Protein 6JX5 (pdb70)

Radius of gyration: 40.21 Å; Cα contacts (8 Å, |Δi|>4): 1882; chains: 3; bounding box: 87×129×94 Å

Foldseek 3Di:
DDLVVLLLVLLVVLCVVCVVLDQAEDEQEAEPVHGLVSNCVRCVPPDLSNLSYNYQYDYPPDDDPDRVVVVQVSLAVNLCVCAVCPQPCWHAQDPAQQAFIAGHLPGPPVCDLLSLLVVLLSLLSQLNQVSVDPVRHHARDGRHQLLLLCVLLPHAFALVSCCRRPVVCCVPPVVDLVPDFQPPVFDWQWDWDADPVRHTDDIGGLDVCRRVGTQGNVCVRVSSSSVRCVPHDVSCPSSSVSNSVNNCSSRNSVSCNVDHSQSVNCSRHNLEDADLVLVVVFEAEADDDPCCVPPVVVLLSVLLVVDDSNLQLLLQCQQAVGSYGGPVGQVRHPARHYEYEAPDELDAWHYRNSNSYIHDYGYDDSVSSNVRSSVSSD/DDLVVLLLVLLVVLCVVCVVQDQAEDEQEAEPVPHLVSNCVSCVPPDLSNLSYNYQYDYPPDDDPDRLVVVQVSLAVNLCVCAVCPQPCWHAQDPAQQAFIAGHLPGPPVPDLLSLLVVLLSLLSQLNQVSVDPSRHHARDGRHQLLLLCVLLPHAFFLVSCCRRPVVCCVPPVVDLVPDFQPPVFDWQWDWDADVVRDTDDIGGLDVCRRVHTDGNVCVRVSSSSVRCVPRDVSCPSSSVSNSVNNCSSRPSVSCNVDHSQSVNCSRHNLDDADLVLVVVFEAEDDDDPCCVPPVVVLLSVLLVVDDSNLCQLLQCQAAVGSDGGPVHQVRRPARAYEYEADDELDAWHYRNSNSYIHDYGYDDSVSSNVRSSVSSD/DDLVVLLLVLLVVLCVVCVVQDQAEDEQEAEPVPGLVSNCVSCVPPDLSNLSYNYQYDYPPDDDPDRLVVVQVSLAVNLCVCAVCPQPCWHAQDPAQQAFIAGHLPGPPVCDLLSLLVVLLSLLSQLNQVSVDPSRHHARDGRHQLLLLCVLLPHAFFLVSCCRRPVVCCVPPVVDLVPDFQPPVFDWQWDWDADPVGHTDDIGGLDVCRRVHGDGNVCVRVSSSSVRCVPRDVSCPSSSVSNSVNNCSSRPSVSCNVDHSQSVNCSRHNLDDADLVLVVVFEAEADDDPCCVPPVVVLLSVLLVVDDSNLCLLLQCQAAVGSDGGPVHQVRHPARAYEYEAPDELDAWHYRNSNSYIHDYGYDDSVSSNVRSSVSSD

Solvent-accessible surface area: 52353 Å² total; per-residue (Å²): 124,68,15,91,80,44,15,79,138,2,37,153,23,0,97,103,50,6,127,187,56,88,58,49,130,28,70,0,159,4,24,96,182,41,17,23,126,18,0,46,131,26,12,163,124,41,54,82,49,28,6,0,55,26,1,28,1,52,6,118,144,75,185,63,188,87,106,15,30,18,32,131,62,0,2,67,51,0,0,97,28,0,2,64,25,111,43,84,0,0,38,61,65,30,147,59,80,20,10,6,10,2,1,11,46,123,43,44,65,79,7,95,45,141,20,1,23,7,0,0,47,0,0,0,1,1,6,7,4,21,2,55,29,66,92,112,116,14,44,0,102,10,27,3,0,12,0,0,0,0,21,2,18,62,79,177,9,60,42,114,10,1,36,27,1,10,31,99,25,34,67,71,60,0,35,82,0,51,114,60,86,2,88,151,85,160,44,54,5,12,21,102,91,126,62,214,93,59,114,91,96,127,68,32,76,21,76,139,30,0,28,150,40,82,7,60,80,94,32,33,69,125,2,0,39,53,0,0,38,28,68,0,10,54,55,3,132,103,14,9,86,49,1,33,112,0,1,51,29,0,0,37,50,108,34,1,63,60,5,65,25,53,12,0,2,6,19,4,3,11,42,34,76,11,48,48,80,41,2,122,78,70,15,79,36,58,44,40,66,199,72,4,103,57,94,0,7,144,49,0,32,76,0,1,77,64,15,81,93,46,41,5,0,52,1,4,8,56,0,11,3,0,0,29,32,4,116,53,18,2,72,32,10,47,58,65,0,56,0,40,22,23,139,63,100,45,58,88,3,73,24,86,26,12,87,3,33,0,13,2,1,37,1,93,46,56,97,30,2,52,136,36,1,53,98,14,16,112,87,68,20,93,29,34,15,81,11,0,36,85,6,0,94,21,23,6,103,174,51,90,53,47,129,28,72,0,160,4,13,111,165,27,19,23,127,19,0,47,137,25,12,158,118,42,59,81,52,28,8,0,58,25,1,26,2,51,8,113,142,80,86,67,191,73,106,14,28,18,31,126,63,0,2,67,48,0,0,96,26,0,3,64,31,112,41,84,0,0,39,48,69,30,161,64,79,21,8,6,4,4,1,12,45,128,38,41,67,67,7,118,16,146,19,0,23,6,0,0,46,0,1,0,0,1,7,8,4,18,2,54,29,65,93,111,113,13,44,0,107,10,24,2,0,13,0,0,0,0,20,2,21,62,79,123,12,61,44,114,10,0,32,26,1,10,29,95,25,32,69,70,60,0,34,82,1,51,114,59,83,2,88,148,85,161,44,55,0,13,20,101,88,128,64,92,88,59,112,92,93,124,68,31,76,18,19,81,9,0,30,118,2,64,6,60,80,52,18,32,50,11,2,0,39,20,0,0,37,27,68,0,10,56,58,3,132,100,14,9,86,48,1,32,109,0,1,52,30,1,0,46,50,58,11,0,34,43,4,65,26,56,27,1,3,6,17,4,3,13,44,34,140,9,53,51,80,43,0,124,79,71,17,76,38,60,44,39,67,196,69,4,99,51,99,0,7,148,45,0,32,76,0,1,78,63,16,80,78,39,31,5,0,56,0,0,9,56,0,9,2,0,1,30,33,4,112,51,20,4,73,33,9,48,50,65,0,55,0,40,23,23,139,61,102,44,57,87,3,74,25,81,23,12,79,2,32,0,13,1,2,34,1,90,49,60,94,30,1,48,134,36,1,47,101,14,10,111,79,82,23,96,29,37,15,80,11,0,36,90,6,0,97,22,24,5,127,196,54,89,52,48,128,28,72,0,160,4,29,104,187,39,20,20,123,18,0,47,143,26,12,164,118,41,53,82,51,28,7,0,57,25,1,27,1,53,6,116,144,76,184,66,190,88,104,17,29,16,30,131,63,0,2,67,50,0,0,99,27,0,3,67,13,116,46,60,0,0,27,62,73,30,145,62,83,21,12,6,11,2,1,6,48,132,34,56,92,139,8,133,21,156,23,0,15,6,0,0,45,0,1,0,0,1,7,8,4,19,1,52,28,67,93,108,115,14,44,0,104,10,27,2,0,13,0,0,0,0,19,1,19,60,78,118,12,58,42,111,10,1,32,27,1,11,30,94,23,35,70,71,62,0,33,85,0,49,114,59,86,2,91,149,86,160,46,55,0,12,23,101,87,127,65,89,87,59,112,93,93,115,66,32,74,17,18,81,11,0,32,119,2,62,6,60,75,51,16,33,48,11,1,0,39,18,0,0,35,28,67,0,9,58,61,2,130,102,14,9,84,49,1,31,114,0,1,50,31,0,0,44,57,53,7,0,32,44,5,66,28,56,31,1,1,8,17,4,4,12,45,36,138,12,54,37,88,43,0,122,78,74,16,79,35,59,42,40,69,195,68,4,100,52,96,0,8,143,44,0,28,75,0,0,78,65,18,82,65,39,28,7,0,62,0,0,11,56,0,10,3,0,1,33,32,5,119,53,19,3,72,37,12,44,56,66,0,57,0,38,22,22,139,62,101,44,60,80,5,74,25,84,22,11,81,1,33,0,13,1,2,34,1,92,49,57,116,46,1,53,34,40,1,50,110,18,9,108

Nearest PDB structures (foldseek):
  6jx5-assembly3_B  TM=1.001E+00  e=1.336E-70  Homo sapiens
  6loh-assembly2_B  TM=9.867E-01  e=1.049E-62  Homo sapiens
  6loh-assembly1_A-2  TM=9.838E-01  e=1.295E-62  Homo sapiens
  6loh-assembly2_C  TM=9.790E-01  e=1.116E-61  Homo sapiens
  5c7j-assembly2_B  TM=6.502E-01  e=9.915E-29  Homo sapiens

Sequence (1134 aa):
ETFQDKVNFFQRELRQVHMKRPHSKVTLKVSRHALLESSLKATRNFSISDWSKNFEVVFQDEEALDWGGPRREWFELICKALFDTTNQLFTRFSDNNQALVHPNPNRPAHLRLKMYEFAGRLVGKCLYESSLGGAYKQLVRARFTRSFLAQIIGLRMHYKYFETDDPEFYKSKVCFILNNDMSEMELVFAEEKYNKSGQLDKVVELMTGGAQTPVTNANKIFYLNLLAQYRLASQVKEEVEHFLKGLNELVPENLLAIFDENELELLMCGTGDISVSDFKAHAVVVGGSWHFREKVMRWFWTVVSSLTQEELARLLQFTTGSSQLPPGGFAALCPSFQIIAAPTHSTLPTAHTCFNQLCLPTYDSYEEVHRMLQLAISETFQDKVNFFQRELRQVHMKRPHSKVTLKVSRHALLESSLKATRNFSISDWSKNFEVVFQDEEALDWGGPRREWFELICKALFDTTNQLFTRFSDNNQALVHPNPNRPAHLRLKMYEFAGRLVGKCLYESSLGGAYKQLVRARFTRSFLAQIIGLRMHYKYFETDDPEFYKSKVCFILNNDMSEMELVFAEEKYNKSGQLDKVVELMTGGAQTPVTNANKIFYLNLLAQYRLASQVKEEVEHFLKGLNELVPENLLAIFDENELELLMCGTGDISVSDFKAHAVVVGGSWHFREKVMRWFWTVVSSLTQEELARLLQFTTGSSQLPPGGFAALCPSFQIIAAPTHSTLPTAHTCFNQLCLPTYDSYEEVHRMLQLAISETFQDKVNFFQRELRQVHMKRPHSKVTLKVSRHALLESSLKATRNFSISDWSKNFEVVFQDEEALDWGGPRREWFELICKALFDTTNQLFTRFSDNNQALVHPNPNRPAHLRLKMYEFAGRLVGKCLYESSLGGAYKQLVRARFTRSFLAQIIGLRMHYKYFETDDPEFYKSKVCFILNNDMSEMELVFAEEKYNKSGQLDKVVELMTGGAQTPVTNANKIFYLNLLAQYRLASQVKEEVEHFLKGLNELVPENLLAIFDENELELLMCGTGDISVSDFKAHAVVVGGSWHFREKVMRWFWTVVSSLTQEELARLLQFTTGSSQLPPGGFAALCPSFQIIAAPTHSTLPTAHTCFNQLCLPTYDSYEEVHRMLQLAIS

InterPro domains:
  IPR000569 HECT domain [PF00632] (513-822)
  IPR000569 HECT domain [PS50237] (483-823)
  IPR000569 HECT domain [SM00119] (481-823)
  IPR000569 HECT domain [cd00078] (464-821)
  IPR013783 Immunoglobulin-like fold [G3DSA:2.60.40.10] (54-162)
  IPR014756 Immunoglobulin E-set [SSF81296] (67-172)
  IPR017868 Filamin/ABP280 repeat-like [PF00630] (55-154)
  IPR017868 Filamin/ABP280 repeat-like [PS50194] (52-158)
  IPR035983 HECT, E3 ligase catalytic domain [SSF56204] (449-816)
  IPR050409 E3 ubiquitin-protein ligase [PTHR11254] (425-821)
  IPR058738 Apoptosis-resistant E3 ubiquitin protein ligase 1, PH-like domain [PF25916] (344-436)
  IPR058906 Apoptosis-resistant E3 ubiquitin protein ligase 1, N-terminal domain [PF25915] (2-52)

Organism: Homo sapiens (NCBI:txid9606)

Structure (mmCIF, N/CA/C/O backbone):
data_6JX5
#
_entry.id   6JX5
#
_cell.length_a   209.156
_cell.length_b   121.057
_cell.length_c   80.798
_cell.angle_alpha   90.00
_cell.angle_beta   91.49
_cell.angle_gamma   90.00
#
_symmetry.space_group_name_H-M   'C 1 2 1'
#
loop_
_entity.id
_entity.type
_entity.pdbx_description
1 polymer 'Apoptosis-resistant E3 ubiquitin protein ligase 1'
2 water water
#
loop_
_atom_site.group_PDB
_atom_site.id
_atom_site.type_symbol
_atom_site.label_atom_id
_atom_site.label_alt_id
_atom_site.label_comp_id
_atom_site.label_asym_id
_atom_site.label_entity_id
_atom_site.label_seq_id
_atom_site.pdbx_PDB_ins_code
_atom_site.Cartn_x
_atom_site.Cartn_y
_atom_site.Cartn_z
_atom_site.occupancy
_atom_site.B_iso_or_equiv
_atom_site.auth_seq_id
_atom_site.auth_comp_id
_atom_site.auth_asym_id
_atom_site.auth_atom_id
_atom_site.pdbx_PDB_model_num
ATOM 1 N N . GLU A 1 2 ? -8.352 4.664 -12.354 1.00 49.95 437 GLU C N 1
ATOM 2 C CA . GLU A 1 2 ? -7.980 3.270 -12.563 1.00 69.90 437 GLU C CA 1
ATOM 3 C C . GLU A 1 2 ? -6.764 3.130 -13.486 1.00 60.81 437 GLU C C 1
ATOM 4 O O . GLU A 1 2 ? -5.630 3.330 -13.052 1.00 63.62 437 GLU C O 1
ATOM 6 N N . THR A 1 3 ? -6.993 2.827 -14.762 1.00 53.86 438 THR C N 1
ATOM 7 C CA . THR A 1 3 ? -5.876 2.623 -15.676 1.00 43.81 438 THR C CA 1
ATOM 8 C C . THR A 1 3 ? -5.232 3.955 -16.055 1.00 46.73 438 THR C C 1
ATOM 9 O O . THR A 1 3 ? -5.838 5.023 -15.936 1.00 39.20 438 THR C O 1
ATOM 13 N N . PHE A 1 4 ? -3.974 3.876 -16.498 1.00 42.32 439 PHE C N 1
ATOM 14 C CA . PHE A 1 4 ? -3.228 5.071 -16.883 1.00 34.59 439 PHE C CA 1
ATOM 15 C C . PHE A 1 4 ? -3.855 5.780 -18.080 1.00 31.59 439 PHE C C 1
ATOM 16 O O . PHE A 1 4 ? -3.919 7.015 -18.112 1.00 29.73 439 PHE C O 1
ATOM 24 N N . GLN A 1 5 ? -4.294 5.020 -19.088 1.00 36.95 440 GLN C N 1
ATOM 25 C CA . GLN A 1 5 ? -4.907 5.638 -20.261 1.00 34.08 440 GLN C CA 1
ATOM 26 C C . GLN A 1 5 ? -6.201 6.360 -19.906 1.00 32.55 440 GLN C C 1
ATOM 27 O O . GLN A 1 5 ? -6.520 7.390 -20.512 1.00 33.93 440 GLN C O 1
ATOM 33 N N . ASP A 1 6 ? -6.956 5.840 -18.934 1.00 29.87 441 ASP C N 1
ATOM 34 C CA . ASP A 1 6 ? -8.141 6.546 -18.456 1.00 30.23 441 ASP C CA 1
ATOM 35 C C . ASP A 1 6 ? -7.761 7.878 -17.825 1.00 33.68 441 ASP C C 1
ATOM 36 O O . ASP A 1 6 ? -8.431 8.893 -18.048 1.00 34.47 441 ASP C O 1
ATOM 41 N N . LYS A 1 7 ? -6.688 7.891 -17.029 1.00 32.94 442 LYS C N 1
ATOM 42 C CA . LYS A 1 7 ? -6.222 9.142 -16.439 1.00 30.33 442 LYS C CA 1
ATOM 43 C C . LYS A 1 7 ? -5.818 10.139 -17.516 1.00 26.84 442 LYS C C 1
ATOM 44 O O . LYS A 1 7 ? -6.153 11.325 -17.430 1.00 26.29 442 LYS C O 1
ATOM 50 N N . VAL A 1 8 ? -5.103 9.672 -18.544 1.00 31.45 443 VAL C N 1
ATOM 51 C CA . VAL A 1 8 ? -4.666 10.560 -19.619 1.00 26.52 443 VAL C CA 1
ATOM 52 C C . VAL A 1 8 ? -5.868 11.118 -20.371 1.00 30.72 443 VAL C C 1
ATOM 53 O O . VAL A 1 8 ? -5.957 12.325 -20.626 1.00 32.66 443 VAL C O 1
ATOM 57 N N . ASN A 1 9 ? -6.814 10.244 -20.735 1.00 32.45 444 ASN C N 1
ATOM 58 C CA . ASN A 1 9 ? -8.001 10.693 -21.459 1.00 32.93 444 ASN C CA 1
ATOM 59 C C . ASN A 1 9 ? -8.795 11.701 -20.640 1.00 31.31 444 ASN C C 1
ATOM 60 O O . ASN A 1 9 ? -9.255 12.720 -21.167 1.00 28.27 444 ASN C O 1
ATOM 65 N N . PHE A 1 10 ? -8.967 11.428 -19.347 1.00 31.37 445 PHE C N 1
ATOM 66 C CA . PHE A 1 10 ? -9.666 12.363 -18.474 1.00 26.76 445 PHE C CA 1
ATOM 67 C C . PHE A 1 10 ? -8.891 13.667 -18.344 1.00 25.49 445 PHE C C 1
ATOM 68 O O . PHE A 1 10 ? -9.465 14.756 -18.456 1.00 27.86 445 PHE C O 1
ATOM 76 N N . PHE A 1 11 ? -7.577 13.574 -18.116 1.00 27.53 446 PHE C N 1
ATOM 77 C CA . PHE A 1 11 ? -6.762 14.773 -17.933 1.00 28.45 446 PHE C CA 1
ATOM 78 C C . PHE A 1 11 ? -6.776 15.649 -19.180 1.00 30.41 446 PHE C C 1
ATOM 79 O O . PHE A 1 11 ? -6.953 16.870 -19.096 1.00 23.35 446 PHE C O 1
ATOM 87 N N . GLN A 1 12 ? -6.600 15.035 -20.351 1.00 27.77 447 GLN C N 1
ATOM 88 C CA . GLN A 1 12 ? -6.507 15.805 -21.585 1.00 28.08 447 GLN C CA 1
ATOM 89 C C . GLN A 1 12 ? -7.834 16.467 -21.934 1.00 32.68 447 GLN C C 1
ATOM 90 O O . GLN A 1 12 ? -7.843 17.577 -22.479 1.00 33.88 447 GLN C O 1
ATOM 96 N N . ARG A 1 13 ? -8.957 15.815 -21.626 1.00 33.08 448 ARG C N 1
ATOM 97 C CA . ARG A 1 13 ? -10.255 16.428 -21.881 1.00 29.02 448 ARG C CA 1
ATOM 98 C C . ARG A 1 13 ? -10.489 17.641 -20.972 1.00 27.88 448 ARG C C 1
ATOM 99 O O . ARG A 1 13 ? -11.032 18.653 -21.426 1.00 35.91 448 ARG C O 1
ATOM 107 N N . GLU A 1 14 ? -10.099 17.551 -19.688 1.00 27.15 449 GLU C N 1
ATOM 108 C CA . GLU A 1 14 ? -10.150 18.719 -18.791 1.00 32.48 449 GLU C CA 1
ATOM 109 C C . GLU A 1 14 ? -9.450 19.884 -19.448 1.00 28.16 449 GLU C C 1
ATOM 110 O O . GLU A 1 14 ? -10.000 20.991 -19.613 1.00 40.80 449 GLU C O 1
ATOM 111 N N . LEU A 1 15 ? -8.185 19.644 -19.809 1.00 29.50 450 LEU C N 1
ATOM 112 C CA . LEU A 1 15 ? -7.279 20.678 -20.256 1.00 38.26 450 LEU C CA 1
ATOM 113 C C . LEU A 1 15 ? -7.826 21.370 -21.491 1.00 30.13 450 LEU C C 1
ATOM 114 O O . LEU A 1 15 ? -7.675 22.583 -21.660 1.00 43.14 450 LEU C O 1
ATOM 119 N N . ARG A 1 16 ? -8.481 20.600 -22.358 1.00 29.96 451 ARG C N 1
ATOM 120 C CA . ARG A 1 16 ? -9.167 21.214 -23.483 1.00 39.24 451 ARG C CA 1
ATOM 121 C C . ARG A 1 16 ? -10.308 22.100 -22.999 1.00 37.19 451 ARG C C 1
ATOM 122 O O . ARG A 1 16 ? -10.616 23.112 -23.636 1.00 45.78 451 ARG C O 1
ATOM 130 N N . GLN A 1 17 ? -10.935 21.751 -21.871 1.00 34.82 452 GLN C N 1
ATOM 131 C CA . GLN A 1 17 ? -11.973 22.606 -21.303 1.00 34.76 452 GLN C CA 1
ATOM 132 C C . GLN A 1 17 ? -11.396 23.805 -20.560 1.00 36.97 452 GLN C C 1
ATOM 133 O O . GLN A 1 17 ? -12.016 24.877 -20.559 1.00 41.56 452 GLN C O 1
ATOM 139 N N . VAL A 1 18 ? -10.222 23.652 -19.936 1.00 35.15 453 VAL C N 1
ATOM 140 C CA . VAL A 1 18 ? -9.585 24.784 -19.266 1.00 36.23 453 VAL C CA 1
ATOM 141 C C . VAL A 1 18 ? -9.243 25.871 -20.275 1.00 39.73 453 VAL C C 1
ATOM 142 O O . VAL A 1 18 ? -9.392 27.069 -20.002 1.00 40.98 453 VAL C O 1
ATOM 146 N N . HIS A 1 19 ? -8.817 25.469 -21.468 1.00 39.99 454 HIS C N 1
ATOM 147 C CA . HIS A 1 19 ? -8.395 26.396 -22.504 1.00 43.57 454 HIS C CA 1
ATOM 148 C C . HIS A 1 19 ? -9.478 26.614 -23.554 1.00 45.38 454 HIS C C 1
ATOM 149 O O . HIS A 1 19 ? -9.161 27.011 -24.680 1.00 41.66 454 HIS C O 1
ATOM 156 N N . MET A 1 20 ? -10.748 26.335 -23.227 1.00 50.63 455 MET C N 1
ATOM 157 C CA . MET A 1 20 ? -11.765 26.390 -24.272 1.00 45.14 455 MET C CA 1
ATOM 158 C C . MET A 1 20 ? -12.041 27.813 -24.759 1.00 44.79 455 MET C C 1
ATOM 159 O O . MET A 1 20 ? -12.345 27.992 -25.941 1.00 43.47 455 MET C O 1
ATOM 164 N N . LYS A 1 21 ? -11.941 28.846 -23.922 1.00 41.01 456 LYS C N 1
ATOM 165 C CA . LYS A 1 21 ? -11.997 30.174 -24.519 1.00 57.51 456 LYS C CA 1
ATOM 166 C C . LYS A 1 21 ? -10.623 30.829 -24.571 1.00 55.25 456 LYS C C 1
ATOM 167 O O . LYS A 1 21 ? -10.480 32.004 -24.219 1.00 47.98 456 LYS C O 1
ATOM 173 N N . ARG A 1 22 ? -9.600 30.060 -24.947 1.00 53.27 457 ARG C N 1
ATOM 174 C CA . ARG A 1 22 ? -8.250 30.567 -25.188 1.00 50.17 457 ARG C CA 1
ATOM 175 C C . ARG A 1 22 ? -7.925 30.053 -26.583 1.00 51.11 457 ARG C C 1
ATOM 176 O O . ARG A 1 22 ? -7.415 28.937 -26.749 1.00 57.56 457 ARG C O 1
ATOM 184 N N . PRO A 1 23 ? -8.224 30.846 -27.610 1.00 56.22 458 PRO C N 1
ATOM 185 C CA . PRO A 1 23 ? -8.174 30.323 -28.978 1.00 57.92 458 PRO C CA 1
ATOM 186 C C . PRO A 1 23 ? -6.765 29.952 -29.392 1.00 47.70 458 PRO C C 1
ATOM 187 O O . PRO A 1 23 ? -5.776 30.507 -28.905 1.00 49.78 458 PRO C O 1
ATOM 191 N N . HIS A 1 24 ? -6.686 28.988 -30.300 1.00 49.48 459 HIS C N 1
ATOM 192 C CA . HIS A 1 24 ? -5.415 28.567 -30.877 1.00 46.79 459 HIS C CA 1
ATOM 193 C C . HIS A 1 24 ? -4.990 29.454 -32.037 1.00 59.59 459 HIS C C 1
ATOM 194 O O . HIS A 1 24 ? -4.406 28.974 -33.011 1.00 50.04 459 HIS C O 1
ATOM 201 N N . SER A 1 25 ? -5.290 30.750 -31.954 1.00 53.96 460 SER C N 1
ATOM 202 C CA . SER A 1 25 ? -4.821 31.705 -32.946 1.00 51.56 460 SER C CA 1
ATOM 203 C C . SER A 1 25 ? -3.295 31.706 -33.001 1.00 58.81 460 SER C C 1
ATOM 204 O O . SER A 1 25 ? -2.609 31.213 -32.102 1.00 57.05 460 SER C O 1
ATOM 207 N N . LYS A 1 26 ? -2.763 32.268 -34.077 1.00 51.06 461 LYS C N 1
ATOM 208 C CA . LYS A 1 26 ? -1.345 32.149 -34.373 1.00 42.02 461 LYS C CA 1
ATOM 209 C C . LYS A 1 26 ? -0.548 33.261 -33.701 1.00 30.62 461 LYS C C 1
ATOM 210 O O . LYS A 1 26 ? -1.022 34.389 -33.543 1.00 40.79 461 LYS C O 1
ATOM 216 N N . VAL A 1 27 ? 0.677 32.921 -33.298 1.00 35.50 462 VAL C N 1
ATOM 217 C CA . VAL A 1 27 ? 1.630 33.882 -32.757 1.00 34.55 462 VAL C CA 1
ATOM 218 C C . VAL A 1 27 ? 3.021 33.481 -33.230 1.00 30.08 462 VAL C C 1
ATOM 219 O O . VAL A 1 27 ? 3.327 32.295 -33.388 1.00 30.70 462 VAL C O 1
ATOM 223 N N . THR A 1 28 ? 3.863 34.482 -33.469 1.00 31.61 463 THR C N 1
ATOM 224 C CA . THR A 1 28 ? 5.179 34.274 -34.056 1.00 29.24 463 THR C CA 1
ATOM 225 C C . THR A 1 28 ? 6.254 34.291 -32.977 1.00 39.99 463 THR C C 1
ATOM 226 O O . THR A 1 28 ? 6.236 35.139 -32.080 1.00 38.13 463 THR C O 1
ATOM 230 N N . LEU A 1 29 ? 7.190 33.349 -33.073 1.00 34.15 464 LEU C N 1
ATOM 231 C CA . LEU A 1 29 ? 8.356 33.296 -32.197 1.00 32.95 464 LEU C CA 1
ATOM 232 C C . LEU A 1 29 ? 9.606 33.352 -33.065 1.00 33.75 464 LEU C C 1
ATOM 233 O O . LEU A 1 29 ? 9.953 32.367 -33.726 1.00 36.00 464 LEU C O 1
ATOM 238 N N . LYS A 1 30 ? 10.281 34.499 -33.059 1.00 34.53 465 LYS C N 1
ATOM 239 C CA . LYS A 1 30 ? 11.546 34.665 -33.766 1.00 39.62 465 LYS C CA 1
ATOM 240 C C . LYS A 1 30 ? 12.672 34.283 -32.812 1.00 35.64 465 LYS C C 1
ATOM 241 O O . LYS A 1 30 ? 12.906 34.967 -31.811 1.00 42.76 465 LYS C O 1
ATOM 247 N N . VAL A 1 31 ? 13.363 33.186 -33.118 1.00 36.70 466 VAL C N 1
ATOM 248 C CA . VAL A 1 31 ? 14.407 32.649 -32.258 1.00 35.75 466 VAL C CA 1
ATOM 249 C C . VAL A 1 31 ? 15.674 32.455 -33.081 1.00 37.14 466 VAL C C 1
ATOM 250 O O . VAL A 1 31 ? 15.662 32.499 -34.311 1.00 39.52 466 VAL C O 1
ATOM 254 N N . SER A 1 32 ? 16.779 32.237 -32.374 1.00 42.71 467 SER C N 1
ATOM 255 C CA . SER A 1 32 ? 18.082 32.010 -32.982 1.00 43.40 467 SER C CA 1
ATOM 256 C C . SER A 1 32 ? 18.619 30.674 -32.492 1.00 39.37 467 SER C C 1
ATOM 257 O O . SER A 1 32 ? 18.589 30.394 -31.291 1.00 47.19 467 SER C O 1
ATOM 260 N N . ARG A 1 33 ? 19.106 29.853 -33.425 1.00 46.48 468 ARG C N 1
ATOM 261 C CA . ARG A 1 33 ? 19.626 28.540 -33.059 1.00 41.22 468 ARG C CA 1
ATOM 262 C C . ARG A 1 33 ? 20.817 28.640 -32.115 1.00 47.98 468 ARG C C 1
ATOM 263 O O . ARG A 1 33 ? 20.988 27.785 -31.239 1.00 49.75 468 ARG C O 1
ATOM 271 N N . HIS A 1 34 ? 21.647 29.671 -32.274 1.00 53.36 469 HIS C N 1
ATOM 272 C CA . HIS A 1 34 ? 22.880 29.783 -31.504 1.00 54.37 469 HIS C CA 1
ATOM 273 C C . HIS A 1 34 ? 22.669 30.373 -30.115 1.00 53.41 469 HIS C C 1
ATOM 274 O O . HIS A 1 34 ? 23.523 30.182 -29.242 1.00 55.94 469 HIS C O 1
ATOM 281 N N . ALA A 1 35 ? 21.567 31.089 -29.892 1.00 46.66 470 ALA C N 1
ATOM 282 C CA . ALA A 1 35 ? 21.200 31.598 -28.570 1.00 42.74 470 ALA C CA 1
ATOM 283 C C . ALA A 1 35 ? 19.720 31.296 -28.326 1.00 42.87 470 ALA C C 1
ATOM 284 O O . ALA A 1 35 ? 18.883 32.187 -28.190 1.00 43.05 470 ALA C O 1
ATOM 286 N N . LEU A 1 36 ? 19.405 30.000 -28.260 1.00 40.91 471 LEU C N 1
ATOM 287 C CA . LEU A 1 36 ? 18.013 29.566 -28.327 1.00 36.93 471 LEU C CA 1
ATOM 288 C C . LEU A 1 36 ? 17.242 29.924 -27.064 1.00 34.57 471 LEU C C 1
ATOM 289 O O . LEU A 1 36 ? 16.136 30.473 -27.138 1.00 36.32 471 LEU C O 1
ATOM 294 N N . LEU A 1 37 ? 17.798 29.608 -25.893 1.00 36.40 472 LEU C N 1
ATOM 295 C CA . LEU A 1 37 ? 17.088 29.893 -24.650 1.00 32.30 472 LEU C CA 1
ATOM 296 C C . LEU A 1 37 ? 16.910 31.393 -24.449 1.00 34.72 472 LEU C C 1
ATOM 297 O O . LEU A 1 37 ? 15.830 31.849 -24.055 1.00 36.39 472 LEU C O 1
ATOM 302 N N . GLU A 1 38 ? 17.954 32.176 -24.725 1.00 34.96 473 GLU C N 1
ATOM 303 C CA . GLU A 1 38 ? 17.860 33.623 -24.554 1.00 36.26 473 GLU C CA 1
ATOM 304 C C . GLU A 1 38 ? 16.837 34.225 -25.512 1.00 36.52 473 GLU C C 1
ATOM 305 O O . GLU A 1 38 ? 16.004 35.046 -25.112 1.00 39.61 473 GLU C O 1
ATOM 311 N N . SER A 1 39 ? 16.884 33.826 -26.787 1.00 29.89 474 SER C N 1
ATOM 312 C CA . SER A 1 39 ? 15.962 34.392 -27.767 1.00 34.47 474 SER C CA 1
ATOM 313 C C . SER A 1 39 ? 14.531 33.919 -27.541 1.00 37.72 474 SER C C 1
ATOM 314 O O . SER A 1 39 ? 13.585 34.659 -27.835 1.00 40.28 474 SER C O 1
ATOM 317 N N . SER A 1 40 ? 14.349 32.701 -27.025 1.00 34.61 475 SER C N 1
ATOM 318 C CA . SER A 1 40 ? 13.001 32.228 -26.725 1.00 31.30 475 SER C CA 1
ATOM 319 C C . SER A 1 40 ? 12.399 32.989 -25.550 1.00 29.45 475 SER C C 1
ATOM 320 O O . SER A 1 40 ? 11.193 33.263 -25.533 1.00 29.95 475 SER C O 1
ATOM 323 N N . LEU A 1 41 ? 13.220 33.331 -24.553 1.00 34.08 476 LEU C N 1
ATOM 324 C CA . LEU A 1 41 ? 12.736 34.159 -23.452 1.00 36.55 476 LEU C CA 1
ATOM 325 C C . LEU A 1 41 ? 12.358 35.553 -23.939 1.00 38.45 476 LEU C C 1
ATOM 326 O O . LEU A 1 41 ? 11.361 36.127 -23.485 1.00 39.47 476 LEU C O 1
ATOM 331 N N . LYS A 1 42 ? 13.147 36.114 -24.858 1.00 34.26 477 LYS C N 1
ATOM 332 C CA . LYS A 1 42 ? 12.812 37.412 -25.435 1.00 39.50 477 LYS C CA 1
ATOM 333 C C . LYS A 1 42 ? 11.521 37.341 -26.241 1.00 39.69 477 LYS C C 1
ATOM 334 O O . LYS A 1 42 ? 10.680 38.244 -26.163 1.00 47.61 477 LYS C O 1
ATOM 340 N N . ALA A 1 43 ? 11.345 36.271 -27.021 1.00 28.08 478 ALA C N 1
ATOM 341 C CA . ALA A 1 43 ? 10.163 36.146 -27.867 1.00 29.98 478 ALA C CA 1
ATOM 342 C C . ALA A 1 43 ? 8.880 36.021 -27.054 1.00 36.73 478 ALA C C 1
ATOM 343 O O . ALA A 1 43 ? 7.809 36.414 -27.530 1.00 37.18 478 ALA C O 1
ATOM 345 N N . THR A 1 44 ? 8.959 35.477 -25.839 1.00 34.76 479 THR C N 1
ATOM 346 C CA . THR A 1 44 ? 7.786 35.251 -25.004 1.00 31.19 479 THR C CA 1
ATOM 347 C C . THR A 1 44 ? 7.706 36.209 -23.820 1.00 36.23 479 THR C C 1
ATOM 348 O O . THR A 1 44 ? 6.848 36.026 -22.949 1.00 32.38 479 THR C O 1
ATOM 352 N N . ARG A 1 45 ? 8.571 37.226 -23.770 1.00 34.15 480 ARG C N 1
ATOM 353 C CA . ARG A 1 45 ? 8.673 38.062 -22.576 1.00 43.61 480 ARG C CA 1
ATOM 354 C C . ARG A 1 45 ? 7.378 38.809 -22.277 1.00 40.38 480 ARG C C 1
ATOM 355 O O . ARG A 1 45 ? 7.099 39.118 -21.113 1.00 45.01 480 ARG C O 1
ATOM 363 N N . ASN A 1 46 ? 6.573 39.102 -23.298 1.00 41.75 481 ASN C N 1
ATOM 364 C CA . ASN A 1 46 ? 5.338 39.856 -23.118 1.00 43.86 481 ASN C CA 1
ATOM 365 C C . ASN A 1 46 ? 4.093 38.998 -23.293 1.00 44.82 481 ASN C C 1
ATOM 366 O O . ASN A 1 46 ? 2.987 39.540 -23.394 1.00 46.82 481 ASN C O 1
ATOM 371 N N . PHE A 1 47 ? 4.244 37.677 -23.329 1.00 39.57 482 PHE C N 1
ATOM 372 C CA . PHE A 1 47 ? 3.102 36.794 -23.519 1.00 44.01 482 PHE C CA 1
ATOM 373 C C . PHE A 1 47 ? 2.178 36.849 -22.310 1.00 39.58 482 PHE C C 1
ATOM 374 O O . PHE A 1 47 ? 2.631 36.770 -21.164 1.00 38.51 482 PHE C O 1
ATOM 382 N N . SER A 1 48 ? 0.882 36.993 -22.565 1.00 45.28 483 SER C N 1
ATOM 383 C CA . SER A 1 48 ? -0.112 36.803 -21.524 1.00 45.97 483 SER C CA 1
ATOM 384 C C . SER A 1 48 ? -0.310 35.309 -21.278 1.00 37.56 483 SER C C 1
ATOM 385 O O . SER A 1 48 ? 0.265 34.457 -21.963 1.00 36.86 483 SER C O 1
ATOM 388 N N . ILE A 1 49 ? -1.131 34.981 -20.278 1.00 42.81 484 ILE C N 1
ATOM 389 C CA . ILE A 1 49 ? -1.447 33.581 -20.013 1.00 37.45 484 ILE C CA 1
ATOM 390 C C . ILE A 1 49 ? -2.134 32.953 -21.219 1.00 39.97 484 ILE C C 1
ATOM 391 O O . ILE A 1 49 ? -1.805 31.832 -21.628 1.00 47.00 484 ILE C O 1
ATOM 396 N N . SER A 1 50 ? -3.089 33.669 -21.818 1.00 41.13 485 SER C N 1
ATOM 397 C CA . SER A 1 50 ? -3.781 33.157 -22.996 1.00 38.74 485 SER C CA 1
ATOM 398 C C . SER A 1 50 ? -2.876 33.092 -24.220 1.00 40.25 485 SER C C 1
ATOM 399 O O . SER A 1 50 ? -3.142 32.295 -25.127 1.00 44.41 485 SER C O 1
ATOM 402 N N . ASP A 1 51 ? -1.821 33.911 -24.273 1.00 42.56 486 ASP C N 1
ATOM 403 C CA . ASP A 1 51 ? -0.887 33.838 -25.393 1.00 40.13 486 ASP C CA 1
ATOM 404 C C . ASP A 1 51 ? -0.177 32.492 -25.439 1.00 47.35 486 ASP C C 1
ATOM 405 O O . ASP A 1 51 ? 0.186 32.016 -26.521 1.00 36.18 486 ASP C O 1
ATOM 410 N N . TRP A 1 52 ? 0.035 31.867 -24.278 1.00 40.08 487 TRP C N 1
ATOM 411 C CA . TRP A 1 52 ? 0.695 30.570 -24.241 1.00 33.73 487 TRP C CA 1
ATOM 412 C C . TRP A 1 52 ? -0.192 29.455 -24.778 1.00 29.91 487 TRP C C 1
ATOM 413 O O . TRP A 1 52 ? 0.314 28.369 -25.075 1.00 33.91 487 TRP C O 1
ATOM 424 N N . SER A 1 53 ? -1.496 29.694 -24.908 1.00 26.90 488 SER C N 1
ATOM 425 C CA . SER A 1 53 ? -2.383 28.727 -25.542 1.00 36.98 488 SER C CA 1
ATOM 426 C C . SER A 1 53 ? -2.406 28.857 -27.059 1.00 37.25 488 SER C C 1
ATOM 427 O O . SER A 1 53 ? -3.031 28.026 -27.727 1.00 43.45 488 SER C O 1
ATOM 430 N N . LYS A 1 54 ? -1.741 29.868 -27.612 1.00 35.59 489 LYS C N 1
ATOM 431 C CA . LYS A 1 54 ? -1.810 30.161 -29.034 1.00 35.98 489 LYS C CA 1
ATOM 432 C C . LYS A 1 54 ? -0.951 29.193 -29.844 1.00 38.97 489 LYS C C 1
ATOM 433 O O . LYS A 1 54 ? -0.074 28.501 -29.318 1.00 30.19 489 LYS C O 1
ATOM 439 N N . ASN A 1 55 ? -1.221 29.153 -31.147 1.00 39.27 490 ASN C N 1
ATOM 440 C CA . ASN A 1 55 ? -0.439 28.334 -32.066 1.00 35.61 490 ASN C CA 1
ATOM 441 C C . ASN A 1 55 ? 0.934 28.965 -32.273 1.00 35.33 490 ASN C C 1
ATOM 442 O O . ASN A 1 55 ? 1.042 30.072 -32.813 1.00 39.57 490 ASN C O 1
ATOM 447 N N . PHE A 1 56 ? 1.980 28.268 -31.835 1.00 32.98 491 PHE C N 1
ATOM 448 C CA . PHE A 1 56 ? 3.340 28.788 -31.910 1.00 34.40 491 PHE C CA 1
ATOM 449 C C . PHE A 1 56 ? 3.899 28.581 -33.312 1.00 34.64 491 PHE C C 1
ATOM 450 O O . PHE A 1 56 ? 4.030 27.442 -33.773 1.00 32.99 491 PHE C O 1
ATOM 458 N N . GLU A 1 57 ? 4.229 29.677 -33.985 1.00 29.87 492 GLU C N 1
ATOM 459 C CA . GLU A 1 57 ? 4.846 29.641 -35.308 1.00 36.79 492 GLU C CA 1
ATOM 460 C C . GLU A 1 57 ? 6.291 30.103 -35.147 1.00 30.87 492 GLU C C 1
ATOM 461 O O . GLU A 1 57 ? 6.569 31.305 -35.096 1.00 38.49 492 GLU C O 1
ATOM 467 N N . VAL A 1 58 ? 7.203 29.141 -35.062 1.00 34.32 493 VAL C N 1
ATOM 468 C CA . VAL A 1 58 ? 8.593 29.401 -34.706 1.00 31.36 493 VAL C CA 1
ATOM 469 C C . VAL A 1 58 ? 9.392 29.654 -35.977 1.00 36.79 493 VAL C C 1
ATOM 470 O O . VAL A 1 58 ? 9.416 28.815 -36.884 1.00 34.44 493 VAL C O 1
ATOM 474 N N . VAL A 1 59 ? 10.047 30.810 -36.042 1.00 36.02 494 VAL C N 1
ATOM 475 C CA . VAL A 1 59 ? 10.900 31.180 -37.165 1.00 30.40 494 VAL C CA 1
ATOM 476 C C . VAL A 1 59 ? 12.343 31.149 -36.680 1.00 36.25 494 VAL C C 1
ATOM 477 O O . VAL A 1 59 ? 12.773 32.028 -35.922 1.00 34.27 494 VAL C O 1
ATOM 481 N N . PHE A 1 60 ? 13.092 30.137 -37.109 1.00 29.15 495 PHE C N 1
ATOM 482 C CA . PHE A 1 60 ? 14.527 30.119 -36.864 1.00 37.50 495 PHE C CA 1
ATOM 483 C C . PHE A 1 60 ? 15.210 31.123 -37.784 1.00 43.06 495 PHE C C 1
ATOM 484 O O . PHE A 1 60 ? 14.979 31.122 -38.998 1.00 46.61 495 PHE C O 1
ATOM 492 N N . GLN A 1 61 ? 16.035 31.993 -37.201 1.00 44.54 496 GLN C N 1
ATOM 493 C CA . GLN A 1 61 ? 16.642 33.092 -37.944 1.00 52.18 496 GLN C CA 1
ATOM 494 C C . GLN A 1 61 ? 17.396 32.588 -39.169 1.00 46.77 496 GLN C C 1
ATOM 495 O O . GLN A 1 61 ? 18.212 31.667 -39.079 1.00 41.54 496 GLN C O 1
ATOM 501 N N . ASP A 1 62 ? 17.103 33.202 -40.320 1.00 45.99 497 ASP C N 1
ATOM 502 C CA . ASP A 1 62 ? 17.760 32.888 -41.590 1.00 53.36 497 ASP C CA 1
ATOM 503 C C . ASP A 1 62 ? 17.547 31.432 -41.996 1.00 60.53 497 ASP C C 1
ATOM 504 O O . ASP A 1 62 ? 18.418 30.815 -42.612 1.00 68.64 497 ASP C O 1
ATOM 509 N N . GLU A 1 63 ? 16.389 30.870 -41.653 1.00 55.77 498 GLU C N 1
ATOM 510 C CA . GLU A 1 63 ? 16.048 29.500 -42.009 1.00 48.31 498 GLU C CA 1
ATOM 511 C C . GLU A 1 63 ? 14.644 29.459 -42.588 1.00 52.95 498 GLU C C 1
ATOM 512 O O . GLU A 1 63 ? 13.698 29.961 -41.971 1.00 52.06 498 GLU C O 1
ATOM 518 N N . GLU A 1 64 ? 14.514 28.872 -43.772 1.00 57.30 499 GLU C N 1
ATOM 519 C CA . GLU A 1 64 ? 13.227 28.704 -44.430 1.00 58.38 499 GLU C CA 1
ATOM 520 C C . GLU A 1 64 ? 12.738 27.278 -44.213 1.00 57.34 499 GLU C C 1
ATOM 521 O O . GLU A 1 64 ? 13.533 26.333 -44.198 1.00 55.82 499 GLU C O 1
ATOM 527 N N . ALA A 1 65 ? 11.427 27.127 -44.042 1.00 43.83 500 ALA C N 1
ATOM 528 C CA . ALA A 1 65 ? 10.831 25.825 -43.790 1.00 44.52 500 ALA C CA 1
ATOM 529 C C . ALA A 1 65 ? 9.552 25.686 -44.599 1.00 38.16 500 ALA C C 1
ATOM 530 O O . ALA A 1 65 ? 8.883 26.675 -44.910 1.00 42.60 500 ALA C O 1
ATOM 532 N N . LEU A 1 66 ? 9.215 24.439 -44.934 1.00 35.91 501 LEU C N 1
ATOM 533 C CA . LEU A 1 66 ? 8.030 24.188 -45.746 1.00 43.56 501 LEU C CA 1
ATOM 534 C C . LEU A 1 66 ? 6.744 24.326 -44.942 1.00 37.80 501 LEU C C 1
ATOM 535 O O . LEU A 1 66 ? 5.706 24.697 -45.503 1.00 43.11 501 LEU C O 1
ATOM 540 N N . ASP A 1 67 ? 6.789 24.047 -43.641 1.00 36.95 502 ASP C N 1
ATOM 541 C CA . ASP A 1 67 ? 5.609 24.101 -42.789 1.00 38.85 502 ASP C CA 1
ATOM 542 C C . ASP A 1 67 ? 6.029 24.625 -41.421 1.00 34.53 502 ASP C C 1
ATOM 543 O O . ASP A 1 67 ? 7.217 24.814 -41.143 1.00 37.82 502 ASP C O 1
ATOM 548 N N . TRP A 1 68 ? 5.039 24.857 -40.561 1.00 35.83 503 TRP C N 1
ATOM 549 C CA . TRP A 1 68 ? 5.298 25.273 -39.189 1.00 38.69 503 TRP C CA 1
ATOM 550 C C . TRP A 1 68 ? 5.536 24.105 -38.242 1.00 31.96 503 TRP C C 1
ATOM 551 O O . TRP A 1 68 ? 6.163 24.297 -37.194 1.00 32.31 503 TRP C O 1
ATOM 562 N N . GLY A 1 69 ? 5.052 22.908 -38.583 1.00 33.39 504 GLY C N 1
ATOM 563 C CA . GLY A 1 69 ? 5.184 21.776 -37.679 1.00 23.14 504 GLY C CA 1
ATOM 564 C C . GLY A 1 69 ? 6.623 21.355 -37.451 1.00 33.62 504 GLY C C 1
ATOM 565 O O . GLY A 1 69 ? 7.005 21.006 -36.330 1.00 35.58 504 GLY C O 1
ATOM 566 N N . GLY A 1 70 ? 7.433 21.361 -38.507 1.00 34.68 505 GLY C N 1
ATOM 567 C CA . GLY A 1 70 ? 8.836 21.033 -38.407 1.00 26.08 505 GLY C CA 1
ATOM 568 C C . GLY A 1 70 ? 9.581 21.884 -37.396 1.00 33.68 505 GLY C C 1
ATOM 569 O O . GLY A 1 70 ? 10.131 21.378 -36.413 1.00 37.60 505 GLY C O 1
ATOM 570 N N . PRO A 1 71 ? 9.627 23.199 -37.631 1.00 34.52 506 PRO C N 1
ATOM 571 C CA . PRO A 1 71 ? 10.288 24.088 -36.658 1.00 31.01 506 PRO C CA 1
ATOM 572 C C . PRO A 1 71 ? 9.684 24.026 -35.265 1.00 37.14 506 PRO C C 1
ATOM 573 O O . PRO A 1 71 ? 10.418 24.142 -34.276 1.00 30.40 506 PRO C O 1
ATOM 577 N N . ARG A 1 72 ? 8.363 23.864 -35.156 1.00 27.89 507 ARG C N 1
ATOM 578 C CA . ARG A 1 72 ? 7.736 23.802 -33.838 1.00 29.16 507 ARG C CA 1
ATOM 579 C C . ARG A 1 72 ? 8.237 22.600 -33.048 1.00 28.75 507 ARG C C 1
ATOM 580 O O . ARG A 1 72 ? 8.624 22.727 -31.881 1.00 33.42 507 ARG C O 1
ATOM 588 N N . ARG A 1 73 ? 8.240 21.420 -33.673 1.00 28.42 508 ARG C N 1
ATOM 589 C CA . ARG A 1 73 ? 8.702 20.220 -32.984 1.00 30.84 508 ARG C CA 1
ATOM 590 C C . ARG A 1 73 ? 10.180 20.319 -32.630 1.00 35.34 508 ARG C C 1
ATOM 591 O O . ARG A 1 73 ? 10.601 19.866 -31.559 1.00 34.09 508 ARG C O 1
ATOM 599 N N . GLU A 1 74 ? 10.986 20.910 -33.516 1.00 31.94 509 GLU C N 1
ATOM 600 C CA . GLU A 1 74 ? 12.405 21.071 -33.214 1.00 32.19 509 GLU C CA 1
ATOM 601 C C . GLU A 1 74 ? 12.616 22.079 -32.093 1.00 33.20 509 GLU C C 1
ATOM 602 O O . GLU A 1 74 ? 13.490 21.890 -31.239 1.00 34.29 509 GLU C O 1
ATOM 608 N N . TRP A 1 75 ? 11.830 23.158 -32.083 1.00 25.39 510 TRP C N 1
ATOM 609 C CA . TRP A 1 75 ? 11.957 24.153 -31.023 1.00 25.20 510 TRP C CA 1
ATOM 610 C C . TRP A 1 75 ? 11.615 23.554 -29.666 1.00 34.20 510 TRP C C 1
ATOM 611 O O . TRP A 1 75 ? 12.322 23.791 -28.680 1.00 31.96 510 TRP C O 1
ATOM 622 N N . PHE A 1 76 ? 10.532 22.775 -29.597 1.00 31.40 511 PHE C N 1
ATOM 623 C CA . PHE A 1 76 ? 10.153 22.140 -28.339 1.00 30.74 511 PHE C CA 1
ATOM 624 C C . PHE A 1 76 ? 11.245 21.203 -27.839 1.00 29.32 511 PHE C C 1
ATOM 625 O O . PHE A 1 76 ? 11.576 21.204 -26.648 1.00 25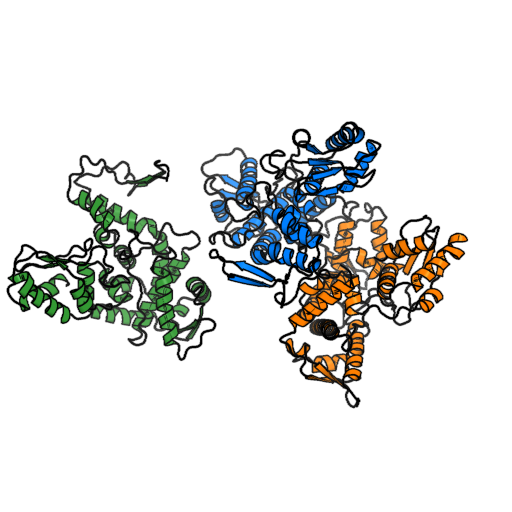.16 511 PHE C O 1
ATOM 633 N N . GLU A 1 77 ? 11.821 20.399 -28.736 1.00 26.35 512 GLU C N 1
ATOM 634 C CA . GLU A 1 77 ? 12.894 19.497 -28.330 1.00 32.76 512 GLU C CA 1
ATOM 635 C C . GLU A 1 77 ? 14.141 20.271 -27.923 1.00 36.67 512 GLU C C 1
ATOM 636 O O . GLU A 1 77 ? 14.775 19.950 -26.911 1.00 35.75 512 GLU C O 1
ATOM 642 N N . LEU A 1 78 ? 14.509 21.292 -28.699 1.00 27.02 513 LEU C N 1
ATOM 643 C CA . LEU A 1 78 ? 15.720 22.046 -28.395 1.00 32.62 513 LEU C CA 1
ATOM 644 C C . LEU A 1 78 ? 15.563 22.860 -27.114 1.00 32.56 513 LEU C C 1
ATOM 645 O O . LEU A 1 78 ? 16.506 22.960 -26.320 1.00 33.08 513 LEU C O 1
ATOM 650 N N . ILE A 1 79 ? 14.384 23.448 -26.891 1.00 27.58 514 ILE C N 1
ATOM 651 C CA . ILE A 1 79 ? 14.183 24.235 -25.677 1.00 27.74 514 ILE C CA 1
ATOM 652 C C . ILE A 1 79 ? 14.102 23.332 -24.451 1.00 37.95 514 ILE C C 1
ATOM 653 O O . ILE A 1 79 ? 14.502 23.733 -23.351 1.00 25.04 514 ILE C O 1
ATOM 658 N N . CYS A 1 80 ? 13.597 22.104 -24.610 1.00 27.02 515 CYS C N 1
ATOM 659 C CA . CYS A 1 80 ? 13.593 21.161 -23.496 1.00 27.41 515 CYS C CA 1
ATOM 660 C C . CYS A 1 80 ? 15.013 20.796 -23.086 1.00 30.79 515 CYS C C 1
ATOM 661 O O . CYS A 1 80 ? 15.331 20.745 -21.892 1.00 26.60 515 CYS C O 1
ATOM 664 N N . LYS A 1 81 ? 15.881 20.536 -24.066 1.00 29.88 516 LYS C N 1
ATOM 665 C CA . LYS A 1 81 ? 17.270 20.219 -23.757 1.00 35.43 516 LYS C CA 1
ATOM 666 C C . LYS A 1 81 ? 17.961 21.398 -23.080 1.00 35.83 516 LYS C C 1
ATOM 667 O O . LYS A 1 81 ? 18.640 21.233 -22.063 1.00 29.32 516 LYS C O 1
ATOM 673 N N . ALA A 1 82 ? 17.781 22.604 -23.623 1.00 28.39 517 ALA C N 1
ATOM 674 C CA . ALA A 1 82 ? 18.398 23.782 -23.019 1.00 29.69 517 ALA C CA 1
ATOM 675 C C . ALA A 1 82 ? 17.954 23.962 -21.571 1.00 30.69 517 ALA C C 1
ATOM 676 O O . ALA A 1 82 ? 18.746 24.381 -20.718 1.00 32.25 517 ALA C O 1
ATOM 678 N N . LEU A 1 83 ? 16.691 23.649 -21.274 1.00 25.75 518 LEU C N 1
ATOM 679 C CA . LEU A 1 83 ? 16.166 23.865 -19.930 1.00 26.44 518 LEU C CA 1
ATOM 680 C C . LEU A 1 83 ? 16.593 22.771 -18.957 1.00 27.86 518 LEU C C 1
ATOM 681 O O . LEU A 1 83 ? 16.879 23.057 -17.790 1.00 21.38 518 LEU C O 1
ATOM 686 N N . PHE A 1 84 ? 16.649 21.518 -19.411 1.00 23.25 519 PHE C N 1
ATOM 687 C CA . PHE A 1 84 ? 16.688 20.387 -18.496 1.00 22.42 519 PHE C CA 1
ATOM 688 C C . PHE A 1 84 ? 17.899 19.472 -18.640 1.00 32.59 519 PHE C C 1
ATOM 689 O O . PHE A 1 84 ? 18.033 18.538 -17.841 1.00 31.74 519 PHE C O 1
ATOM 697 N N . ASP A 1 85 ? 18.780 19.692 -19.615 1.00 27.08 520 ASP C N 1
ATOM 698 C CA . ASP A 1 85 ? 19.885 18.765 -19.835 1.00 34.84 520 ASP C CA 1
ATOM 699 C C . ASP A 1 85 ? 21.124 19.100 -19.010 1.00 26.10 520 ASP C C 1
ATOM 700 O O . ASP A 1 85 ? 22.184 18.515 -19.257 1.00 40.10 520 ASP C O 1
ATOM 705 N N . THR A 1 86 ? 21.018 20.063 -18.086 1.00 30.25 521 THR C N 1
ATOM 706 C CA . THR A 1 86 ? 22.002 20.339 -17.036 1.00 36.11 521 THR C CA 1
ATOM 707 C C . THR A 1 86 ? 23.166 21.205 -17.517 1.00 37.21 521 THR C C 1
ATOM 708 O O . THR A 1 86 ? 23.891 21.783 -16.697 1.00 37.51 521 THR C O 1
ATOM 712 N N . THR A 1 87 ? 23.326 21.341 -18.837 1.00 33.51 522 THR C N 1
ATOM 713 C CA . THR A 1 87 ? 24.487 22.038 -19.389 1.00 34.56 522 THR C CA 1
ATOM 714 C C . THR A 1 87 ? 24.595 23.471 -18.869 1.00 33.81 522 THR C C 1
ATOM 715 O O . THR A 1 87 ? 25.669 23.904 -18.436 1.00 37.66 522 THR C O 1
ATOM 719 N N . ASN A 1 88 ? 23.494 24.222 -18.895 1.00 32.03 523 ASN C N 1
ATOM 720 C CA . ASN A 1 88 ? 23.525 25.605 -18.426 1.00 33.14 523 ASN C CA 1
ATOM 721 C C . ASN A 1 88 ? 23.340 25.730 -16.917 1.00 32.72 523 ASN C C 1
ATOM 722 O O . ASN A 1 88 ? 23.271 26.855 -16.411 1.00 32.36 523 ASN C O 1
ATOM 727 N N . GLN A 1 89 ? 23.243 24.609 -16.202 1.00 29.85 524 GLN C N 1
ATOM 728 C CA . GLN A 1 89 ? 23.126 24.527 -14.748 1.00 35.89 524 GLN C CA 1
ATOM 729 C C . GLN A 1 89 ? 21.811 25.077 -14.208 1.00 33.56 524 GLN C C 1
ATOM 730 O O . GLN A 1 89 ? 21.682 25.245 -12.989 1.00 28.71 524 GLN C O 1
ATOM 736 N N . LEU A 1 90 ? 20.829 25.366 -15.066 1.00 27.37 525 LEU C N 1
ATOM 737 C CA . LEU A 1 90 ? 19.492 25.652 -14.553 1.00 27.80 525 LEU C CA 1
ATOM 738 C C . LEU A 1 90 ? 18.949 24.452 -13.791 1.00 31.82 525 LEU C C 1
ATOM 739 O O . LEU A 1 90 ? 18.332 24.602 -12.729 1.00 27.26 525 LEU C O 1
ATOM 744 N N . PHE A 1 91 ? 19.177 23.256 -14.317 1.00 25.02 526 PHE C N 1
ATOM 745 C CA . PHE A 1 91 ? 18.977 22.010 -13.600 1.00 29.25 526 PHE C CA 1
ATOM 746 C C . PHE A 1 91 ? 20.327 21.332 -13.407 1.00 30.28 526 PHE C C 1
ATOM 747 O O . PHE A 1 91 ? 21.294 21.617 -14.117 1.00 32.15 526 PHE C O 1
ATOM 755 N N . THR A 1 92 ? 20.391 20.436 -12.426 1.00 32.43 527 THR C N 1
ATOM 756 C CA . THR A 1 92 ? 21.645 19.791 -12.070 1.00 33.28 527 THR C CA 1
ATOM 757 C C . THR A 1 92 ? 21.396 18.320 -11.775 1.00 28.10 527 THR C C 1
ATOM 758 O O . THR A 1 92 ? 20.254 17.859 -11.705 1.00 30.86 527 THR C O 1
ATOM 762 N N . ARG A 1 93 ? 22.491 17.580 -11.620 1.00 40.07 528 ARG C N 1
ATOM 763 C CA . ARG A 1 93 ? 22.460 16.181 -11.225 1.00 39.51 528 ARG C CA 1
ATOM 764 C C . ARG A 1 93 ? 23.200 16.018 -9.905 1.00 39.03 528 ARG C C 1
ATOM 765 O O . ARG A 1 93 ? 24.117 16.783 -9.593 1.00 39.17 528 ARG C O 1
ATOM 773 N N . PHE A 1 94 ? 22.798 15.011 -9.129 1.00 32.53 529 PHE C N 1
ATOM 774 C CA . PHE A 1 94 ? 23.391 14.814 -7.812 1.00 35.17 529 PHE C CA 1
ATOM 775 C C . PHE A 1 94 ? 24.721 14.075 -7.872 1.00 45.32 529 PHE C C 1
ATOM 776 O O . PHE A 1 94 ? 25.522 14.193 -6.938 1.00 59.22 529 PHE C O 1
ATOM 784 N N . SER A 1 95 ? 24.971 13.318 -8.935 1.00 35.77 530 SER C N 1
ATOM 785 C CA . SER A 1 95 ? 26.284 12.757 -9.216 1.00 43.73 530 SER C CA 1
ATOM 786 C C . SER A 1 95 ? 26.678 13.133 -10.636 1.00 57.73 530 SER C C 1
ATOM 787 O O . SER A 1 95 ? 25.832 13.151 -11.536 1.00 54.27 530 SER C O 1
ATOM 790 N N . ASP A 1 96 ? 27.961 13.438 -10.839 1.00 70.25 531 ASP C N 1
ATOM 791 C CA . ASP A 1 96 ? 28.430 13.861 -12.155 1.00 78.61 531 ASP C CA 1
ATOM 792 C C . ASP A 1 96 ? 28.464 12.682 -13.120 1.00 75.73 531 ASP C C 1
ATOM 793 O O . ASP A 1 96 ? 29.503 12.378 -13.715 1.00 74.98 531 ASP C O 1
ATOM 798 N N . ASN A 1 97 ? 27.322 12.024 -13.278 1.00 76.05 532 ASN C N 1
ATOM 799 C CA . ASN A 1 97 ? 27.113 10.913 -14.190 1.00 60.05 532 ASN C CA 1
ATOM 800 C C . ASN A 1 97 ? 26.125 11.348 -15.267 1.00 59.89 532 ASN C C 1
ATOM 801 O O . ASN A 1 97 ? 25.507 12.411 -15.175 1.00 65.24 532 ASN C O 1
ATOM 806 N N . ASN A 1 98 ? 25.965 10.517 -16.300 1.00 63.22 533 ASN C N 1
ATOM 807 C CA . ASN A 1 98 ? 25.076 10.854 -17.402 1.00 54.48 533 ASN C CA 1
ATOM 808 C C . ASN A 1 98 ? 23.755 10.095 -17.388 1.00 59.04 533 ASN C C 1
ATOM 809 O O . ASN A 1 98 ? 22.855 10.449 -18.157 1.00 44.58 533 ASN C O 1
ATOM 814 N N . GLN A 1 99 ? 23.603 9.074 -16.542 1.00 46.95 534 GLN C N 1
ATOM 815 C CA . GLN A 1 99 ? 22.271 8.534 -16.288 1.00 51.89 534 GLN C CA 1
ATOM 816 C C . GLN A 1 99 ? 21.501 9.371 -15.272 1.00 37.23 534 GLN C C 1
ATOM 817 O O . GLN A 1 99 ? 20.266 9.379 -15.296 1.00 41.10 534 GLN C O 1
ATOM 823 N N . ALA A 1 100 ? 22.205 10.090 -14.397 1.00 31.55 535 ALA C N 1
ATOM 824 C CA . ALA A 1 100 ? 21.571 10.721 -13.246 1.00 31.50 535 ALA C CA 1
ATOM 825 C C . ALA A 1 100 ? 20.391 11.581 -13.673 1.00 30.61 535 ALA C C 1
ATOM 826 O O . ALA A 1 100 ? 20.460 12.316 -14.661 1.00 27.30 535 ALA C O 1
ATOM 828 N N . LEU A 1 101 ? 19.296 11.462 -12.929 1.00 28.97 536 LEU C N 1
ATOM 829 C CA . LEU A 1 101 ? 18.132 12.292 -13.177 1.00 30.68 536 LEU C CA 1
ATOM 830 C C . LEU A 1 101 ? 18.420 13.735 -12.774 1.00 28.22 536 LEU C C 1
ATOM 831 O O . LEU A 1 101 ? 19.285 14.016 -11.939 1.00 28.82 536 LEU C O 1
ATOM 836 N N . VAL A 1 102 ? 17.680 14.659 -13.381 1.00 25.45 537 VAL C N 1
ATOM 837 C CA . VAL A 1 102 ? 17.966 16.082 -13.252 1.00 25.21 537 VAL C CA 1
ATOM 838 C C . VAL A 1 102 ? 17.018 16.703 -12.239 1.00 24.37 537 VAL C C 1
ATOM 839 O O . VAL A 1 102 ? 15.881 16.254 -12.048 1.00 27.75 537 VAL C O 1
ATOM 843 N N . HIS A 1 103 ? 17.499 17.754 -11.586 1.00 24.99 538 HIS C N 1
ATOM 844 C CA . HIS A 1 103 ? 16.858 18.388 -10.444 1.00 22.84 538 HIS C CA 1
ATOM 845 C C . HIS A 1 103 ? 17.085 19.883 -10.537 1.00 29.75 538 HIS C C 1
ATOM 846 O O . HIS A 1 103 ? 18.104 20.329 -11.076 1.00 24.05 538 HIS C O 1
ATOM 853 N N . PRO A 1 104 ? 16.147 20.695 -10.033 1.00 29.11 539 PRO C N 1
ATOM 854 C CA . PRO A 1 104 ? 16.400 22.138 -9.951 1.00 27.70 539 PRO C CA 1
ATOM 855 C C . PRO A 1 104 ? 17.671 22.421 -9.166 1.00 32.45 539 PRO C C 1
ATOM 856 O O . PRO A 1 104 ? 17.983 21.744 -8.184 1.00 32.27 539 PRO C O 1
ATOM 860 N N . ASN A 1 105 ? 18.416 23.432 -9.617 1.00 33.08 540 ASN C N 1
ATOM 861 C CA . ASN A 1 105 ? 19.735 23.709 -9.070 1.00 34.49 540 ASN C CA 1
ATOM 862 C C . ASN A 1 105 ? 19.664 24.875 -8.097 1.00 36.77 540 ASN C C 1
ATOM 863 O O . ASN A 1 105 ? 19.416 26.012 -8.526 1.00 42.55 540 ASN C O 1
ATOM 868 N N . PRO A 1 106 ? 19.876 24.655 -6.798 1.00 44.20 541 PRO C N 1
ATOM 869 C CA . PRO A 1 106 ? 19.931 25.795 -5.871 1.00 43.08 541 PRO C CA 1
ATOM 870 C C . PRO A 1 106 ? 21.213 26.601 -5.991 1.00 51.18 541 PRO C C 1
ATOM 871 O O . PRO A 1 106 ? 21.206 27.800 -5.686 1.00 45.44 541 PRO C O 1
ATOM 875 N N . ASN A 1 107 ? 22.313 25.982 -6.422 1.00 34.50 542 ASN C N 1
ATOM 876 C CA . ASN A 1 107 ? 23.592 26.675 -6.529 1.00 39.46 542 ASN C CA 1
ATOM 877 C C . ASN A 1 107 ? 23.958 26.945 -7.984 1.00 36.89 542 ASN C C 1
ATOM 878 O O . ASN A 1 107 ? 25.087 26.677 -8.408 1.00 44.24 542 ASN C O 1
ATOM 883 N N . ARG A 1 108 ? 23.011 27.468 -8.752 1.00 43.47 543 ARG C N 1
ATOM 884 C CA . ARG A 1 108 ? 23.241 27.797 -10.148 1.00 41.55 543 ARG C CA 1
ATOM 885 C C . ARG A 1 108 ? 23.953 29.141 -10.278 1.00 52.52 543 ARG C C 1
ATOM 886 O O . ARG A 1 108 ? 23.990 29.929 -9.330 1.00 47.52 543 ARG C O 1
ATOM 894 N N . PRO A 1 109 ? 24.548 29.414 -11.440 1.00 44.44 544 PRO C N 1
ATOM 895 C CA . PRO A 1 109 ? 25.026 30.773 -11.723 1.00 46.57 544 PRO C CA 1
ATOM 896 C C . PRO A 1 109 ? 23.925 31.803 -11.506 1.00 46.43 544 PRO C C 1
ATOM 897 O O . PRO A 1 109 ? 22.776 31.608 -11.909 1.00 41.50 544 PRO C O 1
ATOM 901 N N . ALA A 1 110 ? 24.289 32.908 -10.849 1.00 43.42 545 ALA C N 1
ATOM 902 C CA . ALA A 1 110 ? 23.302 33.891 -10.411 1.00 39.05 545 ALA C CA 1
ATOM 903 C C . ALA A 1 110 ? 22.537 34.528 -11.564 1.00 34.17 545 ALA C C 1
ATOM 904 O O . ALA A 1 110 ? 21.436 35.044 -11.346 1.00 33.22 545 ALA C O 1
ATOM 906 N N . HIS A 1 111 ? 23.087 34.514 -12.782 1.00 38.75 546 HIS C N 1
ATOM 907 C CA . HIS A 1 111 ? 22.389 35.135 -13.903 1.00 45.07 546 HIS C CA 1
ATOM 908 C C . HIS A 1 111 ? 21.123 34.383 -14.292 1.00 40.97 546 HIS C C 1
ATOM 909 O O . HIS A 1 111 ? 20.264 34.953 -14.973 1.00 41.67 546 HIS C O 1
ATOM 916 N N . LEU A 1 112 ? 20.983 33.128 -13.873 1.00 42.07 547 LEU C N 1
ATOM 917 C CA . LEU A 1 112 ? 19.752 32.373 -14.094 1.00 38.30 547 LEU C CA 1
ATOM 918 C C . LEU A 1 112 ? 18.752 32.802 -13.032 1.00 39.83 547 LEU C C 1
ATOM 919 O O . LEU A 1 112 ? 18.777 32.309 -11.901 1.00 38.35 547 LEU C O 1
ATOM 924 N N . ARG A 1 113 ? 17.861 33.720 -13.392 1.00 37.94 548 ARG C N 1
ATOM 925 C CA . ARG A 1 113 ? 16.941 34.272 -12.414 1.00 37.54 548 ARG C CA 1
ATOM 926 C C . ARG A 1 113 ? 15.748 33.338 -12.219 1.00 39.13 548 ARG C C 1
ATOM 927 O O . ARG A 1 113 ? 15.517 32.403 -12.992 1.00 38.33 548 ARG C O 1
ATOM 935 N N . LEU A 1 114 ? 14.979 33.607 -11.161 1.00 34.38 549 LEU C N 1
ATOM 936 C CA . LEU A 1 114 ? 13.882 32.716 -10.797 1.00 33.01 549 LEU C CA 1
ATOM 937 C C . LEU A 1 114 ? 12.804 32.661 -11.872 1.00 37.91 549 LEU C C 1
ATOM 938 O O . LEU A 1 114 ? 12.131 31.634 -12.020 1.00 33.54 549 LEU C O 1
ATOM 943 N N . LYS A 1 115 ? 12.628 33.740 -12.637 1.00 37.10 550 LYS C N 1
ATOM 944 C CA . LYS A 1 115 ? 11.603 33.745 -13.674 1.00 41.60 550 LYS C CA 1
ATOM 945 C C . LYS A 1 115 ? 11.905 32.775 -14.810 1.00 43.74 550 LYS C C 1
ATOM 946 O O . LYS A 1 115 ? 11.017 32.511 -15.627 1.00 35.70 550 LYS C O 1
ATOM 952 N N . MET A 1 116 ? 13.125 32.236 -14.880 1.00 34.06 551 MET C N 1
ATOM 953 C CA . MET A 1 116 ? 13.416 31.211 -15.876 1.00 31.13 551 MET C CA 1
ATOM 954 C C . MET A 1 116 ? 12.755 29.886 -15.518 1.00 38.57 551 MET C C 1
ATOM 955 O O . MET A 1 116 ? 12.408 29.105 -16.413 1.00 32.90 551 MET C O 1
ATOM 960 N N . TYR A 1 117 ? 12.574 29.612 -14.223 1.00 26.06 552 TYR C N 1
ATOM 961 C CA . TYR A 1 117 ? 11.811 28.436 -13.822 1.00 29.42 552 TYR C CA 1
ATOM 962 C C . TYR A 1 117 ? 10.328 28.612 -14.116 1.00 25.11 552 TYR C C 1
ATOM 963 O O . TYR A 1 117 ? 9.625 27.624 -14.359 1.00 27.43 552 TYR C O 1
ATOM 972 N N . GLU A 1 118 ? 9.836 29.855 -14.102 1.00 27.76 553 GLU C N 1
ATOM 973 C CA . GLU A 1 118 ? 8.475 30.113 -14.560 1.00 32.31 553 GLU C CA 1
ATOM 974 C C . GLU A 1 118 ? 8.331 29.782 -16.038 1.00 31.64 553 GLU C C 1
ATOM 975 O O . GLU A 1 118 ? 7.346 29.157 -16.450 1.00 31.33 553 GLU C O 1
ATOM 981 N N . PHE A 1 119 ? 9.305 30.201 -16.850 1.00 24.76 554 PHE C N 1
ATOM 982 C CA . PHE A 1 119 ? 9.303 29.843 -18.264 1.00 27.72 554 PHE C CA 1
ATOM 983 C C . PHE A 1 119 ? 9.336 28.333 -18.447 1.00 32.49 554 PHE C C 1
ATOM 984 O O . PHE A 1 119 ? 8.605 27.786 -19.281 1.00 30.88 554 PHE C O 1
ATOM 992 N N . ALA A 1 120 ? 10.191 27.643 -17.685 1.00 26.14 555 ALA C N 1
ATOM 993 C CA . ALA A 1 120 ? 10.267 26.190 -17.788 1.00 27.73 555 ALA C CA 1
ATOM 994 C C . ALA A 1 120 ? 8.936 25.543 -17.426 1.00 26.28 555 ALA C C 1
ATOM 995 O O . ALA A 1 120 ? 8.520 24.565 -18.059 1.00 26.05 555 ALA C O 1
ATOM 997 N N . GLY A 1 121 ? 8.251 26.078 -16.414 1.00 26.01 556 GLY C N 1
ATOM 998 C CA . GLY A 1 121 ? 6.940 25.554 -16.064 1.00 25.46 556 GLY C CA 1
ATOM 999 C C . GLY A 1 121 ? 5.907 25.791 -17.150 1.00 28.37 556 GLY C C 1
ATOM 1000 O O . GLY A 1 121 ? 5.087 24.915 -17.439 1.00 27.75 556 GLY C O 1
ATOM 1001 N N . ARG A 1 122 ? 5.923 26.980 -17.757 1.00 24.16 557 ARG C N 1
ATOM 1002 C CA . ARG A 1 122 ? 5.012 27.257 -18.863 1.00 28.48 557 ARG C CA 1
ATOM 1003 C C . ARG A 1 122 ? 5.319 26.369 -20.062 1.00 22.34 557 ARG C C 1
ATOM 1004 O O . ARG A 1 122 ? 4.403 25.913 -20.756 1.00 28.64 557 ARG C O 1
ATOM 1012 N N . LEU A 1 123 ? 6.603 26.113 -20.319 1.00 26.38 558 LEU C N 1
ATOM 1013 C CA . LEU A 1 123 ? 6.987 25.243 -21.425 1.00 28.10 558 LEU C CA 1
ATOM 1014 C C . LEU A 1 123 ? 6.453 23.830 -21.221 1.00 30.36 558 LEU C C 1
ATOM 1015 O O . LEU A 1 123 ? 5.884 23.229 -22.141 1.00 28.95 558 LEU C O 1
ATOM 1020 N N . VAL A 1 124 ? 6.637 23.279 -20.018 1.00 26.18 559 VAL C N 1
ATOM 1021 C CA . VAL A 1 124 ? 6.127 21.942 -19.721 1.00 24.63 559 VAL C CA 1
ATOM 1022 C C . VAL A 1 124 ? 4.608 21.916 -19.833 1.00 23.62 559 VAL C C 1
ATOM 1023 O O . VAL A 1 124 ? 4.029 20.987 -20.411 1.00 25.38 559 VAL C O 1
ATOM 1027 N N . GLY A 1 125 ? 3.940 22.933 -19.286 1.00 23.47 560 GLY C N 1
ATOM 1028 C CA . GLY A 1 125 ? 2.495 23.015 -19.426 1.00 22.05 560 GLY C CA 1
ATOM 1029 C C . GLY A 1 125 ? 2.057 23.123 -20.873 1.00 24.87 560 GLY C C 1
ATOM 1030 O O . GLY A 1 125 ? 1.026 22.571 -21.264 1.00 23.49 560 GLY C O 1
ATOM 1031 N N . LYS A 1 126 ? 2.839 23.834 -21.689 1.00 28.28 561 LYS C N 1
ATOM 1032 C CA . LYS A 1 126 ? 2.520 23.946 -23.108 1.00 27.87 561 LYS C CA 1
ATOM 1033 C C . LYS A 1 126 ? 2.607 22.591 -23.799 1.00 27.72 561 LYS C C 1
ATOM 1034 O O . LYS A 1 126 ? 1.787 22.276 -24.669 1.00 26.49 561 LYS C O 1
ATOM 1040 N N . CYS A 1 127 ? 3.596 21.775 -23.424 1.00 26.89 562 CYS C N 1
ATOM 1041 C CA . CYS A 1 127 ? 3.693 20.423 -23.965 1.00 25.06 562 CYS C CA 1
ATOM 1042 C C . CYS A 1 127 ? 2.447 19.611 -23.632 1.00 26.25 562 CYS C C 1
ATOM 1043 O O . CYS A 1 127 ? 1.877 18.939 -24.500 1.00 25.93 562 CYS C O 1
ATOM 1046 N N . LEU A 1 128 ? 2.009 19.663 -22.372 1.00 20.34 563 LEU C N 1
ATOM 1047 C CA . LEU A 1 128 ? 0.815 18.928 -21.970 1.00 28.18 563 LEU C CA 1
ATOM 1048 C C . LEU A 1 128 ? -0.419 19.438 -22.705 1.00 27.39 563 LEU C C 1
ATOM 1049 O O . LEU A 1 128 ? -1.275 18.648 -23.119 1.00 28.39 563 LEU C O 1
ATOM 1054 N N . TYR A 1 129 ? -0.526 20.758 -22.876 1.00 25.69 564 TYR C N 1
ATOM 1055 C CA . TYR A 1 129 ? -1.678 21.328 -23.566 1.00 27.61 564 TYR C CA 1
ATOM 1056 C C . TYR A 1 129 ? -1.674 20.963 -25.046 1.00 30.10 564 TYR C C 1
ATOM 1057 O O . TYR A 1 129 ? -2.698 20.532 -25.589 1.00 26.15 564 TYR C O 1
ATOM 1066 N N . GLU A 1 130 ? -0.534 21.151 -25.720 1.00 25.77 565 GLU C N 1
ATOM 1067 C CA . GLU A 1 130 ? -0.445 20.812 -27.138 1.00 25.55 565 GLU C CA 1
ATOM 1068 C C . GLU A 1 130 ? -0.787 19.347 -27.378 1.00 26.87 565 GLU C C 1
ATOM 1069 O O . GLU A 1 130 ? -1.517 19.019 -28.320 1.00 28.30 565 GLU C O 1
ATOM 1075 N N . SER A 1 131 ? -0.271 18.452 -26.532 1.00 23.99 566 SER C N 1
ATOM 1076 C CA . SER A 1 131 ? -0.521 17.026 -26.701 1.00 30.64 566 SER C CA 1
ATOM 1077 C C . SER A 1 131 ? -1.980 16.658 -26.467 1.00 24.66 566 SER C C 1
ATOM 1078 O O . SER A 1 131 ? -2.439 15.637 -26.987 1.00 39.28 566 SER C O 1
ATOM 1081 N N . SER A 1 132 ? -2.717 17.463 -25.703 1.00 26.48 567 SER C N 1
ATOM 1082 C CA . SER A 1 132 ? -4.125 17.185 -25.457 1.00 27.47 567 SER C CA 1
ATOM 1083 C C . SER A 1 132 ? -5.021 17.606 -26.614 1.00 32.40 567 SER C C 1
ATOM 1084 O O . SER A 1 132 ? -6.200 17.238 -26.628 1.00 30.00 567 SER C O 1
ATOM 1087 N N . LEU A 1 133 ? -4.491 18.355 -27.584 1.00 30.04 568 LEU C N 1
ATOM 1088 C CA . LEU A 1 133 ? -5.278 18.771 -28.737 1.00 33.67 568 LEU C CA 1
ATOM 1089 C C . LEU A 1 133 ? -5.481 17.653 -29.750 1.00 28.72 568 LEU C C 1
ATOM 1090 O O . LEU A 1 133 ? -6.354 17.774 -30.616 1.00 38.30 568 LEU C O 1
ATOM 1095 N N . GLY A 1 134 ? -4.713 16.581 -29.662 1.00 30.21 569 GLY C N 1
ATOM 1096 C CA . GLY A 1 134 ? -4.800 15.479 -30.602 1.00 29.92 569 GLY C CA 1
ATOM 1097 C C . GLY A 1 134 ? -3.431 14.878 -30.854 1.00 32.09 569 GLY C C 1
ATOM 1098 O O . GLY A 1 134 ? -2.393 15.464 -30.546 1.00 39.68 569 GLY C O 1
ATOM 1099 N N . GLY A 1 135 ? -3.433 13.672 -31.427 1.00 31.40 570 GLY C N 1
ATOM 1100 C CA . GLY A 1 135 ? -2.182 12.972 -31.670 1.00 27.21 570 GLY C CA 1
ATOM 1101 C C . GLY A 1 135 ? -1.241 13.707 -32.604 1.00 34.34 570 GLY C C 1
ATOM 1102 O O . GLY A 1 135 ? -0.019 13.603 -32.467 1.00 44.37 570 GLY C O 1
ATOM 1103 N N . ALA A 1 136 ? -1.788 14.457 -33.564 1.00 38.67 571 ALA C N 1
ATOM 1104 C CA . ALA A 1 136 ? -0.954 15.172 -34.523 1.00 32.51 571 ALA C CA 1
ATOM 1105 C C . ALA A 1 136 ? -0.231 16.364 -33.907 1.00 30.98 571 ALA C C 1
ATOM 1106 O O . ALA A 1 136 ? 0.717 16.874 -34.511 1.00 40.88 571 ALA C O 1
ATOM 1108 N N . TYR A 1 137 ? -0.655 16.821 -32.729 1.00 36.54 572 TYR C N 1
ATOM 1109 C CA . TYR A 1 137 ? -0.070 17.989 -32.083 1.00 36.55 572 TYR C CA 1
ATOM 1110 C C . TYR A 1 137 ? 0.820 17.624 -30.901 1.00 33.30 572 TYR C C 1
ATOM 1111 O O . TYR A 1 137 ? 1.197 18.508 -30.125 1.00 30.63 572 TYR C O 1
ATOM 1120 N N . LYS A 1 138 ? 1.156 16.343 -30.749 1.00 27.06 573 LYS C N 1
ATOM 1121 C CA . LYS A 1 138 ? 1.937 15.876 -29.611 1.00 31.84 573 LYS C CA 1
ATOM 1122 C C . LYS A 1 138 ? 3.271 16.609 -29.503 1.00 34.06 573 LYS C C 1
ATOM 1123 O O . LYS A 1 138 ? 3.986 16.780 -30.495 1.00 27.38 573 LYS C O 1
ATOM 1129 N N . GLN A 1 139 ? 3.596 17.049 -28.287 1.00 28.16 574 GLN C N 1
ATOM 1130 C CA . GLN A 1 139 ? 4.908 17.607 -27.964 1.00 29.27 574 GLN C CA 1
ATOM 1131 C C . GLN A 1 139 ? 5.340 17.007 -26.634 1.00 25.80 574 GLN C C 1
ATOM 1132 O O . GLN A 1 139 ? 4.766 17.334 -25.591 1.00 24.47 574 GLN C O 1
ATOM 1138 N N . LEU A 1 140 ? 6.345 16.137 -26.665 1.00 26.50 575 LEU C N 1
ATOM 1139 C CA . LEU A 1 140 ? 6.791 15.431 -25.473 1.00 25.50 575 LEU C CA 1
ATOM 1140 C C . LEU A 1 140 ? 7.895 16.208 -24.770 1.00 31.50 575 LEU C C 1
ATOM 1141 O O . LEU A 1 140 ? 8.753 16.816 -25.416 1.00 27.20 575 LEU C O 1
ATOM 1146 N N . VAL A 1 141 ? 7.865 16.184 -23.438 1.00 29.33 576 VAL C N 1
ATOM 1147 C CA . VAL A 1 141 ? 8.929 16.799 -22.656 1.00 24.16 576 VAL C CA 1
ATOM 1148 C C . VAL A 1 141 ? 10.169 15.920 -22.729 1.00 28.56 576 VAL C C 1
ATOM 1149 O O . VAL A 1 141 ? 10.115 14.717 -22.441 1.00 25.97 576 VAL C O 1
ATOM 1153 N N . ARG A 1 142 ? 11.294 16.516 -23.118 1.00 24.50 577 ARG C N 1
ATOM 1154 C CA . ARG A 1 142 ? 12.565 15.802 -23.228 1.00 27.02 577 ARG C CA 1
ATOM 1155 C C . ARG A 1 142 ? 13.370 16.091 -21.967 1.00 31.29 577 ARG C C 1
ATOM 1156 O O . ARG A 1 142 ? 14.131 17.057 -21.898 1.00 31.15 577 ARG C O 1
ATOM 1164 N N . ALA A 1 143 ? 13.196 15.238 -20.961 1.00 29.84 578 ALA C N 1
ATOM 1165 C CA . ALA A 1 143 ? 13.888 15.389 -19.690 1.00 24.22 578 ALA C CA 1
ATOM 1166 C C . ALA A 1 143 ? 13.750 14.099 -18.900 1.00 25.59 578 ALA C C 1
ATOM 1167 O O . ALA A 1 143 ? 12.760 13.375 -19.040 1.00 29.37 578 ALA C O 1
ATOM 1169 N N . ARG A 1 144 ? 14.754 13.821 -18.076 1.00 25.57 579 ARG C N 1
ATOM 1170 C CA . ARG A 1 144 ? 14.746 12.686 -17.157 1.00 23.43 579 ARG C CA 1
ATOM 1171 C C . ARG A 1 144 ? 14.791 13.272 -15.748 1.00 27.82 579 ARG C C 1
ATOM 1172 O O . ARG A 1 144 ? 15.865 13.462 -15.172 1.00 29.70 579 ARG C O 1
ATOM 1180 N N . PHE A 1 145 ? 13.615 13.568 -15.204 1.00 26.90 580 PHE C N 1
ATOM 1181 C CA . PHE A 1 145 ? 13.509 14.260 -13.930 1.00 19.74 580 PHE C CA 1
ATOM 1182 C C . PHE A 1 145 ? 13.717 13.301 -12.765 1.00 26.93 580 PHE C C 1
ATOM 1183 O O . PHE A 1 145 ? 13.421 12.106 -12.853 1.00 29.46 580 PHE C O 1
ATOM 1191 N N . THR A 1 146 ? 14.240 13.840 -11.666 1.00 20.57 581 THR C N 1
ATOM 1192 C CA . THR A 1 146 ? 14.248 13.101 -10.413 1.00 24.63 581 THR C CA 1
ATOM 1193 C C . THR A 1 146 ? 12.819 12.790 -9.981 1.00 25.77 581 THR C C 1
ATOM 1194 O O . THR A 1 146 ? 11.877 13.521 -10.299 1.00 22.73 581 THR C O 1
ATOM 1198 N N . ARG A 1 147 ? 12.659 11.682 -9.254 1.00 21.45 582 ARG C N 1
ATOM 1199 C CA . ARG A 1 147 ? 11.337 11.337 -8.742 1.00 20.87 582 ARG C CA 1
ATOM 1200 C C . ARG A 1 147 ? 10.849 12.357 -7.720 1.00 25.08 582 ARG C C 1
ATOM 1201 O O . ARG A 1 147 ? 9.645 12.629 -7.648 1.00 21.67 582 ARG C O 1
ATOM 1209 N N . SER A 1 148 ? 11.762 12.931 -6.929 1.00 21.63 583 SER C N 1
ATOM 1210 C CA . SER A 1 148 ? 11.353 13.900 -5.917 1.00 24.81 583 SER C CA 1
ATOM 1211 C C . SER A 1 148 ? 10.874 15.203 -6.545 1.00 26.37 583 SER C C 1
ATOM 1212 O O . SER A 1 148 ? 9.961 15.845 -6.011 1.00 27.80 583 SER C O 1
ATOM 1215 N N . PHE A 1 149 ? 11.476 15.619 -7.662 1.00 24.10 584 PHE C N 1
ATOM 1216 C CA . PHE A 1 149 ? 10.965 16.791 -8.368 1.00 24.34 584 PHE C CA 1
ATOM 1217 C C . PHE A 1 149 ? 9.573 16.524 -8.923 1.00 26.35 584 PHE C C 1
ATOM 1218 O O . PHE A 1 149 ? 8.683 17.377 -8.821 1.00 25.72 584 PHE C O 1
ATOM 1226 N N . LEU A 1 150 ? 9.368 15.345 -9.515 1.00 21.71 585 LEU C N 1
ATOM 1227 C CA . LEU A 1 150 ? 8.033 14.959 -9.959 1.00 23.92 585 LEU C CA 1
ATOM 1228 C C . LEU A 1 150 ? 7.061 14.908 -8.786 1.00 29.32 585 LEU C C 1
ATOM 1229 O O . LEU A 1 150 ? 5.898 15.307 -8.915 1.00 23.12 585 LEU C O 1
ATOM 1234 N N . ALA A 1 151 ? 7.523 14.420 -7.632 1.00 20.95 586 ALA C N 1
ATOM 1235 C CA . ALA A 1 151 ? 6.672 14.394 -6.447 1.00 27.11 586 ALA C CA 1
ATOM 1236 C C . ALA A 1 151 ? 6.310 15.803 -5.995 1.00 23.76 586 ALA C C 1
ATOM 1237 O O . ALA A 1 151 ? 5.200 16.042 -5.508 1.00 24.59 586 ALA C O 1
ATOM 1239 N N . GLN A 1 152 ? 7.236 16.752 -6.148 1.00 25.21 587 GLN C N 1
ATOM 1240 C CA . GLN A 1 152 ? 6.942 18.129 -5.771 1.00 25.88 587 GLN C CA 1
ATOM 1241 C C . GLN A 1 152 ? 5.956 18.778 -6.734 1.00 30.45 587 GLN C C 1
ATOM 1242 O O . GLN A 1 152 ? 5.168 19.638 -6.324 1.00 23.91 587 GLN C O 1
ATOM 1248 N N . ILE A 1 153 ? 5.985 18.385 -8.011 1.00 29.52 588 ILE C N 1
ATOM 1249 C CA . ILE A 1 153 ? 4.983 18.862 -8.962 1.00 27.54 588 ILE C CA 1
ATOM 1250 C C . ILE A 1 153 ? 3.594 18.393 -8.550 1.00 33.77 588 ILE C C 1
ATOM 1251 O O . ILE A 1 153 ? 2.620 19.153 -8.610 1.00 33.35 588 ILE C O 1
ATOM 1256 N N . ILE A 1 154 ? 3.481 17.134 -8.118 1.00 25.32 589 ILE C N 1
ATOM 1257 C CA . ILE A 1 154 ? 2.197 16.607 -7.672 1.00 33.64 589 ILE C CA 1
ATOM 1258 C C . ILE A 1 154 ? 1.816 17.145 -6.299 1.00 28.42 589 ILE C C 1
ATOM 1259 O O . ILE A 1 154 ? 0.631 17.158 -5.946 1.00 42.51 589 ILE C O 1
ATOM 1264 N N . GLY A 1 155 ? 2.787 17.610 -5.517 1.00 36.25 590 GLY C N 1
ATOM 1265 C CA . GLY A 1 155 ? 2.504 18.108 -4.188 1.00 30.83 590 GLY C CA 1
ATOM 1266 C C . GLY A 1 155 ? 2.676 17.094 -3.083 1.00 32.24 590 GLY C C 1
ATOM 1267 O O . GLY A 1 155 ? 2.023 17.215 -2.040 1.00 34.96 590 GLY C O 1
ATOM 1268 N N . LEU A 1 156 ? 3.532 16.096 -3.274 1.00 32.72 591 LEU C N 1
ATOM 1269 C CA . LEU A 1 156 ? 3.746 15.061 -2.276 1.00 30.72 591 LEU C CA 1
ATOM 1270 C C . LEU A 1 156 ? 4.866 15.456 -1.319 1.00 30.52 591 LEU C C 1
ATOM 1271 O O . LEU A 1 156 ? 5.750 16.251 -1.647 1.00 29.69 591 LEU C O 1
ATOM 1276 N N . ARG A 1 157 ? 4.817 14.887 -0.120 1.00 27.24 592 ARG C N 1
ATOM 1277 C CA . ARG A 1 157 ? 5.880 15.090 0.850 1.00 30.30 592 ARG C CA 1
ATOM 1278 C C . ARG A 1 157 ? 7.098 14.259 0.472 1.00 27.20 592 ARG C C 1
ATOM 1279 O O . ARG A 1 157 ? 6.991 13.228 -0.200 1.00 29.39 592 ARG C O 1
ATOM 1287 N N . MET A 1 158 ? 8.265 14.716 0.910 1.00 26.39 593 MET C N 1
ATOM 1288 C CA . MET A 1 158 ? 9.497 14.021 0.578 1.00 26.49 593 MET C CA 1
ATOM 1289 C C . MET A 1 158 ? 9.674 12.783 1.447 1.00 26.63 593 MET C C 1
ATOM 1290 O O . MET A 1 158 ? 9.268 12.745 2.613 1.00 28.71 593 MET C O 1
ATOM 1295 N N . HIS A 1 159 ? 10.285 11.763 0.855 1.00 26.34 594 HIS C N 1
ATOM 1296 C CA . HIS A 1 159 ? 10.532 10.487 1.505 1.00 26.35 594 HIS C CA 1
ATOM 1297 C C . HIS A 1 159 ? 11.928 10.026 1.117 1.00 27.60 594 HIS C C 1
ATOM 1298 O O . HIS A 1 159 ? 12.403 10.318 0.016 1.00 27.26 594 HIS C O 1
ATOM 1305 N N . TYR A 1 160 ? 12.590 9.307 2.028 1.00 24.36 595 TYR C N 1
ATOM 1306 C CA . TYR A 1 160 ? 13.961 8.883 1.759 1.00 26.24 595 TYR C CA 1
ATOM 1307 C C . TYR A 1 160 ? 14.047 7.906 0.591 1.00 27.26 595 TYR C C 1
ATOM 1308 O O . TYR A 1 160 ? 15.137 7.715 0.041 1.00 28.53 595 TYR C O 1
ATOM 1317 N N . LYS A 1 161 ? 12.928 7.286 0.201 1.00 24.15 596 LYS C N 1
ATOM 1318 C CA . LYS A 1 161 ? 12.940 6.373 -0.938 1.00 25.20 596 LYS C CA 1
ATOM 1319 C C . LYS A 1 161 ? 13.368 7.074 -2.222 1.00 24.80 596 LYS C C 1
ATOM 1320 O O . LYS A 1 161 ? 13.918 6.432 -3.124 1.00 26.15 596 LYS C O 1
ATOM 1326 N N . TYR A 1 162 ? 13.133 8.386 -2.324 1.00 22.64 597 TYR C N 1
ATOM 1327 C CA . TYR A 1 162 ? 13.536 9.122 -3.517 1.00 24.75 597 TYR C CA 1
ATOM 1328 C C . TYR A 1 162 ? 15.048 9.157 -3.691 1.00 28.09 597 TYR C C 1
ATOM 1329 O O . TYR A 1 162 ? 15.527 9.360 -4.812 1.00 27.28 597 TYR C O 1
ATOM 1338 N N . PHE A 1 163 ? 15.809 8.955 -2.612 1.00 24.89 598 PHE C N 1
ATOM 1339 C CA . PHE A 1 163 ? 17.264 8.985 -2.716 1.00 24.31 598 PHE C CA 1
ATOM 1340 C C . PHE A 1 163 ? 17.787 7.893 -3.640 1.00 27.63 598 PHE C C 1
ATOM 1341 O O . PHE A 1 163 ? 18.782 8.103 -4.341 1.00 26.41 598 PHE C O 1
ATOM 1349 N N . GLU A 1 164 ? 17.134 6.727 -3.659 1.00 26.46 599 GLU C N 1
ATOM 1350 C CA . GLU A 1 164 ? 17.641 5.611 -4.452 1.00 30.67 599 GLU C CA 1
ATOM 1351 C C . GLU A 1 164 ? 17.682 5.955 -5.936 1.00 29.38 599 GLU C C 1
ATOM 1352 O O . GLU A 1 164 ? 18.620 5.569 -6.644 1.00 26.72 599 GLU C O 1
ATOM 1358 N N . THR A 1 165 ? 16.675 6.679 -6.425 1.00 25.71 600 THR C N 1
ATOM 1359 C CA . THR A 1 165 ? 16.622 7.070 -7.828 1.00 21.35 600 THR C CA 1
ATOM 1360 C C . THR A 1 165 ? 17.314 8.403 -8.094 1.00 28.14 600 THR C C 1
ATOM 1361 O O . THR A 1 165 ? 17.934 8.576 -9.149 1.00 27.67 600 THR C O 1
ATOM 1365 N N . ASP A 1 166 ? 17.225 9.349 -7.159 1.00 27.70 601 ASP C N 1
ATOM 1366 C CA . ASP A 1 166 ? 17.697 10.706 -7.405 1.00 27.14 601 ASP C CA 1
ATOM 1367 C C . ASP A 1 166 ? 19.151 10.917 -7.009 1.00 29.84 601 ASP C C 1
ATOM 1368 O O . ASP A 1 166 ? 19.833 11.751 -7.617 1.00 29.50 601 ASP C O 1
ATOM 1373 N N . ASP A 1 167 ? 19.638 10.190 -6.007 1.00 30.01 602 ASP C N 1
ATOM 1374 C CA . ASP A 1 167 ? 21.029 10.284 -5.557 1.00 33.00 602 ASP C CA 1
ATOM 1375 C C . ASP A 1 167 ? 21.492 8.893 -5.150 1.00 32.28 602 ASP C C 1
ATOM 1376 O O . ASP A 1 167 ? 21.650 8.593 -3.961 1.00 28.12 602 ASP C O 1
ATOM 1381 N N . PRO A 1 168 ? 21.707 8.004 -6.127 1.00 35.88 603 PRO C N 1
ATOM 1382 C CA . PRO A 1 168 ? 21.991 6.597 -5.783 1.00 37.25 603 PRO C CA 1
ATOM 1383 C C . PRO A 1 168 ? 23.230 6.414 -4.923 1.00 31.84 603 PRO C C 1
ATOM 1384 O O . PRO A 1 168 ? 23.240 5.542 -4.045 1.00 34.17 603 PRO C O 1
ATOM 1388 N N . GLU A 1 169 ? 24.279 7.208 -5.148 1.00 32.56 604 GLU C N 1
ATOM 1389 C CA . GLU A 1 169 ? 25.492 7.068 -4.347 1.00 38.79 604 GLU C CA 1
ATOM 1390 C C . GLU A 1 169 ? 25.231 7.419 -2.888 1.00 44.99 604 GLU C C 1
ATOM 1391 O O . GLU A 1 169 ? 25.710 6.730 -1.979 1.00 36.20 604 GLU C O 1
ATOM 1397 N N . PHE A 1 170 ? 24.468 8.488 -2.645 1.00 33.88 605 PHE C N 1
ATOM 1398 C CA . PHE A 1 170 ? 24.103 8.853 -1.281 1.00 28.25 605 PHE C CA 1
ATOM 1399 C C . PHE A 1 170 ? 23.198 7.799 -0.654 1.00 29.50 605 PHE C C 1
ATOM 1400 O O . PHE A 1 170 ? 23.302 7.516 0.545 1.00 34.99 605 PHE C O 1
ATOM 1408 N N . TYR A 1 171 ? 22.310 7.202 -1.452 1.00 28.63 606 TYR C N 1
ATOM 1409 C CA . TYR A 1 171 ? 21.449 6.142 -0.939 1.00 29.45 606 TYR C CA 1
ATOM 1410 C C . TYR A 1 171 ? 22.258 4.906 -0.564 1.00 37.05 606 TYR C C 1
ATOM 1411 O O . TYR A 1 171 ? 22.006 4.283 0.474 1.00 35.16 606 TYR C O 1
ATOM 1420 N N . LYS A 1 172 ? 23.231 4.536 -1.399 1.00 31.36 607 LYS C N 1
ATOM 1421 C CA . LYS A 1 172 ? 24.013 3.333 -1.139 1.00 41.41 607 LYS C CA 1
ATOM 1422 C C . LYS A 1 172 ? 24.934 3.513 0.062 1.00 44.39 607 LYS C C 1
ATOM 1423 O O . LYS A 1 172 ? 25.163 2.566 0.822 1.00 45.55 607 LYS C O 1
ATOM 1429 N N . SER A 1 173 ? 25.472 4.718 0.251 1.00 33.85 608 SER C N 1
ATOM 1430 C CA . SER A 1 173 ? 26.374 4.974 1.367 1.00 32.86 608 SER C CA 1
ATOM 1431 C C . SER A 1 173 ? 25.612 5.275 2.654 1.00 31.11 608 SER C C 1
ATOM 1432 O O . SER A 1 173 ? 25.472 4.399 3.513 1.00 54.16 608 SER C O 1
ATOM 1435 N N . LYS A 1 174 ? 25.108 6.503 2.794 1.00 33.04 609 LYS C N 1
ATOM 1436 C CA . LYS A 1 174 ? 24.576 6.946 4.081 1.00 30.21 609 LYS C CA 1
ATOM 1437 C C . LYS A 1 174 ? 23.214 6.325 4.379 1.00 35.60 609 LYS C C 1
ATOM 1438 O O . LYS A 1 174 ? 22.993 5.792 5.473 1.00 36.30 609 LYS C O 1
ATOM 1444 N N . VAL A 1 175 ? 22.283 6.391 3.422 1.00 31.34 610 VAL C N 1
ATOM 1445 C CA . VAL A 1 175 ? 20.902 5.996 3.700 1.00 33.12 610 VAL C CA 1
ATOM 1446 C C . VAL A 1 175 ? 20.826 4.514 4.051 1.00 35.48 610 VAL C C 1
ATOM 1447 O O . VAL A 1 175 ? 20.218 4.127 5.056 1.00 29.87 610 VAL C O 1
ATOM 1451 N N . CYS A 1 176 ? 21.439 3.664 3.223 1.00 31.15 611 CYS C N 1
ATOM 1452 C CA . CYS A 1 176 ? 21.390 2.227 3.472 1.00 41.04 611 CYS C CA 1
ATOM 1453 C C . CYS A 1 176 ? 22.088 1.854 4.773 1.00 38.58 611 CYS C C 1
ATOM 1454 O O . CYS A 1 176 ? 21.666 0.912 5.454 1.00 38.62 611 CYS C O 1
ATOM 1457 N N . PHE A 1 177 ? 23.159 2.568 5.128 1.00 33.30 612 PHE C N 1
ATOM 1458 C CA . PHE A 1 177 ? 23.836 2.304 6.393 1.00 36.54 612 PHE C CA 1
ATOM 1459 C C . PHE A 1 177 ? 22.908 2.559 7.575 1.00 44.29 612 PHE C C 1
ATOM 1460 O O . PHE A 1 177 ? 22.831 1.748 8.506 1.00 40.78 612 PHE C O 1
ATOM 1468 N N . ILE A 1 178 ? 22.191 3.684 7.553 1.00 38.67 613 ILE C N 1
ATOM 1469 C CA . ILE A 1 178 ? 21.293 4.018 8.654 1.00 34.37 613 ILE C CA 1
ATOM 1470 C C . ILE A 1 178 ? 20.144 3.019 8.731 1.00 33.73 613 ILE C C 1
ATOM 1471 O O . ILE A 1 178 ? 19.726 2.613 9.823 1.00 33.46 613 ILE C O 1
ATOM 1476 N N . LEU A 1 179 ? 19.628 2.592 7.577 1.00 34.58 614 LEU C N 1
ATOM 1477 C CA . LEU A 1 179 ? 18.509 1.658 7.554 1.00 38.88 614 LEU C CA 1
ATOM 1478 C C . LEU A 1 179 ? 18.879 0.280 8.092 1.00 39.54 614 LEU C C 1
ATOM 1479 O O . LEU A 1 179 ? 17.984 -0.473 8.488 1.00 45.14 614 LEU C O 1
ATOM 1484 N N . ASN A 1 180 ? 20.165 -0.071 8.105 1.00 38.70 615 ASN C N 1
ATOM 1485 C CA . ASN A 1 180 ? 20.589 -1.425 8.436 1.00 46.16 615 ASN C CA 1
ATOM 1486 C C . ASN A 1 180 ? 21.444 -1.535 9.692 1.00 50.19 615 ASN C C 1
ATOM 1487 O O . ASN A 1 180 ? 21.819 -2.655 10.059 1.00 50.38 615 ASN C O 1
ATOM 1492 N N . ASN A 1 181 ? 21.767 -0.431 10.365 1.00 43.58 616 ASN C N 1
ATOM 1493 C CA . ASN A 1 181 ? 22.760 -0.468 11.429 1.00 46.47 616 ASN C CA 1
ATOM 1494 C C . ASN A 1 181 ? 22.297 0.296 12.662 1.00 46.14 616 ASN C C 1
ATOM 1495 O O . ASN A 1 181 ? 21.369 1.109 12.617 1.00 44.14 616 ASN C O 1
ATOM 1500 N N . ASP A 1 182 ? 22.975 0.009 13.772 1.00 50.82 617 ASP C N 1
ATOM 1501 C CA . ASP A 1 182 ? 22.744 0.711 15.027 1.00 34.29 617 ASP C CA 1
ATOM 1502 C C . ASP A 1 182 ? 23.271 2.138 14.936 1.00 36.30 617 ASP C C 1
ATOM 1503 O O . ASP A 1 182 ? 24.308 2.397 14.320 1.00 41.22 617 ASP C O 1
ATOM 1508 N N . MET A 1 183 ? 22.546 3.067 15.557 1.00 31.04 618 MET C N 1
ATOM 1509 C CA . MET A 1 183 ? 22.887 4.482 15.521 1.00 32.45 618 MET C CA 1
ATOM 1510 C C . MET A 1 183 ? 23.478 4.996 16.826 1.00 35.95 618 MET C C 1
ATOM 1511 O O . MET A 1 183 ? 23.812 6.183 16.911 1.00 34.83 618 MET C O 1
ATOM 1516 N N . SER A 1 184 ? 23.627 4.137 17.839 1.00 32.69 619 SER C N 1
ATOM 1517 C CA . SER A 1 184 ? 23.993 4.611 19.172 1.00 40.79 619 SER C CA 1
ATOM 1518 C C . SER A 1 184 ? 25.393 5.214 19.212 1.00 36.63 619 SER C C 1
ATOM 1519 O O . SER A 1 184 ? 25.675 6.054 20.074 1.00 54.08 619 SER C O 1
ATOM 1522 N N . GLU A 1 185 ? 26.277 4.816 18.298 1.00 37.66 620 GLU C N 1
ATOM 1523 C CA . GLU A 1 185 ? 27.650 5.301 18.296 1.00 47.65 620 GLU C CA 1
ATOM 1524 C C . GLU A 1 185 ? 27.959 6.241 17.140 1.00 48.96 620 GLU C C 1
ATOM 1525 O O . GLU A 1 185 ? 29.112 6.661 16.993 1.00 46.10 620 GLU C O 1
ATOM 1531 N N . MET A 1 186 ? 26.968 6.593 16.319 1.00 44.87 621 MET C N 1
ATOM 1532 C CA . MET A 1 186 ? 27.228 7.464 15.181 1.00 33.11 621 MET C CA 1
ATOM 1533 C C . MET A 1 186 ? 27.242 8.939 15.556 1.00 35.64 621 MET C C 1
ATOM 1534 O O . MET A 1 186 ? 27.824 9.742 14.818 1.00 36.79 621 MET C O 1
ATOM 1539 N N . GLU A 1 187 ? 26.627 9.304 16.682 1.00 30.03 622 GLU C N 1
ATOM 1540 C CA . GLU A 1 187 ? 26.602 10.686 17.164 1.00 36.60 622 GLU C CA 1
ATOM 1541 C C . GLU A 1 187 ? 26.057 11.641 16.103 1.00 38.67 622 GLU C C 1
ATOM 1542 O O . GLU A 1 187 ? 26.580 12.737 15.892 1.00 32.18 622 GLU C O 1
ATOM 1548 N N . LEU A 1 188 ? 24.994 11.217 15.425 1.00 29.02 623 LEU C N 1
ATOM 1549 C CA . LEU A 1 188 ? 24.313 12.059 14.453 1.00 33.47 623 LEU C CA 1
ATOM 1550 C C . LEU A 1 188 ? 23.253 12.909 15.142 1.00 29.61 623 LEU C C 1
ATOM 1551 O O . LEU A 1 188 ? 22.596 12.461 16.087 1.00 33.12 623 LEU C O 1
ATOM 1556 N N . VAL A 1 189 ? 23.092 14.140 14.664 1.00 29.34 624 VAL C N 1
ATOM 1557 C CA . VAL A 1 189 ? 22.041 15.034 15.127 1.00 30.33 624 VAL C CA 1
ATOM 1558 C C . VAL A 1 189 ? 21.212 15.473 13.924 1.00 31.37 624 VAL C C 1
ATOM 1559 O O . VAL A 1 189 ? 21.584 15.260 12.771 1.00 24.43 624 VAL C O 1
ATOM 1563 N N . PHE A 1 190 ? 20.068 16.093 14.214 1.00 29.62 625 PHE C N 1
ATOM 1564 C CA . PHE A 1 190 ? 19.141 16.543 13.175 1.00 21.85 625 PHE C CA 1
ATOM 1565 C C . PHE A 1 190 ? 19.610 17.871 12.574 1.00 24.14 625 PHE C C 1
ATOM 1566 O O . PHE A 1 190 ? 18.917 18.887 12.596 1.00 24.26 625 PHE C O 1
ATOM 1574 N N . ALA A 1 191 ? 20.823 17.842 12.027 1.00 28.66 626 ALA C N 1
ATOM 1575 C CA . ALA A 1 191 ? 21.419 19.023 11.424 1.00 32.05 626 ALA C CA 1
ATOM 1576 C C . ALA A 1 191 ? 22.487 18.584 10.436 1.00 35.94 626 ALA C C 1
ATOM 1577 O O . ALA A 1 191 ? 23.080 17.511 10.580 1.00 36.58 626 ALA C O 1
ATOM 1579 N N . GLU A 1 192 ? 22.715 19.419 9.427 1.00 29.08 627 GLU C N 1
ATOM 1580 C CA . GLU A 1 192 ? 23.718 19.173 8.402 1.00 35.81 627 GLU C CA 1
ATOM 1581 C C . GLU A 1 192 ? 24.859 20.171 8.544 1.00 38.13 627 GLU C C 1
ATOM 1582 O O . GLU A 1 192 ? 24.630 21.358 8.796 1.00 35.74 627 GLU C O 1
ATOM 1588 N N . GLU A 1 193 ? 26.086 19.686 8.381 1.00 34.67 628 GLU C N 1
ATOM 1589 C CA . GLU A 1 193 ? 27.279 20.515 8.482 1.00 33.72 628 GLU C CA 1
ATOM 1590 C C . GLU A 1 193 ? 27.863 20.755 7.097 1.00 36.39 628 GLU C C 1
ATOM 1591 O O . GLU A 1 193 ? 27.975 19.827 6.289 1.00 43.39 628 GLU C O 1
ATOM 1597 N N . LYS A 1 194 ? 28.229 22.005 6.826 1.00 41.53 629 LYS C N 1
ATOM 1598 C CA . LYS A 1 194 ? 28.857 22.394 5.570 1.00 46.42 629 LYS C CA 1
ATOM 1599 C C . LYS A 1 194 ? 30.247 22.945 5.853 1.00 42.17 629 LYS C C 1
ATOM 1600 O O . LYS A 1 194 ? 30.424 23.749 6.774 1.00 43.18 629 LYS C O 1
ATOM 1606 N N . TYR A 1 195 ? 31.226 22.509 5.067 1.00 45.43 630 TYR C N 1
ATOM 1607 C CA . TYR A 1 195 ? 32.615 22.907 5.240 1.00 41.11 630 TYR C CA 1
ATOM 1608 C C . TYR A 1 195 ? 33.094 23.684 4.022 1.00 38.69 630 TYR C C 1
ATOM 1609 O O . TYR A 1 195 ? 32.696 23.390 2.891 1.00 45.07 630 TYR C O 1
ATOM 1618 N N . ASN A 1 196 ? 33.947 24.680 4.260 1.00 42.31 631 ASN C N 1
ATOM 1619 C CA . ASN A 1 196 ? 34.546 25.452 3.179 1.00 45.79 631 ASN C CA 1
ATOM 1620 C C . ASN A 1 196 ? 35.668 24.634 2.540 1.00 53.74 631 ASN C C 1
ATOM 1621 O O . ASN A 1 196 ? 35.892 23.468 2.880 1.00 52.82 631 ASN C O 1
ATOM 1626 N N . LYS A 1 197 ? 36.401 25.241 1.605 1.00 61.53 632 LYS C N 1
ATOM 1627 C CA . LYS A 1 197 ? 37.435 24.511 0.885 1.00 49.32 632 LYS C CA 1
ATOM 1628 C C . LYS A 1 197 ? 38.713 24.352 1.696 1.00 48.41 632 LYS C C 1
ATOM 1629 O O . LYS A 1 197 ? 39.577 23.559 1.308 1.00 55.53 632 LYS C O 1
ATOM 1635 N N . SER A 1 198 ? 38.845 25.072 2.808 1.00 43.82 633 SER C N 1
ATOM 1636 C CA . SER A 1 198 ? 39.954 24.904 3.737 1.00 48.97 633 SER C CA 1
ATOM 1637 C C . SER A 1 198 ? 39.650 23.908 4.850 1.00 54.06 633 SER C C 1
ATOM 1638 O O . SER A 1 198 ? 40.418 23.823 5.814 1.00 48.31 633 SER C O 1
ATOM 1641 N N . GLY A 1 199 ? 38.554 23.160 4.743 1.00 53.42 634 GLY C N 1
ATOM 1642 C CA . GLY A 1 199 ? 38.226 22.170 5.749 1.00 42.54 634 GLY C CA 1
ATOM 1643 C C . GLY A 1 199 ? 37.752 22.731 7.070 1.00 48.33 634 GLY C C 1
ATOM 1644 O O . GLY A 1 199 ? 37.874 22.057 8.096 1.00 45.45 634 GLY C O 1
ATOM 1645 N N . GLN A 1 200 ? 37.209 23.944 7.078 1.00 47.15 635 GLN C N 1
ATOM 1646 C CA . GLN A 1 200 ? 36.657 24.545 8.282 1.00 51.67 635 GLN C CA 1
ATOM 1647 C C . GLN A 1 200 ? 35.136 24.477 8.248 1.00 43.09 635 GLN C C 1
ATOM 1648 O O . GLN A 1 200 ? 34.519 24.551 7.183 1.00 49.01 635 GLN C O 1
ATOM 1654 N N . LEU A 1 201 ? 34.536 24.339 9.428 1.00 44.41 636 LEU C N 1
ATOM 1655 C CA . LEU A 1 201 ? 33.081 24.302 9.535 1.00 40.09 636 LEU C CA 1
ATOM 1656 C C . LEU A 1 201 ? 32.518 25.664 9.152 1.00 47.94 636 LEU C C 1
ATOM 1657 O O . LEU A 1 201 ? 32.761 26.662 9.837 1.00 49.10 636 LEU C O 1
ATOM 1662 N N . ASP A 1 202 ? 31.768 25.706 8.053 1.00 45.22 637 ASP C N 1
ATOM 1663 C CA . ASP A 1 202 ? 31.242 26.959 7.529 1.00 46.13 637 ASP C CA 1
ATOM 1664 C C . ASP A 1 202 ? 29.843 27.266 8.051 1.00 52.48 637 ASP C C 1
ATOM 1665 O O . ASP A 1 202 ? 29.569 28.404 8.448 1.00 51.53 637 ASP C O 1
ATOM 1670 N N . LYS A 1 203 ? 28.954 26.276 8.062 1.00 51.62 638 LYS C N 1
ATOM 1671 C CA . LYS A 1 203 ? 27.563 26.511 8.422 1.00 42.66 638 LYS C CA 1
ATOM 1672 C C . LYS A 1 203 ? 26.950 25.218 8.939 1.00 45.04 638 LYS C C 1
ATOM 1673 O O . LYS A 1 203 ? 27.294 24.124 8.483 1.00 42.93 638 LYS C O 1
ATOM 1679 N N . VAL A 1 204 ? 26.044 25.360 9.903 1.00 40.15 639 VAL C N 1
ATOM 1680 C CA . VAL A 1 204 ? 25.235 24.256 10.409 1.00 38.76 639 VAL C CA 1
ATOM 1681 C C . VAL A 1 204 ? 23.781 24.559 10.077 1.00 40.77 639 VAL C C 1
ATOM 1682 O O . VAL A 1 204 ? 23.239 25.580 10.518 1.00 42.78 639 VAL C O 1
ATOM 1686 N N . VAL A 1 205 ? 23.154 23.681 9.298 1.00 33.96 640 VAL C N 1
ATOM 1687 C CA . VAL A 1 205 ? 21.759 23.830 8.899 1.00 33.37 640 VAL C CA 1
ATOM 1688 C C . VAL A 1 205 ? 20.943 22.763 9.616 1.00 35.06 640 VAL C C 1
ATOM 1689 O O . VAL A 1 205 ? 21.160 21.563 9.411 1.00 37.52 640 VAL C O 1
ATOM 1693 N N . GLU A 1 206 ? 20.003 23.200 10.450 1.00 28.27 641 GLU C N 1
ATOM 1694 C CA . GLU A 1 206 ? 19.171 22.279 11.210 1.00 32.61 641 GLU C CA 1
ATOM 1695 C C . GLU A 1 206 ? 18.026 21.753 10.355 1.00 28.10 641 GLU C C 1
ATOM 1696 O O . GLU A 1 206 ? 17.435 22.489 9.560 1.00 30.65 641 GLU C O 1
ATOM 1702 N N . LEU A 1 207 ? 17.713 20.466 10.525 1.00 26.76 642 LEU C N 1
ATOM 1703 C CA . LEU A 1 207 ? 16.602 19.867 9.796 1.00 35.12 642 LEU C CA 1
ATOM 1704 C C . LEU A 1 207 ? 15.254 20.296 10.355 1.00 33.85 642 LEU C C 1
ATOM 1705 O O . LEU A 1 207 ? 14.250 20.235 9.638 1.00 36.61 642 LEU C O 1
ATOM 1710 N N . MET A 1 208 ? 15.216 20.725 11.614 1.00 37.36 643 MET C N 1
ATOM 1711 C CA . MET A 1 208 ? 14.038 21.331 12.218 1.00 37.31 643 MET C CA 1
ATOM 1712 C C . MET A 1 208 ? 14.511 22.151 13.411 1.00 38.35 643 MET C C 1
ATOM 1713 O O . MET A 1 208 ? 15.688 22.119 13.778 1.00 36.83 643 MET C O 1
ATOM 1718 N N . THR A 1 209 ? 13.581 22.901 14.000 1.00 37.74 644 THR C N 1
ATOM 1719 C CA . THR A 1 209 ? 13.912 23.759 15.132 1.00 31.24 644 THR C CA 1
ATOM 1720 C C . THR A 1 209 ? 14.549 22.947 16.252 1.00 25.44 644 THR C C 1
ATOM 1721 O O . THR A 1 209 ? 13.977 21.955 16.715 1.00 36.37 644 THR C O 1
ATOM 1725 N N . GLY A 1 210 ? 15.742 23.361 16.674 1.00 36.25 645 GLY C N 1
ATOM 1726 C CA . GLY A 1 210 ? 16.464 22.636 17.698 1.00 31.22 645 GLY C CA 1
ATOM 1727 C C . GLY A 1 210 ? 17.064 21.324 17.253 1.00 34.96 645 GLY C C 1
ATOM 1728 O O . GLY A 1 210 ? 17.458 20.522 18.105 1.00 30.46 645 GLY C O 1
ATOM 1729 N N . GLY A 1 211 ? 17.142 21.077 15.942 1.00 34.87 646 GLY C N 1
ATOM 1730 C CA . GLY A 1 211 ? 17.633 19.797 15.459 1.00 29.02 646 GLY C CA 1
ATOM 1731 C C . GLY A 1 211 ? 19.078 19.518 15.824 1.00 32.19 646 GLY C C 1
ATOM 1732 O O . GLY A 1 211 ? 19.464 18.358 15.996 1.00 29.28 646 GLY C O 1
ATOM 1733 N N . ALA A 1 212 ? 19.895 20.566 15.949 1.00 26.55 647 ALA C N 1
ATOM 1734 C CA . ALA A 1 212 ? 21.291 20.376 16.321 1.00 37.42 647 ALA C CA 1
ATOM 1735 C C . ALA A 1 212 ? 21.440 19.826 17.733 1.00 40.57 647 ALA C C 1
ATOM 1736 O O . ALA A 1 212 ? 22.464 19.206 18.038 1.00 45.74 647 ALA C O 1
ATOM 1738 N N . GLN A 1 213 ? 20.447 20.032 18.595 1.00 31.55 648 GLN C N 1
ATOM 1739 C CA . GLN A 1 213 ? 20.457 19.485 19.944 1.00 42.79 648 GLN C CA 1
ATOM 1740 C C . GLN A 1 213 ? 19.627 18.212 20.057 1.00 35.97 648 GLN C C 1
ATOM 1741 O O . GLN A 1 213 ? 19.349 17.762 21.173 1.00 44.02 648 GLN C O 1
ATOM 1747 N N . THR A 1 214 ? 19.220 17.630 18.931 1.00 35.45 649 THR C N 1
ATOM 1748 C CA . THR A 1 214 ? 18.416 16.414 18.935 1.00 27.42 649 THR C CA 1
ATOM 1749 C C . THR A 1 214 ? 19.236 15.249 18.404 1.00 27.47 649 THR C C 1
ATOM 1750 O O . THR A 1 214 ? 19.596 15.244 17.217 1.00 36.31 649 THR C O 1
ATOM 1754 N N . PRO A 1 215 ? 19.552 14.249 19.222 1.00 34.31 650 PRO C N 1
ATOM 1755 C CA . PRO A 1 215 ? 20.326 13.109 18.722 1.00 26.47 650 PRO C CA 1
ATOM 1756 C C . PRO A 1 215 ? 19.491 12.219 17.815 1.00 35.22 650 PRO C C 1
ATOM 1757 O O . PRO A 1 215 ? 18.276 12.084 17.980 1.00 32.48 650 PRO C O 1
ATOM 1761 N N . VAL A 1 216 ? 20.164 11.610 16.845 1.00 31.64 651 VAL C N 1
ATOM 1762 C CA . VAL A 1 216 ? 19.566 10.566 16.022 1.00 23.93 651 VAL C CA 1
ATOM 1763 C C . VAL A 1 216 ? 19.736 9.240 16.751 1.00 30.87 651 VAL C C 1
ATOM 1764 O O . VAL A 1 216 ? 20.860 8.830 17.060 1.00 32.89 651 VAL C O 1
ATOM 1768 N N . THR A 1 217 ? 18.624 8.575 17.031 1.00 29.35 652 THR C N 1
ATOM 1769 C CA . THR A 1 217 ? 18.607 7.292 17.717 1.00 22.30 652 THR C CA 1
ATOM 1770 C C . THR A 1 217 ? 17.992 6.234 16.805 1.00 31.08 652 THR C C 1
ATOM 1771 O O . THR A 1 217 ? 17.532 6.526 15.699 1.00 35.66 652 THR C O 1
ATOM 1775 N N . ASN A 1 218 ? 17.996 4.987 17.282 1.00 25.90 653 ASN C N 1
ATOM 1776 C CA . ASN A 1 218 ? 17.338 3.918 16.539 1.00 33.64 653 ASN C CA 1
ATOM 1777 C C . ASN A 1 218 ? 15.839 4.160 16.426 1.00 28.90 653 ASN C C 1
ATOM 1778 O O . ASN A 1 218 ? 15.223 3.779 15.425 1.00 38.13 653 ASN C O 1
ATOM 1783 N N . ALA A 1 219 ? 15.241 4.797 17.433 1.00 28.40 654 ALA C N 1
ATOM 1784 C CA . ALA A 1 219 ? 13.799 4.998 17.461 1.00 29.62 654 ALA C CA 1
ATOM 1785 C C . ALA A 1 219 ? 13.320 6.120 16.547 1.00 33.03 654 ALA C C 1
ATOM 1786 O O . ALA A 1 219 ? 12.137 6.139 16.192 1.00 34.05 654 ALA C O 1
ATOM 1788 N N . ASN A 1 220 ? 14.191 7.056 16.163 1.00 23.63 655 ASN C N 1
ATOM 1789 C CA . ASN A 1 220 ? 13.774 8.186 15.340 1.00 26.66 655 ASN C CA 1
ATOM 1790 C C . ASN A 1 220 ? 14.548 8.306 14.031 1.00 26.93 655 ASN C C 1
ATOM 1791 O O . ASN A 1 220 ? 14.387 9.309 13.325 1.00 25.64 655 ASN C O 1
ATOM 1796 N N . LYS A 1 221 ? 15.381 7.321 13.686 1.00 20.69 656 LYS C N 1
ATOM 1797 C CA . LYS A 1 221 ? 16.241 7.462 12.515 1.00 27.69 656 LYS C CA 1
ATOM 1798 C C . LYS A 1 221 ? 15.458 7.494 11.207 1.00 26.14 656 LYS C C 1
ATOM 1799 O O . LYS A 1 221 ? 15.963 8.033 10.216 1.00 29.40 656 LYS C O 1
ATOM 1805 N N . ILE A 1 222 ? 14.247 6.934 11.172 1.00 28.19 657 ILE C N 1
ATOM 1806 C CA . ILE A 1 222 ? 13.433 7.033 9.964 1.00 22.92 657 ILE C CA 1
ATOM 1807 C C . ILE A 1 222 ? 12.936 8.461 9.776 1.00 33.09 657 ILE C C 1
ATOM 1808 O O . ILE A 1 222 ? 12.939 8.992 8.658 1.00 25.97 657 ILE C O 1
ATOM 1813 N N . PHE A 1 223 ? 12.501 9.107 10.862 1.00 25.25 658 PHE C N 1
ATOM 1814 C CA . PHE A 1 223 ? 12.135 10.517 10.782 1.00 27.05 658 PHE C CA 1
ATOM 1815 C C . PHE A 1 223 ? 13.323 11.372 10.362 1.00 29.88 658 PHE C C 1
ATOM 1816 O O . PHE A 1 223 ? 13.148 12.388 9.679 1.00 26.22 658 PHE C O 1
ATOM 1824 N N . TYR A 1 224 ? 14.533 10.976 10.761 1.00 30.69 659 TYR C N 1
ATOM 1825 C CA . TYR A 1 224 ? 15.733 11.696 10.350 1.00 27.73 659 TYR C CA 1
ATOM 1826 C C . TYR A 1 224 ? 15.943 11.596 8.844 1.00 27.47 659 TYR C C 1
ATOM 1827 O O . TYR A 1 224 ? 16.223 12.598 8.176 1.00 25.66 659 TYR C O 1
ATOM 1836 N N . LEU A 1 225 ? 15.814 10.386 8.292 1.00 24.35 660 LEU C N 1
ATOM 1837 C CA . LEU A 1 225 ? 16.004 10.199 6.857 1.00 30.58 660 LEU C CA 1
ATOM 1838 C C . LEU A 1 225 ? 14.977 10.986 6.050 1.00 31.25 660 LEU C C 1
ATOM 1839 O O . LEU A 1 225 ? 15.317 11.606 5.035 1.00 24.58 660 LEU C O 1
ATOM 1844 N N . ASN A 1 226 ? 13.713 10.972 6.483 1.00 22.99 661 ASN C N 1
ATOM 1845 C CA . ASN A 1 226 ? 12.679 11.700 5.753 1.00 28.67 661 ASN C CA 1
ATOM 1846 C C . ASN A 1 226 ? 12.894 13.205 5.840 1.00 26.18 661 ASN C C 1
ATOM 1847 O O . ASN A 1 226 ? 12.673 13.926 4.860 1.00 24.28 661 ASN C O 1
ATOM 1852 N N . LEU A 1 227 ? 13.322 13.701 7.005 1.00 23.95 662 LEU C N 1
ATOM 1853 C CA . LEU A 1 227 ? 13.659 15.115 7.116 1.00 21.66 662 LEU C CA 1
ATOM 1854 C C . LEU A 1 227 ? 14.922 15.443 6.331 1.00 22.10 662 LEU C C 1
ATOM 1855 O O . LEU A 1 227 ? 15.077 16.570 5.847 1.00 28.23 662 LEU C O 1
ATOM 1860 N N . LEU A 1 228 ? 15.829 14.473 6.194 1.00 23.19 663 LEU C N 1
ATOM 1861 C CA . LEU A 1 228 ? 16.981 14.649 5.318 1.00 21.99 663 LEU C CA 1
ATOM 1862 C C . LEU A 1 228 ? 16.544 14.771 3.863 1.00 24.49 663 LEU C C 1
ATOM 1863 O O . LEU A 1 228 ? 17.053 15.620 3.120 1.00 24.22 663 LEU C O 1
ATOM 1868 N N . ALA A 1 229 ? 15.603 13.924 3.438 1.00 22.99 664 ALA C N 1
ATOM 1869 C CA . ALA A 1 229 ? 15.081 14.015 2.079 1.00 24.79 664 ALA C CA 1
ATOM 1870 C C . ALA A 1 229 ? 14.377 15.346 1.848 1.00 27.37 664 ALA C C 1
ATOM 1871 O O . ALA A 1 229 ? 14.518 15.953 0.780 1.00 23.96 664 ALA C O 1
ATOM 1873 N N . GLN A 1 230 ? 13.612 15.811 2.838 1.00 21.48 665 GLN C N 1
ATOM 1874 C CA . GLN A 1 230 ? 12.930 17.095 2.710 1.00 23.94 665 GLN C CA 1
ATOM 1875 C C . GLN A 1 230 ? 13.925 18.232 2.518 1.00 25.18 665 GLN C C 1
ATOM 1876 O O . GLN A 1 230 ? 13.715 19.116 1.679 1.00 26.07 665 GLN C O 1
ATOM 1882 N N . TYR A 1 231 ? 15.014 18.226 3.286 1.00 28.58 666 TYR C N 1
ATOM 1883 C CA . TYR A 1 231 ? 15.995 19.300 3.180 1.00 26.34 666 TYR C CA 1
ATOM 1884 C C . TYR A 1 231 ? 16.762 19.222 1.865 1.00 23.94 666 TYR C C 1
ATOM 1885 O O . TYR A 1 231 ? 16.902 20.224 1.155 1.00 28.77 666 TYR C O 1
ATOM 1894 N N . ARG A 1 232 ? 17.274 18.038 1.527 1.00 23.82 667 ARG C N 1
ATOM 1895 C CA . ARG A 1 232 ? 18.182 17.915 0.393 1.00 24.43 667 ARG C CA 1
ATOM 1896 C C . ARG A 1 232 ? 17.460 17.945 -0.949 1.00 26.35 667 ARG C C 1
ATOM 1897 O O . ARG A 1 232 ? 18.062 18.329 -1.958 1.00 28.55 667 ARG C O 1
ATOM 1905 N N . LEU A 1 233 ? 16.187 17.546 -0.995 1.00 22.06 668 LEU C N 1
ATOM 1906 C CA . LEU A 1 233 ? 15.473 17.454 -2.260 1.00 25.12 668 LEU C CA 1
ATOM 1907 C C . LEU A 1 233 ? 14.409 18.523 -2.464 1.00 29.97 668 LEU C C 1
ATOM 1908 O O . LEU A 1 233 ? 14.034 18.777 -3.613 1.00 26.23 668 LEU C O 1
ATOM 1913 N N . ALA A 1 234 ? 13.916 19.154 -1.399 1.00 18.74 669 ALA C N 1
ATOM 1914 C CA . ALA A 1 234 ? 12.831 20.121 -1.525 1.00 21.65 669 ALA C CA 1
ATOM 1915 C C . ALA A 1 234 ? 13.168 21.484 -0.941 1.00 25.15 669 ALA C C 1
ATOM 1916 O O . ALA A 1 234 ? 13.034 22.497 -1.639 1.00 29.16 669 ALA C O 1
ATOM 1918 N N . SER A 1 235 ? 13.594 21.539 0.324 1.00 25.95 670 SER C N 1
ATOM 1919 C CA . SER A 1 235 ? 13.769 22.821 1.003 1.00 27.60 670 SER C CA 1
ATOM 1920 C C . SER A 1 235 ? 14.766 23.718 0.277 1.00 27.78 670 SER C C 1
ATOM 1921 O O . SER A 1 235 ? 14.555 24.931 0.171 1.00 34.65 670 SER C O 1
ATOM 1924 N N . GLN A 1 236 ? 15.856 23.142 -0.231 1.00 29.47 671 GLN C N 1
ATOM 1925 C CA . GLN A 1 236 ? 16.886 23.945 -0.880 1.00 35.61 671 GLN C CA 1
ATOM 1926 C C . GLN A 1 236 ? 16.454 24.496 -2.233 1.00 43.20 671 GLN C C 1
ATOM 1927 O O . GLN A 1 236 ? 17.139 25.374 -2.767 1.00 47.78 671 GLN C O 1
ATOM 1933 N N . VAL A 1 237 ? 15.345 24.017 -2.795 1.00 33.15 672 VAL C N 1
ATOM 1934 C CA . VAL A 1 237 ? 14.889 24.484 -4.100 1.00 34.82 672 VAL C CA 1
ATOM 1935 C C . VAL A 1 237 ? 13.458 24.988 -3.988 1.00 34.23 672 VAL C C 1
ATOM 1936 O O . VAL A 1 237 ? 12.705 24.967 -4.969 1.00 33.73 672 VAL C O 1
ATOM 1940 N N . LYS A 1 238 ? 13.078 25.444 -2.791 1.00 33.44 673 LYS C N 1
ATOM 1941 C CA . LYS A 1 238 ? 11.696 25.849 -2.542 1.00 34.94 673 LYS C CA 1
ATOM 1942 C C . LYS A 1 238 ? 11.250 26.941 -3.507 1.00 30.56 673 LYS C C 1
ATOM 1943 O O . LYS A 1 238 ? 10.183 26.842 -4.125 1.00 32.50 673 LYS C O 1
ATOM 1949 N N . GLU A 1 239 ? 12.055 27.996 -3.648 1.00 35.25 674 GLU C N 1
ATOM 1950 C CA . GLU A 1 239 ? 11.673 29.100 -4.523 1.00 38.24 674 GLU C CA 1
ATOM 1951 C C . GLU A 1 239 ? 11.666 28.672 -5.985 1.00 35.72 674 GLU C C 1
ATOM 1952 O O . GLU A 1 239 ? 10.750 29.029 -6.736 1.00 32.55 674 GLU C O 1
ATOM 1958 N N . GLU A 1 240 ? 12.684 27.918 -6.408 1.00 30.92 675 GLU C N 1
ATOM 1959 C CA . GLU A 1 240 ? 12.741 27.435 -7.784 1.00 31.82 675 GLU C CA 1
ATOM 1960 C C . GLU A 1 240 ? 11.505 26.612 -8.134 1.00 33.00 675 GLU C C 1
ATOM 1961 O O . GLU A 1 240 ? 10.902 26.796 -9.198 1.00 25.86 675 GLU C O 1
ATOM 1967 N N . VAL A 1 241 ? 11.106 25.705 -7.240 1.00 26.98 676 VAL C N 1
ATOM 1968 C CA . VAL A 1 241 ? 9.944 24.862 -7.505 1.00 25.90 676 VAL C CA 1
ATOM 1969 C C . VAL A 1 241 ? 8.663 25.688 -7.478 1.00 29.20 676 VAL C C 1
ATOM 1970 O O . VAL A 1 241 ? 7.747 25.464 -8.280 1.00 34.09 676 VAL C O 1
ATOM 1974 N N . GLU A 1 242 ? 8.581 26.663 -6.569 1.00 26.67 677 GLU C N 1
ATOM 1975 C CA . GLU A 1 242 ? 7.390 27.505 -6.494 1.00 33.55 677 GLU C CA 1
ATOM 1976 C C . GLU A 1 242 ? 7.189 28.293 -7.782 1.00 32.52 677 GLU C C 1
ATOM 1977 O O . GLU A 1 242 ? 6.060 28.422 -8.270 1.00 25.32 677 GLU C O 1
ATOM 1983 N N . HIS A 1 243 ? 8.273 28.828 -8.348 1.00 25.99 678 HIS C N 1
ATOM 1984 C CA . HIS A 1 243 ? 8.159 29.576 -9.595 1.00 24.17 678 HIS C CA 1
ATOM 1985 C C . HIS A 1 243 ? 7.884 28.650 -10.773 1.00 31.39 678 HIS C C 1
ATOM 1986 O O . HIS A 1 243 ? 7.137 29.011 -11.690 1.00 34.30 678 HIS C O 1
ATOM 1993 N N . PHE A 1 244 ? 8.478 27.453 -10.768 1.00 27.87 679 PHE C N 1
ATOM 1994 C CA . PHE A 1 244 ? 8.146 26.461 -11.787 1.00 27.31 679 PHE C CA 1
ATOM 1995 C C . PHE A 1 244 ? 6.659 26.133 -11.759 1.00 26.23 679 PHE C C 1
ATOM 1996 O O . PHE A 1 244 ? 5.996 26.109 -12.802 1.00 23.76 679 PHE C O 1
ATOM 2004 N N . LEU A 1 245 ? 6.118 25.879 -10.565 1.00 28.71 680 LEU C N 1
ATOM 2005 C CA . LEU A 1 245 ? 4.698 25.567 -10.447 1.00 29.70 680 LEU C CA 1
ATOM 2006 C C . LEU A 1 245 ? 3.827 26.761 -10.818 1.00 33.90 680 LEU C C 1
ATOM 2007 O O . LEU A 1 245 ? 2.739 26.581 -11.375 1.00 34.77 680 LEU C O 1
ATOM 2012 N N . LYS A 1 246 ? 4.285 27.979 -10.519 1.00 32.38 681 LYS C N 1
ATOM 2013 C CA . LYS A 1 246 ? 3.531 29.168 -10.906 1.00 34.87 681 LYS C CA 1
ATOM 2014 C C . LYS A 1 246 ? 3.354 29.238 -12.418 1.00 31.90 681 LYS C C 1
ATOM 2015 O O . LYS A 1 246 ? 2.267 29.562 -12.911 1.00 36.35 681 LYS C O 1
ATOM 2021 N N . GLY A 1 247 ? 4.412 28.932 -13.171 1.00 33.19 682 GLY C N 1
ATOM 2022 C CA . GLY A 1 247 ? 4.296 28.919 -14.620 1.00 27.40 682 GLY C CA 1
ATOM 2023 C C . GLY A 1 247 ? 3.475 27.749 -15.127 1.00 28.43 682 GLY C C 1
ATOM 2024 O O . GLY A 1 247 ? 2.648 27.905 -16.029 1.00 32.62 682 GLY C O 1
ATOM 2025 N N . LEU A 1 248 ? 3.699 26.561 -14.561 1.00 29.32 683 LEU C N 1
ATOM 2026 C CA . LEU A 1 248 ? 2.954 25.380 -14.985 1.00 30.95 683 LEU C CA 1
ATOM 2027 C C . LEU A 1 248 ? 1.461 25.531 -14.716 1.00 32.58 683 LEU C C 1
ATOM 2028 O O . LEU A 1 248 ? 0.631 25.149 -15.550 1.00 35.29 683 LEU C O 1
ATOM 2033 N N . ASN A 1 249 ? 1.096 26.090 -13.559 1.00 31.58 684 ASN C N 1
ATOM 2034 C CA . ASN A 1 249 ? -0.309 26.164 -13.176 1.00 33.00 684 ASN C CA 1
ATOM 2035 C C . ASN A 1 249 ? -1.098 27.184 -13.985 1.00 34.97 684 ASN C C 1
ATOM 2036 O O . ASN A 1 249 ? -2.332 27.172 -13.925 1.00 38.93 684 ASN C O 1
ATOM 2041 N N . GLU A 1 250 ? -0.429 28.056 -14.740 1.00 30.75 685 GLU C N 1
ATOM 2042 C CA . GLU A 1 250 ? -1.157 28.955 -15.627 1.00 36.65 685 GLU C CA 1
ATOM 2043 C C . GLU A 1 250 ? -1.788 28.199 -16.789 1.00 33.99 685 GLU C C 1
ATOM 2044 O O . GLU A 1 250 ? -2.862 28.583 -17.266 1.00 38.69 685 GLU C O 1
ATOM 2050 N N . LEU A 1 251 ? -1.145 27.128 -17.251 1.00 33.05 686 LEU C N 1
ATOM 2051 C CA . LEU A 1 251 ? -1.690 26.292 -18.313 1.00 32.08 686 LEU C CA 1
ATOM 2052 C C . LEU A 1 251 ? -2.338 25.016 -17.796 1.00 31.91 686 LEU C C 1
ATOM 2053 O O . LEU A 1 251 ? -3.307 24.541 -18.398 1.00 28.24 686 LEU C O 1
ATOM 2058 N N . VAL A 1 252 ? -1.823 24.449 -16.708 1.00 24.45 687 VAL C N 1
ATOM 2059 C CA . VAL A 1 252 ? -2.356 23.220 -16.122 1.00 34.05 687 VAL C CA 1
ATOM 2060 C C . VAL A 1 252 ? -2.661 23.458 -14.648 1.00 41.84 687 VAL C C 1
ATOM 2061 O O . VAL A 1 252 ? -1.740 23.447 -13.819 1.00 37.08 687 VAL C O 1
ATOM 2065 N N . PRO A 1 253 ? -3.916 23.684 -14.271 1.00 48.45 688 PRO C N 1
ATOM 2066 C CA . PRO A 1 253 ? -4.233 23.847 -12.847 1.00 49.71 688 PRO C CA 1
ATOM 2067 C C . PRO A 1 253 ? -3.743 22.650 -12.029 1.00 43.97 688 PRO C C 1
ATOM 2068 O O . PRO A 1 253 ? -3.905 21.496 -12.430 1.00 44.61 688 PRO C O 1
ATOM 2072 N N . GLU A 1 254 ? -3.149 22.949 -10.858 1.00 45.55 689 GLU C N 1
ATOM 2073 C CA . GLU A 1 254 ? -2.432 21.954 -10.049 1.00 51.50 689 GLU C CA 1
ATOM 2074 C C . GLU A 1 254 ? -3.354 20.845 -9.595 1.00 53.58 689 GLU C C 1
ATOM 2075 O O . GLU A 1 254 ? -2.949 19.682 -9.470 1.00 58.97 689 GLU C O 1
ATOM 2081 N N . ASN A 1 255 ? -4.640 21.112 -9.496 1.00 44.34 690 ASN C N 1
ATOM 2082 C CA . ASN A 1 255 ? -5.555 20.024 -9.082 1.00 53.65 690 ASN C CA 1
ATOM 2083 C C . ASN A 1 255 ? -5.616 18.916 -10.138 1.00 53.40 690 ASN C C 1
ATOM 2084 O O . ASN A 1 255 ? -5.972 17.808 -9.784 1.00 55.31 690 ASN C O 1
ATOM 2089 N N . LEU A 1 256 ? -5.321 19.220 -11.396 1.00 52.67 691 LEU C N 1
ATOM 2090 C CA . LEU A 1 256 ? -5.458 18.224 -12.488 1.00 46.93 691 LEU C CA 1
ATOM 2091 C C . LEU A 1 256 ? -4.355 17.167 -12.451 1.00 37.26 691 LEU C C 1
ATOM 2092 O O . LEU A 1 256 ? -4.624 16.047 -12.831 1.00 30.73 691 LEU C O 1
ATOM 2097 N N . LEU A 1 257 ? -3.171 17.530 -11.988 1.00 31.63 692 LEU C N 1
ATOM 2098 C CA . LEU A 1 257 ? -2.036 16.584 -11.983 1.00 38.10 692 LEU C CA 1
ATOM 2099 C C . LEU A 1 257 ? -2.084 15.656 -10.767 1.00 37.12 692 LEU C C 1
ATOM 2100 O O . LEU A 1 257 ? -1.357 14.696 -10.770 1.00 37.60 692 LEU C O 1
ATOM 2105 N N . ALA A 1 258 ? -2.962 15.919 -9.807 1.00 28.43 693 ALA C N 1
ATOM 2106 C CA . ALA A 1 258 ? -3.023 15.135 -8.583 1.00 37.90 693 ALA C CA 1
ATOM 2107 C C . ALA A 1 258 ? -3.464 13.697 -8.819 1.00 34.74 693 ALA C C 1
ATOM 2108 O O . ALA A 1 258 ? -3.250 12.853 -7.944 1.00 31.95 693 ALA C O 1
ATOM 2110 N N . ILE A 1 259 ? -4.074 13.393 -9.969 1.00 32.56 694 ILE C N 1
ATOM 2111 C CA . ILE A 1 259 ? -4.530 12.027 -10.223 1.00 30.81 694 ILE C CA 1
ATOM 2112 C C . ILE A 1 259 ? -3.406 11.107 -10.670 1.00 32.11 694 ILE C C 1
ATOM 2113 O O . ILE A 1 259 ? -3.618 9.893 -10.773 1.00 32.43 694 ILE C O 1
ATOM 2118 N N . PHE A 1 260 ? -2.219 11.646 -10.937 1.00 29.83 695 PHE C N 1
ATOM 2119 C CA . PHE A 1 260 ? -1.062 10.857 -11.333 1.00 28.91 695 PHE C CA 1
ATOM 2120 C C . PHE A 1 260 ? -0.097 10.718 -10.163 1.00 27.03 695 PHE C C 1
ATOM 2121 O O . PHE A 1 260 ? 0.003 11.607 -9.313 1.00 32.15 695 PHE C O 1
ATOM 2129 N N . ASP A 1 261 ? 0.613 9.593 -10.121 1.00 25.48 696 ASP C N 1
ATOM 2130 C CA . ASP A 1 261 ? 1.749 9.464 -9.222 1.00 28.33 696 ASP C CA 1
ATOM 2131 C C . ASP A 1 261 ? 3.006 9.935 -9.956 1.00 29.85 696 ASP C C 1
ATOM 2132 O O . ASP A 1 261 ? 2.935 10.449 -11.076 1.00 30.34 696 ASP C O 1
ATOM 2137 N N . GLU A 1 262 ? 4.174 9.775 -9.329 1.00 28.22 697 GLU C N 1
ATOM 2138 C CA . GLU A 1 262 ? 5.407 10.300 -9.912 1.00 27.40 697 GLU C CA 1
ATOM 2139 C C . GLU A 1 262 ? 5.718 9.639 -11.250 1.00 26.61 697 GLU C C 1
ATOM 2140 O O . GLU A 1 262 ? 6.030 10.322 -12.233 1.00 30.88 697 GLU C O 1
ATOM 2146 N N . ASN A 1 263 ? 5.632 8.308 -11.311 1.00 24.20 698 ASN C N 1
ATOM 2147 C CA . ASN A 1 263 ? 5.992 7.603 -12.537 1.00 24.60 698 ASN C CA 1
ATOM 2148 C C . ASN A 1 263 ? 4.989 7.874 -13.651 1.00 27.67 698 ASN C C 1
ATOM 2149 O O . ASN A 1 263 ? 5.376 8.032 -14.816 1.00 28.99 698 ASN C O 1
ATOM 2154 N N . GLU A 1 264 ? 3.697 7.926 -13.318 1.00 21.89 699 GLU C N 1
ATOM 2155 C CA . GLU A 1 264 ? 2.693 8.234 -14.330 1.00 27.40 699 GLU C CA 1
ATOM 2156 C C . GLU A 1 264 ? 2.868 9.645 -14.874 1.00 30.41 699 GLU C C 1
ATOM 2157 O O . GLU A 1 264 ? 2.622 9.887 -16.062 1.00 29.53 699 GLU C O 1
ATOM 2163 N N . LEU A 1 265 ? 3.292 10.585 -14.026 1.00 25.94 700 LEU C N 1
ATOM 2164 C CA . LEU A 1 265 ? 3.539 11.945 -14.492 1.00 27.53 700 LEU C CA 1
ATOM 2165 C C . LEU A 1 265 ? 4.649 11.977 -15.535 1.00 29.96 700 LEU C C 1
ATOM 2166 O O . LEU A 1 265 ? 4.581 12.750 -16.499 1.00 25.79 700 LEU C O 1
ATOM 2171 N N . GLU A 1 266 ? 5.682 11.149 -15.359 1.00 24.38 701 GLU C N 1
ATOM 2172 C CA . GLU A 1 266 ? 6.737 11.058 -16.364 1.00 27.65 701 GLU C CA 1
ATOM 2173 C C . GLU A 1 266 ? 6.183 10.556 -17.692 1.00 26.87 701 GLU C C 1
ATOM 2174 O O . GLU A 1 266 ? 6.481 11.115 -18.754 1.00 22.10 701 GLU C O 1
ATOM 2180 N N . LEU A 1 267 ? 5.373 9.494 -17.650 1.00 22.09 702 LEU C N 1
ATOM 2181 C CA . LEU A 1 267 ? 4.788 8.955 -18.874 1.00 29.05 702 LEU C CA 1
ATOM 2182 C C . LEU A 1 267 ? 3.888 9.977 -19.554 1.00 25.34 702 LEU C C 1
ATOM 2183 O O . LEU A 1 267 ? 3.850 10.059 -20.787 1.00 30.18 702 LEU C O 1
ATOM 2188 N N . LEU A 1 268 ? 3.148 10.759 -18.766 1.00 21.93 703 LEU C N 1
ATOM 2189 C CA . LEU A 1 268 ? 2.288 11.790 -19.338 1.00 23.21 703 LEU C CA 1
ATOM 2190 C C . LEU A 1 268 ? 3.110 12.870 -20.033 1.00 28.05 703 LEU C C 1
ATOM 2191 O O . LEU A 1 268 ? 2.795 13.278 -21.157 1.00 26.73 703 LEU C O 1
ATOM 2196 N N . MET A 1 269 ? 4.174 13.342 -19.380 1.00 25.28 704 MET C N 1
ATOM 2197 C CA . MET A 1 269 ? 4.984 14.416 -19.946 1.00 28.10 704 MET C CA 1
ATOM 2198 C C . MET A 1 269 ? 5.879 13.914 -21.072 1.00 25.71 704 MET C C 1
ATOM 2199 O O . MET A 1 269 ? 5.927 14.513 -22.152 1.00 27.51 704 MET C O 1
ATOM 2204 N N . CYS A 1 270 ? 6.594 12.814 -20.836 1.00 24.62 705 CYS C N 1
ATOM 2205 C CA . CYS A 1 270 ? 7.666 12.380 -21.720 1.00 37.10 705 CYS C CA 1
ATOM 2206 C C . CYS A 1 270 ? 7.272 11.246 -22.658 1.00 28.24 705 CYS C C 1
ATOM 2207 O O . CYS A 1 270 ? 8.050 10.921 -23.561 1.00 34.58 705 CYS C O 1
ATOM 2210 N N . GLY A 1 271 ? 6.105 10.635 -22.478 1.00 34.27 706 GLY C N 1
ATOM 2211 C CA . GLY A 1 271 ? 5.710 9.542 -23.343 1.00 25.58 706 GLY C CA 1
ATOM 2212 C C . GLY A 1 271 ? 6.309 8.216 -22.913 1.00 35.91 706 GLY C C 1
ATOM 2213 O O . GLY A 1 271 ? 7.088 8.119 -21.965 1.00 39.57 706 GLY C O 1
ATOM 2214 N N . THR A 1 272 ? 5.920 7.163 -23.636 1.00 44.10 707 THR C N 1
ATOM 2215 C CA . THR A 1 272 ? 6.341 5.801 -23.318 1.00 47.59 707 THR C CA 1
ATOM 2216 C C . THR A 1 272 ? 7.738 5.434 -23.838 1.00 58.37 707 THR C C 1
ATOM 2217 O O . THR A 1 272 ? 8.200 4.325 -23.560 1.00 69.12 707 THR C O 1
ATOM 2221 N N . GLY A 1 273 ? 8.417 6.319 -24.584 1.00 60.46 708 GLY C N 1
ATOM 2222 C CA . GLY A 1 273 ? 9.828 6.154 -24.918 1.00 65.04 708 GLY C CA 1
ATOM 2223 C C . GLY A 1 273 ? 10.135 5.206 -26.071 1.00 64.54 708 GLY C C 1
ATOM 2224 O O . GLY A 1 273 ? 9.256 4.560 -26.651 1.00 55.68 708 GLY C O 1
ATOM 2225 N N . ASP A 1 274 ? 11.430 5.126 -26.416 1.00 67.07 709 ASP C N 1
ATOM 2226 C CA . ASP A 1 274 ? 11.832 4.323 -27.577 1.00 76.83 709 ASP C CA 1
ATOM 2227 C C . ASP A 1 274 ? 12.530 3.081 -27.033 1.00 66.66 709 ASP C C 1
ATOM 2228 O O . ASP A 1 274 ? 13.730 2.893 -27.225 1.00 84.64 709 ASP C O 1
ATOM 2229 N N . ILE A 1 275 ? 11.781 2.200 -26.391 1.00 56.00 710 ILE C N 1
ATOM 2230 C CA . ILE A 1 275 ? 12.409 1.083 -25.709 1.00 56.24 710 ILE C CA 1
ATOM 2231 C C . ILE A 1 275 ? 12.552 -0.027 -26.733 1.00 54.84 710 ILE C C 1
ATOM 2232 O O . ILE A 1 275 ? 11.581 -0.685 -27.118 1.00 46.94 710 ILE C O 1
ATOM 2237 N N . SER A 1 276 ? 13.789 -0.210 -27.176 1.00 40.41 711 SER C N 1
ATOM 2238 C CA . SER A 1 276 ? 14.153 -1.263 -28.105 1.00 51.21 711 SER C CA 1
ATOM 2239 C C . SER A 1 276 ? 14.476 -2.518 -27.306 1.00 44.48 711 SER C C 1
ATOM 2240 O O . SER A 1 276 ? 15.412 -2.522 -26.496 1.00 41.65 711 SER C O 1
ATOM 2243 N N . VAL A 1 277 ? 13.707 -3.582 -27.538 1.00 40.61 712 VAL C N 1
ATOM 2244 C CA . VAL A 1 277 ? 13.964 -4.830 -26.832 1.00 51.81 712 VAL C CA 1
ATOM 2245 C C . VAL A 1 277 ? 15.261 -5.461 -27.320 1.00 47.06 712 VAL C C 1
ATOM 2246 O O . VAL A 1 277 ? 15.950 -6.148 -26.557 1.00 47.65 712 VAL C O 1
ATOM 2250 N N . SER A 1 278 ? 15.623 -5.235 -28.586 1.00 48.80 713 SER C N 1
ATOM 2251 C CA . SER A 1 278 ? 16.893 -5.746 -29.089 1.00 49.97 713 SER C CA 1
ATOM 2252 C C . SER A 1 278 ? 18.069 -5.060 -28.404 1.00 45.62 713 SER C C 1
ATOM 2253 O O . SER A 1 278 ? 19.040 -5.721 -28.017 1.00 55.91 713 SER C O 1
ATOM 2256 N N . ASP A 1 279 ? 18.002 -3.735 -28.253 1.00 42.97 714 ASP C N 1
ATOM 2257 C CA . ASP A 1 279 ? 19.018 -3.024 -27.483 1.00 45.28 714 ASP C CA 1
ATOM 2258 C C . ASP A 1 279 ? 19.016 -3.482 -26.029 1.00 47.57 714 ASP C C 1
ATOM 2259 O O . ASP A 1 279 ? 20.073 -3.566 -25.392 1.00 53.30 714 ASP C O 1
ATOM 2264 N N . PHE A 1 280 ? 17.830 -3.781 -25.492 1.00 47.23 715 PHE C N 1
ATOM 2265 C CA . PHE A 1 280 ? 17.718 -4.307 -24.136 1.00 40.38 715 PHE C CA 1
ATOM 2266 C C . PHE A 1 280 ? 18.437 -5.646 -24.010 1.00 43.54 715 PHE C C 1
ATOM 2267 O O . PHE A 1 280 ? 19.288 -5.828 -23.131 1.00 42.40 715 PHE C O 1
ATOM 2275 N N . LYS A 1 281 ? 18.106 -6.597 -24.886 1.00 47.35 716 LYS C N 1
ATOM 2276 C CA . LYS A 1 281 ? 18.698 -7.929 -24.803 1.00 49.09 716 LYS C CA 1
ATOM 2277 C C . LYS A 1 281 ? 20.203 -7.889 -25.041 1.00 40.34 716 LYS C C 1
ATOM 2278 O O . LYS A 1 281 ? 20.959 -8.637 -24.410 1.00 47.44 716 LYS C O 1
ATOM 2284 N N . ALA A 1 282 ? 20.658 -7.014 -25.940 1.00 44.82 717 ALA C N 1
ATOM 2285 C CA . ALA A 1 282 ? 22.068 -6.985 -26.309 1.00 44.52 717 ALA C CA 1
ATOM 2286 C C . ALA A 1 282 ? 22.960 -6.407 -25.217 1.00 44.55 717 ALA C C 1
ATOM 2287 O O . ALA A 1 282 ? 24.180 -6.592 -25.277 1.00 57.93 717 ALA C O 1
ATOM 2289 N N . HIS A 1 283 ? 22.396 -5.718 -24.224 1.00 45.97 718 HIS C N 1
ATOM 2290 C CA . HIS A 1 283 ? 23.201 -5.059 -23.202 1.00 44.44 718 HIS C CA 1
ATOM 2291 C C . HIS A 1 283 ? 22.848 -5.492 -21.785 1.00 48.64 718 HIS C C 1
ATOM 2292 O O . HIS A 1 283 ? 23.384 -4.924 -20.825 1.00 63.43 718 HIS C O 1
ATOM 2299 N N . ALA A 1 284 ? 21.975 -6.479 -21.622 1.00 46.42 719 ALA C N 1
ATOM 2300 C CA . ALA A 1 284 ? 21.602 -6.981 -20.307 1.00 37.48 719 ALA C CA 1
ATOM 2301 C C . ALA A 1 284 ? 22.401 -8.242 -20.007 1.00 41.41 719 ALA C C 1
ATOM 2302 O O . ALA A 1 284 ? 22.431 -9.171 -20.821 1.00 42.75 719 ALA C O 1
ATOM 2304 N N . VAL A 1 285 ? 23.041 -8.272 -18.842 1.00 39.89 720 VAL C N 1
ATOM 2305 C CA . VAL A 1 285 ? 23.869 -9.397 -18.426 1.00 37.28 720 VAL C CA 1
ATOM 2306 C C . VAL A 1 285 ? 23.077 -10.245 -17.443 1.00 45.48 720 VAL C C 1
ATOM 2307 O O . VAL A 1 285 ? 22.525 -9.726 -16.465 1.00 46.69 720 VAL C O 1
ATOM 2311 N N . VAL A 1 286 ? 23.020 -11.548 -17.699 1.00 34.74 721 VAL C N 1
ATOM 2312 C CA . VAL A 1 286 ? 22.342 -12.488 -16.816 1.00 36.47 721 VAL C CA 1
ATOM 2313 C C . VAL A 1 286 ? 23.368 -13.020 -15.824 1.00 36.89 721 VAL C C 1
ATOM 2314 O O . VAL A 1 286 ? 24.403 -13.567 -16.220 1.00 44.32 721 VAL C O 1
ATOM 2318 N N . VAL A 1 287 ? 23.084 -12.860 -14.535 1.00 39.42 722 VAL C N 1
ATOM 2319 C CA . VAL A 1 287 ? 24.025 -13.186 -13.470 1.00 42.44 722 VAL C CA 1
ATOM 2320 C C . VAL A 1 287 ? 23.533 -14.437 -12.757 1.00 40.46 722 VAL C C 1
ATOM 2321 O O . VAL A 1 287 ? 22.455 -14.433 -12.150 1.00 40.37 722 VAL C O 1
ATOM 2325 N N . GLY A 1 288 ? 24.326 -15.507 -12.829 1.00 44.14 723 GLY C N 1
ATOM 2326 C CA . GLY A 1 288 ? 24.029 -16.723 -12.100 1.00 35.42 723 GLY C CA 1
ATOM 2327 C C . GLY A 1 288 ? 22.845 -17.480 -12.683 1.00 39.41 723 GLY C C 1
ATOM 2328 O O . GLY A 1 288 ? 22.443 -17.294 -13.836 1.00 30.94 723 GLY C O 1
ATOM 2329 N N . GLY A 1 289 ? 22.290 -18.352 -11.857 1.00 35.39 724 GLY C N 1
ATOM 2330 C CA . GLY A 1 289 ? 21.094 -19.080 -12.224 1.00 36.95 724 GLY C CA 1
ATOM 2331 C C . GLY A 1 289 ? 21.378 -20.507 -12.650 1.00 39.90 724 GLY C C 1
ATOM 2332 O O . GLY A 1 289 ? 22.465 -20.842 -13.137 1.00 35.01 724 GLY C O 1
ATOM 2333 N N . SER A 1 290 ? 20.381 -21.366 -12.463 1.00 39.02 725 SER C N 1
ATOM 2334 C CA . SER A 1 290 ? 20.461 -22.744 -12.910 1.00 38.14 725 SER C CA 1
ATOM 2335 C C . SER A 1 290 ? 20.412 -22.809 -14.435 1.00 39.39 725 SER C C 1
ATOM 2336 O O . SER A 1 290 ? 20.188 -21.808 -15.122 1.00 41.57 725 SER C O 1
ATOM 2339 N N . TRP A 1 291 ? 20.637 -24.012 -14.967 1.00 34.75 726 TRP C N 1
ATOM 2340 C CA . TRP A 1 291 ? 20.469 -24.218 -16.402 1.00 35.63 726 TRP C CA 1
ATOM 2341 C C . TRP A 1 291 ? 19.043 -23.900 -16.827 1.00 29.54 726 TRP C C 1
ATOM 2342 O O . TRP A 1 291 ? 18.818 -23.232 -17.844 1.00 34.32 726 TRP C O 1
ATOM 2353 N N . HIS A 1 292 ? 18.065 -24.390 -16.062 1.00 32.26 727 HIS C N 1
ATOM 2354 C CA . HIS A 1 292 ? 16.664 -24.110 -16.360 1.00 38.00 727 HIS C CA 1
ATOM 2355 C C . HIS A 1 292 ? 16.399 -22.610 -16.425 1.00 43.87 727 HIS C C 1
ATOM 2356 O O . HIS A 1 292 ? 15.659 -22.141 -17.297 1.00 39.66 727 HIS C O 1
ATOM 2363 N N . PHE A 1 293 ? 17.001 -21.840 -15.515 1.00 35.49 728 PHE C N 1
ATOM 2364 C CA . PHE A 1 293 ? 16.787 -20.396 -15.517 1.00 38.23 728 PHE C CA 1
ATOM 2365 C C . PHE A 1 293 ? 17.444 -19.741 -16.726 1.00 34.71 728 PHE C C 1
ATOM 2366 O O . PHE A 1 293 ? 16.807 -18.965 -17.447 1.00 37.12 728 PHE C O 1
ATOM 2374 N N . ARG A 1 294 ? 18.726 -20.036 -16.958 1.00 32.30 729 ARG C N 1
ATOM 2375 C CA . ARG A 1 294 ? 19.476 -19.323 -17.987 1.00 35.19 729 ARG C CA 1
ATOM 2376 C C . ARG A 1 294 ? 19.044 -19.714 -19.395 1.00 38.07 729 ARG C C 1
ATOM 2377 O O . ARG A 1 294 ? 19.165 -18.904 -20.321 1.00 42.35 729 ARG C O 1
ATOM 2385 N N . GLU A 1 295 ? 18.536 -20.934 -19.581 1.00 39.69 730 GLU C N 1
ATOM 2386 C CA . GLU A 1 295 ? 18.239 -21.436 -20.915 1.00 39.39 730 GLU C CA 1
ATOM 2387 C C . GLU A 1 295 ? 16.755 -21.566 -21.219 1.00 36.51 730 GLU C C 1
ATOM 2388 O O . GLU A 1 295 ? 16.388 -21.597 -22.397 1.00 48.68 730 GLU C O 1
ATOM 2394 N N . LYS A 1 296 ? 15.898 -21.647 -20.204 1.00 34.47 731 LYS C N 1
ATOM 2395 C CA . LYS A 1 296 ? 14.460 -21.735 -20.423 1.00 34.27 731 LYS C CA 1
ATOM 2396 C C . LYS A 1 296 ? 13.709 -20.535 -19.870 1.00 36.74 731 LYS C C 1
ATOM 2397 O O . LYS A 1 296 ? 12.924 -19.915 -20.597 1.00 34.75 731 LYS C O 1
ATOM 2403 N N . VAL A 1 297 ? 13.923 -20.190 -18.597 1.00 32.81 732 VAL C N 1
ATOM 2404 C CA . VAL A 1 297 ? 13.207 -19.066 -17.995 1.00 35.97 732 VAL C CA 1
ATOM 2405 C C . VAL A 1 297 ? 13.548 -17.763 -18.709 1.00 38.64 732 VAL C C 1
ATOM 2406 O O . VAL A 1 297 ? 12.668 -16.934 -18.971 1.00 33.69 732 VAL C O 1
ATOM 2410 N N . MET A 1 298 ? 14.826 -17.565 -19.047 1.00 33.15 733 MET C N 1
ATOM 2411 C CA . MET A 1 298 ? 15.227 -16.323 -19.699 1.00 37.11 733 MET C CA 1
ATOM 2412 C C . MET A 1 298 ? 14.665 -16.220 -21.111 1.00 39.94 733 MET C C 1
ATOM 2413 O O . MET A 1 298 ? 14.335 -15.118 -21.564 1.00 45.26 733 MET C O 1
ATOM 2418 N N . ARG A 1 299 ? 14.557 -17.344 -21.822 1.00 40.88 734 ARG C N 1
ATOM 2419 C CA . ARG A 1 299 ? 13.908 -17.321 -23.128 1.00 34.64 734 ARG C CA 1
ATOM 2420 C C . ARG A 1 299 ? 12.442 -16.931 -22.994 1.00 35.68 734 ARG C C 1
ATOM 2421 O O . ARG A 1 299 ? 11.925 -16.141 -23.793 1.00 38.30 734 ARG C O 1
ATOM 2429 N N . TRP A 1 300 ? 11.758 -17.475 -21.984 1.00 38.33 735 TRP C N 1
ATOM 2430 C CA . TRP A 1 300 ? 10.395 -17.044 -21.691 1.00 40.93 735 TRP C CA 1
ATOM 2431 C C . TRP A 1 300 ? 10.350 -15.557 -21.366 1.00 39.48 735 TRP C C 1
ATOM 2432 O O . TRP A 1 300 ? 9.414 -14.853 -21.763 1.00 39.27 735 TRP C O 1
ATOM 2443 N N . PHE A 1 301 ? 11.354 -15.064 -20.636 1.00 37.45 736 PHE C N 1
ATOM 2444 C CA . PHE A 1 301 ? 11.387 -13.658 -20.247 1.00 33.83 736 PHE C CA 1
ATOM 2445 C C . PHE A 1 301 ? 11.421 -12.746 -21.468 1.00 34.85 736 PHE C C 1
ATOM 2446 O O . PHE A 1 301 ? 10.629 -11.802 -21.575 1.00 34.54 736 PHE C O 1
ATOM 2454 N N . TRP A 1 302 ? 12.336 -13.013 -22.403 1.00 35.92 737 TRP C N 1
ATOM 2455 C CA . TRP A 1 302 ? 12.465 -12.152 -23.574 1.00 37.92 737 TRP C CA 1
ATOM 2456 C C . TRP A 1 302 ? 11.239 -12.228 -24.475 1.00 35.81 737 TRP C C 1
ATOM 2457 O O . TRP A 1 302 ? 10.879 -11.231 -25.110 1.00 43.31 737 TRP C O 1
ATOM 2468 N N . THR A 1 303 ? 10.587 -13.390 -24.544 1.00 36.27 738 THR C N 1
ATOM 2469 C CA . THR A 1 303 ? 9.327 -13.481 -25.272 1.00 38.28 738 THR C CA 1
ATOM 2470 C C . THR A 1 303 ? 8.256 -12.614 -24.620 1.00 40.73 738 THR C C 1
ATOM 2471 O O . THR A 1 303 ? 7.463 -11.965 -25.313 1.00 39.01 738 THR C O 1
ATOM 2475 N N . VAL A 1 304 ? 8.219 -12.589 -23.285 1.00 42.00 739 VAL C N 1
ATOM 2476 C CA . VAL A 1 304 ? 7.264 -11.737 -22.580 1.00 38.10 739 VAL C CA 1
ATOM 2477 C C . VAL A 1 304 ? 7.561 -10.267 -22.855 1.00 39.61 739 VAL C C 1
ATOM 2478 O O . VAL A 1 304 ? 6.657 -9.478 -23.157 1.00 45.60 739 VAL C O 1
ATOM 2482 N N . VAL A 1 305 ? 8.836 -9.881 -22.757 1.00 34.30 740 VAL C N 1
ATOM 2483 C CA . VAL A 1 305 ? 9.219 -8.486 -22.962 1.00 33.99 740 VAL C CA 1
ATOM 2484 C C . VAL A 1 305 ? 8.847 -8.027 -24.366 1.00 43.43 740 VAL C C 1
ATOM 2485 O O . VAL A 1 305 ? 8.392 -6.893 -24.566 1.00 39.56 740 VAL C O 1
ATOM 2489 N N . SER A 1 306 ? 9.016 -8.903 -25.360 1.00 46.58 741 SER C N 1
ATOM 2490 C CA . SER A 1 306 ? 8.660 -8.550 -26.729 1.00 40.25 741 SER C CA 1
ATOM 2491 C C . SER A 1 306 ? 7.154 -8.449 -26.931 1.00 43.86 741 SER C C 1
ATOM 2492 O O . SER A 1 306 ? 6.713 -7.873 -27.931 1.00 51.19 741 SER C O 1
ATOM 2495 N N . SER A 1 307 ? 6.358 -8.997 -26.012 1.00 38.62 742 SER C N 1
ATOM 2496 C CA . SER A 1 307 ? 4.906 -8.933 -26.091 1.00 34.49 742 SER C CA 1
ATOM 2497 C C . SER A 1 307 ? 4.307 -7.784 -25.290 1.00 44.38 742 SER C C 1
ATOM 2498 O O . SER A 1 307 ? 3.095 -7.559 -25.374 1.00 44.52 742 SER C O 1
ATOM 2501 N N . LEU A 1 308 ? 5.115 -7.059 -24.521 1.00 44.23 743 LEU C N 1
ATOM 2502 C CA . LEU A 1 308 ? 4.591 -5.993 -23.679 1.00 39.33 743 LEU C CA 1
ATOM 2503 C C . LEU A 1 308 ? 4.167 -4.797 -24.521 1.00 33.51 743 LEU C C 1
ATOM 2504 O O . LEU A 1 308 ? 4.806 -4.462 -25.522 1.00 32.09 743 LEU C O 1
ATOM 2509 N N . THR A 1 309 ? 3.078 -4.152 -24.108 1.00 29.99 744 THR C N 1
ATOM 2510 C CA . THR A 1 309 ? 2.715 -2.869 -24.690 1.00 37.99 744 THR C CA 1
ATOM 2511 C C . THR A 1 309 ? 3.796 -1.836 -24.381 1.00 40.62 744 THR C C 1
ATOM 2512 O O . THR A 1 309 ? 4.628 -2.014 -23.486 1.00 34.24 744 THR C O 1
ATOM 2516 N N . GLN A 1 310 ? 3.776 -0.737 -25.137 1.00 40.14 745 GLN C N 1
ATOM 2517 C CA . GLN A 1 310 ? 4.801 0.285 -24.959 1.00 45.86 745 GLN C CA 1
ATOM 2518 C C . GLN A 1 310 ? 4.732 0.916 -23.574 1.00 46.01 745 GLN C C 1
ATOM 2519 O O . GLN A 1 310 ? 5.759 1.349 -23.039 1.00 45.06 745 GLN C O 1
ATOM 2525 N N . GLU A 1 311 ? 3.542 0.958 -22.971 1.00 34.56 746 GLU C N 1
ATOM 2526 C CA . GLU A 1 311 ? 3.426 1.458 -21.605 1.00 38.82 746 GLU C CA 1
ATOM 2527 C C . GLU A 1 311 ? 4.013 0.474 -20.601 1.00 35.95 746 GLU C C 1
ATOM 2528 O O . GLU A 1 311 ? 4.702 0.879 -19.657 1.00 39.58 746 GLU C O 1
ATOM 2534 N N . GLU A 1 312 ? 3.740 -0.822 -20.779 1.00 37.80 747 GLU C N 1
ATOM 2535 C CA . GLU A 1 312 ? 4.314 -1.828 -19.891 1.00 36.77 747 GLU C CA 1
ATOM 2536 C C . GLU A 1 312 ? 5.834 -1.842 -19.979 1.00 36.01 747 GLU C C 1
ATOM 2537 O O . GLU A 1 312 ? 6.521 -1.993 -18.962 1.00 30.76 747 GLU C O 1
ATOM 2543 N N . LEU A 1 313 ? 6.378 -1.695 -21.190 1.00 31.48 748 LEU C N 1
ATOM 2544 C CA . LEU A 1 313 ? 7.823 -1.569 -21.336 1.00 33.35 748 LEU C CA 1
ATOM 2545 C C . LEU A 1 313 ? 8.344 -0.364 -20.565 1.00 33.27 748 LEU C C 1
ATOM 2546 O O . LEU A 1 313 ? 9.372 -0.449 -19.883 1.00 24.90 748 LEU C O 1
ATOM 2551 N N . ALA A 1 314 ? 7.643 0.769 -20.664 1.00 34.61 749 ALA C N 1
ATOM 2552 C CA . ALA A 1 314 ? 8.047 1.966 -19.934 1.00 30.27 749 ALA C CA 1
ATOM 2553 C C . ALA A 1 314 ? 8.037 1.725 -18.430 1.00 27.03 749 ALA C C 1
ATOM 2554 O O . ALA A 1 314 ? 8.946 2.168 -17.718 1.00 25.85 749 ALA C O 1
ATOM 2556 N N . ARG A 1 315 ? 7.025 1.012 -17.929 1.00 22.97 750 ARG C N 1
ATOM 2557 C CA . ARG A 1 315 ? 6.953 0.757 -16.495 1.00 28.82 750 ARG C CA 1
ATOM 2558 C C . ARG A 1 315 ? 8.019 -0.233 -16.046 1.00 32.77 750 ARG C C 1
ATOM 2559 O O . ARG A 1 315 ? 8.493 -0.153 -14.908 1.00 30.38 750 ARG C O 1
ATOM 2567 N N . LEU A 1 316 ? 8.416 -1.159 -16.923 1.00 27.54 751 LEU C N 1
ATOM 2568 C CA . LEU A 1 316 ? 9.505 -2.073 -16.593 1.00 27.26 751 LEU C CA 1
ATOM 2569 C C . LEU A 1 316 ? 10.820 -1.326 -16.414 1.00 27.27 751 LEU C C 1
ATOM 2570 O O . LEU A 1 316 ? 11.603 -1.642 -15.509 1.00 32.71 751 LEU C O 1
ATOM 2575 N N . LEU A 1 317 ? 11.083 -0.332 -17.265 1.00 24.75 752 LEU C N 1
ATOM 2576 C CA . LEU A 1 317 ? 12.313 0.441 -17.127 1.00 28.65 752 LEU C CA 1
ATOM 2577 C C . LEU A 1 317 ? 12.281 1.322 -15.884 1.00 33.56 752 LEU C C 1
ATOM 2578 O O . LEU A 1 317 ? 13.301 1.476 -15.201 1.00 31.84 752 LEU C O 1
ATOM 2583 N N . GLN A 1 318 ? 11.123 1.914 -15.576 1.00 24.22 753 GLN C N 1
ATOM 2584 C CA . GLN A 1 318 ? 10.985 2.648 -14.321 1.00 29.85 753 GLN C CA 1
ATOM 2585 C C . GLN A 1 318 ? 11.169 1.719 -13.130 1.00 28.96 753 GLN C C 1
ATOM 2586 O O . GLN A 1 318 ? 11.815 2.081 -12.140 1.00 30.82 753 GLN C O 1
ATOM 2592 N N . PHE A 1 319 ? 10.605 0.512 -13.217 1.00 28.36 754 PHE C N 1
ATOM 2593 C CA . PHE A 1 319 ? 10.722 -0.466 -12.140 1.00 29.82 754 PHE C CA 1
ATOM 2594 C C . PHE A 1 319 ? 12.178 -0.815 -11.862 1.00 33.59 754 PHE C C 1
ATOM 2595 O O . PHE A 1 319 ? 12.570 -1.002 -10.705 1.00 36.57 754 PHE C O 1
ATOM 2603 N N . THR A 1 320 ? 12.997 -0.898 -12.910 1.00 30.16 755 THR C N 1
ATOM 2604 C CA . THR A 1 320 ? 14.358 -1.400 -12.778 1.00 38.23 755 THR C CA 1
ATOM 2605 C C . THR A 1 320 ? 15.424 -0.314 -12.813 1.00 35.79 755 THR C C 1
ATOM 2606 O O . THR A 1 320 ? 16.481 -0.495 -12.209 1.00 33.66 755 THR C O 1
ATOM 2610 N N . THR A 1 321 ? 15.190 0.814 -13.483 1.00 30.92 756 THR C N 1
ATOM 2611 C CA . THR A 1 321 ? 16.211 1.849 -13.580 1.00 27.02 756 THR C CA 1
ATOM 2612 C C . THR A 1 321 ? 15.802 3.188 -12.984 1.00 30.06 756 THR C C 1
ATOM 2613 O O . THR A 1 321 ? 16.674 4.041 -12.783 1.00 29.07 756 THR C O 1
ATOM 2617 N N . GLY A 1 322 ? 14.520 3.401 -12.696 1.00 34.14 757 GLY C N 1
ATOM 2618 C CA . GLY A 1 322 ? 14.054 4.643 -12.120 1.00 30.68 757 GLY C CA 1
ATOM 2619 C C . GLY A 1 322 ? 13.483 5.634 -13.113 1.00 34.83 757 GLY C C 1
ATOM 2620 O O . GLY A 1 322 ? 12.929 6.655 -12.690 1.00 29.15 757 GLY C O 1
ATOM 2621 N N . SER A 1 323 ? 13.601 5.371 -14.412 1.00 27.10 758 SER C N 1
ATOM 2622 C CA . SER A 1 323 ? 13.040 6.260 -15.418 1.00 28.34 758 SER C CA 1
ATOM 2623 C C . SER A 1 323 ? 12.604 5.444 -16.624 1.00 32.02 758 SER C C 1
ATOM 2624 O O . SER A 1 323 ? 13.219 4.429 -16.961 1.00 28.92 758 SER C O 1
ATOM 2627 N N . SER A 1 324 ? 11.534 5.902 -17.274 1.00 30.54 759 SER C N 1
ATOM 2628 C CA . SER A 1 324 ? 11.046 5.263 -18.489 1.00 30.07 759 SER C CA 1
ATOM 2629 C C . SER A 1 324 ? 11.904 5.578 -19.705 1.00 36.02 759 SER C C 1
ATOM 2630 O O . SER A 1 324 ? 11.696 4.973 -20.762 1.00 33.18 759 SER C O 1
ATOM 2633 N N . GLN A 1 325 ? 12.847 6.507 -19.584 1.00 26.41 760 GLN C N 1
ATOM 2634 C CA . GLN A 1 325 ? 13.704 6.919 -20.685 1.00 34.35 760 GLN C CA 1
ATOM 2635 C C . GLN A 1 325 ? 15.132 6.470 -20.414 1.00 36.92 760 GLN C C 1
ATOM 2636 O O . GLN A 1 325 ? 15.656 6.684 -19.315 1.00 35.24 760 GLN C O 1
ATOM 2642 N N . LEU A 1 326 ? 15.755 5.849 -21.411 1.00 38.72 761 LEU C N 1
ATOM 2643 C CA . LEU A 1 326 ? 17.167 5.533 -21.318 1.00 39.29 761 LEU C CA 1
ATOM 2644 C C . LEU A 1 326 ? 17.987 6.819 -21.311 1.00 34.72 761 LEU C C 1
ATOM 2645 O O . LEU A 1 326 ? 17.529 7.862 -21.784 1.00 36.27 761 LEU C O 1
ATOM 2650 N N . PRO A 1 327 ? 19.201 6.773 -20.772 1.00 45.20 762 PRO C N 1
ATOM 2651 C CA . PRO A 1 327 ? 20.134 7.890 -20.948 1.00 44.25 762 PRO C CA 1
ATOM 2652 C C . PRO A 1 327 ? 20.426 8.108 -22.422 1.00 52.63 762 PRO C C 1
ATOM 2653 O O . PRO A 1 327 ? 20.095 7.249 -23.254 1.00 44.27 762 PRO C O 1
ATOM 2657 N N . PRO A 1 328 ? 21.034 9.254 -22.789 1.00 63.78 763 PRO C N 1
ATOM 2658 C CA . PRO A 1 328 ? 21.300 9.546 -24.209 1.00 64.61 763 PRO C CA 1
ATOM 2659 C C . PRO A 1 328 ? 21.861 8.382 -25.016 1.00 66.18 763 PRO C C 1
ATOM 2660 O O . PRO A 1 328 ? 21.438 8.155 -26.155 1.00 60.46 763 PRO C O 1
ATOM 2664 N N . GLY A 1 329 ? 22.800 7.633 -24.442 1.00 49.47 764 GLY C N 1
ATOM 2665 C CA . GLY A 1 329 ? 23.439 6.553 -25.164 1.00 63.16 764 GLY C CA 1
ATOM 2666 C C . GLY A 1 329 ? 22.702 5.233 -25.193 1.00 59.88 764 GLY C C 1
ATOM 2667 O O . GLY A 1 329 ? 23.267 4.237 -25.651 1.00 56.13 764 GLY C O 1
ATOM 2668 N N . GLY A 1 330 ? 21.454 5.188 -24.733 1.00 57.77 765 GLY C N 1
ATOM 2669 C CA . GLY A 1 330 ? 20.713 3.943 -24.728 1.00 44.78 765 GLY C CA 1
ATOM 2670 C C . GLY A 1 330 ? 21.088 3.051 -23.555 1.00 50.54 765 GLY C C 1
ATOM 2671 O O . GLY A 1 330 ? 21.594 3.501 -22.521 1.00 50.48 765 GLY C O 1
ATOM 2672 N N . PHE A 1 331 ? 20.830 1.753 -23.733 1.00 46.80 766 PHE C N 1
ATOM 2673 C CA . PHE A 1 331 ? 21.097 0.789 -22.668 1.00 44.20 766 PHE C CA 1
ATOM 2674 C C . PHE A 1 331 ? 22.580 0.721 -22.320 1.00 48.82 766 PHE C C 1
ATOM 2675 O O . PHE A 1 331 ? 22.935 0.375 -21.187 1.00 49.69 766 PHE C O 1
ATOM 2683 N N . ALA A 1 332 ? 23.457 1.034 -23.276 1.00 54.35 767 ALA C N 1
ATOM 2684 C CA . ALA A 1 332 ? 24.891 1.040 -23.009 1.00 60.04 767 ALA C CA 1
ATOM 2685 C C . ALA A 1 332 ? 25.307 2.125 -22.020 1.00 50.92 767 ALA C C 1
ATOM 2686 O O . ALA A 1 332 ? 26.394 2.030 -21.441 1.00 51.52 767 ALA C O 1
ATOM 2688 N N . ALA A 1 333 ? 24.483 3.154 -21.822 1.00 51.58 768 ALA C N 1
ATOM 2689 C CA . ALA A 1 333 ? 24.829 4.303 -20.991 1.00 51.26 768 ALA C CA 1
ATOM 2690 C C . ALA A 1 333 ? 24.382 4.176 -19.531 1.00 52.72 768 ALA C C 1
ATOM 2691 O O . ALA A 1 333 ? 24.421 5.173 -18.803 1.00 53.33 768 ALA C O 1
ATOM 2693 N N . LEU A 1 334 ? 23.960 2.980 -19.132 1.00 50.25 769 LEU C N 1
ATOM 2694 C CA . LEU A 1 334 ? 23.470 2.760 -17.751 1.00 57.02 769 LEU C CA 1
ATOM 2695 C C . LEU A 1 334 ? 24.627 2.724 -16.747 1.00 56.57 769 LEU C C 1
ATOM 2696 O O . LEU A 1 334 ? 25.626 2.105 -17.069 1.00 43.13 769 LEU C O 1
ATOM 2701 N N . CYS A 1 335 ? 24.441 3.430 -15.617 1.00 69.86 770 CYS C N 1
ATOM 2702 C CA . CYS A 1 335 ? 25.351 3.604 -14.465 1.00 59.46 770 CYS C CA 1
ATOM 2703 C C . CYS A 1 335 ? 26.180 2.370 -14.326 1.00 54.71 770 CYS C C 1
ATOM 2704 O O . CYS A 1 335 ? 27.377 2.461 -14.617 1.00 79.49 770 CYS C O 1
ATOM 2705 N N . PRO A 1 336 ? 25.658 1.324 -13.671 1.00 50.80 771 PRO C N 1
ATOM 2706 C CA . PRO A 1 336 ? 26.191 -0.015 -13.840 1.00 47.34 771 PRO C CA 1
ATOM 2707 C C . PRO A 1 336 ? 25.328 -0.648 -14.953 1.00 44.98 771 PRO C C 1
ATOM 2708 O O . PRO A 1 336 ? 24.166 -0.376 -14.988 1.00 55.19 771 PRO C O 1
ATOM 2712 N N . SER A 1 337 ? 25.913 -1.423 -15.870 1.00 46.31 772 SER C N 1
ATOM 2713 C CA . SER A 1 337 ? 25.181 -2.076 -16.945 1.00 44.19 772 SER C CA 1
ATOM 2714 C C . SER A 1 337 ? 24.009 -2.872 -16.386 1.00 47.22 772 SER C C 1
ATOM 2715 O O . SER A 1 337 ? 24.073 -3.430 -15.286 1.00 41.36 772 SER C O 1
ATOM 2718 N N . PHE A 1 338 ? 22.917 -2.887 -17.145 1.00 38.69 773 PHE C N 1
ATOM 2719 C CA . PHE A 1 338 ? 21.716 -3.590 -16.721 1.00 37.31 773 PHE C CA 1
ATOM 2720 C C . PHE A 1 338 ? 22.031 -5.058 -16.475 1.00 37.98 773 PHE C C 1
ATOM 2721 O O . PHE A 1 338 ? 22.656 -5.722 -17.307 1.00 46.39 773 PHE C O 1
ATOM 2729 N N . GLN A 1 339 ? 21.611 -5.557 -15.319 1.00 43.25 774 GLN C N 1
ATOM 2730 C CA . GLN A 1 339 ? 21.853 -6.937 -14.932 1.00 39.77 774 GLN C CA 1
ATOM 2731 C C . GLN A 1 339 ? 20.534 -7.599 -14.573 1.00 39.74 774 GLN C C 1
ATOM 2732 O O . GLN A 1 339 ? 19.687 -6.995 -13.912 1.00 38.75 774 GLN C O 1
ATOM 2738 N N . ILE A 1 340 ? 20.352 -8.832 -15.026 1.00 39.71 775 ILE C N 1
ATOM 2739 C CA . ILE A 1 340 ? 19.217 -9.651 -14.624 1.00 31.71 775 ILE C CA 1
ATOM 2740 C C . ILE A 1 340 ? 19.752 -10.712 -13.673 1.00 38.52 775 ILE C C 1
ATOM 2741 O O . ILE A 1 340 ? 20.412 -11.669 -14.098 1.00 45.09 775 ILE C O 1
ATOM 2746 N N . ILE A 1 341 ? 19.482 -10.535 -12.383 1.00 42.00 776 ILE C N 1
ATOM 2747 C CA . ILE A 1 341 ? 20.001 -11.417 -11.344 1.00 38.69 776 ILE C CA 1
ATOM 2748 C C . ILE A 1 341 ? 19.014 -12.552 -11.122 1.00 43.30 776 ILE C C 1
ATOM 2749 O O . ILE A 1 341 ? 17.807 -12.321 -10.977 1.00 41.26 776 ILE C O 1
ATOM 2754 N N . ALA A 1 342 ? 19.524 -13.780 -11.091 1.00 36.58 777 ALA C N 1
ATOM 2755 C CA . ALA A 1 342 ? 18.699 -14.945 -10.797 1.00 41.62 777 ALA C CA 1
ATOM 2756 C C . ALA A 1 342 ? 18.440 -14.999 -9.298 1.00 32.42 777 ALA C C 1
ATOM 2757 O O . ALA A 1 342 ? 19.358 -15.250 -8.510 1.00 42.29 777 ALA C O 1
ATOM 2759 N N . ALA A 1 343 ? 17.195 -14.765 -8.900 1.00 37.46 778 ALA C N 1
ATOM 2760 C CA . ALA A 1 343 ? 16.858 -14.776 -7.489 1.00 37.67 778 ALA C CA 1
ATOM 2761 C C . ALA A 1 343 ? 16.827 -16.211 -6.965 1.00 42.98 778 ALA C C 1
ATOM 2762 O O . ALA A 1 343 ? 16.436 -17.136 -7.682 1.00 46.23 778 ALA C O 1
ATOM 2764 N N . PRO A 1 344 ? 17.234 -16.424 -5.713 1.00 48.30 779 PRO C N 1
ATOM 2765 C CA . PRO A 1 344 ? 17.219 -17.782 -5.156 1.00 47.00 779 PRO C CA 1
ATOM 2766 C C . PRO A 1 344 ? 15.852 -18.188 -4.628 1.00 48.43 779 PRO C C 1
ATOM 2767 O O . PRO A 1 344 ? 15.753 -18.874 -3.605 1.00 61.82 779 PRO C O 1
ATOM 2771 N N . THR A 1 345 ? 14.792 -17.771 -5.315 1.00 46.81 780 THR C N 1
ATOM 2772 C CA . THR A 1 345 ? 13.428 -18.097 -4.930 1.00 45.75 780 THR C CA 1
ATOM 2773 C C . THR A 1 345 ? 12.712 -18.736 -6.112 1.00 48.36 780 THR C C 1
ATOM 2774 O O . THR A 1 345 ? 13.207 -18.743 -7.242 1.00 40.66 780 THR C O 1
ATOM 2778 N N . HIS A 1 346 ? 11.528 -19.278 -5.838 1.00 49.48 781 HIS C N 1
ATOM 2779 C CA . HIS A 1 346 ? 10.765 -20.037 -6.821 1.00 45.68 781 HIS C CA 1
ATOM 2780 C C . HIS A 1 346 ? 9.336 -19.521 -6.843 1.00 48.79 781 HIS C C 1
ATOM 2781 O O . HIS A 1 346 ? 8.673 -19.484 -5.801 1.00 55.88 781 HIS C O 1
ATOM 2788 N N . SER A 1 347 ? 8.873 -19.112 -8.026 1.00 47.98 782 SER C N 1
ATOM 2789 C CA . SER A 1 347 ? 7.476 -18.737 -8.253 1.00 62.09 782 SER C CA 1
ATOM 2790 C C . SER A 1 347 ? 7.051 -17.542 -7.403 1.00 58.24 782 SER C C 1
ATOM 2791 O O . SER A 1 347 ? 5.873 -17.395 -7.067 1.00 63.41 782 SER C O 1
ATOM 2794 N N . THR A 1 348 ? 7.997 -16.679 -7.047 1.00 60.02 783 THR C N 1
ATOM 2795 C CA . THR A 1 348 ? 7.700 -15.474 -6.292 1.00 53.14 783 THR C CA 1
ATOM 2796 C C . THR A 1 348 ? 7.680 -14.264 -7.226 1.00 61.75 783 THR C C 1
ATOM 2797 O O . THR A 1 348 ? 7.877 -14.373 -8.439 1.00 54.93 783 THR C O 1
ATOM 2801 N N . LEU A 1 349 ? 7.434 -13.093 -6.644 1.00 55.58 784 LEU C N 1
ATOM 2802 C CA . LEU A 1 349 ? 7.330 -11.865 -7.419 1.00 43.28 784 LEU C CA 1
ATOM 2803 C C . LEU A 1 349 ? 8.720 -11.314 -7.733 1.00 41.09 784 LEU C C 1
ATOM 2804 O O . LEU A 1 349 ? 9.606 -11.338 -6.875 1.00 45.78 784 LEU C O 1
ATOM 2809 N N . PRO A 1 350 ? 8.941 -10.827 -8.952 1.00 42.63 785 PRO C N 1
ATOM 2810 C CA . PRO A 1 350 ? 10.228 -10.201 -9.274 1.00 34.58 785 PRO C CA 1
ATOM 2811 C C . PRO A 1 350 ? 10.448 -8.928 -8.472 1.00 35.96 785 PRO C C 1
ATOM 2812 O O . PRO A 1 350 ? 9.508 -8.203 -8.138 1.00 47.77 785 PRO C O 1
ATOM 2816 N N . THR A 1 351 ? 11.713 -8.664 -8.158 1.00 38.07 786 THR C N 1
ATOM 2817 C CA . THR A 1 351 ? 12.113 -7.453 -7.457 1.00 29.36 786 THR C CA 1
ATOM 2818 C C . THR A 1 351 ? 13.192 -6.738 -8.261 1.00 41.25 786 THR C C 1
ATOM 2819 O O . THR A 1 351 ? 13.717 -7.263 -9.247 1.00 36.90 786 THR C O 1
ATOM 2823 N N . ALA A 1 352 ? 13.518 -5.521 -7.831 1.00 32.91 787 ALA C N 1
ATOM 2824 C CA . ALA A 1 352 ? 14.485 -4.696 -8.541 1.00 41.65 787 ALA C CA 1
ATOM 2825 C C . ALA A 1 352 ? 15.208 -3.793 -7.553 1.00 40.42 787 ALA C C 1
ATOM 2826 O O . ALA A 1 352 ? 14.669 -3.442 -6.500 1.00 41.37 787 ALA C O 1
ATOM 2828 N N . HIS A 1 353 ? 16.441 -3.426 -7.904 1.00 43.41 788 HIS C N 1
ATOM 2829 C CA . HIS A 1 353 ? 17.222 -2.432 -7.167 1.00 44.08 788 HIS C CA 1
ATOM 2830 C C . HIS A 1 353 ? 17.667 -1.371 -8.169 1.00 39.89 788 HIS C C 1
ATOM 2831 O O . HIS A 1 353 ? 18.671 -1.556 -8.862 1.00 38.99 788 HIS C O 1
ATOM 2838 N N . THR A 1 354 ? 16.946 -0.246 -8.212 1.00 39.12 789 THR C N 1
ATOM 2839 C CA . THR A 1 354 ? 17.175 0.745 -9.262 1.00 34.34 789 THR C CA 1
ATOM 2840 C C . THR A 1 354 ? 18.565 1.366 -9.188 1.00 34.45 789 THR C C 1
ATOM 2841 O O . THR A 1 354 ? 19.146 1.695 -10.229 1.00 35.43 789 THR C O 1
ATOM 2845 N N . CYS A 1 355 ? 19.122 1.533 -7.983 1.00 34.88 790 CYS C N 1
ATOM 2846 C CA . CYS A 1 355 ? 20.449 2.136 -7.868 1.00 38.81 790 CYS C CA 1
ATOM 2847 C C . CYS A 1 355 ? 21.531 1.261 -8.487 1.00 42.73 790 CYS C C 1
ATOM 2848 O O . CYS A 1 355 ? 22.622 1.757 -8.787 1.00 47.52 790 CYS C O 1
ATOM 2851 N N . PHE A 1 356 ? 21.244 -0.023 -8.685 1.00 38.81 791 PHE C N 1
ATOM 2852 C CA . PHE A 1 356 ? 22.094 -0.953 -9.416 1.00 45.91 791 PHE C CA 1
ATOM 2853 C C . PHE A 1 356 ? 21.468 -1.324 -10.749 1.00 48.32 791 PHE C C 1
ATOM 2854 O O . PHE A 1 356 ? 21.933 -2.262 -11.406 1.00 44.28 791 PHE C O 1
ATOM 2862 N N . ASN A 1 357 ? 20.433 -0.590 -11.165 1.00 37.05 792 ASN C N 1
ATOM 2863 C CA . ASN A 1 357 ? 19.530 -0.996 -12.232 1.00 48.10 792 ASN C CA 1
ATOM 2864 C C . ASN A 1 357 ? 18.962 -2.360 -11.853 1.00 56.85 792 ASN C C 1
ATOM 2865 O O . ASN A 1 357 ? 17.927 -2.412 -11.188 1.00 73.62 792 ASN C O 1
ATOM 2870 N N . GLN A 1 358 ? 19.624 -3.447 -12.244 1.00 34.60 793 GLN C N 1
ATOM 2871 C CA . GLN A 1 358 ? 19.277 -4.830 -11.897 1.00 54.45 793 GLN C CA 1
ATOM 2872 C C . GLN A 1 358 ? 17.801 -5.233 -11.809 1.00 42.89 793 GLN C C 1
ATOM 2873 O O . GLN A 1 358 ? 17.011 -4.632 -11.076 1.00 35.86 793 GLN C O 1
ATOM 2879 N N . LEU A 1 359 ? 17.447 -6.331 -12.468 1.00 46.16 794 LEU C N 1
ATOM 2880 C CA . LEU A 1 359 ? 16.168 -7.000 -12.266 1.00 32.57 794 LEU C CA 1
ATOM 2881 C C . LEU A 1 359 ? 16.421 -8.357 -11.621 1.00 41.66 794 LEU C C 1
ATOM 2882 O O . LEU A 1 359 ? 17.206 -9.156 -12.142 1.00 38.59 794 LEU C O 1
ATOM 2887 N N . CYS A 1 360 ? 15.769 -8.615 -10.490 1.00 36.57 795 CYS C N 1
ATOM 2888 C CA . CYS A 1 360 ? 15.931 -9.872 -9.765 1.00 31.57 795 CYS C CA 1
ATOM 2889 C C . CYS A 1 360 ? 14.782 -10.798 -10.146 1.00 34.96 795 CYS C C 1
ATOM 2890 O O . CYS A 1 360 ? 13.630 -10.557 -9.772 1.00 36.68 795 CYS C O 1
ATOM 2893 N N . LEU A 1 361 ? 15.101 -11.862 -10.883 1.00 41.75 796 LEU C N 1
ATOM 2894 C CA . LEU A 1 361 ? 14.098 -12.741 -11.466 1.00 38.35 796 LEU C CA 1
ATOM 2895 C C . LEU A 1 361 ? 14.152 -14.116 -10.817 1.00 33.19 796 LEU C C 1
ATOM 2896 O O . LEU A 1 361 ? 15.178 -14.803 -10.925 1.00 37.16 796 LEU C O 1
ATOM 2901 N N . PRO A 1 362 ? 13.093 -14.557 -10.141 1.00 41.84 797 PRO C N 1
ATOM 2902 C CA . PRO A 1 362 ? 13.066 -15.936 -9.630 1.00 41.79 797 PRO C CA 1
ATOM 2903 C C . PRO A 1 362 ? 12.949 -16.955 -10.752 1.00 35.95 797 PRO C C 1
ATOM 2904 O O . PRO A 1 362 ? 12.807 -16.588 -11.923 1.00 40.61 797 PRO C O 1
ATOM 2908 N N . THR A 1 363 ? 13.011 -18.238 -10.412 1.00 36.88 798 THR C N 1
ATOM 2909 C CA . THR A 1 363 ? 12.793 -19.294 -11.388 1.00 34.21 798 THR C CA 1
ATOM 2910 C C . THR A 1 363 ? 11.309 -19.637 -11.462 1.00 33.25 798 THR C C 1
ATOM 2911 O O . THR A 1 363 ? 10.577 -19.539 -10.472 1.00 41.73 798 THR C O 1
ATOM 2915 N N . TYR A 1 364 ? 10.864 -20.023 -12.655 1.00 37.19 799 TYR C N 1
ATOM 2916 C CA . TYR A 1 364 ? 9.458 -20.297 -12.912 1.00 30.82 799 TYR C CA 1
ATOM 2917 C C . TYR A 1 364 ? 9.317 -21.600 -13.687 1.00 42.74 799 TYR C C 1
ATOM 2918 O O . TYR A 1 364 ? 10.276 -22.108 -14.273 1.00 41.77 799 TYR C O 1
ATOM 2927 N N . ASP A 1 365 ? 8.094 -22.133 -13.690 1.00 40.44 800 ASP C N 1
ATOM 2928 C CA . ASP A 1 365 ? 7.822 -23.453 -14.242 1.00 38.93 800 ASP C CA 1
ATOM 2929 C C . ASP A 1 365 ? 7.143 -23.424 -15.606 1.00 45.84 800 ASP C C 1
ATOM 2930 O O . ASP A 1 365 ? 7.040 -24.475 -16.247 1.00 47.56 800 ASP C O 1
ATOM 2935 N N . SER A 1 366 ? 6.678 -22.265 -16.067 1.00 42.19 801 SER C N 1
ATOM 2936 C CA . SER A 1 366 ? 5.994 -22.191 -17.351 1.00 43.13 801 SER C CA 1
ATOM 2937 C C . SER A 1 366 ? 6.101 -20.774 -17.893 1.00 46.00 801 SER C C 1
ATOM 2938 O O . SER A 1 366 ? 6.393 -19.827 -17.157 1.00 45.95 801 SER C O 1
ATOM 2941 N N . TYR A 1 367 ? 5.868 -20.644 -19.202 1.00 39.88 802 TYR C N 1
ATOM 2942 C CA . TYR A 1 367 ? 5.884 -19.327 -19.830 1.00 42.49 802 TYR C CA 1
ATOM 2943 C C . TYR A 1 367 ? 4.811 -18.424 -19.236 1.00 46.63 802 TYR C C 1
ATOM 2944 O O . TYR A 1 367 ? 5.080 -17.270 -18.882 1.00 45.49 802 TYR C O 1
ATOM 2953 N N . GLU A 1 368 ? 3.579 -18.931 -19.133 1.00 40.38 803 GLU C N 1
ATOM 2954 C CA . GLU A 1 368 ? 2.479 -18.102 -18.654 1.00 46.02 803 GLU C CA 1
ATOM 2955 C C . GLU A 1 368 ? 2.687 -17.679 -17.207 1.00 43.91 803 GLU C C 1
ATOM 2956 O O . GLU A 1 368 ? 2.164 -16.642 -16.783 1.00 58.42 803 GLU C O 1
ATOM 2962 N N . GLU A 1 369 ? 3.441 -18.464 -16.437 1.00 43.75 804 GLU C N 1
ATOM 2963 C CA . GLU A 1 369 ? 3.826 -18.028 -15.100 1.00 42.48 804 GLU C CA 1
ATOM 2964 C C . GLU A 1 369 ? 4.767 -16.830 -15.163 1.00 45.50 804 GLU C C 1
ATOM 2965 O O . GLU A 1 369 ? 4.621 -15.878 -14.388 1.00 45.50 804 GLU C O 1
ATOM 2971 N N . VAL A 1 370 ? 5.736 -16.859 -16.082 1.00 35.27 805 VAL C N 1
ATOM 2972 C CA . VAL A 1 370 ? 6.622 -15.712 -16.269 1.00 46.13 805 VAL C CA 1
ATOM 2973 C C . VAL A 1 370 ? 5.829 -14.502 -16.743 1.00 43.51 805 VAL C C 1
ATOM 2974 O O . VAL A 1 370 ? 6.055 -13.373 -16.288 1.00 35.46 805 VAL C O 1
ATOM 2978 N N . HIS A 1 371 ? 4.893 -14.717 -17.669 1.00 41.97 806 HIS C N 1
ATOM 2979 C CA . HIS A 1 371 ? 4.039 -13.633 -18.145 1.00 48.04 806 HIS C CA 1
ATOM 2980 C C . HIS A 1 371 ? 3.235 -13.028 -17.001 1.00 49.22 806 HIS C C 1
ATOM 2981 O O . HIS A 1 371 ? 3.199 -11.804 -16.828 1.00 43.54 806 HIS C O 1
ATOM 2988 N N . ARG A 1 372 ? 2.583 -13.880 -16.207 1.00 43.72 807 ARG C N 1
ATOM 2989 C CA . ARG A 1 372 ? 1.751 -13.408 -15.104 1.00 39.26 807 ARG C CA 1
ATOM 2990 C C . ARG A 1 372 ? 2.561 -12.595 -14.100 1.00 43.08 807 ARG C C 1
ATOM 2991 O O . ARG A 1 372 ? 2.160 -11.492 -13.708 1.00 48.93 807 ARG C O 1
ATOM 2999 N N . MET A 1 373 ? 3.708 -13.126 -13.670 1.00 36.73 808 MET C N 1
ATOM 3000 C CA . MET A 1 373 ? 4.442 -12.511 -12.568 1.00 44.53 808 MET C CA 1
ATOM 3001 C C . MET A 1 373 ? 5.122 -11.213 -12.990 1.00 42.68 808 MET C C 1
ATOM 3002 O O . MET A 1 373 ? 5.225 -10.277 -12.190 1.00 42.98 808 MET C O 1
ATOM 3007 N N . LEU A 1 374 ? 5.602 -11.135 -14.235 1.00 38.31 809 LEU C N 1
ATOM 3008 C CA . LEU A 1 374 ? 6.248 -9.903 -14.678 1.00 37.77 809 LEU C CA 1
ATOM 3009 C C . LEU A 1 374 ? 5.251 -8.758 -14.790 1.00 47.01 809 LEU C C 1
ATOM 3010 O O . LEU A 1 374 ? 5.600 -7.606 -14.507 1.00 44.65 809 LEU C O 1
ATOM 3015 N N . GLN A 1 375 ? 4.012 -9.049 -15.191 1.00 43.28 810 GLN C N 1
ATOM 3016 C CA . GLN A 1 375 ? 3.007 -7.995 -15.284 1.00 46.66 810 GLN C CA 1
ATOM 3017 C C . GLN A 1 375 ? 2.564 -7.542 -13.900 1.00 49.65 810 GLN C C 1
ATOM 3018 O O . GLN A 1 375 ? 2.294 -6.355 -13.685 1.00 61.20 810 GLN C O 1
ATOM 3024 N N . LEU A 1 376 ? 2.484 -8.475 -12.949 1.00 47.18 811 LEU C N 1
ATOM 3025 C CA . LEU A 1 376 ? 2.184 -8.116 -11.566 1.00 44.40 811 LEU C CA 1
ATOM 3026 C C . LEU A 1 376 ? 3.252 -7.194 -10.988 1.00 54.52 811 LEU C C 1
ATOM 3027 O O . LEU A 1 376 ? 2.937 -6.184 -10.349 1.00 68.22 811 LEU C O 1
ATOM 3032 N N . ALA A 1 377 ? 4.529 -7.529 -11.205 1.00 42.74 812 ALA C N 1
ATOM 3033 C CA . ALA A 1 377 ? 5.619 -6.774 -10.595 1.00 50.55 812 ALA C CA 1
ATOM 3034 C C . ALA A 1 377 ? 5.688 -5.339 -11.101 1.00 54.05 812 ALA C C 1
ATOM 3035 O O . ALA A 1 377 ? 6.227 -4.473 -10.404 1.00 54.50 812 ALA C O 1
ATOM 3037 N N . ILE A 1 378 ? 5.153 -5.070 -12.289 1.00 49.06 813 ILE C N 1
ATOM 3038 C CA . ILE A 1 378 ? 5.130 -3.735 -12.867 1.00 54.92 813 ILE C CA 1
ATOM 3039 C C . ILE A 1 378 ? 3.740 -3.119 -12.786 1.00 58.91 813 ILE C C 1
ATOM 3040 O O . ILE A 1 378 ? 3.493 -2.070 -13.389 1.00 62.90 813 ILE C O 1
ATOM 3045 N N . SER A 1 379 ? 2.824 -3.756 -12.063 1.00 65.72 814 SER C N 1
ATOM 3046 C CA . SER A 1 379 ? 1.476 -3.242 -11.875 1.00 60.29 814 SER C CA 1
ATOM 3047 C C . SER A 1 379 ? 1.348 -2.493 -10.551 1.00 67.79 814 SER C C 1
ATOM 3048 O O . SER A 1 379 ? 1.267 -3.099 -9.482 1.00 72.61 814 SER C O 1
ATOM 3051 N N . GLU B 1 2 ? 35.244 80.639 -15.328 1.00 51.95 437 GLU A N 1
ATOM 3052 C CA . GLU B 1 2 ? 36.640 81.008 -15.129 1.00 68.27 437 GLU A CA 1
ATOM 3053 C C . GLU B 1 2 ? 37.391 79.954 -14.317 1.00 56.51 437 GLU A C 1
ATOM 3054 O O . GLU B 1 2 ? 37.824 78.937 -14.858 1.00 65.90 437 GLU A O 1
ATOM 3056 N N . THR B 1 3 ? 37.550 80.205 -13.022 1.00 54.25 438 THR A N 1
ATOM 3057 C CA . THR B 1 3 ? 38.281 79.286 -12.164 1.00 37.99 438 THR A CA 1
ATOM 3058 C C . THR B 1 3 ? 37.434 78.057 -11.824 1.00 50.85 438 THR A C 1
ATOM 3059 O O . THR B 1 3 ? 36.207 78.048 -11.958 1.00 40.67 438 THR A O 1
ATOM 3063 N N . PHE B 1 4 ? 38.125 76.998 -11.397 1.00 45.21 439 PHE A N 1
ATOM 3064 C CA . PHE B 1 4 ? 37.447 75.759 -11.026 1.00 39.40 439 PHE A CA 1
ATOM 3065 C C . PHE B 1 4 ? 36.483 75.975 -9.865 1.00 37.04 439 PHE A C 1
ATOM 3066 O O . PHE B 1 4 ? 35.370 75.434 -9.865 1.00 32.09 439 PHE A O 1
ATOM 3074 N N . GLN B 1 5 ? 36.892 76.755 -8.859 1.00 37.50 440 GLN A N 1
ATOM 3075 C CA . GLN B 1 5 ? 36.013 77.020 -7.722 1.00 37.44 440 GLN A CA 1
ATOM 3076 C C . GLN B 1 5 ? 34.758 77.781 -8.139 1.00 34.14 440 GLN A C 1
ATOM 3077 O O . GLN B 1 5 ? 33.683 77.563 -7.566 1.00 34.59 440 GLN A O 1
ATOM 3083 N N . ASP B 1 6 ? 34.869 78.674 -9.128 1.00 33.71 441 ASP A N 1
ATOM 3084 C CA . ASP B 1 6 ? 33.682 79.341 -9.656 1.00 31.57 441 ASP A CA 1
ATOM 3085 C C . ASP B 1 6 ? 32.734 78.337 -10.294 1.00 34.97 441 ASP A C 1
ATOM 3086 O O . ASP B 1 6 ? 31.512 78.429 -10.124 1.00 35.56 441 ASP A O 1
ATOM 3091 N N . LYS B 1 7 ? 33.280 77.378 -11.047 1.00 26.11 442 LYS A N 1
ATOM 3092 C CA . LYS B 1 7 ? 32.448 76.335 -11.634 1.00 25.73 442 LYS A CA 1
ATOM 3093 C C . LYS B 1 7 ? 31.759 75.514 -10.553 1.00 26.99 442 LYS A C 1
ATOM 3094 O O . LYS B 1 7 ? 30.566 75.207 -10.662 1.00 29.94 442 LYS A O 1
ATOM 3100 N N . VAL B 1 8 ? 32.494 75.156 -9.497 1.00 30.10 443 VAL A N 1
ATOM 3101 C CA . VAL B 1 8 ? 31.917 74.356 -8.419 1.00 26.99 443 VAL A CA 1
ATOM 3102 C C . VAL B 1 8 ? 30.808 75.128 -7.717 1.00 32.39 443 VAL A C 1
ATOM 3103 O O . VAL B 1 8 ? 29.713 74.602 -7.484 1.00 28.93 443 VAL A O 1
ATOM 3107 N N . ASN B 1 9 ? 31.073 76.392 -7.371 1.00 27.80 444 ASN A N 1
ATOM 3108 C CA . ASN B 1 9 ? 30.066 77.199 -6.687 1.00 36.54 444 ASN A CA 1
ATOM 3109 C C . ASN B 1 9 ? 28.816 77.367 -7.544 1.00 30.56 444 ASN A C 1
ATOM 3110 O O . ASN B 1 9 ? 27.691 77.253 -7.043 1.00 30.55 444 ASN A O 1
ATOM 3115 N N . PHE B 1 10 ? 28.996 77.639 -8.837 1.00 27.30 445 PHE A N 1
ATOM 3116 C CA . PHE B 1 10 ? 27.854 77.772 -9.736 1.00 26.61 445 PHE A CA 1
ATOM 3117 C C . PHE B 1 10 ? 27.109 76.451 -9.883 1.00 27.43 445 PHE A C 1
ATOM 3118 O O . PHE B 1 10 ? 25.874 76.413 -9.811 1.00 28.64 445 PHE A O 1
ATOM 3126 N N . PHE B 1 11 ? 27.844 75.357 -10.099 1.00 31.88 446 PHE A N 1
ATOM 3127 C CA . PHE B 1 11 ? 27.209 74.056 -10.287 1.00 26.55 446 PHE A CA 1
ATOM 3128 C C . PHE B 1 11 ? 26.410 73.647 -9.056 1.00 30.12 446 PHE A C 1
ATOM 3129 O O . PHE B 1 11 ? 25.279 73.162 -9.173 1.00 25.32 446 PHE A O 1
ATOM 3137 N N . GLN B 1 12 ? 26.987 73.830 -7.867 1.00 25.70 447 GLN A N 1
ATOM 3138 C CA . GLN B 1 12 ? 26.323 73.382 -6.648 1.00 28.21 447 GLN A CA 1
ATOM 3139 C C . GLN B 1 12 ? 25.075 74.206 -6.357 1.00 30.44 447 GLN A C 1
ATOM 3140 O O . GLN B 1 12 ? 24.074 73.668 -5.868 1.00 34.95 447 GLN A O 1
ATOM 3146 N N . ARG B 1 13 ? 25.108 75.508 -6.653 1.00 27.16 448 ARG A N 1
ATOM 3147 C CA . ARG B 1 13 ? 23.910 76.323 -6.476 1.00 29.99 448 ARG A CA 1
ATOM 3148 C C . ARG B 1 13 ? 22.822 75.918 -7.462 1.00 31.28 448 ARG A C 1
ATOM 3149 O O . ARG B 1 13 ? 21.642 75.848 -7.098 1.00 40.58 448 ARG A O 1
ATOM 3157 N N . GLU B 1 14 ? 23.199 75.674 -8.721 1.00 26.94 449 GLU A N 1
ATOM 3158 C CA . GLU B 1 14 ? 22.267 75.105 -9.690 1.00 31.79 449 GLU A CA 1
ATOM 3159 C C . GLU B 1 14 ? 21.613 73.845 -9.139 1.00 30.51 449 GLU A C 1
ATOM 3160 O O . GLU B 1 14 ? 20.386 73.697 -9.174 1.00 34.32 449 GLU A O 1
ATOM 3166 N N . LEU B 1 15 ? 22.433 72.908 -8.655 1.00 27.48 450 LEU A N 1
ATOM 3167 C CA . LEU B 1 15 ? 21.921 71.625 -8.184 1.00 33.46 450 LEU A CA 1
ATOM 3168 C C . LEU B 1 15 ? 20.941 71.811 -7.031 1.00 35.46 450 LEU A C 1
ATOM 3169 O O . LEU B 1 15 ? 19.939 71.092 -6.936 1.00 34.03 450 LEU A O 1
ATOM 3174 N N . ARG B 1 16 ? 21.209 72.778 -6.149 1.00 24.67 451 ARG A N 1
ATOM 3175 C CA . ARG B 1 16 ? 20.272 73.080 -5.071 1.00 34.94 451 ARG A CA 1
ATOM 3176 C C . ARG B 1 16 ? 18.950 73.614 -5.605 1.00 37.21 451 ARG A C 1
ATOM 3177 O O . ARG B 1 16 ? 17.902 73.402 -4.985 1.00 44.80 451 ARG A O 1
ATOM 3185 N N . GLN B 1 17 ? 18.973 74.303 -6.749 1.00 37.67 452 GLN A N 1
ATOM 3186 C CA . GLN B 1 17 ? 17.732 74.785 -7.345 1.00 37.31 452 GLN A CA 1
ATOM 3187 C C . GLN B 1 17 ? 16.965 73.670 -8.044 1.00 32.63 452 GLN A C 1
ATOM 3188 O O . GLN B 1 17 ? 15.730 73.704 -8.081 1.00 38.11 452 GLN A O 1
ATOM 3194 N N . VAL B 1 18 ? 17.669 72.680 -8.597 1.00 32.82 453 VAL A N 1
ATOM 3195 C CA . VAL B 1 18 ? 16.997 71.542 -9.221 1.00 35.39 453 VAL A CA 1
ATOM 3196 C C . VAL B 1 18 ? 16.200 70.758 -8.184 1.00 40.46 453 VAL A C 1
ATOM 3197 O O . VAL B 1 18 ? 15.097 70.271 -8.462 1.00 40.42 453 VAL A O 1
ATOM 3201 N N . HIS B 1 19 ? 16.737 70.639 -6.970 1.00 39.43 454 HIS A N 1
ATOM 3202 C CA . HIS B 1 19 ? 16.138 69.847 -5.904 1.00 39.43 454 HIS A CA 1
ATOM 3203 C C . HIS B 1 19 ? 15.364 70.701 -4.909 1.00 35.66 454 HIS A C 1
ATOM 3204 O O . HIS B 1 19 ? 15.142 70.268 -3.774 1.00 42.36 454 HIS A O 1
ATOM 3211 N N . MET B 1 20 ? 14.950 71.905 -5.310 1.00 39.51 455 MET A N 1
ATOM 3212 C CA . MET B 1 20 ? 14.313 72.817 -4.364 1.00 52.61 455 MET A CA 1
ATOM 3213 C C . MET B 1 20 ? 12.955 72.309 -3.897 1.00 49.04 455 MET A C 1
ATOM 3214 O O . MET B 1 20 ? 12.570 72.547 -2.745 1.00 41.65 455 MET A O 1
ATOM 3219 N N . LYS B 1 21 ? 12.224 71.600 -4.759 1.00 44.86 456 LYS A N 1
ATOM 3220 C CA . LYS B 1 21 ? 10.960 70.975 -4.385 1.00 60.02 456 LYS A CA 1
ATOM 3221 C C . LYS B 1 21 ? 11.102 69.478 -4.131 1.00 53.73 456 LYS A C 1
ATOM 3222 O O . LYS B 1 21 ? 10.178 68.707 -4.408 1.00 49.34 456 LYS A O 1
ATOM 3228 N N . ARG B 1 22 ? 12.252 69.059 -3.610 1.00 51.66 457 ARG A N 1
ATOM 3229 C CA . ARG B 1 22 ? 12.520 67.672 -3.237 1.00 48.46 457 ARG A CA 1
ATOM 3230 C C . ARG B 1 22 ? 13.110 67.727 -1.836 1.00 51.42 457 ARG A C 1
ATOM 3231 O O . ARG B 1 22 ? 14.328 67.883 -1.666 1.00 59.65 457 ARG A O 1
ATOM 3239 N N . PRO B 1 23 ? 12.275 67.616 -0.805 1.00 55.67 458 PRO A N 1
ATOM 3240 C CA . PRO B 1 23 ? 12.742 67.886 0.557 1.00 52.10 458 PRO A CA 1
ATOM 3241 C C . PRO B 1 23 ? 13.776 66.874 1.021 1.00 46.99 458 PRO A C 1
ATOM 3242 O O . PRO B 1 23 ? 13.804 65.724 0.577 1.00 51.49 458 PRO A O 1
ATOM 3246 N N . HIS B 1 24 ? 14.634 67.325 1.934 1.00 48.40 459 HIS A N 1
ATOM 3247 C CA . HIS B 1 24 ? 15.626 66.454 2.550 1.00 44.13 459 HIS A CA 1
ATOM 3248 C C . HIS B 1 24 ? 15.018 65.701 3.726 1.00 59.72 459 HIS A C 1
ATOM 3249 O O . HIS B 1 24 ? 15.692 65.462 4.733 1.00 50.27 459 HIS A O 1
ATOM 3256 N N . SER B 1 25 ? 13.742 65.337 3.611 1.00 57.66 460 SER A N 1
ATOM 3257 C CA . SER B 1 25 ? 13.101 64.506 4.618 1.00 39.58 460 SER A CA 1
ATOM 3258 C C . SER B 1 25 ? 13.832 63.172 4.741 1.00 52.70 460 SER A C 1
ATOM 3259 O O . SER B 1 25 ? 14.619 62.777 3.878 1.00 57.21 460 SER A O 1
ATOM 3262 N N . LYS B 1 26 ? 13.565 62.475 5.836 1.00 47.76 461 LYS A N 1
ATOM 3263 C CA . LYS B 1 26 ? 14.346 61.303 6.196 1.00 44.53 461 LYS A CA 1
ATOM 3264 C C . LYS B 1 26 ? 13.775 60.038 5.563 1.00 37.57 461 LYS A C 1
ATOM 3265 O O . LYS B 1 26 ? 12.562 59.898 5.383 1.00 35.61 461 LYS A O 1
ATOM 3271 N N . VAL B 1 27 ? 14.675 59.116 5.217 1.00 28.07 462 VAL A N 1
ATOM 3272 C CA . VAL B 1 27 ? 14.315 57.795 4.716 1.00 36.93 462 VAL A CA 1
ATOM 3273 C C . VAL B 1 27 ? 15.334 56.796 5.247 1.00 32.08 462 VAL A C 1
ATOM 3274 O O . VAL B 1 27 ? 16.516 57.118 5.413 1.00 34.66 462 VAL A O 1
ATOM 3278 N N . THR B 1 28 ? 14.876 55.576 5.517 1.00 31.31 463 THR A N 1
ATOM 3279 C CA . THR B 1 28 ? 15.695 54.557 6.158 1.00 35.50 463 THR A CA 1
ATOM 3280 C C . THR B 1 28 ? 16.251 53.584 5.126 1.00 37.69 463 THR A C 1
ATOM 3281 O O . THR B 1 28 ? 15.537 53.147 4.219 1.00 42.36 463 THR A O 1
ATOM 3285 N N . LEU B 1 29 ? 17.532 53.247 5.274 1.00 35.36 464 LEU A N 1
ATOM 3286 C CA . LEU B 1 29 ? 18.197 52.239 4.454 1.00 34.41 464 LEU A CA 1
ATOM 3287 C C . LEU B 1 29 ? 18.741 51.159 5.381 1.00 34.00 464 LEU A C 1
ATOM 3288 O O . LEU B 1 29 ? 19.735 51.380 6.081 1.00 36.90 464 LEU A O 1
ATOM 3293 N N . LYS B 1 30 ? 18.090 49.998 5.389 1.00 40.72 465 LYS A N 1
ATOM 3294 C CA . LYS B 1 30 ? 18.560 48.850 6.156 1.00 38.35 465 LYS A CA 1
ATOM 3295 C C . LYS B 1 30 ? 19.482 48.025 5.265 1.00 38.17 465 LYS A C 1
ATOM 3296 O O . LYS B 1 30 ? 19.036 47.433 4.277 1.00 41.55 465 LYS A O 1
ATOM 3302 N N . VAL B 1 31 ? 20.768 47.986 5.611 1.00 36.17 466 VAL A N 1
ATOM 3303 C CA . VAL B 1 31 ? 21.776 47.309 4.810 1.00 36.79 466 VAL A CA 1
ATOM 3304 C C . VAL B 1 31 ? 22.541 46.337 5.698 1.00 36.88 466 VAL A C 1
ATOM 3305 O O . VAL B 1 31 ? 22.463 46.381 6.926 1.00 34.42 466 VAL A O 1
ATOM 3309 N N . SER B 1 32 ? 23.290 45.450 5.049 1.00 42.73 467 SER A N 1
ATOM 3310 C CA . SER B 1 32 ? 24.107 44.450 5.722 1.00 43.87 467 SER A CA 1
ATOM 3311 C C . SER B 1 32 ? 25.548 44.600 5.261 1.00 42.28 467 SER A C 1
ATOM 3312 O O . SER B 1 32 ? 25.809 44.723 4.061 1.00 50.74 467 SER A O 1
ATOM 3315 N N . ARG B 1 33 ? 26.479 44.599 6.218 1.00 47.55 468 ARG A N 1
ATOM 3316 C CA . ARG B 1 33 ? 27.892 44.743 5.882 1.00 39.15 468 ARG A CA 1
ATOM 3317 C C . ARG B 1 33 ? 28.391 43.600 5.006 1.00 50.33 468 ARG A C 1
ATOM 3318 O O . ARG B 1 33 ? 29.261 43.809 4.153 1.00 46.91 468 ARG A O 1
ATOM 3326 N N . HIS B 1 34 ? 27.853 42.392 5.191 1.00 48.60 469 HIS A N 1
ATOM 3327 C CA . HIS B 1 34 ? 28.364 41.225 4.482 1.00 52.78 469 HIS A CA 1
ATOM 3328 C C . HIS B 1 34 ? 27.839 41.116 3.055 1.00 48.52 469 HIS A C 1
ATOM 3329 O O . HIS B 1 34 ? 28.466 40.441 2.231 1.00 51.66 469 HIS A O 1
ATOM 3336 N N . ALA B 1 35 ? 26.707 41.752 2.746 1.00 50.61 470 ALA A N 1
ATOM 3337 C CA . ALA B 1 35 ? 26.159 41.796 1.389 1.00 49.11 470 ALA A CA 1
ATOM 3338 C C . ALA B 1 35 ? 25.742 43.239 1.095 1.00 42.73 470 ALA A C 1
ATOM 3339 O O . ALA B 1 35 ? 24.561 43.541 0.914 1.00 38.72 470 ALA A O 1
ATOM 3341 N N . LEU B 1 36 ? 26.732 44.132 1.043 1.00 40.81 471 LEU A N 1
ATOM 3342 C CA . LEU B 1 36 ? 26.441 45.562 1.052 1.00 37.39 471 LEU A CA 1
ATOM 3343 C C . LEU B 1 36 ? 25.789 46.015 -0.248 1.00 34.39 471 LEU A C 1
ATOM 3344 O O . LEU B 1 36 ? 24.772 46.719 -0.228 1.00 35.18 471 LEU A O 1
ATOM 3349 N N . LEU B 1 37 ? 26.366 45.638 -1.391 1.00 33.48 472 LEU A N 1
ATOM 3350 C CA . LEU B 1 37 ? 25.798 46.069 -2.666 1.00 37.87 472 LEU A CA 1
ATOM 3351 C C . LEU B 1 37 ? 24.414 45.469 -2.887 1.00 31.72 472 LEU A C 1
ATOM 3352 O O . LEU B 1 37 ? 23.495 46.166 -3.334 1.00 36.28 472 LEU A O 1
ATOM 3357 N N . GLU B 1 38 ? 24.244 44.182 -2.577 1.00 40.15 473 GLU A N 1
ATOM 3358 C CA . GLU B 1 38 ? 22.947 43.539 -2.768 1.00 36.29 473 GLU A CA 1
ATOM 3359 C C . GLU B 1 38 ? 21.888 44.149 -1.856 1.00 36.83 473 GLU A C 1
ATOM 3360 O O . GLU B 1 38 ? 20.773 44.453 -2.297 1.00 38.45 473 GLU A O 1
ATOM 3366 N N . SER B 1 39 ? 22.219 44.338 -0.575 1.00 33.67 474 SER A N 1
ATOM 3367 C CA . SER B 1 39 ? 21.242 44.883 0.362 1.00 37.83 474 SER A CA 1
ATOM 3368 C C . SER B 1 39 ? 20.950 46.353 0.084 1.00 36.45 474 SER A C 1
ATOM 3369 O O . SER B 1 39 ? 19.832 46.817 0.334 1.00 33.97 474 SER A O 1
ATOM 3372 N N . SER B 1 40 ? 21.933 47.098 -0.430 1.00 32.52 475 SER A N 1
ATOM 3373 C CA . SER B 1 40 ? 21.685 48.493 -0.781 1.00 27.18 475 SER A CA 1
ATOM 3374 C C . SER B 1 40 ? 20.754 48.599 -1.981 1.00 23.53 475 SER A C 1
ATOM 3375 O O . SER B 1 40 ? 19.914 49.505 -2.044 1.00 28.07 475 SER A O 1
ATOM 3378 N N . LEU B 1 41 ? 20.890 47.686 -2.945 1.00 28.95 476 LEU A N 1
ATOM 3379 C CA . LEU B 1 41 ? 19.961 47.662 -4.071 1.00 31.84 476 LEU A CA 1
ATOM 3380 C C . LEU B 1 41 ? 18.551 47.317 -3.609 1.00 36.34 476 LEU A C 1
ATOM 3381 O O . LEU B 1 41 ? 17.571 47.891 -4.100 1.00 39.53 476 LEU A O 1
ATOM 3386 N N . LYS B 1 42 ? 18.427 46.380 -2.665 1.00 32.26 477 LYS A N 1
ATOM 3387 C CA . LYS B 1 42 ? 17.113 46.051 -2.121 1.00 33.97 477 LYS A CA 1
ATOM 3388 C C . LYS B 1 42 ? 16.515 47.234 -1.370 1.00 37.19 477 LYS A C 1
ATOM 3389 O O . LYS B 1 42 ? 15.318 47.517 -1.495 1.00 42.23 477 LYS A O 1
ATOM 3395 N N . ALA B 1 43 ? 17.336 47.941 -0.588 1.00 29.27 478 ALA A N 1
ATOM 3396 C CA . ALA B 1 43 ? 16.830 49.062 0.199 1.00 27.68 478 ALA A CA 1
ATOM 3397 C C . ALA B 1 43 ? 16.328 50.200 -0.683 1.00 33.16 478 ALA A C 1
ATOM 3398 O O . ALA B 1 43 ? 15.432 50.948 -0.276 1.00 34.05 478 ALA A O 1
ATOM 3400 N N . THR B 1 44 ? 16.883 50.348 -1.886 1.00 27.14 479 THR A N 1
ATOM 3401 C CA . THR B 1 44 ? 16.522 51.437 -2.786 1.00 32.64 479 THR A CA 1
ATOM 3402 C C . THR B 1 44 ? 15.691 50.973 -3.976 1.00 31.82 479 THR A C 1
ATOM 3403 O O . THR B 1 44 ? 15.453 51.763 -4.895 1.00 35.89 479 THR A O 1
ATOM 3407 N N . ARG B 1 45 ? 15.243 49.713 -3.982 1.00 31.58 480 ARG A N 1
ATOM 3408 C CA . ARG B 1 45 ? 14.605 49.156 -5.173 1.00 35.69 480 ARG A CA 1
ATOM 3409 C C . ARG B 1 45 ? 13.315 49.886 -5.536 1.00 40.28 480 ARG A C 1
ATOM 3410 O O . ARG B 1 45 ? 12.936 49.920 -6.712 1.00 41.27 480 ARG A O 1
ATOM 3418 N N . ASN B 1 46 ? 12.632 50.481 -4.558 1.00 45.66 481 ASN A N 1
ATOM 3419 C CA . ASN B 1 46 ? 11.370 51.169 -4.804 1.00 43.93 481 ASN A CA 1
ATOM 3420 C C . ASN B 1 46 ? 11.495 52.683 -4.694 1.00 45.14 481 ASN A C 1
ATOM 3421 O O . ASN B 1 46 ? 10.474 53.378 -4.657 1.00 43.63 481 ASN A O 1
ATOM 3426 N N . PHE B 1 47 ? 12.715 53.209 -4.646 1.00 43.55 482 PHE A N 1
ATOM 3427 C CA . PHE B 1 47 ? 12.905 54.646 -4.508 1.00 43.26 482 PHE A CA 1
ATOM 3428 C C . PHE B 1 47 ? 12.425 55.372 -5.757 1.00 46.81 482 PHE A C 1
ATOM 3429 O O . PHE B 1 47 ? 12.751 54.981 -6.882 1.00 41.83 482 PHE A O 1
ATOM 3437 N N . SER B 1 48 ? 11.641 56.428 -5.557 1.00 42.67 483 SER A N 1
ATOM 3438 C CA . SER B 1 48 ? 11.332 57.350 -6.635 1.00 28.88 483 SER A CA 1
ATOM 3439 C C . SER B 1 48 ? 12.523 58.276 -6.870 1.00 40.26 483 SER A C 1
ATOM 3440 O O . SER B 1 48 ? 13.527 58.236 -6.152 1.00 37.93 483 SER A O 1
ATOM 3443 N N . ILE B 1 49 ? 12.416 59.120 -7.897 1.00 42.33 484 ILE A N 1
ATOM 3444 C CA . ILE B 1 49 ? 13.458 60.111 -8.151 1.00 39.68 484 ILE A CA 1
ATOM 3445 C C . ILE B 1 49 ? 13.589 61.057 -6.963 1.00 43.86 484 ILE A C 1
ATOM 3446 O O . ILE B 1 49 ? 14.701 61.383 -6.529 1.00 54.83 484 ILE A O 1
ATOM 3451 N N . SER B 1 50 ? 12.457 61.500 -6.409 1.00 47.46 485 SER A N 1
ATOM 3452 C CA . SER B 1 50 ? 12.495 62.402 -5.263 1.00 43.17 485 SER A CA 1
ATOM 3453 C C . SER B 1 50 ? 13.021 61.712 -4.011 1.00 34.59 485 SER A C 1
ATOM 3454 O O . SER B 1 50 ? 13.544 62.381 -3.112 1.00 43.87 485 SER A O 1
ATOM 3457 N N . ASP B 1 51 ? 12.890 60.387 -3.927 1.00 45.56 486 ASP A N 1
ATOM 3458 C CA . ASP B 1 51 ? 13.420 59.665 -2.775 1.00 38.34 486 ASP A CA 1
ATOM 3459 C C . ASP B 1 51 ? 14.937 59.771 -2.691 1.00 43.17 486 ASP A C 1
ATOM 3460 O O . ASP B 1 51 ? 15.500 59.752 -1.590 1.00 41.22 486 ASP A O 1
ATOM 3465 N N . TRP B 1 52 ? 15.614 59.886 -3.835 1.00 38.80 487 TRP A N 1
ATOM 3466 C CA . TRP B 1 52 ? 17.068 59.988 -3.825 1.00 39.18 487 TRP A CA 1
ATOM 3467 C C . TRP B 1 52 ? 17.554 61.333 -3.302 1.00 35.12 487 TRP A C 1
ATOM 3468 O O . TRP B 1 52 ? 18.736 61.460 -2.967 1.00 35.19 487 TRP A O 1
ATOM 3479 N N . SER B 1 53 ? 16.679 62.334 -3.222 1.00 28.01 488 SER A N 1
ATOM 3480 C CA . SER B 1 53 ? 17.041 63.602 -2.604 1.00 35.24 488 SER A CA 1
ATOM 3481 C C . SER B 1 53 ? 16.864 63.589 -1.092 1.00 35.08 488 SER A C 1
ATOM 3482 O O . SER B 1 53 ? 17.252 64.559 -0.432 1.00 44.88 488 SER A O 1
ATOM 3485 N N . LYS B 1 54 ? 16.302 62.520 -0.535 1.00 38.98 489 LYS A N 1
ATOM 3486 C CA . LYS B 1 54 ? 15.973 62.466 0.879 1.00 33.86 489 LYS A CA 1
ATOM 3487 C C . LYS B 1 54 ? 17.222 62.225 1.724 1.00 36.21 489 LYS A C 1
ATOM 3488 O O . LYS B 1 54 ? 18.268 61.791 1.232 1.00 33.73 489 LYS A O 1
ATOM 3494 N N . ASN B 1 55 ? 17.096 62.514 3.018 1.00 42.67 490 ASN A N 1
ATOM 3495 C CA . ASN B 1 55 ? 18.175 62.279 3.974 1.00 34.01 490 ASN A CA 1
ATOM 3496 C C . ASN B 1 55 ? 18.310 60.781 4.223 1.00 35.00 490 ASN A C 1
ATOM 3497 O O . ASN B 1 55 ? 17.399 60.149 4.766 1.00 42.30 490 ASN A O 1
ATOM 3502 N N . PHE B 1 56 ? 19.444 60.208 3.825 1.00 38.84 491 PHE A N 1
ATOM 3503 C CA . PHE B 1 56 ? 19.660 58.772 3.949 1.00 35.15 491 PHE A CA 1
ATOM 3504 C C . PHE B 1 56 ? 20.076 58.439 5.378 1.00 35.55 491 PHE A C 1
ATOM 3505 O O . PHE B 1 56 ? 21.120 58.900 5.851 1.00 33.37 491 PHE A O 1
ATOM 3513 N N . GLU B 1 57 ? 19.261 57.641 6.061 1.00 34.48 492 GLU A N 1
ATOM 3514 C CA . GLU B 1 57 ? 19.550 57.177 7.416 1.00 31.45 492 GLU A CA 1
ATOM 3515 C C . GLU B 1 57 ? 19.861 55.686 7.330 1.00 33.81 492 GLU A C 1
ATOM 3516 O O . GLU B 1 57 ? 18.951 54.852 7.304 1.00 37.62 492 GLU A O 1
ATOM 3522 N N . VAL B 1 58 ? 21.149 55.361 7.292 1.00 33.11 493 VAL A N 1
ATOM 3523 C CA . VAL B 1 58 ? 21.610 54.008 7.005 1.00 31.17 493 VAL A CA 1
ATOM 3524 C C . VAL B 1 58 ? 21.748 53.241 8.313 1.00 34.97 493 VAL A C 1
ATOM 3525 O O . VAL B 1 58 ? 22.463 53.671 9.225 1.00 36.01 493 VAL A O 1
ATOM 3529 N N . VAL B 1 59 ? 21.065 52.105 8.405 1.00 32.88 494 VAL A N 1
ATOM 3530 C CA . VAL B 1 59 ? 21.134 51.227 9.565 1.00 30.32 494 VAL A CA 1
ATOM 3531 C C . VAL B 1 59 ? 21.895 49.976 9.149 1.00 30.90 494 VAL A C 1
ATOM 3532 O O . VAL B 1 59 ? 21.372 49.141 8.400 1.00 36.13 494 VAL A O 1
ATOM 3536 N N . PHE B 1 60 ? 23.131 49.846 9.622 1.00 29.02 495 PHE A N 1
ATOM 3537 C CA . PHE B 1 60 ? 23.866 48.603 9.439 1.00 31.58 495 PHE A CA 1
ATOM 3538 C C . PHE B 1 60 ? 23.300 47.540 10.372 1.00 38.82 495 PHE A C 1
ATOM 3539 O O . PHE B 1 60 ? 23.143 47.777 11.574 1.00 42.51 495 PHE A O 1
ATOM 3547 N N . GLN B 1 61 ? 22.973 46.376 9.811 1.00 37.82 496 GLN A N 1
ATOM 3548 C CA . GLN B 1 61 ? 22.286 45.331 10.562 1.00 51.36 496 GLN A CA 1
ATOM 3549 C C . GLN B 1 61 ? 23.046 44.969 11.833 1.00 53.54 496 GLN A C 1
ATOM 3550 O O . GLN B 1 61 ? 24.253 44.713 11.797 1.00 43.47 496 GLN A O 1
ATOM 3556 N N . ASP B 1 62 ? 22.323 44.960 12.960 1.00 40.08 497 ASP A N 1
ATOM 3557 C CA . ASP B 1 62 ? 22.867 44.573 14.265 1.00 52.74 497 ASP A CA 1
ATOM 3558 C C . ASP B 1 62 ? 24.009 45.480 14.710 1.00 60.47 497 ASP A C 1
ATOM 3559 O O . ASP B 1 62 ? 24.969 45.021 15.328 1.00 58.26 497 ASP A O 1
ATOM 3564 N N . GLU B 1 63 ? 23.944 46.764 14.376 1.00 54.92 498 GLU A N 1
ATOM 3565 C CA . GLU B 1 63 ? 24.956 47.728 14.787 1.00 48.83 498 GLU A CA 1
ATOM 3566 C C . GLU B 1 63 ? 24.252 48.967 15.334 1.00 51.72 498 GLU A C 1
ATOM 3567 O O . GLU B 1 63 ? 23.421 49.552 14.632 1.00 50.34 498 GLU A O 1
ATOM 3573 N N . GLU B 1 64 ? 24.564 49.388 16.566 1.00 59.59 499 GLU A N 1
ATOM 3574 C CA . GLU B 1 64 ? 23.998 50.651 17.027 1.00 69.89 499 GLU A CA 1
ATOM 3575 C C . GLU B 1 64 ? 25.027 51.753 16.817 1.00 59.46 499 GLU A C 1
ATOM 3576 O O . GLU B 1 64 ? 26.235 51.505 16.849 1.00 55.71 499 GLU A O 1
ATOM 3577 N N . ALA B 1 65 ? 24.525 52.955 16.542 1.00 39.25 500 ALA A N 1
ATOM 3578 C CA . ALA B 1 65 ? 25.344 54.123 16.277 1.00 41.91 500 ALA A CA 1
ATOM 3579 C C . ALA B 1 65 ? 24.792 55.323 17.028 1.00 36.81 500 ALA A C 1
ATOM 3580 O O . ALA B 1 65 ? 23.592 55.415 17.303 1.00 44.59 500 ALA A O 1
ATOM 3582 N N . LEU B 1 66 ? 25.705 56.239 17.360 1.00 34.37 501 LEU A N 1
ATOM 3583 C CA . LEU B 1 66 ? 25.368 57.454 18.095 1.00 40.71 501 LEU A CA 1
ATOM 3584 C C . LEU B 1 66 ? 24.725 58.510 17.204 1.00 39.13 501 LEU A C 1
ATOM 3585 O O . LEU B 1 66 ? 23.973 59.361 17.693 1.00 47.28 501 LEU A O 1
ATOM 3590 N N . ASP B 1 67 ? 25.032 58.488 15.912 1.00 40.80 502 ASP A N 1
ATOM 3591 C CA . ASP B 1 67 ? 24.581 59.507 14.981 1.00 41.67 502 ASP A CA 1
ATOM 3592 C C . ASP B 1 67 ? 24.256 58.856 13.646 1.00 29.45 502 ASP A C 1
ATOM 3593 O O . ASP B 1 67 ? 24.542 57.679 13.419 1.00 36.44 502 ASP A O 1
ATOM 3598 N N . TRP B 1 68 ? 23.653 59.638 12.756 1.00 34.88 503 TRP A N 1
ATOM 3599 C CA . TRP B 1 68 ? 23.439 59.190 11.391 1.00 37.24 503 TRP A CA 1
ATOM 3600 C C . TRP B 1 68 ? 24.608 59.520 10.472 1.00 38.65 503 TRP A C 1
ATOM 3601 O O . TRP B 1 68 ? 24.788 58.841 9.455 1.00 34.35 503 TRP A O 1
ATOM 3612 N N . GLY B 1 69 ? 25.404 60.538 10.810 1.00 36.51 504 GLY A N 1
ATOM 3613 C CA . GLY B 1 69 ? 26.492 60.944 9.932 1.00 29.49 504 GLY A CA 1
ATOM 3614 C C . GLY B 1 69 ? 27.570 59.885 9.786 1.00 36.72 504 GLY A C 1
ATOM 3615 O O . GLY B 1 69 ? 28.106 59.678 8.694 1.00 42.11 504 GLY A O 1
ATOM 3616 N N . GLY B 1 70 ? 27.910 59.215 10.884 1.00 33.72 505 GLY A N 1
ATOM 3617 C CA . GLY B 1 70 ? 28.882 58.148 10.868 1.00 28.28 505 GLY A CA 1
ATOM 3618 C C . GLY B 1 70 ? 28.542 57.046 9.884 1.00 32.86 505 GLY A C 1
ATOM 3619 O O . GLY B 1 70 ? 29.291 56.778 8.939 1.00 35.22 505 GLY A O 1
ATOM 3620 N N . PRO B 1 71 ? 27.407 56.372 10.097 1.00 36.79 506 PRO A N 1
ATOM 3621 C CA . PRO B 1 71 ? 27.001 55.322 9.145 1.00 36.48 506 PRO A CA 1
ATOM 3622 C C . PRO B 1 71 ? 26.820 55.821 7.721 1.00 34.19 506 PRO A C 1
ATOM 3623 O O . PRO B 1 71 ? 27.148 55.095 6.773 1.00 28.56 506 PRO A O 1
ATOM 3627 N N . ARG B 1 72 ? 26.304 57.040 7.540 1.00 31.05 507 ARG A N 1
ATOM 3628 C CA . ARG B 1 72 ? 26.099 57.562 6.192 1.00 27.64 507 ARG A CA 1
ATOM 3629 C C . ARG B 1 72 ? 27.421 57.695 5.447 1.00 38.28 507 ARG A C 1
ATOM 3630 O O . ARG B 1 72 ? 27.545 57.261 4.296 1.00 36.40 507 ARG A O 1
ATOM 3638 N N . ARG B 1 73 ? 28.426 58.293 6.093 1.00 33.78 508 ARG A N 1
ATOM 3639 C CA . ARG B 1 73 ? 29.722 58.464 5.446 1.00 34.21 508 ARG A CA 1
ATOM 3640 C C . ARG B 1 73 ? 30.370 57.119 5.145 1.00 34.61 508 ARG A C 1
ATOM 3641 O O . ARG B 1 73 ? 31.010 56.950 4.100 1.00 36.90 508 ARG A O 1
ATOM 3649 N N . GLU B 1 74 ? 30.210 56.145 6.044 1.00 28.09 509 GLU A N 1
ATOM 3650 C CA . GLU B 1 74 ? 30.779 54.823 5.801 1.00 33.65 509 GLU A CA 1
ATOM 3651 C C . GLU B 1 74 ? 30.059 54.109 4.663 1.00 33.46 509 GLU A C 1
ATOM 3652 O O . GLU B 1 74 ? 30.694 53.418 3.858 1.00 34.71 509 GLU A O 1
ATOM 3658 N N . TRP B 1 75 ? 28.733 54.255 4.585 1.00 26.26 510 TRP A N 1
ATOM 3659 C CA . TRP B 1 75 ? 27.983 53.615 3.509 1.00 31.17 510 TRP A CA 1
ATOM 3660 C C . TRP B 1 75 ? 28.393 54.161 2.148 1.00 34.14 510 TRP A C 1
ATOM 3661 O O . TRP B 1 75 ? 28.585 53.395 1.197 1.00 25.30 510 TRP A O 1
ATOM 3672 N N . PHE B 1 76 ? 28.530 55.486 2.036 1.00 37.70 511 PHE A N 1
ATOM 3673 C CA . PHE B 1 76 ? 28.942 56.088 0.772 1.00 27.63 511 PHE A CA 1
ATOM 3674 C C . PHE B 1 76 ? 30.316 55.590 0.342 1.00 30.28 511 PHE A C 1
ATOM 3675 O O . PHE B 1 76 ? 30.530 55.278 -0.835 1.00 27.42 511 PHE A O 1
ATOM 3683 N N . GLU B 1 77 ? 31.261 55.512 1.281 1.00 23.53 512 GLU A N 1
ATOM 3684 C CA . GLU B 1 77 ? 32.592 55.020 0.940 1.00 40.44 512 GLU A CA 1
ATOM 3685 C C . GLU B 1 77 ? 32.560 53.545 0.564 1.00 38.78 512 GLU A C 1
ATOM 3686 O O . GLU B 1 77 ? 33.182 53.135 -0.423 1.00 33.50 512 GLU A O 1
ATOM 3692 N N . LEU B 1 78 ? 31.836 52.731 1.336 1.00 35.13 513 LEU A N 1
ATOM 3693 C CA . LEU B 1 78 ? 31.804 51.298 1.066 1.00 32.34 513 LEU A CA 1
ATOM 3694 C C . LEU B 1 78 ? 31.058 50.988 -0.228 1.00 33.67 513 LEU A C 1
ATOM 3695 O O . LEU B 1 78 ? 31.468 50.102 -0.987 1.00 32.17 513 LEU A O 1
ATOM 3700 N N . ILE B 1 79 ? 29.961 51.701 -0.501 1.00 25.96 514 ILE A N 1
ATOM 3701 C CA . ILE B 1 79 ? 29.213 51.440 -1.728 1.00 27.42 514 ILE A CA 1
ATOM 3702 C C . ILE B 1 79 ? 29.986 51.927 -2.949 1.00 36.87 514 ILE A C 1
ATOM 3703 O O . ILE B 1 79 ? 29.866 51.350 -4.037 1.00 30.72 514 ILE A O 1
ATOM 3708 N N . CYS B 1 80 ? 30.789 52.985 -2.800 1.00 28.21 515 CYS A N 1
ATOM 3709 C CA . CYS B 1 80 ? 31.639 53.420 -3.902 1.00 35.70 515 CYS A CA 1
ATOM 3710 C C . CYS B 1 80 ? 32.676 52.357 -4.238 1.00 35.59 515 CYS A C 1
ATOM 3711 O O . CYS B 1 80 ? 32.920 52.065 -5.415 1.00 26.96 515 CYS A O 1
ATOM 3714 N N . LYS B 1 81 ? 33.295 51.767 -3.214 1.00 29.56 516 LYS A N 1
ATOM 3715 C CA . LYS B 1 81 ? 34.271 50.711 -3.450 1.00 34.65 516 LYS A CA 1
ATOM 3716 C C . LYS B 1 81 ? 33.620 49.507 -4.120 1.00 35.63 516 LYS A C 1
ATOM 3717 O O . LYS B 1 81 ? 34.138 48.979 -5.109 1.00 30.03 516 LYS A O 1
ATOM 3723 N N . ALA B 1 82 ? 32.465 49.075 -3.609 1.00 26.40 517 ALA A N 1
ATOM 3724 C CA . ALA B 1 82 ? 31.780 47.927 -4.198 1.00 26.93 517 ALA A CA 1
ATOM 3725 C C . ALA B 1 82 ? 31.459 48.160 -5.670 1.00 33.52 517 ALA A C 1
ATOM 3726 O O . ALA B 1 82 ? 31.544 47.235 -6.487 1.00 30.88 517 ALA A O 1
ATOM 3728 N N . LEU B 1 83 ? 31.098 49.393 -6.031 1.00 23.65 518 LEU A N 1
ATOM 3729 C CA . LEU B 1 83 ? 30.698 49.677 -7.404 1.00 25.79 518 LEU A CA 1
ATOM 3730 C C . LEU B 1 83 ? 31.898 49.819 -8.336 1.00 28.94 518 LEU A C 1
ATOM 3731 O O . LEU B 1 83 ? 31.836 49.392 -9.495 1.00 22.55 518 LEU A O 1
ATOM 3736 N N . PHE B 1 84 ? 32.995 50.405 -7.856 1.00 25.34 519 PHE A N 1
ATOM 3737 C CA . PHE B 1 84 ? 34.037 50.900 -8.743 1.00 26.79 519 PHE A CA 1
ATOM 3738 C C . PHE B 1 84 ? 35.422 50.302 -8.524 1.00 28.56 519 PHE A C 1
ATOM 3739 O O . PHE B 1 84 ? 36.333 50.617 -9.299 1.00 29.67 519 PHE A O 1
ATOM 3747 N N . ASP B 1 85 ? 35.624 49.456 -7.515 1.00 23.44 520 ASP A N 1
ATOM 3748 C CA . ASP B 1 85 ? 36.965 48.961 -7.222 1.00 35.00 520 ASP A CA 1
ATOM 3749 C C . ASP B 1 85 ? 37.322 47.690 -7.992 1.00 32.72 520 ASP A C 1
ATOM 3750 O O . ASP B 1 85 ? 38.333 47.058 -7.665 1.00 42.22 520 ASP A O 1
ATOM 3755 N N . THR B 1 86 ? 36.480 47.277 -8.949 1.00 31.17 521 THR A N 1
ATOM 3756 C CA . THR B 1 86 ? 36.795 46.251 -9.945 1.00 39.27 521 THR A CA 1
ATOM 3757 C C . THR B 1 86 ? 36.589 44.835 -9.398 1.00 36.84 521 THR A C 1
ATOM 3758 O O . THR B 1 86 ? 36.454 43.879 -10.170 1.00 35.69 521 THR A O 1
ATOM 3762 N N . THR B 1 87 ? 36.481 44.703 -8.072 1.00 33.35 522 THR A N 1
ATOM 3763 C CA . THR B 1 87 ? 36.414 43.381 -7.448 1.00 39.30 522 THR A CA 1
ATOM 3764 C C . THR B 1 87 ? 35.246 42.554 -7.985 1.00 30.31 522 THR A C 1
ATOM 3765 O O . THR B 1 87 ? 35.416 41.380 -8.333 1.00 39.32 522 THR A O 1
ATOM 3769 N N . ASN B 1 88 ? 34.052 43.140 -8.053 1.00 31.11 523 ASN A N 1
ATOM 3770 C CA . ASN B 1 88 ? 32.879 42.424 -8.546 1.00 33.20 523 ASN A CA 1
ATOM 3771 C C . ASN B 1 88 ? 32.736 42.470 -10.065 1.00 36.63 523 ASN A C 1
ATOM 3772 O O . ASN B 1 88 ? 31.742 41.958 -10.594 1.00 32.58 523 ASN A O 1
ATOM 3777 N N . GLN B 1 89 ? 33.688 43.082 -10.767 1.00 31.81 524 GLN A N 1
ATOM 3778 C CA . GLN B 1 89 ? 33.752 43.175 -12.224 1.00 37.03 524 GLN A CA 1
ATOM 3779 C C . GLN B 1 89 ? 32.643 44.024 -12.834 1.00 30.74 524 GLN A C 1
ATOM 3780 O O . GLN B 1 89 ? 32.481 44.013 -14.061 1.00 32.96 524 GLN A O 1
ATOM 3786 N N . LEU B 1 90 ? 31.873 44.761 -12.030 1.00 30.67 525 LEU A N 1
ATOM 3787 C CA . LEU B 1 90 ? 30.976 45.756 -12.610 1.00 27.26 525 LEU A CA 1
ATOM 3788 C C . LEU B 1 90 ? 31.768 46.800 -13.383 1.00 36.03 525 LEU A C 1
ATOM 3789 O O . LEU B 1 90 ? 31.363 47.226 -14.471 1.00 28.23 525 LEU A O 1
ATOM 3794 N N . PHE B 1 91 ? 32.901 47.220 -12.833 1.00 28.41 526 PHE A N 1
ATOM 3795 C CA . PHE B 1 91 ? 33.905 47.986 -13.549 1.00 27.66 526 PHE A CA 1
ATOM 3796 C C . PHE B 1 91 ? 35.168 47.145 -13.670 1.00 31.54 526 PHE A C 1
ATOM 3797 O O . PHE B 1 91 ? 35.383 46.198 -12.908 1.00 31.02 526 PHE A O 1
ATOM 3805 N N . THR B 1 92 ? 36.005 47.495 -14.642 1.00 26.73 527 THR A N 1
ATOM 3806 C CA . THR B 1 92 ? 37.194 46.710 -14.935 1.00 34.43 527 THR A CA 1
ATOM 3807 C C . THR B 1 92 ? 38.357 47.642 -15.242 1.00 37.29 527 THR A C 1
ATOM 3808 O O . THR B 1 92 ? 38.195 48.858 -15.378 1.00 31.23 527 THR A O 1
ATOM 3812 N N . ARG B 1 93 ? 39.544 47.050 -15.345 1.00 40.96 528 ARG A N 1
ATOM 3813 C CA . ARG B 1 93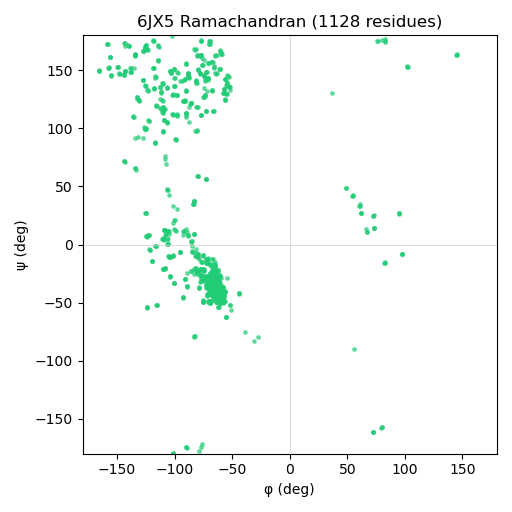 ? 40.758 47.757 -15.717 1.00 36.35 528 ARG A CA 1
ATOM 3814 C C . ARG B 1 93 ? 41.302 47.175 -17.013 1.00 43.57 528 ARG A C 1
ATOM 3815 O O . ARG B 1 93 ? 41.096 45.996 -17.315 1.00 48.18 528 ARG A O 1
ATOM 3823 N N . PHE B 1 94 ? 42.006 48.010 -17.779 1.00 34.68 529 PHE A N 1
ATOM 3824 C CA . PHE B 1 94 ? 42.506 47.572 -19.076 1.00 35.64 529 PHE A CA 1
ATOM 3825 C C . PHE B 1 94 ? 43.789 46.760 -18.962 1.00 44.97 529 PHE A C 1
ATOM 3826 O O . PHE B 1 94 ? 44.095 45.979 -19.869 1.00 61.76 529 PHE A O 1
ATOM 3834 N N . SER B 1 95 ? 44.541 46.928 -17.879 1.00 45.53 530 SER A N 1
ATOM 3835 C CA . SER B 1 95 ? 45.646 46.045 -17.538 1.00 54.21 530 SER A CA 1
ATOM 3836 C C . SER B 1 95 ? 45.451 45.576 -16.105 1.00 57.46 530 SER A C 1
ATOM 3837 O O . SER B 1 95 ? 45.027 46.355 -15.246 1.00 56.87 530 SER A O 1
ATOM 3840 N N . ASP B 1 96 ? 45.762 44.306 -15.843 1.00 70.90 531 ASP A N 1
ATOM 3841 C CA . ASP B 1 96 ? 45.556 43.754 -14.508 1.00 77.90 531 ASP A CA 1
ATOM 3842 C C . ASP B 1 96 ? 46.594 44.304 -13.536 1.00 70.13 531 ASP A C 1
ATOM 3843 O O . ASP B 1 96 ? 47.325 43.547 -12.889 1.00 71.33 531 ASP A O 1
ATOM 3848 N N . ASN B 1 97 ? 46.649 45.626 -13.434 1.00 74.54 532 ASN A N 1
ATOM 3849 C CA . ASN B 1 97 ? 47.510 46.373 -12.533 1.00 65.81 532 ASN A CA 1
ATOM 3850 C C . ASN B 1 97 ? 46.635 47.095 -11.513 1.00 64.55 532 ASN A C 1
ATOM 3851 O O . ASN B 1 97 ? 45.407 47.116 -11.624 1.00 67.11 532 ASN A O 1
ATOM 3856 N N . ASN B 1 98 ? 47.270 47.690 -10.504 1.00 67.20 533 ASN A N 1
ATOM 3857 C CA . ASN B 1 98 ? 46.537 48.381 -9.456 1.00 55.89 533 ASN A CA 1
ATOM 3858 C C . ASN B 1 98 ? 46.586 49.899 -9.578 1.00 54.05 533 ASN A C 1
ATOM 3859 O O . ASN B 1 98 ? 45.836 50.580 -8.871 1.00 54.99 533 ASN A O 1
ATOM 3864 N N . GLN B 1 99 ? 47.432 50.454 -10.451 1.00 53.17 534 GLN A N 1
ATOM 3865 C CA . GLN B 1 99 ? 47.291 51.863 -10.806 1.00 63.04 534 GLN A CA 1
ATOM 3866 C C . GLN B 1 99 ? 46.212 52.110 -11.854 1.00 49.29 534 GLN A C 1
ATOM 3867 O O . GLN B 1 99 ? 45.720 53.239 -11.954 1.00 43.38 534 GLN A O 1
ATOM 3873 N N . ALA B 1 100 ? 45.861 51.097 -12.646 1.00 32.51 535 ALA A N 1
ATOM 3874 C CA . ALA B 1 100 ? 44.987 51.291 -13.796 1.00 36.80 535 ALA A CA 1
ATOM 3875 C C . ALA B 1 100 ? 43.677 51.960 -13.398 1.00 34.14 535 ALA A C 1
ATOM 3876 O O . ALA B 1 100 ? 43.079 51.634 -12.370 1.00 28.21 535 ALA A O 1
ATOM 3878 N N . LEU B 1 101 ? 43.248 52.921 -14.210 1.00 30.04 536 LEU A N 1
ATOM 3879 C CA . LEU B 1 101 ? 41.949 53.539 -14.008 1.00 29.40 536 LEU A CA 1
ATOM 3880 C C . LEU B 1 101 ? 40.840 52.556 -14.379 1.00 28.81 536 LEU A C 1
ATOM 3881 O O . LEU B 1 101 ? 41.041 51.619 -15.157 1.00 28.52 536 LEU A O 1
ATOM 3886 N N . VAL B 1 102 ? 39.657 52.776 -13.810 1.00 23.11 537 VAL A N 1
ATOM 3887 C CA . VAL B 1 102 ? 38.562 51.820 -13.926 1.00 24.65 537 VAL A CA 1
ATOM 3888 C C . VAL B 1 102 ? 37.584 52.290 -14.994 1.00 27.46 537 VAL A C 1
ATOM 3889 O O . VAL B 1 102 ? 37.420 53.489 -15.244 1.00 27.97 537 VAL A O 1
ATOM 3893 N N . HIS B 1 103 ? 36.926 51.323 -15.624 1.00 25.59 538 HIS A N 1
ATOM 3894 C CA . HIS B 1 103 ? 36.092 51.517 -16.802 1.00 30.56 538 HIS A CA 1
ATOM 3895 C C . HIS B 1 103 ? 34.904 50.588 -16.706 1.00 25.60 538 HIS A C 1
ATOM 3896 O O . HIS B 1 103 ? 34.998 49.507 -16.114 1.00 33.54 538 HIS A O 1
ATOM 3903 N N . PRO B 1 104 ? 33.748 50.977 -17.263 1.00 28.29 539 PRO A N 1
ATOM 3904 C CA . PRO B 1 104 ? 32.624 50.039 -17.338 1.00 35.03 539 PRO A CA 1
ATOM 3905 C C . PRO B 1 104 ? 33.026 48.767 -18.066 1.00 28.02 539 PRO A C 1
ATOM 3906 O O . PRO B 1 104 ? 33.780 48.798 -19.041 1.00 33.46 539 PRO A O 1
ATOM 3910 N N . ASN B 1 105 ? 32.513 47.634 -17.582 1.00 29.59 540 ASN A N 1
ATOM 3911 C CA . ASN B 1 105 ? 32.941 46.333 -18.071 1.00 36.39 540 ASN A CA 1
ATOM 3912 C C . ASN B 1 105 ? 31.911 45.775 -19.041 1.00 39.45 540 ASN A C 1
ATOM 3913 O O . ASN B 1 105 ? 30.799 45.429 -18.615 1.00 40.53 540 ASN A O 1
ATOM 3918 N N . PRO B 1 106 ? 32.227 45.660 -20.333 1.00 40.91 541 PRO A N 1
ATOM 3919 C CA . PRO B 1 106 ? 31.278 45.018 -21.255 1.00 48.34 541 PRO A CA 1
ATOM 3920 C C . PRO B 1 106 ? 31.215 43.510 -21.093 1.00 54.57 541 PRO A C 1
ATOM 3921 O O . PRO B 1 106 ? 30.173 42.911 -21.388 1.00 53.00 541 PRO A O 1
ATOM 3925 N N . ASN B 1 107 ? 32.294 42.879 -20.633 1.00 38.20 542 ASN A N 1
ATOM 3926 C CA . ASN B 1 107 ? 32.328 41.429 -20.486 1.00 41.12 542 ASN A CA 1
ATOM 3927 C C . ASN B 1 107 ? 32.243 41.034 -19.018 1.00 39.22 542 ASN A C 1
ATOM 3928 O O . ASN B 1 107 ? 33.017 40.196 -18.545 1.00 42.09 542 ASN A O 1
ATOM 3933 N N . ARG B 1 108 ? 31.305 41.633 -18.296 1.00 44.79 543 ARG A N 1
ATOM 3934 C CA . ARG B 1 108 ? 31.104 41.325 -16.892 1.00 42.24 543 ARG A CA 1
ATOM 3935 C C . ARG B 1 108 ? 30.293 40.043 -16.740 1.00 51.34 543 ARG A C 1
ATOM 3936 O O . ARG B 1 108 ? 29.659 39.580 -17.693 1.00 44.58 543 ARG A O 1
ATOM 3944 N N . PRO B 1 109 ? 30.318 39.433 -15.554 1.00 45.34 544 PRO A N 1
ATOM 3945 C CA . PRO B 1 109 ? 29.382 38.341 -15.267 1.00 40.65 544 PRO A CA 1
ATOM 3946 C C . PRO B 1 109 ? 27.947 38.755 -15.563 1.00 41.41 544 PRO A C 1
ATOM 3947 O O . PRO B 1 109 ? 27.513 39.856 -15.218 1.00 42.08 544 PRO A O 1
ATOM 3951 N N . ALA B 1 110 ? 27.212 37.857 -16.224 1.00 39.20 545 ALA A N 1
ATOM 3952 C CA . ALA B 1 110 ? 25.885 38.189 -16.731 1.00 39.15 545 ALA A CA 1
ATOM 3953 C C . ALA B 1 110 ? 24.901 38.560 -15.629 1.00 37.65 545 ALA A C 1
ATOM 3954 O O . ALA B 1 110 ? 23.908 39.240 -15.910 1.00 38.12 545 ALA A O 1
ATOM 3956 N N . HIS B 1 111 ? 25.147 38.139 -14.385 1.00 37.66 546 HIS A N 1
ATOM 3957 C CA . HIS B 1 111 ? 24.214 38.452 -13.308 1.00 42.02 546 HIS A CA 1
ATOM 3958 C C . HIS B 1 111 ? 24.184 39.939 -12.972 1.00 43.59 546 HIS A C 1
ATOM 3959 O O . HIS B 1 111 ? 23.228 40.399 -12.338 1.00 38.37 546 HIS A O 1
ATOM 3966 N N . LEU B 1 112 ? 25.203 40.696 -13.373 1.00 38.46 547 LEU A N 1
ATOM 3967 C CA . LEU B 1 112 ? 25.206 42.148 -13.206 1.00 38.81 547 LEU A CA 1
ATOM 3968 C C . LEU B 1 112 ? 24.409 42.768 -14.347 1.00 39.31 547 LEU A C 1
ATOM 3969 O O . LEU B 1 112 ? 24.931 42.970 -15.446 1.00 39.70 547 LEU A O 1
ATOM 3974 N N . ARG B 1 113 ? 23.139 43.080 -14.096 1.00 37.70 548 ARG A N 1
ATOM 3975 C CA . ARG B 1 113 ? 22.297 43.599 -15.160 1.00 38.96 548 ARG A CA 1
ATOM 3976 C C . ARG B 1 113 ? 22.520 45.102 -15.325 1.00 46.55 548 ARG A C 1
ATOM 3977 O O . ARG B 1 113 ? 23.153 45.762 -14.497 1.00 46.37 548 ARG A O 1
ATOM 3985 N N . LEU B 1 114 ? 21.981 45.640 -16.422 1.00 42.85 549 LEU A N 1
ATOM 3986 C CA . LEU B 1 114 ? 22.233 47.033 -16.780 1.00 35.90 549 LEU A CA 1
ATOM 3987 C C . LEU B 1 114 ? 21.697 48.010 -15.741 1.00 42.87 549 LEU A C 1
ATOM 3988 O O . LEU B 1 114 ? 22.233 49.116 -15.604 1.00 39.15 549 LEU A O 1
ATOM 3993 N N . LYS B 1 115 ? 20.645 47.636 -15.009 1.00 37.52 550 LYS A N 1
ATOM 3994 C CA . LYS B 1 115 ? 20.087 48.542 -14.011 1.00 40.75 550 LYS A CA 1
ATOM 3995 C C . LYS B 1 115 ? 21.038 48.797 -12.847 1.00 35.24 550 LYS A C 1
ATOM 3996 O O . LYS B 1 115 ? 20.791 49.716 -12.059 1.00 32.20 550 LYS A O 1
ATOM 4002 N N . MET B 1 116 ? 22.111 48.013 -12.719 1.00 34.53 551 MET A N 1
ATOM 4003 C CA . MET B 1 116 ? 23.107 48.296 -11.692 1.00 35.44 551 MET A CA 1
ATOM 4004 C C . MET B 1 116 ? 23.945 49.516 -12.051 1.00 36.83 551 MET A C 1
ATOM 4005 O O . MET B 1 116 ? 24.423 50.224 -11.156 1.00 32.47 551 MET A O 1
ATOM 4010 N N . TYR B 1 117 ? 24.139 49.777 -13.346 1.00 27.47 552 TYR A N 1
ATOM 4011 C CA . TYR B 1 117 ? 24.787 51.018 -13.752 1.00 28.24 552 TYR A CA 1
ATOM 4012 C C . TYR B 1 117 ? 23.878 52.215 -13.515 1.00 33.67 552 TYR A C 1
ATOM 4013 O O . TYR B 1 117 ? 24.367 53.327 -13.282 1.00 28.48 552 TYR A O 1
ATOM 4022 N N . GLU B 1 118 ? 22.559 52.009 -13.565 1.00 27.93 553 GLU A N 1
ATOM 4023 C CA . GLU B 1 118 ? 21.632 53.061 -13.161 1.00 33.50 553 GLU A CA 1
ATOM 4024 C C . GLU B 1 118 ? 21.806 53.397 -11.687 1.00 29.79 553 GLU A C 1
ATOM 4025 O O . GLU B 1 118 ? 21.833 54.574 -11.308 1.00 31.26 553 GLU A O 1
ATOM 4031 N N . PHE B 1 119 ? 21.921 52.371 -10.839 1.00 25.38 554 PHE A N 1
ATOM 4032 C CA . PHE B 1 119 ? 22.189 52.598 -9.423 1.00 27.12 554 PHE A CA 1
ATOM 4033 C C . PHE B 1 119 ? 23.504 53.343 -9.229 1.00 31.40 554 PHE A C 1
ATOM 4034 O O . PHE B 1 119 ? 23.583 54.290 -8.438 1.00 27.71 554 PHE A O 1
ATOM 4042 N N . ALA B 1 120 ? 24.551 52.925 -9.947 1.00 21.34 555 ALA A N 1
ATOM 4043 C CA . ALA B 1 120 ? 25.845 53.590 -9.825 1.00 30.92 555 ALA A CA 1
ATOM 4044 C C . ALA B 1 120 ? 25.756 55.056 -10.230 1.00 26.58 555 ALA A C 1
ATOM 4045 O O . ALA B 1 120 ? 26.374 55.920 -9.598 1.00 26.84 555 ALA A O 1
ATOM 4047 N N . GLY B 1 121 ? 24.988 55.356 -11.280 1.00 26.99 556 GLY A N 1
ATOM 4048 C CA . GLY B 1 121 ? 24.798 56.743 -11.671 1.00 19.82 556 GLY A CA 1
ATOM 4049 C C . GLY B 1 121 ? 24.029 57.543 -10.635 1.00 27.35 556 GLY A C 1
ATOM 4050 O O . GLY B 1 121 ? 24.369 58.694 -10.349 1.00 25.59 556 GLY A O 1
ATOM 4051 N N . ARG B 1 122 ? 22.981 56.947 -10.061 1.00 22.72 557 ARG A N 1
ATOM 4052 C CA . ARG B 1 122 ? 22.241 57.625 -9.001 1.00 29.20 557 ARG A CA 1
ATOM 4053 C C . ARG B 1 122 ? 23.116 57.839 -7.773 1.00 25.58 557 ARG A C 1
ATOM 4054 O O . ARG B 1 122 ? 23.022 58.877 -7.108 1.00 24.51 557 ARG A O 1
ATOM 4062 N N . LEU B 1 123 ? 23.971 56.865 -7.458 1.00 27.11 558 LEU A N 1
ATOM 4063 C CA . LEU B 1 123 ? 24.879 57.004 -6.324 1.00 26.99 558 LEU A CA 1
ATOM 4064 C C . LEU B 1 123 ? 25.843 58.164 -6.538 1.00 27.59 558 LEU A C 1
ATOM 4065 O O . LEU B 1 123 ? 26.041 58.995 -5.643 1.00 28.46 558 LEU A O 1
ATOM 4070 N N . VAL B 1 124 ? 26.459 58.235 -7.721 1.00 26.54 559 VAL A N 1
ATOM 4071 C CA . VAL B 1 124 ? 27.367 59.339 -8.021 1.00 21.63 559 VAL A CA 1
ATOM 4072 C C . VAL B 1 124 ? 26.618 60.665 -7.985 1.00 24.12 559 VAL A C 1
ATOM 4073 O O . VAL B 1 124 ? 27.104 61.656 -7.425 1.00 21.90 559 VAL A O 1
ATOM 4077 N N . GLY B 1 125 ? 25.420 60.703 -8.574 1.00 21.61 560 GLY A N 1
ATOM 4078 C CA . GLY B 1 125 ? 24.612 61.910 -8.502 1.00 20.00 560 GLY A CA 1
ATOM 4079 C C . GLY B 1 125 ? 24.251 62.280 -7.077 1.00 24.03 560 GLY A C 1
ATOM 4080 O O . GLY B 1 125 ? 24.188 63.461 -6.728 1.00 25.99 560 GLY A O 1
ATOM 4081 N N . LYS B 1 126 ? 24.011 61.273 -6.235 1.00 28.81 561 LYS A N 1
ATOM 4082 C CA . LYS B 1 126 ? 23.715 61.537 -4.832 1.00 26.66 561 LYS A CA 1
ATOM 4083 C C . LYS B 1 126 ? 24.912 62.162 -4.126 1.00 23.47 561 LYS A C 1
ATOM 4084 O O . LYS B 1 126 ? 24.751 63.067 -3.299 1.00 25.94 561 LYS A O 1
ATOM 4090 N N . CYS B 1 127 ? 26.123 61.698 -4.447 1.00 28.11 562 CYS A N 1
ATOM 4091 C CA . CYS B 1 127 ? 27.326 62.305 -3.885 1.00 26.63 562 CYS A CA 1
ATOM 4092 C C . CYS B 1 127 ? 27.418 63.778 -4.260 1.00 27.78 562 CYS A C 1
ATOM 4093 O O . CYS B 1 127 ? 27.691 64.634 -3.410 1.00 26.62 562 CYS A O 1
ATOM 4096 N N . LEU B 1 128 ? 27.193 64.090 -5.538 1.00 22.13 563 LEU A N 1
ATOM 4097 C CA . LEU B 1 128 ? 27.246 65.478 -5.984 1.00 26.78 563 LEU A CA 1
ATOM 4098 C C . LEU B 1 128 ? 26.167 66.317 -5.312 1.00 23.79 563 LEU A C 1
ATOM 4099 O O . LEU B 1 128 ? 26.414 67.466 -4.928 1.00 28.24 563 LEU A O 1
ATOM 4104 N N . TYR B 1 129 ? 24.962 65.762 -5.159 1.00 22.84 564 TYR A N 1
ATOM 4105 C CA . TYR B 1 129 ? 23.881 66.514 -4.529 1.00 29.27 564 TYR A CA 1
ATOM 4106 C C . TYR B 1 129 ? 24.160 66.751 -3.049 1.00 30.86 564 TYR A C 1
ATOM 4107 O O . TYR B 1 129 ? 24.028 67.878 -2.557 1.00 24.54 564 TYR A O 1
ATOM 4116 N N . GLU B 1 130 ? 24.533 65.693 -2.320 1.00 28.25 565 GLU A N 1
ATOM 4117 C CA . GLU B 1 130 ? 24.831 65.835 -0.896 1.00 27.86 565 GLU A CA 1
ATOM 4118 C C . GLU B 1 130 ? 25.935 66.859 -0.660 1.00 33.99 565 GLU A C 1
ATOM 4119 O O . GLU B 1 130 ? 25.837 67.689 0.251 1.00 33.33 565 GLU A O 1
ATOM 4125 N N . SER B 1 131 ? 26.991 66.820 -1.476 1.00 28.41 566 SER A N 1
ATOM 4126 C CA . SER B 1 131 ? 28.108 67.740 -1.298 1.00 28.31 566 SER A CA 1
ATOM 4127 C C . SER B 1 131 ? 27.721 69.186 -1.576 1.00 27.62 566 SER A C 1
ATOM 4128 O O . SER B 1 131 ? 28.378 70.098 -1.063 1.00 35.36 566 SER A O 1
ATOM 4131 N N . SER B 1 132 ? 26.679 69.416 -2.375 1.00 26.86 567 SER A N 1
ATOM 4132 C CA . SER B 1 132 ? 26.230 70.771 -2.666 1.00 28.62 567 SER A CA 1
ATOM 4133 C C . SER B 1 132 ? 25.380 71.365 -1.550 1.00 32.19 567 SER A C 1
ATOM 4134 O O . SER B 1 132 ? 25.108 72.570 -1.576 1.00 30.06 567 SER A O 1
ATOM 4137 N N . LEU B 1 133 ? 24.956 70.557 -0.577 1.00 35.28 568 LEU A N 1
ATOM 4138 C CA . LEU B 1 133 ? 24.174 71.056 0.547 1.00 36.68 568 LEU A CA 1
ATOM 4139 C C . LEU B 1 133 ? 25.016 71.795 1.579 1.00 35.99 568 LEU A C 1
ATOM 4140 O O . LEU B 1 133 ? 24.452 72.496 2.425 1.00 40.67 568 LEU A O 1
ATOM 4145 N N . GLY B 1 134 ? 26.329 71.659 1.534 1.00 33.31 569 GLY A N 1
ATOM 4146 C CA . GLY B 1 134 ? 27.216 72.297 2.490 1.00 33.12 569 GLY A CA 1
ATOM 4147 C C . GLY B 1 134 ? 28.412 71.415 2.791 1.00 34.65 569 GLY A C 1
ATOM 4148 O O . GLY B 1 134 ? 28.425 70.215 2.515 1.00 36.13 569 GLY A O 1
ATOM 4149 N N . GLY B 1 135 ? 29.445 72.031 3.369 1.00 35.05 570 GLY A N 1
ATOM 4150 C CA . GLY B 1 135 ? 30.669 71.301 3.659 1.00 27.48 570 GLY A CA 1
ATOM 4151 C C . GLY B 1 135 ? 30.476 70.153 4.629 1.00 34.67 570 GLY A C 1
ATOM 4152 O O . GLY B 1 135 ? 31.167 69.135 4.536 1.00 45.46 570 GLY A O 1
ATOM 4153 N N . ALA B 1 136 ? 29.538 70.294 5.569 1.00 35.36 571 ALA A N 1
ATOM 4154 C CA . ALA B 1 136 ? 29.304 69.246 6.556 1.00 35.57 571 ALA A CA 1
ATOM 4155 C C . ALA B 1 136 ? 28.631 68.017 5.959 1.00 32.36 571 ALA A C 1
ATOM 4156 O O . ALA B 1 136 ? 28.643 66.954 6.587 1.00 39.91 571 ALA A O 1
ATOM 4158 N N . TYR B 1 137 ? 28.049 68.133 4.767 1.00 37.15 572 TYR A N 1
ATOM 4159 C CA . TYR B 1 137 ? 27.338 67.036 4.127 1.00 38.01 572 TYR A CA 1
ATOM 4160 C C . TYR B 1 137 ? 28.130 66.416 2.983 1.00 38.89 572 TYR A C 1
ATOM 4161 O O . TYR B 1 137 ? 27.574 65.624 2.215 1.00 33.19 572 TYR A O 1
ATOM 4170 N N . LYS B 1 138 ? 29.411 66.763 2.859 1.00 30.95 573 LYS A N 1
ATOM 4171 C CA . LYS B 1 138 ? 30.237 66.293 1.753 1.00 32.20 573 LYS A CA 1
ATOM 4172 C C . LYS B 1 138 ? 30.270 64.770 1.686 1.00 33.18 573 LYS A C 1
ATOM 4173 O O . LYS B 1 138 ? 30.455 64.091 2.701 1.00 35.35 573 LYS A O 1
ATOM 4179 N N . GLN B 1 139 ? 30.087 64.238 0.478 1.00 28.27 574 GLN A N 1
ATOM 4180 C CA . GLN B 1 139 ? 30.255 62.813 0.204 1.00 28.30 574 GLN A CA 1
ATOM 4181 C C . GLN B 1 139 ? 31.045 62.691 -1.091 1.00 26.69 574 GLN A C 1
ATOM 4182 O O . GLN B 1 139 ? 30.528 63.005 -2.167 1.00 27.87 574 GLN A O 1
ATOM 4188 N N . LEU B 1 140 ? 32.292 62.244 -0.988 1.00 26.52 575 LEU A N 1
ATOM 4189 C CA . LEU B 1 140 ? 33.177 62.161 -2.140 1.00 32.59 575 LEU A CA 1
ATOM 4190 C C . LEU B 1 140 ? 33.083 60.789 -2.792 1.00 30.71 575 LEU A C 1
ATOM 4191 O O . LEU B 1 140 ? 32.957 59.769 -2.109 1.00 34.87 575 LEU A O 1
ATOM 4196 N N . VAL B 1 141 ? 33.139 60.773 -4.124 1.00 26.15 576 VAL A N 1
ATOM 4197 C CA . VAL B 1 141 ? 33.171 59.514 -4.857 1.00 25.77 576 VAL A CA 1
ATOM 4198 C C . VAL B 1 141 ? 34.556 58.896 -4.727 1.00 29.64 576 VAL A C 1
ATOM 4199 O O . VAL B 1 141 ? 35.572 59.544 -5.007 1.00 28.74 576 VAL A O 1
ATOM 4203 N N . ARG B 1 142 ? 34.604 57.637 -4.298 1.00 25.82 577 ARG A N 1
ATOM 4204 C CA . ARG B 1 142 ? 35.864 56.910 -4.140 1.00 26.87 577 ARG A CA 1
ATOM 4205 C C . ARG B 1 142 ? 36.051 56.036 -5.376 1.00 30.24 577 ARG A C 1
ATOM 4206 O O . ARG B 1 142 ? 35.618 54.883 -5.418 1.00 27.11 577 ARG A O 1
ATOM 4214 N N . ALA B 1 143 ? 36.709 56.595 -6.388 1.00 28.71 578 ALA A N 1
ATOM 4215 C CA . ALA B 1 143 ? 36.951 55.886 -7.636 1.00 25.40 578 ALA A CA 1
ATOM 4216 C C . ALA B 1 143 ? 38.002 56.638 -8.434 1.00 28.61 578 ALA A C 1
ATOM 4217 O O . ALA B 1 143 ? 38.107 57.865 -8.342 1.00 31.69 578 ALA A O 1
ATOM 4219 N N . ARG B 1 144 ? 38.772 55.889 -9.218 1.00 20.98 579 ARG A N 1
ATOM 4220 C CA . ARG B 1 144 ? 39.770 56.438 -10.133 1.00 27.62 579 ARG A CA 1
ATOM 4221 C C . ARG B 1 144 ? 39.332 56.059 -11.546 1.00 27.34 579 ARG A C 1
ATOM 4222 O O . ARG B 1 144 ? 39.738 55.023 -12.079 1.00 26.38 579 ARG A O 1
ATOM 4230 N N . PHE B 1 145 ? 38.503 56.907 -12.147 1.00 22.40 580 PHE A N 1
ATOM 4231 C CA . PHE B 1 145 ? 37.885 56.602 -13.428 1.00 23.79 580 PHE A CA 1
ATOM 4232 C C . PHE B 1 145 ? 38.853 56.846 -14.577 1.00 28.54 580 PHE A C 1
ATOM 4233 O O . PHE B 1 145 ? 39.742 57.700 -14.500 1.00 26.96 580 PHE A O 1
ATOM 4241 N N . THR B 1 146 ? 38.671 56.082 -15.652 1.00 24.74 581 THR A N 1
ATOM 4242 C CA . THR B 1 146 ? 39.354 56.393 -16.899 1.00 23.09 581 THR A CA 1
ATOM 4243 C C . THR B 1 146 ? 38.939 57.776 -17.384 1.00 27.24 581 THR A C 1
ATOM 4244 O O . THR B 1 146 ? 37.831 58.247 -17.114 1.00 22.73 581 THR A O 1
ATOM 4248 N N . ARG B 1 147 ? 39.849 58.437 -18.103 1.00 19.96 582 ARG A N 1
ATOM 4249 C CA . ARG B 1 147 ? 39.521 59.742 -18.663 1.00 21.76 582 ARG A CA 1
ATOM 4250 C C . ARG B 1 147 ? 38.425 59.639 -19.716 1.00 23.44 582 ARG A C 1
ATOM 4251 O O . ARG B 1 147 ? 37.590 60.544 -19.830 1.00 24.67 582 ARG A O 1
ATOM 4259 N N . SER B 1 148 ? 38.400 58.543 -20.482 1.00 21.74 583 SER A N 1
ATOM 4260 C CA . SER B 1 148 ? 37.392 58.397 -21.527 1.00 28.48 583 SER A CA 1
ATOM 4261 C C . SER B 1 148 ? 36.000 58.189 -20.943 1.00 27.30 583 SER A C 1
ATOM 4262 O O . SER B 1 148 ? 35.013 58.658 -21.521 1.00 29.94 583 SER A O 1
ATOM 4265 N N . PHE B 1 149 ? 35.896 57.490 -19.810 1.00 20.68 584 PHE A N 1
ATOM 4266 C CA . PHE B 1 149 ? 34.604 57.362 -19.143 1.00 22.27 584 PHE A CA 1
ATOM 4267 C C . PHE B 1 149 ? 34.113 58.714 -18.642 1.00 26.94 584 PHE A C 1
ATOM 4268 O O . PHE B 1 149 ? 32.930 59.045 -18.784 1.00 26.02 584 PHE A O 1
ATOM 4276 N N . LEU B 1 150 ? 35.009 59.507 -18.048 1.00 26.76 585 LEU A N 1
ATOM 4277 C CA . LEU B 1 150 ? 34.648 60.860 -17.636 1.00 26.11 585 LEU A CA 1
ATOM 4278 C C . LEU B 1 150 ? 34.218 61.705 -18.829 1.00 27.73 585 LEU A C 1
ATOM 4279 O O . LEU B 1 150 ? 33.274 62.499 -18.729 1.00 24.95 585 LEU A O 1
ATOM 4284 N N . ALA B 1 151 ? 34.901 61.550 -19.968 1.00 21.60 586 ALA A N 1
ATOM 4285 C CA . ALA B 1 151 ? 34.512 62.280 -21.170 1.00 23.91 586 ALA A CA 1
ATOM 4286 C C . ALA B 1 151 ? 33.129 61.866 -21.656 1.00 23.21 586 ALA A C 1
ATOM 4287 O O . ALA B 1 151 ? 32.377 62.700 -22.173 1.00 22.93 586 ALA A O 1
ATOM 4289 N N . GLN B 1 152 ? 32.775 60.588 -21.500 1.00 21.41 587 GLN A N 1
ATOM 4290 C CA . GLN B 1 152 ? 31.448 60.138 -21.904 1.00 26.52 587 GLN A CA 1
ATOM 4291 C C . GLN B 1 152 ? 30.368 60.679 -20.977 1.00 29.92 587 GLN A C 1
ATOM 4292 O O . GLN B 1 152 ? 29.234 60.902 -21.414 1.00 33.56 587 GLN A O 1
ATOM 4298 N N . ILE B 1 153 ? 30.695 60.888 -19.700 1.00 31.19 588 ILE A N 1
ATOM 4299 C CA . ILE B 1 153 ? 29.749 61.534 -18.795 1.00 31.70 588 ILE A CA 1
ATOM 4300 C C . ILE B 1 153 ? 29.443 62.947 -19.275 1.00 29.07 588 ILE A C 1
ATOM 4301 O O . ILE B 1 153 ? 28.284 63.374 -19.297 1.00 31.77 588 ILE A O 1
ATOM 4306 N N . ILE B 1 154 ? 30.473 63.682 -19.700 1.00 28.12 589 ILE A N 1
ATOM 4307 C CA . ILE B 1 154 ? 30.274 65.037 -20.204 1.00 32.53 589 ILE A CA 1
ATOM 4308 C C . ILE B 1 154 ? 29.667 65.043 -21.602 1.00 29.79 589 ILE A C 1
ATOM 4309 O O . ILE B 1 154 ? 29.053 66.041 -22.001 1.00 41.26 589 ILE A O 1
ATOM 4314 N N . GLY B 1 155 ? 29.797 63.951 -22.348 1.00 34.47 590 GLY A N 1
ATOM 4315 C CA . GLY B 1 155 ? 29.280 63.900 -23.699 1.00 24.42 590 GLY A CA 1
ATOM 4316 C C . GLY B 1 155 ? 30.289 64.233 -24.771 1.00 35.21 590 GLY A C 1
ATOM 4317 O O . GLY B 1 155 ? 29.903 64.698 -25.850 1.00 37.06 590 GLY A O 1
ATOM 4318 N N . LEU B 1 156 ? 31.574 64.013 -24.511 1.00 31.88 591 LEU A N 1
ATOM 4319 C CA . LEU B 1 156 ? 32.619 64.316 -25.475 1.00 31.66 591 LEU A CA 1
ATOM 4320 C C . LEU B 1 156 ? 32.891 63.110 -26.364 1.00 31.88 591 LEU A C 1
ATOM 4321 O O . LEU B 1 156 ? 32.644 61.962 -25.985 1.00 33.51 591 LEU A O 1
ATOM 4326 N N . ARG B 1 157 ? 33.404 63.385 -27.558 1.00 30.58 592 ARG A N 1
ATOM 4327 C CA . ARG B 1 157 ? 33.811 62.328 -28.469 1.00 29.12 592 ARG A CA 1
ATOM 4328 C C . ARG B 1 157 ? 35.135 61.727 -28.019 1.00 26.43 592 ARG A C 1
ATOM 4329 O O . ARG B 1 157 ? 35.937 62.374 -27.340 1.00 27.92 592 ARG A O 1
ATOM 4337 N N . MET B 1 158 ? 35.359 60.475 -28.403 1.00 23.24 593 MET A N 1
ATOM 4338 C CA . MET B 1 158 ? 36.576 59.787 -28.008 1.00 24.61 593 MET A CA 1
ATOM 4339 C C . MET B 1 158 ? 37.758 60.237 -28.858 1.00 24.23 593 MET A C 1
ATOM 4340 O O . MET B 1 158 ? 37.618 60.572 -30.038 1.00 29.48 593 MET A O 1
ATOM 4345 N N . HIS B 1 159 ? 38.931 60.242 -28.233 1.00 25.80 594 HIS A N 1
ATOM 4346 C CA . HIS B 1 159 ? 40.175 60.657 -28.857 1.00 25.54 594 HIS A CA 1
ATOM 4347 C C . HIS B 1 159 ? 41.263 59.685 -28.426 1.00 28.99 594 HIS A C 1
ATOM 4348 O O . HIS B 1 159 ? 41.209 59.129 -27.325 1.00 27.34 594 HIS A O 1
ATOM 4355 N N . TYR B 1 160 ? 42.247 59.467 -29.304 1.00 23.03 595 TYR A N 1
ATOM 4356 C CA . TYR B 1 160 ? 43.289 58.492 -28.997 1.00 20.64 595 TYR A CA 1
ATOM 4357 C C . TYR B 1 160 ? 44.135 58.904 -27.798 1.00 25.05 595 TYR A C 1
ATOM 4358 O O . TYR B 1 160 ? 44.812 58.052 -27.212 1.00 26.37 595 TYR A O 1
ATOM 4367 N N . LYS B 1 161 ? 44.109 60.185 -27.418 1.00 27.74 596 LYS A N 1
ATOM 4368 C CA . LYS B 1 161 ? 44.871 60.632 -26.255 1.00 27.73 596 LYS A CA 1
ATOM 4369 C C . LYS B 1 161 ? 44.432 59.915 -24.984 1.00 23.02 596 LYS A C 1
ATOM 4370 O O . LYS B 1 161 ? 45.231 59.758 -24.053 1.00 25.15 596 LYS A O 1
ATOM 4376 N N . TYR B 1 162 ? 43.175 59.468 -24.926 1.00 23.43 597 TYR A N 1
ATOM 4377 C CA . TYR B 1 162 ? 42.691 58.754 -23.751 1.00 25.45 597 TYR A CA 1
ATOM 4378 C C . TYR B 1 162 ? 43.399 57.421 -23.547 1.00 29.37 597 TYR A C 1
ATOM 4379 O O . TYR B 1 162 ? 43.402 56.903 -22.426 1.00 28.72 597 TYR A O 1
ATOM 4388 N N . PHE B 1 163 ? 43.996 56.857 -24.601 1.00 29.11 598 PHE A N 1
ATOM 4389 C CA . PHE B 1 163 ? 44.680 55.574 -24.464 1.00 23.20 598 PHE A CA 1
ATOM 4390 C C . PHE B 1 163 ? 45.854 55.666 -23.496 1.00 25.88 598 PHE A C 1
ATOM 4391 O O . PHE B 1 163 ? 46.130 54.715 -22.757 1.00 29.11 598 PHE A O 1
ATOM 4399 N N . GLU B 1 164 ? 46.557 56.802 -23.482 1.00 24.25 599 GLU A N 1
ATOM 4400 C CA . GLU B 1 164 ? 47.755 56.913 -22.653 1.00 36.89 599 GLU A CA 1
ATOM 4401 C C . GLU B 1 164 ? 47.430 56.763 -21.171 1.00 32.77 599 GLU A C 1
ATOM 4402 O O . GLU B 1 164 ? 48.191 56.141 -20.421 1.00 31.15 599 GLU A O 1
ATOM 4408 N N . THR B 1 165 ? 46.305 57.325 -20.729 1.00 31.51 600 THR A N 1
ATOM 4409 C CA . THR B 1 165 ? 45.915 57.230 -19.327 1.00 27.40 600 THR A CA 1
ATOM 4410 C C . THR B 1 165 ? 45.070 55.996 -19.033 1.00 27.66 600 THR A C 1
ATOM 4411 O O . THR B 1 165 ? 45.196 55.405 -17.955 1.00 36.35 600 THR A O 1
ATOM 4415 N N . ASP B 1 166 ? 44.210 55.594 -19.967 1.00 32.74 601 ASP A N 1
ATOM 4416 C CA . ASP B 1 166 ? 43.243 54.534 -19.707 1.00 28.06 601 ASP A CA 1
ATOM 4417 C C . ASP B 1 166 ? 43.762 53.149 -20.062 1.00 30.51 601 ASP A C 1
ATOM 4418 O O . ASP B 1 166 ? 43.354 52.165 -19.434 1.00 32.46 601 ASP A O 1
ATOM 4423 N N . ASP B 1 167 ? 44.647 53.047 -21.051 1.00 37.70 602 ASP A N 1
ATOM 4424 C CA . ASP B 1 167 ? 45.234 51.771 -21.465 1.00 37.77 602 ASP A CA 1
ATOM 4425 C C . ASP B 1 167 ? 46.687 52.015 -21.849 1.00 33.48 602 ASP A C 1
ATOM 4426 O O . ASP B 1 167 ? 47.053 51.976 -23.028 1.00 31.04 602 ASP A O 1
ATOM 4431 N N . PRO B 1 168 ? 47.549 52.283 -20.860 1.00 39.50 603 PRO A N 1
ATOM 4432 C CA . PRO B 1 168 ? 48.928 52.696 -21.187 1.00 34.61 603 PRO A CA 1
ATOM 4433 C C . PRO B 1 168 ? 49.704 51.667 -21.991 1.00 33.82 603 PRO A C 1
ATOM 4434 O O . PRO B 1 168 ? 50.497 52.045 -22.863 1.00 33.01 603 PRO A O 1
ATOM 4438 N N . GLU B 1 169 ? 49.501 50.375 -21.724 1.00 36.37 604 GLU A N 1
ATOM 4439 C CA . GLU B 1 169 ? 50.226 49.347 -22.465 1.00 44.24 604 GLU A CA 1
ATOM 4440 C C . GLU B 1 169 ? 49.838 49.352 -23.939 1.00 39.88 604 GLU A C 1
ATOM 4441 O O . GLU B 1 169 ? 50.698 49.209 -24.816 1.00 38.48 604 GLU A O 1
ATOM 4447 N N . PHE B 1 170 ? 48.545 49.511 -24.230 1.00 38.76 605 PHE A N 1
ATOM 4448 C CA . PHE B 1 170 ? 48.104 49.617 -25.617 1.00 31.72 605 PHE A CA 1
ATOM 4449 C C . PHE B 1 170 ? 48.627 50.895 -26.262 1.00 31.95 605 PHE A C 1
ATOM 4450 O O . PHE B 1 170 ? 48.967 50.903 -27.451 1.00 35.27 605 PHE A O 1
ATOM 4458 N N . TYR B 1 171 ? 48.704 51.982 -25.492 1.00 30.19 606 TYR A N 1
ATOM 4459 C CA . TYR B 1 171 ? 49.244 53.230 -26.021 1.00 30.91 606 TYR A CA 1
ATOM 4460 C C . TYR B 1 171 ? 50.731 53.107 -26.333 1.00 42.66 606 TYR A C 1
ATOM 4461 O O . TYR B 1 171 ? 51.196 53.593 -27.372 1.00 36.60 606 TYR A O 1
ATOM 4470 N N . LYS B 1 172 ? 51.493 52.462 -25.447 1.00 38.19 607 LYS A N 1
ATOM 4471 C CA . LYS B 1 172 ? 52.935 52.363 -25.6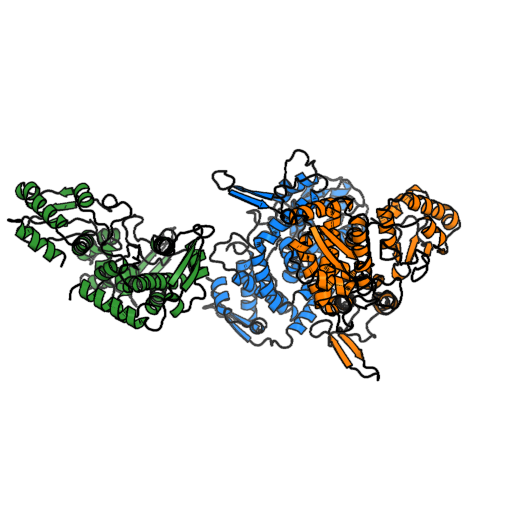50 1.00 43.48 607 LYS A CA 1
ATOM 4472 C C . LYS B 1 172 ? 53.271 51.450 -26.821 1.00 45.35 607 LYS A C 1
ATOM 4473 O O . LYS B 1 172 ? 54.238 51.697 -27.551 1.00 44.51 607 LYS A O 1
ATOM 4479 N N . SER B 1 173 ? 52.485 50.394 -27.021 1.00 39.14 608 SER A N 1
ATOM 4480 C CA . SER B 1 173 ? 52.739 49.464 -28.113 1.00 41.32 608 SER A CA 1
ATOM 4481 C C . SER B 1 173 ? 52.162 49.977 -29.429 1.00 38.03 608 SER A C 1
ATOM 4482 O O . SER B 1 173 ? 52.896 50.508 -30.267 1.00 57.31 608 SER A O 1
ATOM 4485 N N . LYS B 1 174 ? 50.848 49.832 -29.615 1.00 31.84 609 LYS A N 1
ATOM 4486 C CA . LYS B 1 174 ? 50.249 50.071 -30.925 1.00 28.00 609 LYS A CA 1
ATOM 4487 C C . LYS B 1 174 ? 50.141 51.558 -31.255 1.00 31.86 609 LYS A C 1
ATOM 4488 O O . LYS B 1 174 ? 50.544 51.986 -32.342 1.00 37.64 609 LYS A O 1
ATOM 4494 N N . VAL B 1 175 ? 49.593 52.360 -30.337 1.00 27.65 610 VAL A N 1
ATOM 4495 C CA . VAL B 1 175 ? 49.273 53.750 -30.661 1.00 23.50 610 VAL A CA 1
ATOM 4496 C C . VAL B 1 175 ? 50.539 54.537 -30.977 1.00 37.56 610 VAL A C 1
ATOM 4497 O O . VAL B 1 175 ? 50.618 55.239 -31.993 1.00 33.41 610 VAL A O 1
ATOM 4501 N N . CYS B 1 176 ? 51.549 54.437 -30.108 1.00 32.59 611 CYS A N 1
ATOM 4502 C CA . CYS B 1 176 ? 52.784 55.184 -30.325 1.00 42.13 611 CYS A CA 1
ATOM 4503 C C . CYS B 1 176 ? 53.494 54.743 -31.596 1.00 39.35 611 CYS A C 1
ATOM 4504 O O . CYS B 1 176 ? 54.125 55.564 -32.272 1.00 41.18 611 CYS A O 1
ATOM 4507 N N . PHE B 1 177 ? 53.412 53.455 -31.933 1.00 36.11 612 PHE A N 1
ATOM 4508 C CA . PHE B 1 177 ? 54.011 52.976 -33.174 1.00 40.53 612 PHE A CA 1
ATOM 4509 C C . PHE B 1 177 ? 53.364 53.637 -34.385 1.00 46.60 612 PHE A C 1
ATOM 4510 O O . PHE B 1 177 ? 54.056 54.077 -35.311 1.00 48.58 612 PHE A O 1
ATOM 4518 N N . ILE B 1 178 ? 52.032 53.715 -34.395 1.00 36.48 613 ILE A N 1
ATOM 4519 C CA . ILE B 1 178 ? 51.327 54.309 -35.527 1.00 38.00 613 ILE A CA 1
ATOM 4520 C C . ILE B 1 178 ? 51.636 55.799 -35.634 1.00 33.93 613 ILE A C 1
ATOM 4521 O O . ILE B 1 178 ? 51.806 56.334 -36.737 1.00 35.26 613 ILE A O 1
ATOM 4526 N N . LEU B 1 179 ? 51.723 56.490 -34.496 1.00 39.11 614 LEU A N 1
ATOM 4527 C CA . LEU B 1 179 ? 51.993 57.923 -34.507 1.00 35.45 614 LEU A CA 1
ATOM 4528 C C . LEU B 1 179 ? 53.394 58.258 -35.005 1.00 45.74 614 LEU A C 1
ATOM 4529 O O . LEU B 1 179 ? 53.624 59.390 -35.443 1.00 48.35 614 LEU A O 1
ATOM 4534 N N . ASN B 1 180 ? 54.331 57.312 -34.951 1.00 44.83 615 ASN A N 1
ATOM 4535 C CA . ASN B 1 180 ? 55.732 57.602 -35.221 1.00 48.87 615 ASN A CA 1
ATOM 4536 C C . ASN B 1 180 ? 56.303 56.893 -36.442 1.00 53.13 615 ASN A C 1
ATOM 4537 O O . ASN B 1 180 ? 57.481 57.101 -36.756 1.00 61.61 615 ASN A O 1
ATOM 4542 N N . ASN B 1 181 ? 55.526 56.066 -37.138 1.00 40.85 616 ASN A N 1
ATOM 4543 C CA . ASN B 1 181 ? 56.079 55.212 -38.179 1.00 45.57 616 ASN A CA 1
ATOM 4544 C C . ASN B 1 181 ? 55.218 55.246 -39.435 1.00 44.48 616 ASN A C 1
ATOM 4545 O O . ASN B 1 181 ? 54.059 55.669 -39.418 1.00 44.23 616 ASN A O 1
ATOM 4550 N N . ASP B 1 182 ? 55.822 54.794 -40.532 1.00 43.41 617 ASP A N 1
ATOM 4551 C CA . ASP B 1 182 ? 55.119 54.665 -41.801 1.00 32.69 617 ASP A CA 1
ATOM 4552 C C . ASP B 1 182 ? 54.123 53.513 -41.740 1.00 35.18 617 ASP A C 1
ATOM 4553 O O . ASP B 1 182 ? 54.384 52.474 -41.129 1.00 45.05 617 ASP A O 1
ATOM 4558 N N . MET B 1 183 ? 52.973 53.706 -42.383 1.00 40.01 618 MET A N 1
ATOM 4559 C CA . MET B 1 183 ? 51.902 52.719 -42.390 1.00 38.06 618 MET A CA 1
ATOM 4560 C C . MET B 1 183 ? 51.776 51.983 -43.715 1.00 40.24 618 MET A C 1
ATOM 4561 O O . MET B 1 183 ? 50.904 51.116 -43.844 1.00 46.16 618 MET A O 1
ATOM 4566 N N . SER B 1 184 ? 52.622 52.297 -44.700 1.00 39.21 619 SER A N 1
ATOM 4567 C CA . SER B 1 184 ? 52.419 51.784 -46.052 1.00 56.31 619 SER A CA 1
ATOM 4568 C C . SER B 1 184 ? 52.580 50.270 -46.132 1.00 47.80 619 SER A C 1
ATOM 4569 O O . SER B 1 184 ? 51.997 49.638 -47.020 1.00 59.63 619 SER A O 1
ATOM 4572 N N . GLU B 1 185 ? 53.354 49.669 -45.229 1.00 44.35 620 GLU A N 1
ATOM 4573 C CA . GLU B 1 185 ? 53.602 48.233 -45.261 1.00 46.80 620 GLU A CA 1
ATOM 4574 C C . GLU B 1 185 ? 52.948 47.487 -44.103 1.00 54.02 620 GLU A C 1
ATOM 4575 O O . GLU B 1 185 ? 53.156 46.276 -43.966 1.00 45.49 620 GLU A O 1
ATOM 4581 N N . MET B 1 186 ? 52.159 48.171 -43.272 1.00 41.60 621 MET A N 1
ATOM 4582 C CA . MET B 1 186 ? 51.534 47.516 -42.129 1.00 41.10 621 MET A CA 1
ATOM 4583 C C . MET B 1 186 ? 50.267 46.756 -42.502 1.00 35.60 621 MET A C 1
ATOM 4584 O O . MET B 1 186 ? 49.851 45.871 -41.747 1.00 42.46 621 MET A O 1
ATOM 4589 N N . GLU B 1 187 ? 49.655 47.082 -43.642 1.00 33.90 622 GLU A N 1
ATOM 4590 C CA . GLU B 1 187 ? 48.454 46.401 -44.132 1.00 44.16 622 GLU A CA 1
ATOM 4591 C C . GLU B 1 187 ? 47.333 46.413 -43.095 1.00 40.13 622 GLU A C 1
ATOM 4592 O O . GLU B 1 187 ? 46.636 45.417 -42.887 1.00 39.99 622 GLU A O 1
ATOM 4598 N N . LEU B 1 188 ? 47.157 47.556 -42.437 1.00 34.45 623 LEU A N 1
ATOM 4599 C CA . LEU B 1 188 ? 46.066 47.743 -41.492 1.00 37.40 623 LEU A CA 1
ATOM 4600 C C . LEU B 1 188 ? 44.822 48.246 -42.213 1.00 30.57 623 LEU A C 1
ATOM 4601 O O . LEU B 1 188 ? 44.912 49.032 -43.160 1.00 32.78 623 LEU A O 1
ATOM 4606 N N . VAL B 1 189 ? 43.658 47.786 -41.758 1.00 25.51 624 VAL A N 1
ATOM 4607 C CA . VAL B 1 189 ? 42.377 48.267 -42.253 1.00 27.83 624 VAL A CA 1
ATOM 4608 C C . VAL B 1 189 ? 41.565 48.784 -41.068 1.00 28.66 624 VAL A C 1
ATOM 4609 O O . VAL B 1 189 ? 41.905 48.561 -39.906 1.00 31.03 624 VAL A O 1
ATOM 4613 N N . PHE B 1 190 ? 40.473 49.482 -41.383 1.00 28.07 625 PHE A N 1
ATOM 4614 C CA . PHE B 1 190 ? 39.609 50.081 -40.366 1.00 25.70 625 PHE A CA 1
ATOM 4615 C C . PHE B 1 190 ? 38.673 49.027 -39.768 1.00 27.76 625 PHE A C 1
ATOM 4616 O O . PHE B 1 190 ? 37.448 49.137 -39.805 1.00 27.82 625 PHE A O 1
ATOM 4624 N N . ALA B 1 191 ? 39.282 47.989 -39.202 1.00 26.01 626 ALA A N 1
ATOM 4625 C CA . ALA B 1 191 ? 38.524 46.900 -38.604 1.00 30.60 626 ALA A CA 1
ATOM 4626 C C . ALA B 1 191 ? 39.400 46.186 -37.586 1.00 28.50 626 ALA A C 1
ATOM 4627 O O . ALA B 1 191 ? 40.628 46.177 -37.702 1.00 39.05 626 ALA A O 1
ATOM 4629 N N . GLU B 1 192 ? 38.751 45.590 -36.591 1.00 35.57 627 GLU A N 1
ATOM 4630 C CA . GLU B 1 192 ? 39.421 44.849 -35.534 1.00 34.49 627 GLU A CA 1
ATOM 4631 C C . GLU B 1 192 ? 39.131 43.362 -35.678 1.00 33.39 627 GLU A C 1
ATOM 4632 O O . GLU B 1 192 ? 38.001 42.966 -35.982 1.00 40.85 627 GLU A O 1
ATOM 4638 N N . GLU B 1 193 ? 40.153 42.543 -35.461 1.00 35.43 628 GLU A N 1
ATOM 4639 C CA . GLU B 1 193 ? 40.033 41.096 -35.553 1.00 35.99 628 GLU A CA 1
ATOM 4640 C C . GLU B 1 193 ? 40.048 40.484 -34.159 1.00 37.06 628 GLU A C 1
ATOM 4641 O O . GLU B 1 193 ? 40.864 40.862 -33.312 1.00 43.28 628 GLU A O 1
ATOM 4647 N N . LYS B 1 194 ? 39.138 39.541 -33.926 1.00 40.36 629 LYS A N 1
ATOM 4648 C CA . LYS B 1 194 ? 39.057 38.808 -32.671 1.00 49.72 629 LYS A CA 1
ATOM 4649 C C . LYS B 1 194 ? 39.296 37.330 -32.947 1.00 43.34 629 LYS A C 1
ATOM 4650 O O . LYS B 1 194 ? 38.735 36.775 -33.898 1.00 41.12 629 LYS A O 1
ATOM 4656 N N . TYR B 1 195 ? 40.139 36.704 -32.126 1.00 45.23 630 TYR A N 1
ATOM 4657 C CA . TYR B 1 195 ? 40.504 35.300 -32.271 1.00 48.10 630 TYR A CA 1
ATOM 4658 C C . TYR B 1 195 ? 40.052 34.509 -31.045 1.00 46.22 630 TYR A C 1
ATOM 4659 O O . TYR B 1 195 ? 40.082 35.024 -29.922 1.00 48.15 630 TYR A O 1
ATOM 4668 N N . ASN B 1 196 ? 39.614 33.266 -31.266 1.00 43.62 631 ASN A N 1
ATOM 4669 C CA . ASN B 1 196 ? 39.235 32.358 -30.189 1.00 46.86 631 ASN A CA 1
ATOM 4670 C C . ASN B 1 196 ? 40.514 31.784 -29.578 1.00 57.71 631 ASN A C 1
ATOM 4671 O O . ASN B 1 196 ? 41.625 32.167 -29.944 1.00 59.85 631 ASN A O 1
ATOM 4676 N N . LYS B 1 197 ? 40.404 30.889 -28.610 1.00 64.99 632 LYS A N 1
ATOM 4677 C CA . LYS B 1 197 ? 41.654 30.429 -28.015 1.00 61.50 632 LYS A CA 1
ATOM 4678 C C . LYS B 1 197 ? 42.326 29.281 -28.757 1.00 47.55 632 LYS A C 1
ATOM 4679 O O . LYS B 1 197 ? 43.391 28.827 -28.323 1.00 59.76 632 LYS A O 1
ATOM 4680 N N . SER B 1 198 ? 41.743 28.780 -29.839 1.00 44.44 633 SER A N 1
ATOM 4681 C CA . SER B 1 198 ? 42.516 27.908 -30.712 1.00 50.64 633 SER A CA 1
ATOM 4682 C C . SER B 1 198 ? 43.266 28.695 -31.791 1.00 56.61 633 SER A C 1
ATOM 4683 O O . SER B 1 198 ? 43.840 28.090 -32.701 1.00 51.60 633 SER A O 1
ATOM 4686 N N . GLY B 1 199 ? 43.308 30.023 -31.686 1.00 58.90 634 GLY A N 1
ATOM 4687 C CA . GLY B 1 199 ? 44.032 30.835 -32.650 1.00 43.38 634 GLY A CA 1
ATOM 4688 C C . GLY B 1 199 ? 43.373 30.962 -34.006 1.00 43.40 634 GLY A C 1
ATOM 4689 O O . GLY B 1 199 ? 44.063 31.198 -35.004 1.00 43.92 634 GLY A O 1
ATOM 4690 N N . GLN B 1 200 ? 42.055 30.814 -34.072 1.00 48.05 635 GLN A N 1
ATOM 4691 C CA . GLN B 1 200 ? 41.297 30.984 -35.302 1.00 45.14 635 GLN A CA 1
ATOM 4692 C C . GLN B 1 200 ? 40.590 32.334 -35.299 1.00 43.18 635 GLN A C 1
ATOM 4693 O O . GLN B 1 200 ? 40.199 32.846 -34.247 1.00 46.90 635 GLN A O 1
ATOM 4699 N N . LEU B 1 201 ? 40.429 32.907 -36.490 1.00 46.87 636 LEU A N 1
ATOM 4700 C CA . LEU B 1 201 ? 39.729 34.181 -36.630 1.00 40.61 636 LEU A CA 1
ATOM 4701 C C . LEU B 1 201 ? 38.261 33.991 -36.265 1.00 50.92 636 LEU A C 1
ATOM 4702 O O . LEU B 1 201 ? 37.530 33.266 -36.947 1.00 44.06 636 LEU A O 1
ATOM 4707 N N . ASP B 1 202 ? 37.831 34.641 -35.185 1.00 48.52 637 ASP A N 1
ATOM 4708 C CA . ASP B 1 202 ? 36.478 34.482 -34.666 1.00 49.92 637 ASP A CA 1
ATOM 4709 C C . ASP B 1 202 ? 35.517 35.531 -35.218 1.00 55.10 637 ASP A C 1
ATOM 4710 O O . ASP B 1 202 ? 34.399 35.198 -35.623 1.00 54.77 637 ASP A O 1
ATOM 4715 N N . LYS B 1 203 ? 35.934 36.795 -35.245 1.00 48.52 638 LYS A N 1
ATOM 4716 C CA . LYS B 1 203 ? 35.040 37.878 -35.624 1.00 46.31 638 LYS A CA 1
ATOM 4717 C C . LYS B 1 203 ? 35.849 39.049 -36.163 1.00 45.87 638 LYS A C 1
ATOM 4718 O O . LYS B 1 203 ? 36.965 39.314 -35.708 1.00 41.73 638 LYS A O 1
ATOM 4724 N N . VAL B 1 204 ? 35.275 39.740 -37.144 1.00 40.61 639 VAL A N 1
ATOM 4725 C CA . VAL B 1 204 ? 35.822 40.984 -37.672 1.00 36.50 639 VAL A CA 1
ATOM 4726 C C . VAL B 1 204 ? 34.822 42.092 -37.376 1.00 44.86 639 VAL A C 1
ATOM 4727 O O . VAL B 1 204 ? 33.676 42.040 -37.840 1.00 41.70 639 VAL A O 1
ATOM 4731 N N . VAL B 1 205 ? 35.250 43.087 -36.604 1.00 38.77 640 VAL A N 1
ATOM 4732 C CA . VAL B 1 205 ? 34.414 44.225 -36.240 1.00 36.04 640 VAL A CA 1
ATOM 4733 C C . VAL B 1 205 ? 34.947 45.454 -36.962 1.00 35.58 640 VAL A C 1
ATOM 4734 O O . VAL B 1 205 ? 36.095 45.862 -36.745 1.00 32.49 640 VAL A O 1
ATOM 4738 N N . GLU B 1 206 ? 34.118 46.044 -37.818 1.00 27.75 641 GLU A N 1
ATOM 4739 C CA . GLU B 1 206 ? 34.524 47.219 -38.573 1.00 35.60 641 GLU A CA 1
ATOM 4740 C C . GLU B 1 206 ? 34.389 48.472 -37.718 1.00 34.51 641 GLU A C 1
ATOM 4741 O O . GLU B 1 206 ? 33.432 48.621 -36.954 1.00 33.48 641 GLU A O 1
ATOM 4747 N N . LEU B 1 207 ? 35.360 49.377 -37.852 1.00 26.17 642 LEU A N 1
ATOM 4748 C CA . LEU B 1 207 ? 35.307 50.640 -37.128 1.00 29.99 642 LEU A CA 1
ATOM 4749 C C . LEU B 1 207 ? 34.298 51.606 -37.729 1.00 32.61 642 LEU A C 1
ATOM 4750 O O . LEU B 1 207 ? 33.838 52.516 -37.031 1.00 31.96 642 LEU A O 1
ATOM 4755 N N . MET B 1 208 ? 33.954 51.428 -39.002 1.00 42.10 643 MET A N 1
ATOM 4756 C CA . MET B 1 208 ? 32.874 52.160 -39.649 1.00 34.99 643 MET A CA 1
ATOM 4757 C C . MET B 1 208 ? 32.434 51.350 -40.861 1.00 34.01 643 MET A C 1
ATOM 4758 O O . MET B 1 208 ? 33.055 50.345 -41.214 1.00 32.06 643 MET A O 1
ATOM 4763 N N . THR B 1 209 ? 31.344 51.792 -41.486 1.00 29.53 644 THR A N 1
ATOM 4764 C CA . THR B 1 209 ? 30.807 51.087 -42.645 1.00 35.56 644 THR A CA 1
ATOM 4765 C C . THR B 1 209 ? 31.868 50.950 -43.731 1.00 34.39 644 THR A C 1
ATOM 4766 O O . THR B 1 209 ? 32.458 51.941 -44.170 1.00 34.81 644 THR A O 1
ATOM 4770 N N . GLY B 1 210 ? 32.112 49.711 -44.157 1.00 29.52 645 GLY A N 1
ATOM 4771 C CA . GLY B 1 210 ? 33.139 49.438 -45.141 1.00 27.09 645 GLY A CA 1
ATOM 4772 C C . GLY B 1 210 ? 34.555 49.541 -44.628 1.00 42.06 645 GLY A C 1
ATOM 4773 O O . GLY B 1 210 ? 35.489 49.584 -45.435 1.00 35.21 645 GLY A O 1
ATOM 4774 N N . GLY B 1 211 ? 34.743 49.580 -43.306 1.00 30.40 646 GLY A N 1
ATOM 4775 C CA . GLY B 1 211 ? 36.074 49.765 -42.752 1.00 29.90 646 GLY A CA 1
ATOM 4776 C C . GLY B 1 211 ? 37.038 48.640 -43.075 1.00 34.44 646 GLY A C 1
ATOM 4777 O O . GLY B 1 211 ? 38.247 48.865 -43.168 1.00 29.88 646 GLY A O 1
ATOM 4778 N N . ALA B 1 212 ? 36.525 47.419 -43.246 1.00 29.18 647 ALA A N 1
ATOM 4779 C CA . ALA B 1 212 ? 37.399 46.295 -43.567 1.00 35.61 647 ALA A CA 1
ATOM 4780 C C . ALA B 1 212 ? 38.037 46.445 -44.943 1.00 31.10 647 ALA A C 1
ATOM 4781 O O . ALA B 1 212 ? 39.106 45.876 -45.191 1.00 45.36 647 ALA A O 1
ATOM 4783 N N . GLN B 1 213 ? 37.409 47.198 -45.844 1.00 36.44 648 GLN A N 1
ATOM 4784 C CA . GLN B 1 213 ? 37.960 47.454 -47.169 1.00 40.99 648 GLN A CA 1
ATOM 4785 C C . GLN B 1 213 ? 38.634 48.815 -47.275 1.00 40.22 648 GLN A C 1
ATOM 4786 O O . GLN B 1 213 ? 38.941 49.257 -48.387 1.00 41.83 648 GLN A O 1
ATOM 4792 N N . THR B 1 214 ? 38.871 49.487 -46.154 1.00 39.21 649 THR A N 1
ATOM 4793 C CA . THR B 1 214 ? 39.513 50.795 -46.171 1.00 30.85 649 THR A CA 1
ATOM 4794 C C . THR B 1 214 ? 40.910 50.672 -45.581 1.00 32.49 649 THR A C 1
ATOM 4795 O O . THR B 1 214 ? 41.046 50.393 -44.380 1.00 34.86 649 THR A O 1
ATOM 4799 N N . PRO B 1 215 ? 41.964 50.869 -46.368 1.00 35.39 650 PRO A N 1
ATOM 4800 C CA . PRO B 1 215 ? 43.319 50.758 -45.820 1.00 26.63 650 PRO A CA 1
ATOM 4801 C C . PRO B 1 215 ? 43.653 51.934 -44.920 1.00 27.62 650 PRO A C 1
ATOM 4802 O O . PRO B 1 215 ? 43.182 53.057 -45.119 1.00 29.68 650 PRO A O 1
ATOM 4806 N N . VAL B 1 216 ? 44.477 51.661 -43.916 1.00 29.91 651 VAL A N 1
ATOM 4807 C CA . VAL B 1 216 ? 45.057 52.707 -43.085 1.00 28.26 651 VAL A CA 1
ATOM 4808 C C . VAL B 1 216 ? 46.313 53.214 -43.777 1.00 35.17 651 VAL A C 1
ATOM 4809 O O . VAL B 1 216 ? 47.241 52.441 -44.043 1.00 35.47 651 VAL A O 1
ATOM 4813 N N . THR B 1 217 ? 46.344 54.507 -44.072 1.00 30.05 652 THR A N 1
ATOM 4814 C CA . THR B 1 217 ? 47.483 55.144 -44.711 1.00 21.96 652 THR A CA 1
ATOM 4815 C C . THR B 1 217 ? 48.055 56.203 -43.779 1.00 35.77 652 THR A C 1
ATOM 4816 O O . THR B 1 217 ? 47.516 56.478 -42.704 1.00 38.81 652 THR A O 1
ATOM 4820 N N . ASN B 1 218 ? 49.171 56.799 -44.206 1.00 29.55 653 ASN A N 1
ATOM 4821 C CA . ASN B 1 218 ? 49.752 57.896 -43.443 1.00 33.19 653 ASN A CA 1
ATOM 4822 C C . ASN B 1 218 ? 48.808 59.089 -43.377 1.00 35.01 653 ASN A C 1
ATOM 4823 O O . ASN B 1 218 ? 48.808 59.826 -42.386 1.00 37.97 653 ASN A O 1
ATOM 4828 N N . ALA B 1 219 ? 47.998 59.292 -44.417 1.00 31.25 654 ALA A N 1
ATOM 4829 C CA . ALA B 1 219 ? 47.111 60.445 -44.475 1.00 36.82 654 ALA A CA 1
ATOM 4830 C C . ALA B 1 219 ? 45.867 60.296 -43.606 1.00 34.94 654 ALA A C 1
ATOM 4831 O O . ALA B 1 219 ? 45.249 61.310 -43.264 1.00 38.51 654 ALA A O 1
ATOM 4833 N N . ASN B 1 220 ? 45.479 59.072 -43.241 1.00 24.62 655 ASN A N 1
ATOM 4834 C CA . ASN B 1 220 ? 44.263 58.865 -42.462 1.00 27.65 655 ASN A CA 1
ATOM 4835 C C . ASN B 1 220 ? 44.500 58.140 -41.142 1.00 27.91 655 ASN A C 1
ATOM 4836 O O . ASN B 1 220 ? 43.527 57.775 -40.471 1.00 31.91 655 ASN A O 1
ATOM 4841 N N . LYS B 1 221 ? 45.757 57.917 -40.749 1.00 26.96 656 LYS A N 1
ATOM 4842 C CA . LYS B 1 221 ? 46.017 57.111 -39.560 1.00 30.29 656 LYS A CA 1
ATOM 4843 C C . LYS B 1 221 ? 45.551 57.790 -38.276 1.00 28.30 656 LYS A C 1
ATOM 4844 O O . LYS B 1 221 ? 45.274 57.095 -37.293 1.00 30.98 656 LYS A O 1
ATOM 4850 N N . ILE B 1 222 ? 45.445 59.120 -38.261 1.00 29.56 657 ILE A N 1
ATOM 4851 C CA . ILE B 1 222 ? 44.912 59.795 -37.081 1.00 29.10 657 ILE A CA 1
ATOM 4852 C C . ILE B 1 222 ? 43.417 59.530 -36.947 1.00 24.87 657 ILE A C 1
ATOM 4853 O O . ILE B 1 222 ? 42.914 59.273 -35.847 1.00 31.83 657 ILE A O 1
ATOM 4858 N N . PHE B 1 223 ? 42.683 59.587 -38.062 1.00 27.76 658 PHE A N 1
ATOM 4859 C CA . PHE B 1 223 ? 41.271 59.220 -38.035 1.00 29.37 658 PHE A CA 1
ATOM 4860 C C . PHE B 1 223 ? 41.084 57.768 -37.616 1.00 29.01 658 PHE A C 1
ATOM 4861 O O . PHE B 1 223 ? 40.086 57.430 -36.969 1.00 31.45 658 PHE A O 1
ATOM 4869 N N . TYR B 1 224 ? 42.031 56.899 -37.976 1.00 28.50 659 TYR A N 1
ATOM 4870 C CA . TYR B 1 224 ? 41.970 55.504 -37.557 1.00 27.13 659 TYR A CA 1
ATOM 4871 C C . TYR B 1 224 ? 42.113 55.378 -36.044 1.00 25.46 659 TYR A C 1
ATOM 4872 O O . TYR B 1 224 ? 41.361 54.638 -35.399 1.00 26.57 659 TYR A O 1
ATOM 4881 N N . LEU B 1 225 ? 43.084 56.089 -35.463 1.00 20.44 660 LEU A N 1
ATOM 4882 C CA . LEU B 1 225 ? 43.293 56.023 -34.020 1.00 28.76 660 LEU A CA 1
ATOM 4883 C C . LEU B 1 225 ? 42.070 56.521 -33.259 1.00 25.99 660 LEU A C 1
ATOM 4884 O O . LEU B 1 225 ? 41.670 55.924 -32.252 1.00 27.73 660 LEU A O 1
ATOM 4889 N N . ASN B 1 226 ? 41.4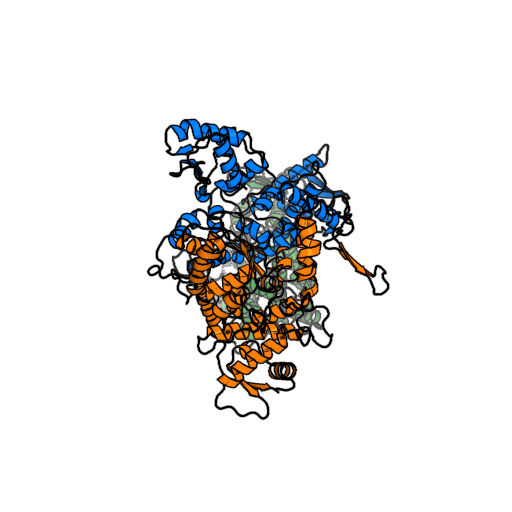62 57.615 -33.723 1.00 20.90 661 ASN A N 1
ATOM 4890 C CA . ASN B 1 226 ? 40.282 58.140 -33.046 1.00 23.23 661 ASN A CA 1
ATOM 4891 C C . ASN B 1 226 ? 39.102 57.185 -33.171 1.00 26.96 661 ASN A C 1
ATOM 4892 O O . ASN B 1 226 ? 38.336 57.010 -32.216 1.00 24.64 661 ASN A O 1
ATOM 4897 N N . LEU B 1 227 ? 38.942 56.553 -34.338 1.00 21.41 662 LEU A N 1
ATOM 4898 C CA . LEU B 1 227 ? 37.895 55.547 -34.481 1.00 23.65 662 LEU A CA 1
ATOM 4899 C C . LEU B 1 227 ? 38.211 54.302 -33.663 1.00 26.14 662 LEU A C 1
ATOM 4900 O O . LEU B 1 227 ? 37.293 53.613 -33.204 1.00 29.63 662 LEU A O 1
ATOM 4905 N N . LEU B 1 228 ? 39.498 54.002 -33.472 1.00 24.34 663 LEU A N 1
ATOM 4906 C CA . LEU B 1 228 ? 39.886 52.934 -32.558 1.00 22.81 663 LEU A CA 1
ATOM 4907 C C . LEU B 1 228 ? 39.526 53.289 -31.121 1.00 25.07 663 LEU A C 1
ATOM 4908 O O . LEU B 1 228 ? 39.015 52.446 -30.375 1.00 24.07 663 LEU A O 1
ATOM 4913 N N . ALA B 1 229 ? 39.792 54.534 -30.715 1.00 22.43 664 ALA A N 1
ATOM 4914 C CA . ALA B 1 229 ? 39.417 54.977 -29.377 1.00 25.08 664 ALA A CA 1
ATOM 4915 C C . ALA B 1 229 ? 37.907 54.939 -29.192 1.00 23.05 664 ALA A C 1
ATOM 4916 O O . ALA B 1 229 ? 37.413 54.551 -28.126 1.00 21.09 664 ALA A O 1
ATOM 4918 N N . GLN B 1 230 ? 37.157 55.346 -30.219 1.00 23.64 665 GLN A N 1
ATOM 4919 C CA . GLN B 1 230 ? 35.701 55.309 -30.140 1.00 30.59 665 GLN A CA 1
ATOM 4920 C C . GLN B 1 230 ? 35.193 53.889 -29.930 1.00 24.65 665 GLN A C 1
ATOM 4921 O O . GLN B 1 230 ? 34.306 53.654 -29.101 1.00 25.19 665 GLN A O 1
ATOM 4927 N N . TYR B 1 231 ? 35.753 52.926 -30.664 1.00 22.81 666 TYR A N 1
ATOM 4928 C CA . TYR B 1 231 ? 35.288 51.548 -30.552 1.00 23.83 666 TYR A CA 1
ATOM 4929 C C . TYR B 1 231 ? 35.681 50.935 -29.213 1.00 21.77 666 TYR A C 1
ATOM 4930 O O . TYR B 1 231 ? 34.845 50.346 -28.519 1.00 29.23 666 TYR A O 1
ATOM 4939 N N . ARG B 1 232 ? 36.954 51.064 -28.834 1.00 22.83 667 ARG A N 1
ATOM 4940 C CA . ARG B 1 232 ? 37.464 50.345 -27.672 1.00 29.53 667 ARG A CA 1
ATOM 4941 C C . ARG B 1 232 ? 37.051 50.979 -26.348 1.00 22.89 667 ARG A C 1
ATOM 4942 O O . ARG B 1 232 ? 36.984 50.280 -25.332 1.00 35.37 667 ARG A O 1
ATOM 4950 N N . LEU B 1 233 ? 36.778 52.285 -26.325 1.00 22.33 668 LEU A N 1
ATOM 4951 C CA . LEU B 1 233 ? 36.473 52.968 -25.076 1.00 26.40 668 LEU A CA 1
ATOM 4952 C C . LEU B 1 233 ? 35.013 53.369 -24.917 1.00 27.54 668 LEU A C 1
ATOM 4953 O O . LEU B 1 233 ? 34.576 53.584 -23.783 1.00 29.60 668 LEU A O 1
ATOM 4958 N N . ALA B 1 234 ? 34.249 53.465 -26.005 1.00 25.69 669 ALA A N 1
ATOM 4959 C CA . ALA B 1 234 ? 32.868 53.930 -25.925 1.00 29.86 669 ALA A CA 1
ATOM 4960 C C . ALA B 1 234 ? 31.866 52.944 -26.505 1.00 26.57 669 ALA A C 1
ATOM 4961 O O . ALA B 1 234 ? 30.902 52.582 -25.821 1.00 26.68 669 ALA A O 1
ATOM 4963 N N . SER B 1 235 ? 32.059 52.505 -27.753 1.00 28.75 670 SER A N 1
ATOM 4964 C CA . SER B 1 235 ? 31.046 51.693 -28.424 1.00 25.43 670 SER A CA 1
ATOM 4965 C C . SER B 1 235 ? 30.753 50.407 -27.660 1.00 29.70 670 SER A C 1
ATOM 4966 O O . SER B 1 235 ? 29.593 49.990 -27.556 1.00 34.06 670 SER A O 1
ATOM 4969 N N . GLN B 1 236 ? 31.786 49.767 -27.112 1.00 32.41 671 GLN A N 1
ATOM 4970 C CA . GLN B 1 236 ? 31.594 48.494 -26.428 1.00 33.45 671 GLN A CA 1
ATOM 4971 C C . GLN B 1 236 ? 30.867 48.630 -25.097 1.00 44.49 671 GLN A C 1
ATOM 4972 O O . GLN B 1 236 ? 30.433 47.613 -24.546 1.00 49.16 671 GLN A O 1
ATOM 4978 N N . VAL B 1 237 ? 30.715 49.844 -24.571 1.00 30.96 672 VAL A N 1
ATOM 4979 C CA . VAL B 1 237 ? 30.049 50.039 -23.288 1.00 30.27 672 VAL A CA 1
ATOM 4980 C C . VAL B 1 237 ? 28.905 51.030 -23.455 1.00 31.60 672 VAL A C 1
ATOM 4981 O O . VAL B 1 237 ? 28.521 51.715 -22.501 1.00 36.64 672 VAL A O 1
ATOM 4985 N N . LYS B 1 238 ? 28.354 51.103 -24.671 1.00 30.43 673 LYS A N 1
ATOM 4986 C CA . LYS B 1 238 ? 27.325 52.094 -24.977 1.00 30.48 673 LYS A CA 1
ATOM 4987 C C . LYS B 1 238 ? 26.125 51.961 -24.046 1.00 28.09 673 LYS A C 1
ATOM 4988 O O . LYS B 1 238 ? 25.667 52.950 -23.461 1.00 33.04 673 LYS A O 1
ATOM 4994 N N . GLU B 1 239 ? 25.597 50.744 -23.899 1.00 31.03 674 GLU A N 1
ATOM 4995 C CA . GLU B 1 239 ? 24.424 50.548 -23.051 1.00 34.37 674 GLU A CA 1
ATOM 4996 C C . GLU B 1 239 ? 24.757 50.785 -21.583 1.00 37.76 674 GLU A C 1
ATOM 4997 O O . GLU B 1 239 ? 23.983 51.424 -20.860 1.00 27.81 674 GLU A O 1
ATOM 5003 N N . GLU B 1 240 ? 25.902 50.271 -21.128 1.00 29.82 675 GLU A N 1
ATOM 5004 C CA . GLU B 1 240 ? 26.324 50.477 -19.746 1.00 26.44 675 GLU A CA 1
ATOM 5005 C C . GLU B 1 240 ? 26.419 51.962 -19.415 1.00 31.83 675 GLU A C 1
ATOM 5006 O O . GLU B 1 240 ? 25.950 52.406 -18.360 1.00 22.28 675 GLU A O 1
ATOM 5012 N N . VAL B 1 241 ? 27.021 52.748 -20.312 1.00 27.44 676 VAL A N 1
ATOM 5013 C CA . VAL B 1 241 ? 27.163 54.181 -20.069 1.00 26.18 676 VAL A CA 1
ATOM 5014 C C . VAL B 1 241 ? 25.808 54.877 -20.141 1.00 31.60 676 VAL A C 1
ATOM 5015 O O . VAL B 1 241 ? 25.528 55.799 -19.365 1.00 32.05 676 VAL A O 1
ATOM 5019 N N . GLU B 1 242 ? 24.943 54.443 -21.063 1.00 30.38 677 GLU A N 1
ATOM 5020 C CA . GLU B 1 242 ? 23.622 55.053 -21.183 1.00 34.90 677 GLU A CA 1
ATOM 5021 C C . GLU B 1 242 ? 22.804 54.861 -19.912 1.00 30.21 677 GLU A C 1
ATOM 5022 O O . GLU B 1 242 ? 22.119 55.785 -19.459 1.00 28.08 677 GLU A O 1
ATOM 5028 N N . HIS B 1 243 ? 22.865 53.667 -19.319 1.00 26.42 678 HIS A N 1
ATOM 5029 C CA . HIS B 1 243 ? 22.123 53.424 -18.087 1.00 29.93 678 HIS A CA 1
ATOM 5030 C C . HIS B 1 243 ? 22.751 54.164 -16.914 1.00 26.12 678 HIS A C 1
ATOM 5031 O O . HIS B 1 243 ? 22.039 54.643 -16.024 1.00 31.72 678 HIS A O 1
ATOM 5038 N N . PHE B 1 244 ? 24.083 54.266 -16.894 1.00 30.33 679 PHE A N 1
ATOM 5039 C CA . PHE B 1 244 ? 24.748 55.093 -15.890 1.00 27.18 679 PHE A CA 1
ATOM 5040 C C . PHE B 1 244 ? 24.273 56.538 -15.978 1.00 24.24 679 PHE A C 1
ATOM 5041 O O . PHE B 1 244 ? 23.938 57.159 -14.963 1.00 24.28 679 PHE A O 1
ATOM 5049 N N . LEU B 1 245 ? 24.238 57.090 -17.193 1.00 24.10 680 LEU A N 1
ATOM 5050 C CA . LEU B 1 245 ? 23.792 58.467 -17.369 1.00 24.72 680 LEU A CA 1
ATOM 5051 C C . LEU B 1 245 ? 22.313 58.632 -17.043 1.00 34.98 680 LEU A C 1
ATOM 5052 O O . LEU B 1 245 ? 21.910 59.680 -16.528 1.00 31.26 680 LEU A O 1
ATOM 5057 N N . LYS B 1 246 ? 21.493 57.616 -17.330 1.00 31.55 681 LYS A N 1
ATOM 5058 C CA . LYS B 1 246 ? 20.076 57.693 -16.987 1.00 34.48 681 LYS A CA 1
ATOM 5059 C C . LYS B 1 246 ? 19.881 57.868 -15.486 1.00 30.75 681 LYS A C 1
ATOM 5060 O O . LYS B 1 246 ? 19.049 58.672 -15.049 1.00 34.14 681 LYS A O 1
ATOM 5066 N N . GLY B 1 247 ? 20.640 57.125 -14.680 1.00 27.47 682 GLY A N 1
ATOM 5067 C CA . GLY B 1 247 ? 20.544 57.287 -13.239 1.00 29.45 682 GLY A CA 1
ATOM 5068 C C . GLY B 1 247 ? 21.144 58.595 -12.763 1.00 26.61 682 GLY A C 1
ATOM 5069 O O . GLY B 1 247 ? 20.568 59.280 -11.913 1.00 28.96 682 GLY A O 1
ATOM 5070 N N . LEU B 1 248 ? 22.310 58.959 -13.302 1.00 24.58 683 LEU A N 1
ATOM 5071 C CA . LEU B 1 248 ? 22.959 60.205 -12.908 1.00 25.51 683 LEU A CA 1
ATOM 5072 C C . LEU B 1 248 ? 22.103 61.417 -13.260 1.00 27.17 683 LEU A C 1
ATOM 5073 O O . LEU B 1 248 ? 22.009 62.368 -12.475 1.00 31.27 683 LEU A O 1
ATOM 5078 N N . ASN B 1 249 ? 21.472 61.404 -14.437 1.00 27.06 684 ASN A N 1
ATOM 5079 C CA . ASN B 1 249 ? 20.729 62.572 -14.898 1.00 30.21 684 ASN A CA 1
ATOM 5080 C C . ASN B 1 249 ? 19.427 62.792 -14.144 1.00 34.70 684 ASN A C 1
ATOM 5081 O O . ASN B 1 249 ? 18.836 63.870 -14.271 1.00 36.21 684 ASN A O 1
ATOM 5086 N N . GLU B 1 250 ? 18.968 61.811 -13.366 1.00 32.95 685 GLU A N 1
ATOM 5087 C CA . GLU B 1 250 ? 17.795 62.030 -12.528 1.00 33.61 685 GLU A CA 1
ATOM 5088 C C . GLU B 1 250 ? 18.097 62.984 -11.380 1.00 34.35 685 GLU A C 1
ATOM 5089 O O . GLU B 1 250 ? 17.214 63.736 -10.952 1.00 39.14 685 GLU A O 1
ATOM 5095 N N . LEU B 1 251 ? 19.327 62.970 -10.867 1.00 36.70 686 LEU A N 1
ATOM 5096 C CA . LEU B 1 251 ? 19.734 63.890 -9.813 1.00 34.37 686 LEU A CA 1
ATOM 5097 C C . LEU B 1 251 ? 20.537 65.072 -10.330 1.00 37.63 686 LEU A C 1
ATOM 5098 O O . LEU B 1 251 ? 20.429 66.171 -9.776 1.00 32.76 686 LEU A O 1
ATOM 5103 N N . VAL B 1 252 ? 21.334 64.874 -11.374 1.00 27.86 687 VAL A N 1
ATOM 5104 C CA . VAL B 1 252 ? 22.147 65.944 -11.943 1.00 29.57 687 VAL A CA 1
ATOM 5105 C C . VAL B 1 252 ? 21.829 66.053 -13.429 1.00 40.90 687 VAL A C 1
ATOM 5106 O O . VAL B 1 252 ? 22.341 65.252 -14.225 1.00 38.79 687 VAL A O 1
ATOM 5110 N N . PRO B 1 253 ? 20.990 67.005 -13.841 1.00 43.67 688 PRO A N 1
ATOM 5111 C CA . PRO B 1 253 ? 20.729 67.186 -15.273 1.00 48.69 688 PRO A CA 1
ATOM 5112 C C . PRO B 1 253 ? 22.028 67.372 -16.042 1.00 38.74 688 PRO A C 1
ATOM 5113 O O . PRO B 1 253 ? 22.950 68.058 -15.594 1.00 39.87 688 PRO A O 1
ATOM 5117 N N . GLU B 1 254 ? 22.092 66.740 -17.213 1.00 46.45 689 GLU A N 1
ATOM 5118 C CA . GLU B 1 254 ? 23.352 66.635 -17.935 1.00 45.49 689 GLU A CA 1
ATOM 5119 C C . GLU B 1 254 ? 23.902 67.981 -18.398 1.00 45.54 689 GLU A C 1
ATOM 5120 O O . GLU B 1 254 ? 25.126 68.135 -18.498 1.00 47.49 689 GLU A O 1
ATOM 5126 N N . ASN B 1 255 ? 23.038 68.959 -18.705 1.00 38.93 690 ASN A N 1
ATOM 5127 C CA . ASN B 1 255 ? 23.553 70.230 -19.215 1.00 52.05 690 ASN A CA 1
ATOM 5128 C C . ASN B 1 255 ? 24.499 70.843 -18.176 1.00 46.69 690 ASN A C 1
ATOM 5129 O O . ASN B 1 255 ? 25.483 71.493 -18.543 1.00 49.55 690 ASN A O 1
ATOM 5134 N N . LEU B 1 256 ? 24.284 70.551 -16.884 1.00 38.30 691 LEU A N 1
ATOM 5135 C CA . LEU B 1 256 ? 25.008 71.251 -15.824 1.00 42.96 691 LEU A CA 1
ATOM 5136 C C . LEU B 1 256 ? 26.422 70.720 -15.637 1.00 27.93 691 LEU A C 1
ATOM 5137 O O . LEU B 1 256 ? 27.274 71.431 -15.090 1.00 33.95 691 LEU A O 1
ATOM 5142 N N . LEU B 1 257 ? 26.690 69.480 -16.054 1.00 28.92 692 LEU A N 1
ATOM 5143 C CA . LEU B 1 257 ? 28.053 68.967 -16.030 1.00 34.06 692 LEU A CA 1
ATOM 5144 C C . LEU B 1 257 ? 28.869 69.439 -17.225 1.00 35.76 692 LEU A C 1
ATOM 5145 O O . LEU B 1 257 ? 30.087 69.237 -17.239 1.00 31.05 692 LEU A O 1
ATOM 5150 N N . ALA B 1 258 ? 28.230 70.067 -18.215 1.00 30.61 693 ALA A N 1
ATOM 5151 C CA . ALA B 1 258 ? 28.918 70.451 -19.441 1.00 34.69 693 ALA A CA 1
ATOM 5152 C C . ALA B 1 258 ? 29.970 71.529 -19.213 1.00 35.79 693 ALA A C 1
ATOM 5153 O O . ALA B 1 258 ? 30.828 71.730 -20.079 1.00 32.83 693 ALA A O 1
ATOM 5155 N N . ILE B 1 259 ? 29.925 72.231 -18.077 1.00 32.16 694 ILE A N 1
ATOM 5156 C CA . ILE B 1 259 ? 30.896 73.292 -17.817 1.00 33.58 694 ILE A CA 1
ATOM 5157 C C . ILE B 1 259 ? 32.235 72.766 -17.328 1.00 30.98 694 ILE A C 1
ATOM 5158 O O . ILE B 1 259 ? 33.186 73.549 -17.209 1.00 30.56 694 ILE A O 1
ATOM 5163 N N . PHE B 1 260 ? 32.340 71.472 -17.036 1.00 28.20 695 PHE A N 1
ATOM 5164 C CA . PHE B 1 260 ? 33.584 70.860 -16.591 1.00 26.74 695 PHE A CA 1
ATOM 5165 C C . PHE B 1 260 ? 34.218 70.056 -17.721 1.00 25.93 695 PHE A C 1
ATOM 5166 O O . PHE B 1 260 ? 33.523 69.510 -18.581 1.00 32.88 695 PHE A O 1
ATOM 5174 N N . ASP B 1 261 ? 35.550 69.991 -17.716 1.00 24.73 696 ASP A N 1
ATOM 5175 C CA . ASP B 1 261 ? 36.255 69.041 -18.566 1.00 28.80 696 ASP A CA 1
ATOM 5176 C C . ASP B 1 261 ? 36.448 67.736 -17.790 1.00 25.38 696 ASP A C 1
ATOM 5177 O O . ASP B 1 261 ? 35.946 67.578 -16.673 1.00 25.65 696 ASP A O 1
ATOM 5182 N N . GLU B 1 262 ? 37.178 66.781 -18.375 1.00 32.86 697 GLU A N 1
ATOM 5183 C CA . GLU B 1 262 ? 37.321 65.465 -17.752 1.00 25.71 697 GLU A CA 1
ATOM 5184 C C . GLU B 1 262 ? 38.028 65.558 -16.405 1.00 29.04 697 GLU A C 1
ATOM 5185 O O . GLU B 1 262 ? 37.583 64.964 -15.415 1.00 27.83 697 GLU A O 1
ATOM 5191 N N . ASN B 1 263 ? 39.139 66.296 -16.348 1.00 27.83 698 ASN A N 1
ATOM 5192 C CA . ASN B 1 263 ? 39.909 66.370 -15.110 1.00 22.38 698 ASN A CA 1
ATOM 5193 C C . ASN B 1 263 ? 39.157 67.139 -14.031 1.00 22.74 698 ASN A C 1
ATOM 5194 O O . ASN B 1 263 ? 39.189 66.758 -12.855 1.00 21.15 698 ASN A O 1
ATOM 5199 N N . GLU B 1 264 ? 38.481 68.228 -14.406 1.00 22.25 699 GLU A N 1
ATOM 5200 C CA . GLU B 1 264 ? 37.697 68.979 -13.431 1.00 28.03 699 GLU A CA 1
ATOM 5201 C C . GLU B 1 264 ? 36.539 68.151 -12.892 1.00 31.54 699 GLU A C 1
ATOM 5202 O O . GLU B 1 264 ? 36.175 68.285 -11.717 1.00 25.39 699 GLU A O 1
ATOM 5208 N N . LEU B 1 265 ? 35.949 67.297 -13.731 1.00 25.51 700 LEU A N 1
ATOM 5209 C CA . LEU B 1 265 ? 34.878 66.424 -13.264 1.00 25.35 700 LEU A CA 1
ATOM 5210 C C . LEU B 1 265 ? 35.376 65.476 -12.179 1.00 30.06 700 LEU A C 1
ATOM 5211 O O . LEU B 1 265 ? 34.649 65.179 -11.223 1.00 27.44 700 LEU A O 1
ATOM 5216 N N . GLU B 1 266 ? 36.611 64.986 -12.313 1.00 22.15 701 GLU A N 1
ATOM 5217 C CA . GLU B 1 266 ? 37.189 64.146 -11.267 1.00 26.28 701 GLU A CA 1
ATOM 5218 C C . GLU B 1 266 ? 37.322 64.917 -9.959 1.00 25.51 701 GLU A C 1
ATOM 5219 O O . GLU B 1 266 ? 36.954 64.414 -8.890 1.00 24.72 701 GLU A O 1
ATOM 5225 N N . LEU B 1 267 ? 37.848 66.144 -10.024 1.00 17.88 702 LEU A N 1
ATOM 5226 C CA . LEU B 1 267 ? 38.000 66.953 -8.816 1.00 28.40 702 LEU A CA 1
ATOM 5227 C C . LEU B 1 267 ? 36.650 67.257 -8.176 1.00 25.54 702 LEU A C 1
ATOM 5228 O O . LEU B 1 267 ? 36.533 67.293 -6.946 1.00 28.96 702 LEU A O 1
ATOM 5233 N N . LEU B 1 268 ? 35.622 67.489 -8.993 1.00 23.39 703 LEU A N 1
ATOM 5234 C CA . LEU B 1 268 ? 34.291 67.744 -8.452 1.00 24.12 703 LEU A CA 1
ATOM 5235 C C . LEU B 1 268 ? 33.758 66.519 -7.718 1.00 28.70 703 LEU A C 1
ATOM 5236 O O . LEU B 1 268 ? 33.217 66.628 -6.612 1.00 27.46 703 LEU A O 1
ATOM 5241 N N . MET B 1 269 ? 33.906 65.338 -8.321 1.00 21.65 704 MET A N 1
ATOM 5242 C CA . MET B 1 269 ? 33.378 64.118 -7.719 1.00 30.13 704 MET A CA 1
ATOM 5243 C C . MET B 1 269 ? 34.239 63.644 -6.554 1.00 25.53 704 MET A C 1
ATOM 5244 O O . MET B 1 269 ? 33.720 63.330 -5.478 1.00 28.17 704 MET A O 1
ATOM 5249 N N . CYS B 1 270 ? 35.556 63.581 -6.754 1.00 22.67 705 CYS A N 1
ATOM 5250 C CA . CYS B 1 270 ? 36.451 62.913 -5.820 1.00 27.64 705 CYS A CA 1
ATOM 5251 C C . CYS B 1 270 ? 37.201 63.863 -4.895 1.00 25.69 705 CYS A C 1
ATOM 5252 O O . CYS B 1 270 ? 37.842 63.394 -3.950 1.00 33.16 705 CYS A O 1
ATOM 5255 N N . GLY B 1 271 ? 37.139 65.171 -5.132 1.00 26.13 706 GLY A N 1
ATOM 5256 C CA . GLY B 1 271 ? 37.852 66.118 -4.299 1.00 25.10 706 GLY A CA 1
ATOM 5257 C C . GLY B 1 271 ? 39.308 66.267 -4.696 1.00 29.94 706 GLY A C 1
ATOM 5258 O O . GLY B 1 271 ? 39.831 65.580 -5.575 1.00 41.95 706 GLY A O 1
ATOM 5259 N N . THR B 1 272 ? 39.980 67.201 -4.018 1.00 48.30 707 THR A N 1
ATOM 5260 C CA . THR B 1 272 ? 41.379 67.497 -4.305 1.00 49.62 707 THR A CA 1
ATOM 5261 C C . THR B 1 272 ? 42.349 66.516 -3.653 1.00 59.85 707 THR A C 1
ATOM 5262 O O . THR B 1 272 ? 43.549 66.577 -3.941 1.00 60.32 707 THR A O 1
ATOM 5266 N N . GLY B 1 273 ? 41.863 65.620 -2.794 1.00 75.04 708 GLY A N 1
ATOM 5267 C CA . GLY B 1 273 ? 42.654 64.505 -2.309 1.00 84.28 708 GLY A CA 1
ATOM 5268 C C . GLY B 1 273 ? 43.679 64.859 -1.244 1.00 71.74 708 GLY A C 1
ATOM 5269 O O . GLY B 1 273 ? 43.877 66.014 -0.862 1.00 61.41 708 GLY A O 1
ATOM 5270 N N . ASP B 1 274 ? 44.330 63.811 -0.744 1.00 72.70 709 ASP A N 1
ATOM 5271 C CA . ASP B 1 274 ? 45.350 63.916 0.302 1.00 76.96 709 ASP A CA 1
ATOM 5272 C C . ASP B 1 274 ? 46.733 63.656 -0.282 1.00 67.78 709 ASP A C 1
ATOM 5273 O O . ASP B 1 274 ? 47.349 62.608 -0.069 1.00 75.18 709 ASP A O 1
ATOM 5278 N N . ILE B 1 275 ? 47.248 64.628 -1.029 1.00 59.40 710 ILE A N 1
ATOM 5279 C CA . ILE B 1 275 ? 48.544 64.489 -1.680 1.00 48.94 710 ILE A CA 1
ATOM 5280 C C . ILE B 1 275 ? 49.614 65.005 -0.724 1.00 48.91 710 ILE A C 1
ATOM 5281 O O . ILE B 1 275 ? 49.696 66.207 -0.453 1.00 41.73 710 ILE A O 1
ATOM 5286 N N . SER B 1 276 ? 50.423 64.087 -0.197 1.00 40.57 711 SER A N 1
ATOM 5287 C CA . SER B 1 276 ? 51.522 64.419 0.701 1.00 44.03 711 SER A CA 1
ATOM 5288 C C . SER B 1 276 ? 52.767 64.754 -0.113 1.00 37.51 711 SER A C 1
ATOM 5289 O O . SER B 1 276 ? 53.244 63.924 -0.896 1.00 38.40 711 SER A O 1
ATOM 5292 N N . VAL B 1 277 ? 53.293 65.969 0.071 1.00 42.16 712 VAL A N 1
ATOM 5293 C CA . VAL B 1 277 ? 54.495 66.367 -0.656 1.00 44.80 712 VAL A CA 1
ATOM 5294 C C . VAL B 1 277 ? 55.713 65.588 -0.173 1.00 46.52 712 VAL A C 1
ATOM 5295 O O . VAL B 1 277 ? 56.636 65.324 -0.955 1.00 46.23 712 VAL A O 1
ATOM 5299 N N . SER B 1 278 ? 55.743 65.206 1.108 1.00 46.28 713 SER A N 1
ATOM 5300 C CA . SER B 1 278 ? 56.850 64.397 1.611 1.00 36.59 713 SER A CA 1
ATOM 5301 C C . SER B 1 278 ? 56.843 63.005 0.990 1.00 38.52 713 SER A C 1
ATOM 5302 O O . SER B 1 278 ? 57.896 62.485 0.605 1.00 51.47 713 SER A O 1
ATOM 5305 N N . ASP B 1 279 ? 55.666 62.383 0.896 1.00 44.50 714 ASP A N 1
ATOM 5306 C CA . ASP B 1 279 ? 55.558 61.106 0.194 1.00 50.22 714 ASP A CA 1
ATOM 5307 C C . ASP B 1 279 ? 55.941 61.260 -1.272 1.00 43.18 714 ASP A C 1
ATOM 5308 O O . ASP B 1 279 ? 56.530 60.351 -1.870 1.00 49.79 714 ASP A O 1
ATOM 5313 N N . PHE B 1 280 ? 55.607 62.406 -1.867 1.00 42.73 715 PHE A N 1
ATOM 5314 C CA . PHE B 1 280 ? 56.010 62.694 -3.240 1.00 40.42 715 PHE A CA 1
ATOM 5315 C C . PHE B 1 280 ? 57.530 62.734 -3.360 1.00 36.67 715 PHE A C 1
ATOM 5316 O O . PHE B 1 280 ? 58.118 62.030 -4.189 1.00 40.42 715 PHE A O 1
ATOM 5324 N N . LYS B 1 281 ? 58.184 63.550 -2.529 1.00 42.93 716 LYS A N 1
ATOM 5325 C CA . LYS B 1 281 ? 59.635 63.690 -2.613 1.00 46.57 716 LYS A CA 1
ATOM 5326 C C . LYS B 1 281 ? 60.344 62.385 -2.274 1.00 39.36 716 LYS A C 1
ATOM 5327 O O . LYS B 1 281 ? 61.385 62.065 -2.860 1.00 43.09 716 LYS A O 1
ATOM 5333 N N . ALA B 1 282 ? 59.797 61.616 -1.330 1.00 42.37 717 ALA A N 1
ATOM 5334 C CA . ALA B 1 282 ? 60.466 60.401 -0.881 1.00 37.46 717 ALA A CA 1
ATOM 5335 C C . ALA B 1 282 ? 60.421 59.284 -1.915 1.00 41.48 717 ALA A C 1
ATOM 5336 O O . ALA B 1 282 ? 61.183 58.318 -1.795 1.00 54.90 717 ALA A O 1
ATOM 5338 N N . HIS B 1 283 ? 59.555 59.385 -2.923 1.00 50.69 718 HIS A N 1
ATOM 5339 C CA . HIS B 1 283 ? 59.388 58.319 -3.904 1.00 50.30 718 HIS A CA 1
ATOM 5340 C C . HIS B 1 283 ? 59.591 58.790 -5.340 1.00 46.17 718 HIS A C 1
ATOM 5341 O O . HIS B 1 283 ? 59.343 58.016 -6.273 1.00 60.35 718 HIS A O 1
ATOM 5348 N N . ALA B 1 284 ? 60.035 60.025 -5.547 1.00 38.93 719 ALA A N 1
ATOM 5349 C CA . ALA B 1 284 ? 60.280 60.554 -6.882 1.00 42.65 719 ALA A CA 1
ATOM 5350 C C . ALA B 1 284 ? 61.761 60.435 -7.211 1.00 43.32 719 ALA A C 1
ATOM 5351 O O . ALA B 1 284 ? 62.613 60.862 -6.426 1.00 48.45 719 ALA A O 1
ATOM 5353 N N . VAL B 1 285 ? 62.063 59.854 -8.370 1.00 45.85 720 VAL A N 1
ATOM 5354 C CA . VAL B 1 285 ? 63.434 59.631 -8.813 1.00 38.28 720 VAL A CA 1
ATOM 5355 C C . VAL B 1 285 ? 63.799 60.692 -9.843 1.00 44.27 720 VAL A C 1
ATOM 5356 O O . VAL B 1 285 ? 63.066 60.902 -10.817 1.00 44.44 720 VAL A O 1
ATOM 5360 N N . VAL B 1 286 ? 64.930 61.357 -9.630 1.00 36.28 721 VAL A N 1
ATOM 5361 C CA . VAL B 1 286 ? 65.436 62.361 -10.561 1.00 34.62 721 VAL A CA 1
ATOM 5362 C C . VAL B 1 286 ? 66.398 61.682 -11.528 1.00 37.22 721 VAL A C 1
ATOM 5363 O O . VAL B 1 286 ? 67.379 61.060 -11.107 1.00 41.48 721 VAL A O 1
ATOM 5367 N N . VAL B 1 287 ? 66.120 61.801 -12.823 1.00 42.15 722 VAL A N 1
ATOM 5368 C CA . VAL B 1 287 ? 66.875 61.111 -13.864 1.00 37.75 722 VAL A CA 1
ATOM 5369 C C . VAL B 1 287 ? 67.696 62.138 -14.631 1.00 41.96 722 VAL A C 1
ATOM 5370 O O . VAL B 1 287 ? 67.138 63.040 -15.270 1.00 39.99 722 VAL A O 1
ATOM 5374 N N . GLY B 1 288 ? 69.022 62.003 -14.567 1.00 44.13 723 GLY A N 1
ATOM 5375 C CA . GLY B 1 288 ? 69.911 62.840 -15.350 1.00 31.99 723 GLY A CA 1
ATOM 5376 C C . GLY B 1 288 ? 69.975 64.274 -14.844 1.00 34.10 723 GLY A C 1
ATOM 5377 O O . GLY B 1 288 ? 69.627 64.589 -13.704 1.00 32.11 723 GLY A O 1
ATOM 5378 N N . GLY B 1 289 ? 70.439 65.147 -15.722 1.00 30.55 724 GLY A N 1
ATOM 5379 C CA . GLY B 1 289 ? 70.471 66.566 -15.433 1.00 38.39 724 GLY A CA 1
ATOM 5380 C C . GLY B 1 289 ? 71.853 67.065 -15.059 1.00 36.34 724 GLY A C 1
ATOM 5381 O O . GLY B 1 289 ? 72.701 66.325 -14.546 1.00 34.51 724 GLY A O 1
ATOM 5382 N N . SER B 1 290 ? 72.087 68.348 -15.325 1.00 40.27 725 SER A N 1
ATOM 5383 C CA . SER B 1 290 ? 73.322 69.000 -14.931 1.00 36.27 725 SER A CA 1
ATOM 5384 C C . SER B 1 290 ? 73.370 69.158 -13.413 1.00 36.89 725 SER A C 1
ATOM 5385 O O . SER B 1 290 ? 72.400 68.884 -12.701 1.00 38.49 725 SER A O 1
ATOM 5388 N N . TRP B 1 291 ? 74.527 69.598 -12.914 1.00 37.42 726 TRP A N 1
ATOM 5389 C CA . TRP B 1 291 ? 74.630 69.914 -11.493 1.00 35.43 726 TRP A CA 1
ATOM 5390 C C . TRP B 1 291 ? 73.644 71.010 -11.110 1.00 32.32 726 TRP A C 1
ATOM 5391 O O . TRP B 1 291 ? 72.946 70.908 -10.095 1.00 34.13 726 TRP A O 1
ATOM 5402 N N . HIS B 1 292 ? 73.584 72.075 -11.914 1.00 29.38 727 HIS A N 1
ATOM 5403 C CA . HIS B 1 292 ? 72.649 73.164 -11.650 1.00 36.04 727 HIS A CA 1
ATOM 5404 C C . HIS B 1 292 ? 71.214 72.659 -11.569 1.00 37.39 727 HIS A C 1
ATOM 5405 O O . HIS B 1 292 ? 70.433 73.119 -10.728 1.00 35.05 727 HIS A O 1
ATOM 5412 N N . PHE B 1 293 ? 70.842 71.721 -12.442 1.00 34.87 728 PHE A N 1
ATOM 5413 C CA . PHE B 1 293 ? 69.481 71.194 -12.413 1.00 38.00 728 PHE A CA 1
ATOM 5414 C C . PHE B 1 293 ? 69.242 70.357 -11.163 1.00 29.53 728 PHE A C 1
ATOM 5415 O O . PHE B 1 293 ? 68.257 70.562 -10.445 1.00 32.71 728 PHE A O 1
ATOM 5423 N N . ARG B 1 294 ? 70.139 69.408 -10.886 1.00 35.39 729 ARG A N 1
ATOM 5424 C CA . ARG B 1 294 ? 69.903 68.452 -9.809 1.00 31.72 729 ARG A CA 1
ATOM 5425 C C . ARG B 1 294 ? 70.016 69.096 -8.433 1.00 38.86 729 ARG A C 1
ATOM 5426 O O . ARG B 1 294 ? 69.388 68.621 -7.479 1.00 38.43 729 ARG A O 1
ATOM 5434 N N . GLU B 1 295 ? 70.802 70.167 -8.302 1.00 35.15 730 GLU A N 1
ATOM 5435 C CA . GLU B 1 295 ? 71.071 70.756 -6.998 1.00 36.14 730 GLU A CA 1
ATOM 5436 C C . GLU B 1 295 ? 70.432 72.119 -6.777 1.00 37.47 730 GLU A C 1
ATOM 5437 O O . GLU B 1 295 ? 70.273 72.522 -5.621 1.00 41.35 730 GLU A O 1
ATOM 5443 N N . LYS B 1 296 ? 70.071 72.839 -7.837 1.00 34.77 731 LYS A N 1
ATOM 5444 C CA . LYS B 1 296 ? 69.412 74.133 -7.697 1.00 33.72 731 LYS A CA 1
ATOM 5445 C C . LYS B 1 296 ? 67.995 74.125 -8.245 1.00 30.77 731 LYS A C 1
ATOM 5446 O O . LYS B 1 296 ? 67.063 74.530 -7.539 1.00 34.78 731 LYS A O 1
ATOM 5452 N N . VAL B 1 297 ? 67.804 73.682 -9.491 1.00 29.11 732 VAL A N 1
ATOM 5453 C CA . VAL B 1 297 ? 66.468 73.671 -10.083 1.00 30.91 732 VAL A CA 1
ATOM 5454 C C . VAL B 1 297 ? 65.542 72.751 -9.299 1.00 33.91 732 VAL A C 1
ATOM 5455 O O . VAL B 1 297 ? 64.378 73.086 -9.046 1.00 33.50 732 VAL A O 1
ATOM 5459 N N . MET B 1 298 ? 66.044 71.584 -8.888 1.00 31.52 733 MET A N 1
ATOM 5460 C CA . MET B 1 298 ? 65.200 70.637 -8.165 1.00 34.11 733 MET A CA 1
ATOM 5461 C C . MET B 1 298 ? 64.835 71.162 -6.782 1.00 35.33 733 MET A C 1
ATOM 5462 O O . MET B 1 298 ? 63.720 70.929 -6.300 1.00 40.99 733 MET A O 1
ATOM 5467 N N . ARG B 1 299 ? 65.759 71.870 -6.126 1.00 38.43 734 ARG A N 1
ATOM 5468 C CA . ARG B 1 299 ? 65.430 72.495 -4.849 1.00 40.75 734 ARG A CA 1
ATOM 5469 C C . ARG B 1 299 ? 64.357 73.562 -5.025 1.00 39.37 734 ARG A C 1
ATOM 5470 O O . ARG B 1 299 ? 63.430 73.661 -4.212 1.00 40.26 734 ARG A O 1
ATOM 5478 N N . TRP B 1 300 ? 64.469 74.373 -6.081 1.00 33.85 735 TRP A N 1
ATOM 5479 C CA . TRP B 1 300 ? 63.407 75.319 -6.404 1.00 35.88 735 TRP A CA 1
ATOM 5480 C C . TRP B 1 300 ? 62.096 74.595 -6.678 1.00 38.82 735 TRP A C 1
ATOM 5481 O O . TRP B 1 300 ? 61.022 75.066 -6.284 1.00 43.05 735 TRP A O 1
ATOM 5492 N N . PHE B 1 301 ? 62.168 73.447 -7.356 1.00 39.91 736 PHE A N 1
ATOM 5493 C CA . PHE B 1 301 ? 60.967 72.693 -7.700 1.00 34.16 736 PHE A CA 1
ATOM 5494 C C . PHE B 1 301 ? 60.205 72.266 -6.451 1.00 36.18 736 PHE A C 1
ATOM 5495 O O . PHE B 1 301 ? 58.992 72.482 -6.344 1.00 30.61 736 PHE A O 1
ATOM 5503 N N . TRP B 1 302 ? 60.904 71.653 -5.491 1.00 34.32 737 TRP A N 1
ATOM 5504 C CA . TRP B 1 302 ? 60.236 71.172 -4.287 1.00 33.95 737 TRP A CA 1
ATOM 5505 C C . TRP B 1 302 ? 59.703 72.319 -3.436 1.00 35.46 737 TRP A C 1
ATOM 5506 O O . TRP B 1 302 ? 58.677 72.163 -2.766 1.00 38.82 737 TRP A O 1
ATOM 5517 N N . THR B 1 303 ? 60.381 73.469 -3.443 1.00 34.28 738 THR A N 1
ATOM 5518 C CA . THR B 1 303 ? 59.838 74.643 -2.768 1.00 42.41 738 THR A CA 1
ATOM 5519 C C . THR B 1 303 ? 58.537 75.096 -3.421 1.00 40.45 738 THR A C 1
ATOM 5520 O O . THR B 1 303 ? 57.592 75.496 -2.730 1.00 40.86 738 THR A O 1
ATOM 5524 N N . VAL B 1 304 ? 58.470 75.044 -4.755 1.00 39.52 739 VAL A N 1
ATOM 5525 C CA . VAL B 1 304 ? 57.238 75.398 -5.457 1.00 38.38 739 VAL A CA 1
ATOM 5526 C C . VAL B 1 304 ? 56.129 74.411 -5.111 1.00 38.92 739 VAL A C 1
ATOM 5527 O O . VAL B 1 304 ? 54.992 74.802 -4.818 1.00 37.97 739 VAL A O 1
ATOM 5531 N N . VAL B 1 305 ? 56.446 73.113 -5.144 1.00 36.14 740 VAL A N 1
ATOM 5532 C CA . VAL B 1 305 ? 55.446 72.085 -4.860 1.00 39.65 740 VAL A CA 1
ATOM 5533 C C . VAL B 1 305 ? 54.885 72.255 -3.453 1.00 44.51 740 VAL A C 1
ATOM 5534 O O . VAL B 1 305 ? 53.682 72.080 -3.221 1.00 42.74 740 VAL A O 1
ATOM 5538 N N . SER B 1 306 ? 55.741 72.616 -2.495 1.00 42.70 741 SER A N 1
ATOM 5539 C CA . SER B 1 306 ? 55.276 72.826 -1.129 1.00 45.63 741 SER A CA 1
ATOM 5540 C C . SER B 1 306 ? 54.419 74.079 -0.995 1.00 36.55 741 SER A C 1
ATOM 5541 O O . SER B 1 306 ? 53.715 74.227 0.009 1.00 47.35 741 SER A O 1
ATOM 5544 N N . SER B 1 307 ? 54.463 74.979 -1.976 1.00 36.61 742 SER A N 1
ATOM 5545 C CA . SER B 1 307 ? 53.652 76.188 -1.959 1.00 43.36 742 SER A CA 1
ATOM 5546 C C . SER B 1 307 ? 52.344 76.042 -2.727 1.00 42.67 742 SER A C 1
ATOM 5547 O O . SER B 1 307 ? 51.523 76.966 -2.701 1.00 46.94 742 SER A O 1
ATOM 5550 N N . LEU B 1 308 ? 52.137 74.922 -3.414 1.00 44.31 743 LEU A N 1
ATOM 5551 C CA . LEU B 1 308 ? 50.936 74.745 -4.219 1.00 41.18 743 LEU A CA 1
ATOM 5552 C C . LEU B 1 308 ? 49.714 74.513 -3.339 1.00 38.84 743 LEU A C 1
ATOM 5553 O O . LEU B 1 308 ? 49.787 73.836 -2.309 1.00 36.24 743 LEU A O 1
ATOM 5558 N N . THR B 1 309 ? 48.584 75.080 -3.754 1.00 33.79 744 THR A N 1
ATOM 5559 C CA . THR B 1 309 ? 47.311 74.737 -3.140 1.00 46.10 744 THR A CA 1
ATOM 5560 C C . THR B 1 309 ? 46.980 73.270 -3.403 1.00 40.25 744 THR A C 1
ATOM 5561 O O . THR B 1 309 ? 47.552 72.623 -4.286 1.00 35.10 744 THR A O 1
ATOM 5565 N N . GLN B 1 310 ? 46.041 72.740 -2.615 1.00 33.38 745 GLN A N 1
ATOM 5566 C CA . GLN B 1 310 ? 45.678 71.336 -2.771 1.00 37.56 745 GLN A CA 1
ATOM 5567 C C . GLN B 1 310 ? 45.054 71.070 -4.135 1.00 36.84 745 GLN A C 1
ATOM 5568 O O . GLN B 1 310 ? 45.175 69.960 -4.665 1.00 40.52 745 GLN A O 1
ATOM 5574 N N . GLU B 1 311 ? 44.399 72.074 -4.723 1.00 31.31 746 GLU A N 1
ATOM 5575 C CA . GLU B 1 311 ? 43.873 71.907 -6.073 1.00 34.15 746 GLU A CA 1
ATOM 5576 C C . GLU B 1 311 ? 44.997 71.885 -7.101 1.00 36.35 746 GLU A C 1
ATOM 5577 O O . GLU B 1 311 ? 45.006 71.036 -7.998 1.00 37.13 746 GLU A O 1
ATOM 5583 N N . GLU B 1 312 ? 45.969 72.792 -6.970 1.00 37.91 747 GLU A N 1
ATOM 5584 C CA . GLU B 1 312 ? 47.111 72.787 -7.881 1.00 39.46 747 GLU A CA 1
ATOM 5585 C C . GLU B 1 312 ? 47.903 71.492 -7.761 1.00 31.12 747 GLU A C 1
ATOM 5586 O O . GLU B 1 312 ? 48.372 70.946 -8.766 1.00 28.76 747 GLU A O 1
ATOM 5592 N N . LEU B 1 313 ? 48.071 70.993 -6.534 1.00 28.16 748 LEU A N 1
ATOM 5593 C CA . LEU B 1 313 ? 48.705 69.694 -6.342 1.00 35.43 748 LEU A CA 1
ATOM 5594 C C . LEU B 1 313 ? 47.934 68.598 -7.067 1.00 40.35 748 LEU A C 1
ATOM 5595 O O . LEU B 1 313 ? 48.531 67.732 -7.717 1.00 27.21 748 LEU A O 1
ATOM 5600 N N . ALA B 1 314 ? 46.601 68.625 -6.964 1.00 31.56 749 ALA A N 1
ATOM 5601 C CA . ALA B 1 314 ? 45.780 67.624 -7.638 1.00 28.58 749 ALA A CA 1
ATOM 5602 C C . ALA B 1 314 ? 45.962 67.672 -9.151 1.00 29.10 749 ALA A C 1
ATOM 5603 O O . ALA B 1 314 ? 46.076 66.625 -9.801 1.00 29.70 749 ALA A O 1
ATOM 5605 N N . ARG B 1 315 ? 46.002 68.875 -9.732 1.00 21.61 750 ARG A N 1
ATOM 5606 C CA . ARG B 1 315 ? 46.152 68.970 -11.181 1.00 30.60 750 ARG A CA 1
ATOM 5607 C C . ARG B 1 315 ? 47.566 68.617 -11.624 1.00 30.21 750 ARG A C 1
ATOM 5608 O O . ARG B 1 315 ? 47.760 68.139 -12.746 1.00 29.20 750 ARG A O 1
ATOM 5616 N N . LEU B 1 316 ? 48.563 68.840 -10.766 1.00 33.84 751 LEU A N 1
ATOM 5617 C CA . LEU B 1 316 ? 49.910 68.371 -11.072 1.00 34.32 751 LEU A CA 1
ATOM 5618 C C . LEU B 1 316 ? 49.943 66.850 -11.152 1.00 27.31 751 LEU A C 1
ATOM 5619 O O . LEU B 1 316 ? 50.620 66.280 -12.015 1.00 31.57 751 LEU A O 1
ATOM 5624 N N . LEU B 1 317 ? 49.210 66.176 -10.261 1.00 26.87 752 LEU A N 1
ATOM 5625 C CA . LEU B 1 317 ? 49.151 64.719 -10.306 1.00 27.57 752 LEU A CA 1
ATOM 5626 C C . LEU B 1 317 ? 48.396 64.238 -11.540 1.00 32.32 752 LEU A C 1
ATOM 5627 O O . LEU B 1 317 ? 48.779 63.237 -12.158 1.00 27.56 752 LEU A O 1
ATOM 5632 N N . GLN B 1 318 ? 47.320 64.937 -11.913 1.00 22.22 753 GLN A N 1
ATOM 5633 C CA . GLN B 1 318 ? 46.629 64.623 -13.160 1.00 29.97 753 GLN A CA 1
ATOM 5634 C C . GLN B 1 318 ? 47.543 64.842 -14.357 1.00 28.26 753 GLN A C 1
ATOM 5635 O O . GLN B 1 318 ? 47.551 64.043 -15.301 1.00 25.87 753 GLN A O 1
ATOM 5641 N N . PHE B 1 319 ? 48.319 65.929 -14.331 1.00 29.21 754 PHE A N 1
ATOM 5642 C CA . PHE B 1 319 ? 49.233 66.248 -15.423 1.00 26.95 754 PHE A CA 1
ATOM 5643 C C . PHE B 1 319 ? 50.270 65.149 -15.632 1.00 29.05 754 PHE A C 1
ATOM 5644 O O . PHE B 1 319 ? 50.632 64.838 -16.773 1.00 30.41 754 PHE A O 1
ATOM 5652 N N . THR B 1 320 ? 50.755 64.545 -14.548 1.00 28.31 755 THR A N 1
ATOM 5653 C CA . THR B 1 320 ? 51.888 63.630 -14.625 1.00 31.89 755 THR A CA 1
ATOM 5654 C C . THR B 1 320 ? 51.507 62.159 -14.528 1.00 33.86 755 THR A C 1
ATOM 5655 O O . THR B 1 320 ? 52.238 61.313 -15.054 1.00 28.93 755 THR A O 1
ATOM 5659 N N . THR B 1 321 ? 50.397 61.821 -13.867 1.00 23.69 756 THR A N 1
ATOM 5660 C CA . THR B 1 321 ? 50.003 60.428 -13.699 1.00 29.22 756 THR A CA 1
ATOM 5661 C C . THR B 1 321 ? 48.652 60.089 -14.311 1.00 33.05 756 THR A C 1
ATOM 5662 O O . THR B 1 321 ? 48.346 58.901 -14.462 1.00 34.71 756 THR A O 1
ATOM 5666 N N . GLY B 1 322 ? 47.841 61.082 -14.668 1.00 34.07 757 GLY A N 1
ATOM 5667 C CA . GLY B 1 322 ? 46.544 60.846 -15.262 1.00 31.34 757 GLY A CA 1
ATOM 5668 C C . GLY B 1 322 ? 45.377 60.900 -14.299 1.00 35.31 757 GLY A C 1
ATOM 5669 O O . GLY B 1 322 ? 44.226 60.859 -14.748 1.00 35.05 757 GLY A O 1
ATOM 5670 N N . SER B 1 323 ? 45.634 60.986 -12.995 1.00 26.19 758 SER A N 1
ATOM 5671 C CA . SER B 1 323 ? 44.564 61.075 -12.015 1.00 29.32 758 SER A CA 1
ATOM 5672 C C . SER B 1 323 ? 45.034 61.905 -10.830 1.00 35.98 758 SER A C 1
ATOM 5673 O O . SER B 1 323 ? 46.215 61.892 -10.474 1.00 31.16 758 SER A O 1
ATOM 5676 N N . SER B 1 324 ? 44.093 62.630 -10.224 1.00 31.95 759 SER A N 1
ATOM 5677 C CA . SER B 1 324 ? 44.383 63.410 -9.029 1.00 30.62 759 SER A CA 1
ATOM 5678 C C . SER B 1 324 ? 44.509 62.551 -7.781 1.00 37.65 759 SER A C 1
ATOM 5679 O O . SER B 1 324 ? 44.920 63.065 -6.734 1.00 33.82 759 SER A O 1
ATOM 5682 N N . GLN B 1 325 ? 44.165 61.269 -7.862 1.00 32.25 760 GLN A N 1
ATOM 5683 C CA . GLN B 1 325 ? 44.205 60.365 -6.722 1.00 39.87 760 GLN A CA 1
ATOM 5684 C C . GLN B 1 325 ? 45.307 59.337 -6.927 1.00 41.85 760 GLN A C 1
ATOM 5685 O O . GLN B 1 325 ? 45.394 58.715 -7.991 1.00 44.47 760 GLN A O 1
ATOM 5691 N N . LEU B 1 326 ? 46.144 59.166 -5.910 1.00 41.04 761 LEU A N 1
ATOM 5692 C CA . LEU B 1 326 ? 47.129 58.105 -5.926 1.00 43.85 761 LEU A CA 1
ATOM 5693 C C . LEU B 1 326 ? 46.440 56.745 -5.832 1.00 40.38 761 LEU A C 1
ATOM 5694 O O . LEU B 1 326 ? 45.307 56.641 -5.355 1.00 40.18 761 LEU A O 1
ATOM 5699 N N . PRO B 1 327 ? 47.102 55.688 -6.294 1.00 49.37 762 PRO A N 1
ATOM 5700 C CA . PRO B 1 327 ? 46.611 54.325 -6.044 1.00 39.43 762 PRO A CA 1
ATOM 5701 C C . PRO B 1 327 ? 46.542 54.038 -4.555 1.00 54.60 762 PRO A C 1
ATOM 5702 O O . PRO B 1 327 ? 47.077 54.812 -3.746 1.00 54.08 762 PRO A O 1
ATOM 5706 N N . PRO B 1 328 ? 45.868 52.941 -4.151 1.00 63.63 763 PRO A N 1
ATOM 5707 C CA . PRO B 1 328 ? 45.745 52.616 -2.720 1.00 65.43 763 PRO A CA 1
ATOM 5708 C C . PRO B 1 328 ? 47.029 52.760 -1.913 1.00 64.22 763 PRO A C 1
ATOM 5709 O O . PRO B 1 328 ? 47.004 53.282 -0.794 1.00 63.99 763 PRO A O 1
ATOM 5713 N N . GLY B 1 329 ? 48.155 52.309 -2.466 1.00 44.47 764 GLY A N 1
ATOM 5714 C CA . GLY B 1 329 ? 49.409 52.335 -1.743 1.00 49.19 764 GLY A CA 1
ATOM 5715 C C . GLY B 1 329 ? 50.178 53.636 -1.768 1.00 59.38 764 GLY A C 1
ATOM 5716 O O . GLY B 1 329 ? 51.318 53.672 -1.298 1.00 52.80 764 GLY A O 1
ATOM 5717 N N . GLY B 1 330 ? 49.595 54.715 -2.283 1.00 58.95 765 GLY A N 1
ATOM 5718 C CA . GLY B 1 330 ? 50.302 55.978 -2.337 1.00 47.39 765 GLY A CA 1
ATOM 5719 C C . GLY B 1 330 ? 51.275 56.049 -3.502 1.00 49.14 765 GLY A C 1
ATOM 5720 O O . GLY B 1 330 ? 51.148 55.346 -4.510 1.00 53.88 765 GLY A O 1
ATOM 5721 N N . PHE B 1 331 ? 52.269 56.929 -3.350 1.00 49.86 766 PHE A N 1
ATOM 5722 C CA . PHE B 1 331 ? 53.251 57.133 -4.412 1.00 49.37 766 PHE A CA 1
ATOM 5723 C C . PHE B 1 331 ? 54.057 55.872 -4.696 1.00 51.48 766 PHE A C 1
ATOM 5724 O O . PHE B 1 331 ? 54.543 55.686 -5.818 1.00 57.19 766 PHE A O 1
ATOM 5732 N N . ALA B 1 332 ? 54.218 55.001 -3.696 1.00 57.00 767 ALA A N 1
ATOM 5733 C CA . ALA B 1 332 ? 54.948 53.752 -3.888 1.00 57.74 767 ALA A CA 1
ATOM 5734 C C . ALA B 1 332 ? 54.250 52.789 -4.843 1.00 48.42 767 ALA A C 1
ATOM 5735 O O . ALA B 1 332 ? 54.902 51.877 -5.362 1.00 61.07 767 ALA A O 1
ATOM 5737 N N . ALA B 1 333 ? 52.949 52.955 -5.077 1.00 52.20 768 ALA A N 1
ATOM 5738 C CA . ALA B 1 333 ? 52.161 52.019 -5.873 1.00 56.74 768 ALA A CA 1
ATOM 5739 C C . ALA B 1 333 ? 52.068 52.379 -7.360 1.00 58.81 768 ALA A C 1
ATOM 5740 O O . ALA B 1 333 ? 51.259 51.775 -8.071 1.00 62.29 768 ALA A O 1
ATOM 5742 N N . LEU B 1 334 ? 52.836 53.382 -7.766 1.00 52.87 769 LEU A N 1
ATOM 5743 C CA . LEU B 1 334 ? 52.786 53.850 -9.166 1.00 56.35 769 LEU A CA 1
ATOM 5744 C C . LEU B 1 334 ? 53.442 52.823 -10.091 1.00 60.50 769 LEU A C 1
ATOM 5745 O O . LEU B 1 334 ? 54.496 52.321 -9.711 1.00 42.99 769 LEU A O 1
ATOM 5750 N N . CYS B 1 335 ? 52.731 52.504 -11.192 1.00 72.66 770 CYS A N 1
ATOM 5751 C CA . CYS B 1 335 ? 53.067 51.568 -12.286 1.00 54.22 770 CYS A CA 1
ATOM 5752 C C . CYS B 1 335 ? 54.554 51.503 -12.397 1.00 58.46 770 CYS A C 1
ATOM 5753 O O . CYS B 1 335 ? 55.094 50.452 -12.040 1.00 74.50 770 CYS A O 1
ATOM 5754 N N . PRO B 1 336 ? 55.178 52.504 -13.041 1.00 53.87 771 PRO A N 1
ATOM 5755 C CA . PRO B 1 336 ? 56.612 52.770 -12.915 1.00 49.35 771 PRO A CA 1
ATOM 5756 C C . PRO B 1 336 ? 56.757 53.856 -11.824 1.00 47.88 771 PRO A C 1
ATOM 5757 O O . PRO B 1 336 ? 55.919 54.704 -11.819 1.00 48.18 771 PRO A O 1
ATOM 5761 N N . SER B 1 337 ? 57.762 53.808 -10.924 1.00 46.91 772 SER A N 1
ATOM 5762 C CA . SER B 1 337 ? 57.921 54.833 -9.902 1.00 39.85 772 SER A CA 1
ATOM 5763 C C . SER B 1 337 ? 57.980 56.213 -10.544 1.00 38.14 772 SER A C 1
ATOM 5764 O O . SER B 1 337 ? 58.474 56.379 -11.664 1.00 35.27 772 SER A O 1
ATOM 5767 N N . PHE B 1 338 ? 57.436 57.200 -9.837 1.00 34.82 773 PHE A N 1
ATOM 5768 C CA . PHE B 1 338 ? 57.415 58.561 -10.353 1.00 40.25 773 PHE A CA 1
ATOM 5769 C C . PHE B 1 338 ? 58.833 59.022 -10.661 1.00 43.50 773 PHE A C 1
ATOM 5770 O O . PHE B 1 338 ? 59.738 58.888 -9.833 1.00 45.92 773 PHE A O 1
ATOM 5778 N N . GLN B 1 339 ? 59.021 59.561 -11.860 1.00 39.26 774 GLN A N 1
ATOM 5779 C CA . GLN B 1 339 ? 60.321 60.028 -12.315 1.00 39.00 774 GLN A CA 1
ATOM 5780 C C . GLN B 1 339 ? 60.224 61.481 -12.750 1.00 42.90 774 GLN A C 1
ATOM 5781 O O . GLN B 1 339 ? 59.271 61.875 -13.430 1.00 37.14 774 GLN A O 1
ATOM 5787 N N . ILE B 1 340 ? 61.212 62.272 -12.349 1.00 38.06 775 ILE A N 1
ATOM 5788 C CA . ILE B 1 340 ? 61.371 63.643 -12.817 1.00 35.61 775 ILE A CA 1
ATOM 5789 C C . ILE B 1 340 ? 62.550 63.649 -13.779 1.00 38.09 775 ILE A C 1
ATOM 5790 O O . ILE B 1 340 ? 63.710 63.559 -13.359 1.00 45.03 775 ILE A O 1
ATOM 5795 N N . ILE B 1 341 ? 62.254 63.740 -15.072 1.00 46.11 776 ILE A N 1
ATOM 5796 C CA . ILE B 1 341 ? 63.272 63.674 -16.113 1.00 38.70 776 ILE A CA 1
ATOM 5797 C C . ILE B 1 341 ? 63.771 65.081 -16.402 1.00 42.43 776 ILE A C 1
ATOM 5798 O O . ILE B 1 341 ? 62.974 66.013 -16.570 1.00 38.65 776 ILE A O 1
ATOM 5803 N N . ALA B 1 342 ? 65.091 65.238 -16.455 1.00 40.59 777 ALA A N 1
ATOM 5804 C CA . ALA B 1 342 ? 65.701 66.513 -16.812 1.00 39.52 777 ALA A CA 1
ATOM 5805 C C . ALA B 1 342 ? 65.603 66.703 -18.320 1.00 35.76 777 ALA A C 1
ATOM 5806 O O . ALA B 1 342 ? 66.256 65.990 -19.087 1.00 42.14 777 ALA A O 1
ATOM 5808 N N . ALA B 1 343 ? 64.788 67.662 -18.746 1.00 36.67 778 ALA A N 1
ATOM 5809 C CA . ALA B 1 343 ? 64.615 67.904 -20.166 1.00 46.14 778 ALA A CA 1
ATOM 5810 C C . ALA B 1 343 ? 65.843 68.615 -20.736 1.00 45.83 778 ALA A C 1
ATOM 5811 O O . ALA B 1 343 ? 66.465 69.437 -20.061 1.00 43.77 778 ALA A O 1
ATOM 5813 N N . PRO B 1 344 ? 66.212 68.308 -21.981 1.00 46.81 779 PRO A N 1
ATOM 5814 C CA . PRO B 1 344 ? 67.371 68.976 -22.590 1.00 48.13 779 PRO A CA 1
ATOM 5815 C C . PRO B 1 344 ? 67.012 70.327 -23.187 1.00 50.30 779 PRO A C 1
ATOM 5816 O O . PRO B 1 344 ? 67.540 70.708 -24.236 1.00 62.38 779 PRO A O 1
ATOM 5820 N N . THR B 1 345 ? 66.121 71.060 -22.526 1.00 43.10 780 THR A N 1
ATOM 5821 C CA . THR B 1 345 ? 65.690 72.371 -22.983 1.00 41.35 780 THR A CA 1
ATOM 5822 C C . THR B 1 345 ? 65.901 73.386 -21.868 1.00 48.91 780 THR A C 1
ATOM 5823 O O . THR B 1 345 ? 66.175 73.036 -20.717 1.00 44.84 780 THR A O 1
ATOM 5827 N N . HIS B 1 346 ? 65.761 74.660 -22.226 1.00 51.37 781 HIS A N 1
ATOM 5828 C CA . HIS B 1 346 ? 66.058 75.768 -21.328 1.00 45.97 781 HIS A CA 1
ATOM 5829 C C . HIS B 1 346 ? 64.894 76.746 -21.347 1.00 43.44 781 HIS A C 1
ATOM 5830 O O . HIS B 1 346 ? 64.505 77.228 -22.416 1.00 50.02 781 HIS A O 1
ATOM 5837 N N . SER B 1 347 ? 64.333 77.022 -20.168 1.00 48.23 782 SER A N 1
ATOM 5838 C CA . SER B 1 347 ? 63.311 78.057 -19.992 1.00 61.17 782 SER A CA 1
ATOM 5839 C C . SER B 1 347 ? 62.051 77.773 -20.807 1.00 56.97 782 SER A C 1
ATOM 5840 O O . SER B 1 347 ? 61.324 78.695 -21.184 1.00 62.95 782 SER A O 1
ATOM 5843 N N . THR B 1 348 ? 61.776 76.502 -21.083 1.00 53.28 783 THR A N 1
ATOM 5844 C CA . THR B 1 348 ? 60.576 76.110 -21.803 1.00 56.37 783 THR A CA 1
ATOM 5845 C C . THR B 1 348 ? 59.529 75.581 -20.825 1.00 53.77 783 THR A C 1
ATOM 5846 O O . THR B 1 348 ? 59.735 75.534 -19.610 1.00 57.66 783 THR A O 1
ATOM 5850 N N . LEU B 1 349 ? 58.389 75.177 -21.370 1.00 52.85 784 LEU A N 1
ATOM 5851 C CA . LEU B 1 349 ? 57.286 74.702 -20.548 1.00 40.52 784 LEU A CA 1
ATOM 5852 C C . LEU B 1 349 ? 57.518 73.246 -20.147 1.00 42.86 784 LEU A C 1
ATOM 5853 O O . LEU B 1 349 ? 57.983 72.446 -20.963 1.00 39.58 784 LEU A O 1
ATOM 5858 N N . PRO B 1 350 ? 57.218 72.881 -18.901 1.00 35.85 785 PRO A N 1
ATOM 5859 C CA . PRO B 1 350 ? 57.338 71.475 -18.504 1.00 36.81 785 PRO A CA 1
ATOM 5860 C C . PRO B 1 350 ? 56.355 70.608 -19.274 1.00 34.80 785 PRO A C 1
ATOM 5861 O O . PRO B 1 350 ? 55.246 71.030 -19.608 1.00 41.03 785 PRO A O 1
ATOM 5865 N N . THR B 1 351 ? 56.775 69.377 -19.550 1.00 31.05 786 THR A N 1
ATOM 5866 C CA . THR B 1 351 ? 55.939 68.395 -20.222 1.00 30.42 786 THR A CA 1
ATOM 5867 C C . THR B 1 351 ? 55.866 67.142 -19.363 1.00 43.90 786 THR A C 1
ATOM 5868 O O . THR B 1 351 ? 56.576 67.004 -18.362 1.00 31.13 786 THR A O 1
ATOM 5872 N N . ALA B 1 352 ? 54.995 66.218 -19.762 1.00 31.99 787 ALA A N 1
ATOM 5873 C CA . ALA B 1 352 ? 54.770 65.017 -18.977 1.00 33.09 787 ALA A CA 1
ATOM 5874 C C . ALA B 1 352 ? 54.409 63.859 -19.892 1.00 38.35 787 ALA A C 1
ATOM 5875 O O . ALA B 1 352 ? 53.870 64.051 -20.985 1.00 34.74 787 ALA A O 1
ATOM 5877 N N . HIS B 1 353 ? 54.726 62.652 -19.431 1.00 34.46 788 HIS A N 1
ATOM 5878 C CA . HIS B 1 353 ? 54.310 61.410 -20.077 1.00 41.11 788 HIS A CA 1
ATOM 5879 C C . HIS B 1 353 ? 53.600 60.587 -19.008 1.00 34.61 788 HIS A C 1
ATOM 5880 O O . HIS B 1 353 ? 54.251 59.942 -18.181 1.00 35.84 788 HIS A O 1
ATOM 5887 N N . THR B 1 354 ? 52.263 60.624 -19.018 1.00 31.35 789 THR A N 1
ATOM 5888 C CA . THR B 1 354 ? 51.498 60.001 -17.943 1.00 31.09 789 THR A CA 1
ATOM 5889 C C . THR B 1 354 ? 51.686 58.491 -17.910 1.00 33.61 789 THR A C 1
ATOM 5890 O O . THR B 1 354 ? 51.668 57.890 -16.830 1.00 34.59 789 THR A O 1
ATOM 5894 N N . CYS B 1 355 ? 51.875 57.860 -19.073 1.00 27.31 790 CYS A N 1
ATOM 5895 C CA . CYS B 1 355 ? 52.036 56.411 -19.104 1.00 36.37 790 CYS A CA 1
ATOM 5896 C C . CYS B 1 355 ? 53.309 55.949 -18.405 1.00 40.67 790 CYS A C 1
ATOM 5897 O O . CYS B 1 355 ? 53.421 54.764 -18.075 1.00 42.16 790 CYS A O 1
ATOM 5900 N N . PHE B 1 356 ? 54.266 56.848 -18.170 1.00 39.57 791 PHE A N 1
ATOM 5901 C CA . PHE B 1 356 ? 55.457 56.523 -17.396 1.00 44.30 791 PHE A CA 1
ATOM 5902 C C . PHE B 1 356 ? 55.490 57.211 -16.037 1.00 46.47 791 PHE A C 1
ATOM 5903 O O . PHE B 1 356 ? 56.486 57.076 -15.317 1.00 46.16 791 PHE A O 1
ATOM 5911 N N . ASN B 1 357 ? 54.425 57.922 -15.659 1.00 32.87 792 ASN A N 1
ATOM 5912 C CA . ASN B 1 357 ? 54.427 58.771 -14.466 1.00 35.58 792 ASN A CA 1
ATOM 5913 C C . ASN B 1 357 ? 55.663 59.668 -14.447 1.00 39.88 792 ASN A C 1
ATOM 5914 O O . ASN B 1 357 ? 56.375 59.772 -13.446 1.00 40.65 792 ASN A O 1
ATOM 5919 N N . GLN B 1 358 ? 55.917 60.322 -15.576 1.00 34.30 793 GLN A N 1
ATOM 5920 C CA . GLN B 1 358 ? 57.103 61.147 -15.759 1.00 39.54 793 GLN A CA 1
ATOM 5921 C C . GLN B 1 358 ? 56.732 62.617 -15.888 1.00 38.07 793 GLN A C 1
ATOM 5922 O O . GLN B 1 358 ? 55.789 62.967 -16.604 1.00 40.17 793 GLN A O 1
ATOM 5928 N N . LEU B 1 359 ? 57.481 63.466 -15.192 1.00 35.16 794 LEU A N 1
ATOM 5929 C CA . LEU B 1 359 ? 57.462 64.908 -15.395 1.00 35.58 794 LEU A CA 1
ATOM 5930 C C . LEU B 1 359 ? 58.795 65.307 -16.015 1.00 39.86 794 LEU A C 1
ATOM 5931 O O . LEU B 1 359 ? 59.856 64.999 -15.463 1.00 35.20 794 LEU A O 1
ATOM 5936 N N . CYS B 1 360 ? 58.740 65.978 -17.161 1.00 38.94 795 CYS A N 1
ATOM 5937 C CA . CYS B 1 360 ? 59.935 66.413 -17.874 1.00 34.13 795 CYS A CA 1
ATOM 5938 C C . CYS B 1 360 ? 60.193 67.872 -17.522 1.00 36.78 795 CYS A C 1
ATOM 5939 O O . CYS B 1 360 ? 59.420 68.757 -17.903 1.00 31.50 795 CYS A O 1
ATOM 5942 N N . LEU B 1 361 ? 61.281 68.119 -16.797 1.00 38.69 796 LEU A N 1
ATOM 5943 C CA . LEU B 1 361 ? 61.557 69.438 -16.252 1.00 38.55 796 LEU A CA 1
ATOM 5944 C C . LEU B 1 361 ? 62.754 70.053 -16.957 1.00 37.39 796 LEU A C 1
ATOM 5945 O O . LEU B 1 361 ? 63.866 69.511 -16.868 1.00 38.35 796 LEU A O 1
ATOM 5950 N N . PRO B 1 362 ? 62.578 71.164 -17.669 1.00 45.10 797 PRO A N 1
ATOM 5951 C CA . PRO B 1 362 ? 63.734 71.868 -18.240 1.00 43.53 797 PRO A CA 1
ATOM 5952 C C . PRO B 1 362 ? 64.581 72.530 -17.165 1.00 42.00 797 PRO A C 1
ATOM 5953 O O . PRO B 1 362 ? 64.223 72.518 -15.983 1.00 36.92 797 PRO A O 1
ATOM 5957 N N . THR B 1 363 ? 65.706 73.113 -17.563 1.00 39.20 798 THR A N 1
ATOM 5958 C CA . THR B 1 363 ? 66.530 73.875 -16.639 1.00 37.64 798 THR A CA 1
ATOM 5959 C C . THR B 1 363 ? 66.065 75.327 -16.607 1.00 37.12 798 THR A C 1
ATOM 5960 O O . THR B 1 363 ? 65.579 75.868 -17.605 1.00 37.77 798 THR A O 1
ATOM 5964 N N . TYR B 1 364 ? 66.195 75.950 -15.438 1.00 35.50 799 TYR A N 1
ATOM 5965 C CA . TYR B 1 364 ? 65.717 77.308 -15.229 1.00 38.73 799 TYR A CA 1
ATOM 5966 C C . TYR B 1 364 ? 66.775 78.122 -14.497 1.00 36.24 799 TYR A C 1
ATOM 5967 O O . TYR B 1 364 ? 67.698 77.577 -13.887 1.00 39.65 799 TYR A O 1
ATOM 5976 N N . ASP B 1 365 ? 66.620 79.445 -14.558 1.00 37.73 800 ASP A N 1
ATOM 5977 C CA . ASP B 1 365 ? 67.627 80.371 -14.060 1.00 43.11 800 ASP A CA 1
ATOM 5978 C C . ASP B 1 365 ? 67.263 81.025 -12.733 1.00 47.95 800 ASP A C 1
ATOM 5979 O O . ASP B 1 365 ? 68.121 81.680 -12.132 1.00 44.35 800 ASP A O 1
ATOM 5984 N N . SER B 1 366 ? 66.026 80.875 -12.264 1.00 41.37 801 SER A N 1
ATOM 5985 C CA . SER B 1 366 ? 65.614 81.502 -11.016 1.00 42.12 801 SER A CA 1
ATOM 5986 C C . SER B 1 366 ? 64.444 80.723 -10.435 1.00 43.95 801 SER A C 1
ATOM 5987 O O . SER B 1 366 ? 63.778 79.954 -11.133 1.00 40.25 801 SER A O 1
ATOM 5990 N N . TYR B 1 367 ? 64.208 80.930 -9.136 1.00 39.73 802 TYR A N 1
ATOM 5991 C CA . TYR B 1 367 ? 63.091 80.267 -8.471 1.00 38.87 802 TYR A CA 1
ATOM 5992 C C . TYR B 1 367 ? 61.758 80.677 -9.086 1.00 43.98 802 TYR A C 1
ATOM 5993 O O . TYR B 1 367 ? 60.918 79.826 -9.398 1.00 45.96 802 TYR A O 1
ATOM 6002 N N . GLU B 1 368 ? 61.540 81.985 -9.251 1.00 42.11 803 GLU A N 1
ATOM 6003 C CA . GLU B 1 368 ? 60.254 82.457 -9.754 1.00 48.50 803 GLU A CA 1
ATOM 6004 C C . GLU B 1 368 ? 60.006 82.002 -11.185 1.00 49.69 803 GLU A C 1
ATOM 6005 O O . GLU B 1 368 ? 58.849 81.890 -11.605 1.00 51.79 803 GLU A O 1
ATOM 6011 N N . GLU B 1 369 ? 61.068 81.737 -11.947 1.00 46.51 804 GLU A N 1
ATOM 6012 C CA . GLU B 1 369 ? 60.886 81.124 -13.256 1.00 39.49 804 GLU A CA 1
ATOM 6013 C C . GLU B 1 369 ? 60.329 79.712 -13.119 1.00 40.31 804 GLU A C 1
ATOM 6014 O O . GLU B 1 369 ? 59.439 79.314 -13.878 1.00 45.48 804 GLU A O 1
ATOM 6020 N N . VAL B 1 370 ? 60.842 78.942 -12.156 1.00 36.13 805 VAL A N 1
ATOM 6021 C CA . VAL B 1 370 ? 60.290 77.617 -11.888 1.00 37.56 805 VAL A CA 1
ATOM 6022 C C . VAL B 1 370 ? 58.850 77.734 -11.408 1.00 43.79 805 VAL A C 1
ATOM 6023 O O . VAL B 1 370 ? 57.976 76.959 -11.818 1.00 43.80 805 VAL A O 1
ATOM 6027 N N . HIS B 1 371 ? 58.582 78.705 -10.532 1.00 39.57 806 HIS A N 1
ATOM 6028 C CA . HIS B 1 371 ? 57.221 78.940 -10.059 1.00 47.36 806 HIS A CA 1
ATOM 6029 C C . HIS B 1 371 ? 56.290 79.277 -11.217 1.00 45.45 806 HIS A C 1
ATOM 6030 O O . HIS B 1 371 ? 55.211 78.690 -11.354 1.00 43.12 806 HIS A O 1
ATOM 6037 N N . ARG B 1 372 ? 56.698 80.226 -12.061 1.00 48.92 807 ARG A N 1
ATOM 6038 C CA . ARG B 1 372 ? 55.869 80.647 -13.187 1.00 46.92 807 ARG A CA 1
ATOM 6039 C C . ARG B 1 372 ? 55.582 79.487 -14.132 1.00 48.66 807 ARG A C 1
ATOM 6040 O O . ARG B 1 372 ? 54.428 79.245 -14.505 1.00 58.53 807 ARG A O 1
ATOM 6048 N N . MET B 1 373 ? 56.625 78.753 -14.530 1.00 44.30 808 MET A N 1
ATOM 6049 C CA . MET B 1 373 ? 56.464 77.750 -15.577 1.00 42.85 808 MET A CA 1
ATOM 6050 C C . MET B 1 373 ? 55.694 76.528 -15.090 1.00 42.09 808 MET A C 1
ATOM 6051 O O . MET B 1 373 ? 54.940 75.928 -15.865 1.00 45.41 808 MET A O 1
ATOM 6056 N N . LEU B 1 374 ? 55.869 76.137 -13.826 1.00 42.58 809 LEU A N 1
ATOM 6057 C CA . LEU B 1 374 ? 55.129 74.985 -13.319 1.00 43.27 809 LEU A CA 1
ATOM 6058 C C . LEU B 1 374 ? 53.639 75.283 -13.207 1.00 51.10 809 LEU A C 1
ATOM 6059 O O . LEU B 1 374 ? 52.813 74.392 -13.436 1.00 43.60 809 LEU A O 1
ATOM 6064 N N . GLN B 1 375 ? 53.276 76.522 -12.866 1.00 47.85 810 GLN A N 1
ATOM 6065 C CA . GLN B 1 375 ? 51.864 76.871 -12.762 1.00 47.83 810 GLN A CA 1
ATOM 6066 C C . GLN B 1 375 ? 51.216 76.946 -14.137 1.00 51.68 810 GLN A C 1
ATOM 6067 O O . GLN B 1 375 ? 50.052 76.566 -14.302 1.00 60.41 810 GLN A O 1
ATOM 6073 N N . LEU B 1 376 ? 51.957 77.432 -15.136 1.00 54.02 811 LEU A N 1
ATOM 6074 C CA . LEU B 1 376 ? 51.456 77.431 -16.507 1.00 51.13 811 LEU A CA 1
ATOM 6075 C C . LEU B 1 376 ? 51.177 76.012 -16.989 1.00 53.27 811 LEU A C 1
ATOM 6076 O O . LEU B 1 376 ? 50.135 75.743 -17.598 1.00 58.28 811 LEU A O 1
ATOM 6081 N N . ALA B 1 377 ? 52.106 75.088 -16.728 1.00 45.83 812 ALA A N 1
ATOM 6082 C CA . ALA B 1 377 ? 51.979 73.729 -17.242 1.00 46.52 812 ALA A CA 1
ATOM 6083 C C . ALA B 1 377 ? 50.784 72.988 -16.656 1.00 55.12 812 ALA A C 1
ATOM 6084 O O . ALA B 1 377 ? 50.298 72.038 -17.280 1.00 50.48 812 ALA A O 1
ATOM 6086 N N . ILE B 1 378 ? 50.306 73.386 -15.478 1.00 45.51 813 ILE A N 1
ATOM 6087 C CA . ILE B 1 378 ? 49.154 72.753 -14.851 1.00 57.53 813 ILE A CA 1
ATOM 6088 C C . ILE B 1 378 ? 47.912 73.634 -14.926 1.00 65.40 813 ILE A C 1
ATOM 6089 O O . ILE B 1 378 ? 46.872 73.282 -14.358 1.00 58.28 813 ILE A O 1
ATOM 6094 N N . SER B 1 379 ? 47.991 74.771 -15.611 1.00 65.67 814 SER A N 1
ATOM 6095 C CA . SER B 1 379 ? 46.835 75.643 -15.791 1.00 60.01 814 SER A CA 1
ATOM 6096 C C . SER B 1 379 ? 46.218 75.463 -17.177 1.00 69.37 814 SER A C 1
ATOM 6097 O O . SER B 1 379 ? 46.028 74.341 -17.647 1.00 62.71 814 SER A O 1
ATOM 6100 N N . GLU C 1 2 ? 44.641 65.166 -40.009 1.00 60.49 437 GLU B N 1
ATOM 6101 C CA . GLU C 1 2 ? 45.762 66.086 -40.167 1.00 69.27 437 GLU B CA 1
ATOM 6102 C C . GLU C 1 2 ? 45.316 67.370 -40.862 1.00 58.38 437 GLU B C 1
ATOM 6103 O O . GLU C 1 2 ? 44.765 68.271 -40.228 1.00 56.30 437 GLU B O 1
ATOM 6105 N N . THR C 1 3 ? 45.588 67.461 -42.160 1.00 46.93 438 THR B N 1
ATOM 6106 C CA . THR C 1 3 ? 45.200 68.617 -42.954 1.00 39.60 438 THR B CA 1
ATOM 6107 C C . THR C 1 3 ? 43.717 68.551 -43.314 1.00 43.02 438 THR B C 1
ATOM 6108 O O . THR C 1 3 ? 43.073 67.501 -43.230 1.00 35.48 438 THR B O 1
ATOM 6112 N N . PHE C 1 4 ? 43.174 69.705 -43.706 1.00 31.63 439 PHE B N 1
ATOM 6113 C CA . PHE C 1 4 ? 41.774 69.760 -44.112 1.00 35.34 439 PHE B CA 1
ATOM 6114 C C . PHE C 1 4 ? 41.514 68.861 -45.316 1.00 37.01 439 PHE B C 1
ATOM 6115 O O . PHE C 1 4 ? 40.499 68.156 -45.367 1.00 34.77 439 PHE B O 1
ATOM 6123 N N . GLN C 1 5 ? 42.423 68.869 -46.296 1.00 35.08 440 GLN B N 1
ATOM 6124 C CA . GLN C 1 5 ? 42.256 68.009 -47.464 1.00 35.83 440 GLN B CA 1
ATOM 6125 C C . GLN C 1 5 ? 42.298 66.533 -47.086 1.00 33.40 440 GLN B C 1
ATOM 6126 O O . GLN C 1 5 ? 41.614 65.714 -47.711 1.00 33.19 440 GLN B O 1
ATOM 6132 N N . ASP C 1 6 ? 43.097 66.173 -46.078 1.00 37.52 441 ASP B N 1
ATOM 6133 C CA . ASP C 1 6 ? 43.085 64.799 -45.583 1.00 31.51 441 ASP B CA 1
ATOM 6134 C C . ASP C 1 6 ? 41.723 64.440 -45.003 1.00 37.23 441 ASP B C 1
ATOM 6135 O O . ASP C 1 6 ? 41.215 63.335 -45.228 1.00 37.34 441 ASP B O 1
ATOM 6140 N N . LYS C 1 7 ? 41.123 65.362 -44.246 1.00 33.85 442 LYS B N 1
ATOM 6141 C CA . LYS C 1 7 ? 39.791 65.129 -43.699 1.00 30.55 442 LYS B CA 1
ATOM 6142 C C . LYS C 1 7 ? 38.761 64.953 -44.808 1.00 29.78 442 LYS B C 1
ATOM 6143 O O . LYS C 1 7 ? 37.901 64.068 -44.731 1.00 26.39 442 LYS B O 1
ATOM 6149 N N . VAL C 1 8 ? 38.833 65.787 -45.848 1.00 27.79 443 VAL B N 1
ATOM 6150 C CA . VAL C 1 8 ? 37.875 65.701 -46.948 1.00 24.41 443 VAL B CA 1
ATOM 6151 C C . VAL C 1 8 ? 38.003 64.361 -47.663 1.00 32.20 443 VAL B C 1
ATOM 6152 O O . VAL C 1 8 ? 37.004 63.688 -47.943 1.00 29.61 443 VAL B O 1
ATOM 6156 N N . ASN C 1 9 ? 39.239 63.956 -47.972 1.00 27.02 444 ASN B N 1
ATOM 6157 C CA . ASN C 1 9 ? 39.455 62.688 -48.663 1.00 35.87 444 ASN B CA 1
ATOM 6158 C C . ASN C 1 9 ? 38.938 61.513 -47.842 1.00 32.80 444 ASN B C 1
ATOM 6159 O O . ASN C 1 9 ? 38.298 60.603 -48.381 1.00 32.63 444 ASN B O 1
ATOM 6164 N N . PHE C 1 10 ? 39.211 61.512 -46.536 1.00 30.37 445 PHE B N 1
ATOM 6165 C CA . PHE C 1 10 ? 38.712 60.443 -45.678 1.00 29.74 445 PHE B CA 1
ATOM 6166 C C . PHE C 1 10 ? 37.190 60.465 -45.607 1.00 30.59 445 PHE B C 1
ATOM 6167 O O . PHE C 1 10 ? 36.535 59.423 -45.736 1.00 32.12 445 PHE B O 1
ATOM 6175 N N . PHE C 1 11 ? 36.610 61.650 -45.402 1.00 26.70 446 PHE B N 1
ATOM 6176 C CA . PHE C 1 11 ? 35.158 61.766 -45.292 1.00 31.76 446 PHE B CA 1
ATOM 6177 C C . PHE C 1 11 ? 34.466 61.314 -46.572 1.00 34.19 446 PHE B C 1
ATOM 6178 O O . PHE C 1 11 ? 33.467 60.586 -46.523 1.00 29.62 446 PHE B O 1
ATOM 6186 N N . GLN C 1 12 ? 34.978 61.741 -47.729 1.00 24.27 447 GLN B N 1
ATOM 6187 C CA . GLN C 1 12 ? 34.313 61.423 -48.989 1.00 34.90 447 GLN B CA 1
ATOM 6188 C C . GLN C 1 12 ? 34.397 59.934 -49.305 1.00 30.26 447 GLN B C 1
ATOM 6189 O O . GLN C 1 12 ? 33.452 59.361 -49.858 1.00 31.26 447 GLN B O 1
ATOM 6195 N N . ARG C 1 13 ? 35.516 59.288 -48.962 1.00 34.38 448 ARG B N 1
ATOM 6196 C CA . ARG C 1 13 ? 35.606 57.843 -49.151 1.00 30.00 448 ARG B CA 1
ATOM 6197 C C . ARG C 1 13 ? 34.654 57.110 -48.216 1.00 35.19 448 ARG B C 1
ATOM 6198 O O . ARG C 1 13 ? 33.999 56.143 -48.623 1.00 38.91 448 ARG B O 1
ATOM 6206 N N . GLU C 1 14 ? 34.586 57.542 -46.954 1.00 26.34 449 GLU B N 1
ATOM 6207 C CA . GLU C 1 14 ? 33.578 57.024 -46.032 1.00 37.19 449 GLU B CA 1
ATOM 6208 C C . GLU C 1 14 ? 32.184 57.122 -46.639 1.00 34.22 449 GLU B C 1
ATOM 6209 O O . GLU C 1 14 ? 31.427 56.144 -46.652 1.00 28.60 449 GLU B O 1
ATOM 6215 N N . LEU C 1 15 ? 31.820 58.315 -47.120 1.00 28.70 450 LEU B N 1
ATOM 6216 C CA . LEU C 1 15 ? 30.476 58.537 -47.641 1.00 30.49 450 LEU B CA 1
ATOM 6217 C C . LEU C 1 15 ? 30.183 57.624 -48.827 1.00 31.18 450 LEU B C 1
ATOM 6218 O O . LEU C 1 15 ? 29.059 57.130 -48.977 1.00 33.17 450 LEU B O 1
ATOM 6223 N N . ARG C 1 16 ? 31.185 57.384 -49.678 1.00 28.15 451 ARG B N 1
ATOM 6224 C CA . ARG C 1 16 ? 31.005 56.445 -50.782 1.00 36.19 451 ARG B CA 1
ATOM 6225 C C . ARG C 1 16 ? 30.781 55.023 -50.283 1.00 35.92 451 ARG B C 1
ATOM 6226 O O . ARG C 1 16 ? 30.071 54.246 -50.932 1.00 45.58 451 ARG B O 1
ATOM 6234 N N . GLN C 1 17 ? 31.360 54.669 -49.135 1.00 37.98 452 GLN B N 1
ATOM 6235 C CA . GLN C 1 17 ? 31.137 53.344 -48.571 1.00 30.35 452 GLN B CA 1
ATOM 6236 C C . GLN C 1 17 ? 29.765 53.235 -47.923 1.00 34.98 452 GLN B C 1
ATOM 6237 O O . GLN C 1 17 ? 29.171 52.152 -47.916 1.00 39.48 452 GLN B O 1
ATOM 6243 N N . VAL C 1 18 ? 29.252 54.340 -47.377 1.00 33.49 453 VAL B N 1
ATOM 6244 C CA . VAL C 1 18 ? 27.908 54.339 -46.808 1.00 29.70 453 VAL B CA 1
ATOM 6245 C C . VAL C 1 18 ? 26.870 54.067 -47.891 1.00 35.81 453 VAL B C 1
ATOM 6246 O O . VAL C 1 18 ? 25.881 53.361 -47.661 1.00 41.00 453 VAL B O 1
ATOM 6250 N N . HIS C 1 19 ? 27.086 54.607 -49.092 1.00 35.76 454 HIS B N 1
ATOM 6251 C CA . HIS C 1 19 ? 26.124 54.517 -50.182 1.00 40.41 454 HIS B CA 1
ATOM 6252 C C . HIS C 1 19 ? 26.483 53.451 -51.213 1.00 40.70 454 HIS B C 1
ATOM 6253 O O . HIS C 1 19 ? 25.963 53.492 -52.333 1.00 41.67 454 HIS B O 1
ATOM 6260 N N . MET C 1 20 ? 27.351 52.495 -50.869 1.00 37.37 455 MET B N 1
ATOM 6261 C CA . MET C 1 20 ? 27.777 51.524 -51.875 1.00 46.12 455 MET B CA 1
ATOM 6262 C C . MET C 1 20 ? 26.646 50.584 -52.275 1.00 44.96 455 MET B C 1
ATOM 6263 O O . MET C 1 20 ? 26.628 50.091 -53.407 1.00 41.28 455 MET B O 1
ATOM 6268 N N . LYS C 1 21 ? 25.694 50.328 -51.377 1.00 43.44 456 LYS B N 1
ATOM 6269 C CA . LYS C 1 21 ? 24.513 49.539 -51.707 1.00 55.55 456 LYS B CA 1
ATOM 6270 C C . LYS C 1 21 ? 23.314 50.424 -52.025 1.00 59.04 456 LYS B C 1
ATOM 6271 O O . LYS C 1 21 ? 22.166 50.036 -51.779 1.00 54.59 456 LYS B O 1
ATOM 6277 N N . ARG C 1 22 ? 23.567 51.612 -52.573 1.00 59.33 457 ARG B N 1
ATOM 6278 C CA . ARG C 1 22 ? 22.529 52.545 -53.008 1.00 48.16 457 ARG B CA 1
ATOM 6279 C C . ARG C 1 22 ? 22.943 53.036 -54.387 1.00 53.46 457 ARG B C 1
ATOM 6280 O O . ARG C 1 22 ? 23.682 54.024 -54.510 1.00 54.16 457 ARG B O 1
ATOM 6288 N N . PRO C 1 23 ? 22.492 52.371 -55.447 1.00 62.85 458 PRO B N 1
ATOM 6289 C CA . PRO C 1 23 ? 23.026 52.663 -56.782 1.00 56.22 458 PRO B CA 1
ATOM 6290 C C . PRO C 1 23 ? 22.672 54.065 -57.247 1.00 52.42 458 PRO B C 1
ATOM 6291 O O . PRO C 1 23 ? 21.670 54.653 -56.833 1.00 57.53 458 PRO B O 1
ATOM 6295 N N . HIS C 1 24 ? 23.522 54.601 -58.122 1.00 57.45 459 HIS B N 1
ATOM 6296 C CA . HIS C 1 24 ? 23.283 55.902 -58.744 1.00 46.91 459 HIS B CA 1
ATOM 6297 C C . HIS C 1 24 ? 22.360 55.803 -59.951 1.00 58.20 459 HIS B C 1
ATOM 6298 O O . HIS C 1 24 ? 22.534 56.527 -60.935 1.00 53.30 459 HIS B O 1
ATOM 6305 N N . SER C 1 25 ? 21.381 54.900 -59.898 1.00 55.43 460 SER B N 1
ATOM 6306 C CA . SER C 1 25 ? 20.367 54.812 -60.937 1.00 46.27 460 SER B CA 1
ATOM 6307 C C . SER C 1 25 ? 19.611 56.133 -61.049 1.00 52.45 460 SER B C 1
ATOM 6308 O O . SER C 1 25 ? 19.667 56.992 -60.168 1.00 61.54 460 SER B O 1
ATOM 6311 N N . LYS C 1 26 ? 18.904 56.295 -62.159 1.00 53.44 461 LYS B N 1
ATOM 6312 C CA . LYS C 1 26 ? 18.315 57.579 -62.504 1.00 44.72 461 LYS B CA 1
ATOM 6313 C C . LYS C 1 26 ? 16.920 57.732 -61.906 1.00 37.15 461 LYS B C 1
ATOM 6314 O O . LYS C 1 26 ? 16.172 56.762 -61.761 1.00 37.27 461 LYS B O 1
ATOM 6320 N N . VAL C 1 27 ? 16.583 58.973 -61.551 1.00 32.27 462 VAL B N 1
ATOM 6321 C CA . VAL C 1 27 ? 15.253 59.333 -61.073 1.00 30.84 462 VAL B CA 1
ATOM 6322 C C . VAL C 1 27 ? 14.916 60.724 -61.597 1.00 28.74 462 VAL B C 1
ATOM 6323 O O . VAL C 1 27 ? 15.792 61.579 -61.755 1.00 36.94 462 VAL B O 1
ATOM 6327 N N . THR C 1 28 ? 13.635 60.944 -61.881 1.00 33.05 463 THR B N 1
ATOM 6328 C CA . THR C 1 28 ? 13.169 62.171 -62.513 1.00 34.80 463 THR B CA 1
ATOM 6329 C C . THR C 1 28 ? 12.578 63.122 -61.480 1.00 38.13 463 THR B C 1
ATOM 6330 O O . THR C 1 28 ? 11.826 62.707 -60.594 1.00 44.60 463 THR B O 1
ATOM 6334 N N . LEU C 1 29 ? 12.928 64.403 -61.601 1.00 41.11 464 LEU B N 1
ATOM 6335 C CA . LEU C 1 29 ? 12.367 65.472 -60.780 1.00 35.62 464 LEU B CA 1
ATOM 6336 C C . LEU C 1 29 ? 11.744 66.513 -61.703 1.00 38.03 464 LEU B C 1
ATOM 6337 O O . LEU C 1 29 ? 12.464 67.268 -62.367 1.00 36.43 464 LEU B O 1
ATOM 6342 N N . LYS C 1 30 ? 10.414 66.552 -61.748 1.00 36.92 465 LYS B N 1
ATOM 6343 C CA . LYS C 1 30 ? 9.688 67.560 -62.517 1.00 40.68 465 LYS B CA 1
ATOM 6344 C C . LYS C 1 30 ? 9.437 68.763 -61.614 1.00 41.07 465 LYS B C 1
ATOM 6345 O O . LYS C 1 30 ? 8.686 68.668 -60.638 1.00 45.57 465 LYS B O 1
ATOM 6351 N N . VAL C 1 31 ? 10.065 69.893 -61.936 1.00 32.65 466 VAL B N 1
ATOM 6352 C CA . VAL C 1 31 ? 9.984 71.094 -61.115 1.00 44.07 466 VAL B CA 1
ATOM 6353 C C . VAL C 1 31 ? 9.549 72.265 -61.986 1.00 42.74 466 VAL B C 1
ATOM 6354 O O . VAL C 1 31 ? 9.567 72.201 -63.216 1.00 40.06 466 VAL B O 1
ATOM 6358 N N . SER C 1 32 ? 9.159 73.349 -61.321 1.00 45.20 467 SER B N 1
ATOM 6359 C CA . SER C 1 32 ? 8.708 74.571 -61.973 1.00 43.05 467 SER B CA 1
ATOM 6360 C C . SER C 1 32 ? 9.561 75.736 -61.498 1.00 45.90 467 SER B C 1
ATOM 6361 O O . SER C 1 32 ? 9.802 75.882 -60.296 1.00 41.13 467 SER B O 1
ATOM 6364 N N . ARG C 1 33 ? 10.028 76.554 -62.442 1.00 47.94 468 ARG B N 1
ATOM 6365 C CA . ARG C 1 33 ? 10.842 77.708 -62.078 1.00 42.76 468 ARG B CA 1
ATOM 6366 C C . ARG C 1 33 ? 10.070 78.688 -61.202 1.00 50.29 468 ARG B C 1
ATOM 6367 O O . ARG C 1 33 ? 10.662 79.342 -60.336 1.00 58.66 468 ARG B O 1
ATOM 6375 N N . HIS C 1 34 ? 8.755 78.804 -61.405 1.00 56.78 469 HIS B N 1
ATOM 6376 C CA . HIS C 1 34 ? 7.965 79.800 -60.688 1.00 66.60 469 HIS B CA 1
ATOM 6377 C C . HIS C 1 34 ? 7.596 79.368 -59.275 1.00 52.68 469 HIS B C 1
ATOM 6378 O O . HIS C 1 34 ? 7.320 80.231 -58.435 1.00 61.12 469 HIS B O 1
ATOM 6385 N N . ALA C 1 35 ? 7.578 78.064 -58.994 1.00 51.94 470 ALA B N 1
ATOM 6386 C CA . ALA C 1 35 ? 7.321 77.538 -57.654 1.00 48.84 470 ALA B CA 1
ATOM 6387 C C . ALA C 1 35 ? 8.349 76.441 -57.368 1.00 44.00 470 ALA B C 1
ATOM 6388 O O . ALA C 1 35 ? 8.005 75.265 -57.228 1.00 39.49 470 ALA B O 1
ATOM 6390 N N . LEU C 1 36 ? 9.621 76.837 -57.283 1.00 43.51 471 LEU B N 1
ATOM 6391 C CA . LEU C 1 36 ? 10.701 75.855 -57.289 1.00 37.56 471 LEU B CA 1
ATOM 6392 C C . LEU C 1 36 ? 10.727 75.041 -56.003 1.00 38.60 471 LEU B C 1
ATOM 6393 O O . LEU C 1 36 ? 10.806 73.808 -56.041 1.00 36.54 471 LEU B O 1
ATOM 6398 N N . LEU C 1 37 ? 10.671 75.712 -54.850 1.00 35.76 472 LEU B N 1
ATOM 6399 C CA . LEU C 1 37 ? 10.713 74.987 -53.584 1.00 36.59 472 LEU B CA 1
ATOM 6400 C C . LEU C 1 37 ? 9.482 74.104 -53.418 1.00 40.17 472 LEU B C 1
ATOM 6401 O O . LEU C 1 37 ? 9.592 72.946 -52.999 1.00 39.61 472 LEU B O 1
ATOM 6406 N N . GLU C 1 38 ? 8.303 74.628 -53.758 1.00 41.20 473 GLU B N 1
ATOM 6407 C CA . GLU C 1 38 ? 7.077 73.851 -53.611 1.00 43.14 473 GLU B CA 1
ATOM 6408 C C . GLU C 1 38 ? 7.080 72.635 -54.531 1.00 39.08 473 GLU B C 1
ATOM 6409 O O . GLU C 1 38 ? 6.752 71.521 -54.106 1.00 39.86 473 GLU B O 1
ATOM 6415 N N . SER C 1 39 ? 7.453 72.827 -55.800 1.00 31.47 474 SER B N 1
ATOM 6416 C CA . SER C 1 39 ? 7.446 71.709 -56.739 1.00 41.73 474 SER B CA 1
ATOM 6417 C C . SER C 1 39 ? 8.548 70.703 -56.428 1.00 35.67 474 SER B C 1
ATOM 6418 O O . SER C 1 39 ? 8.380 69.506 -56.689 1.00 36.28 474 SER B O 1
ATOM 6421 N N . SER C 1 40 ? 9.673 71.162 -55.874 1.00 33.10 475 SER B N 1
ATOM 6422 C CA . SER C 1 40 ? 10.735 70.233 -55.497 1.00 34.05 475 SER B CA 1
ATOM 6423 C C . SER C 1 40 ? 10.316 69.365 -54.318 1.00 33.04 475 SER B C 1
ATOM 6424 O O . SER C 1 40 ? 10.666 68.180 -54.258 1.00 35.67 475 SER B O 1
ATOM 6427 N N . LEU C 1 41 ? 9.570 69.936 -53.368 1.00 36.68 476 LEU B N 1
ATOM 6428 C CA . LEU C 1 41 ? 9.041 69.134 -52.269 1.00 35.25 476 LEU B CA 1
ATOM 6429 C C . LEU C 1 41 ? 8.045 68.102 -52.779 1.00 36.27 476 LEU B C 1
ATOM 6430 O O . LEU C 1 41 ? 8.031 66.957 -52.312 1.00 43.32 476 LEU B O 1
ATOM 6435 N N . LYS C 1 42 ? 7.204 68.491 -53.741 1.00 35.08 477 LYS B N 1
ATOM 6436 C CA . LYS C 1 42 ? 6.274 67.541 -54.342 1.00 45.23 477 LYS B CA 1
ATOM 6437 C C . LYS C 1 42 ? 7.017 66.449 -55.100 1.00 41.37 477 LYS B C 1
ATOM 6438 O O . LYS C 1 42 ? 6.645 65.272 -55.031 1.00 47.53 477 LYS B O 1
ATOM 6444 N N . ALA C 1 43 ? 8.069 66.822 -55.835 1.00 38.73 478 ALA B N 1
ATOM 6445 C CA . ALA C 1 43 ? 8.809 65.843 -56.624 1.00 40.92 478 ALA B CA 1
ATOM 6446 C C . ALA C 1 43 ? 9.512 64.813 -55.747 1.00 44.08 478 ALA B C 1
ATOM 6447 O O . ALA C 1 43 ? 9.725 63.676 -56.183 1.00 40.09 478 ALA B O 1
ATOM 6449 N N . THR C 1 44 ? 9.883 65.184 -54.521 1.00 34.39 479 THR B N 1
ATOM 6450 C CA . THR C 1 44 ? 10.610 64.293 -53.625 1.00 39.37 479 THR B CA 1
ATOM 6451 C C . THR C 1 44 ? 9.757 63.790 -52.466 1.00 41.31 479 THR B C 1
ATOM 6452 O O . THR C 1 44 ? 10.288 63.142 -51.559 1.00 42.34 479 THR B O 1
ATOM 6456 N N . ARG C 1 45 ? 8.448 64.065 -52.476 1.00 42.74 480 ARG B N 1
ATOM 6457 C CA . ARG C 1 45 ? 7.617 63.769 -51.312 1.00 43.41 480 ARG B CA 1
ATOM 6458 C C . ARG C 1 45 ? 7.556 62.276 -51.007 1.00 45.59 480 ARG B C 1
ATOM 6459 O O . ARG C 1 45 ? 7.348 61.890 -49.851 1.00 53.48 480 ARG B O 1
ATOM 6467 N N . ASN C 1 46 ? 7.731 61.422 -52.015 1.00 45.59 481 ASN B N 1
ATOM 6468 C CA . ASN C 1 46 ? 7.654 59.979 -51.828 1.00 43.11 481 ASN B CA 1
ATOM 6469 C C . ASN C 1 46 ? 9.013 59.297 -51.936 1.00 46.97 481 ASN B C 1
ATOM 6470 O O . ASN C 1 46 ? 9.073 58.066 -52.027 1.00 43.99 481 ASN B O 1
ATOM 6475 N N . PHE C 1 47 ? 10.100 60.064 -51.921 1.00 45.66 482 PHE B N 1
ATOM 6476 C CA . PHE C 1 47 ? 11.433 59.489 -52.040 1.00 47.27 482 PHE B CA 1
ATOM 6477 C C . PHE C 1 47 ? 11.769 58.656 -50.809 1.00 44.28 482 PHE B C 1
ATOM 6478 O O . PHE C 1 47 ? 11.551 59.090 -49.674 1.00 43.66 482 PHE B O 1
ATOM 6486 N N . SER C 1 48 ? 12.292 57.455 -51.035 1.00 44.34 483 SER B N 1
ATOM 6487 C CA . SER C 1 48 ? 12.887 56.682 -49.958 1.00 41.48 483 SER B CA 1
ATOM 6488 C C . SER C 1 48 ? 14.275 57.236 -49.638 1.00 44.98 483 SER B C 1
ATOM 6489 O O . SER C 1 48 ? 14.774 58.154 -50.296 1.00 41.04 483 SER B O 1
ATOM 6492 N N . ILE C 1 49 ? 14.907 56.681 -48.601 1.00 41.99 484 ILE B N 1
ATOM 6493 C CA . ILE C 1 49 ? 16.270 57.086 -48.263 1.00 43.00 484 ILE B CA 1
ATOM 6494 C C . ILE C 1 49 ? 17.221 56.771 -49.411 1.00 38.41 484 ILE B C 1
ATOM 6495 O O . ILE C 1 49 ? 18.060 57.598 -49.789 1.00 48.19 484 ILE B O 1
ATOM 6500 N N . SER C 1 50 ? 17.100 55.575 -49.993 1.00 41.90 485 SER B N 1
ATOM 6501 C CA . SER C 1 50 ? 17.955 55.198 -51.113 1.00 45.06 485 SER B CA 1
ATOM 6502 C C . SER C 1 50 ? 17.644 55.992 -52.375 1.00 45.42 485 SER B C 1
ATOM 6503 O O . SER C 1 50 ? 18.518 56.124 -53.238 1.00 47.64 485 SER B O 1
ATOM 6506 N N . ASP C 1 51 ? 16.421 56.513 -52.507 1.00 42.00 486 ASP B N 1
ATOM 6507 C CA . ASP C 1 51 ? 16.090 57.335 -53.666 1.00 44.34 486 ASP B CA 1
ATOM 6508 C C . ASP C 1 51 ? 16.924 58.608 -53.706 1.00 42.73 486 ASP B C 1
ATOM 6509 O O . ASP C 1 51 ? 17.212 59.128 -54.791 1.00 44.86 486 ASP B O 1
ATOM 6514 N N . TRP C 1 52 ? 17.318 59.126 -52.541 1.00 39.59 487 TRP B N 1
ATOM 6515 C CA . TRP C 1 52 ? 18.132 60.333 -52.502 1.00 38.11 487 TRP B CA 1
ATOM 6516 C C . TRP C 1 52 ? 19.558 60.086 -52.972 1.00 35.95 487 TRP B C 1
ATOM 6517 O O . TRP C 1 52 ? 20.274 61.047 -53.267 1.00 30.04 487 TRP B O 1
ATOM 6528 N N . SER C 1 53 ? 19.986 58.826 -53.052 1.00 26.73 488 SER B N 1
ATOM 6529 C CA . SER C 1 53 ? 21.290 58.504 -53.614 1.00 38.75 488 SER B CA 1
ATOM 6530 C C . SER C 1 53 ? 21.262 58.394 -55.132 1.00 40.47 488 SER B C 1
ATOM 6531 O O . SER C 1 53 ? 22.324 58.239 -55.745 1.00 40.69 488 SER B O 1
ATOM 6534 N N . LYS C 1 54 ? 20.085 58.472 -55.743 1.00 42.51 489 LYS B N 1
ATOM 6535 C CA . LYS C 1 54 ? 19.938 58.251 -57.171 1.00 39.85 489 LYS B CA 1
ATOM 6536 C C . LYS C 1 54 ? 20.406 59.471 -57.963 1.00 41.49 489 LYS B C 1
ATOM 6537 O O . LYS C 1 54 ? 20.547 60.576 -57.433 1.00 36.13 489 LYS B O 1
ATOM 6543 N N . ASN C 1 55 ? 20.651 59.251 -59.253 1.00 42.54 490 ASN B N 1
ATOM 6544 C CA . ASN C 1 55 ? 21.037 60.329 -60.159 1.00 33.40 490 ASN B CA 1
ATOM 6545 C C . ASN C 1 55 ? 19.823 61.208 -60.431 1.00 36.37 490 ASN B C 1
ATOM 6546 O O . ASN C 1 55 ? 18.841 60.756 -61.029 1.00 46.44 490 ASN B O 1
ATOM 6551 N N . PHE C 1 56 ? 19.884 62.463 -59.993 1.00 38.22 491 PHE B N 1
ATOM 6552 C CA . PHE C 1 56 ? 18.757 63.376 -60.135 1.00 36.06 491 PHE B CA 1
ATOM 6553 C C . PHE C 1 56 ? 18.728 63.931 -61.554 1.00 39.22 491 PHE B C 1
ATOM 6554 O O . PHE C 1 56 ? 19.672 64.603 -61.983 1.00 37.75 491 PHE B O 1
ATOM 6562 N N . GLU C 1 57 ? 17.652 63.649 -62.280 1.00 33.07 492 GLU B N 1
ATOM 6563 C CA . GLU C 1 57 ? 17.445 64.168 -63.629 1.00 35.36 492 GLU B CA 1
ATOM 6564 C C . GLU C 1 57 ? 16.313 65.187 -63.553 1.00 32.66 492 GLU B C 1
ATOM 6565 O O . GLU C 1 57 ? 15.133 64.826 -63.579 1.00 41.02 492 GLU B O 1
ATOM 6571 N N . VAL C 1 58 ? 16.683 66.461 -63.462 1.00 34.78 493 VAL B N 1
ATOM 6572 C CA . VAL C 1 58 ? 15.743 67.537 -63.174 1.00 34.24 493 VAL B CA 1
ATOM 6573 C C . VAL C 1 58 ? 15.202 68.092 -64.485 1.00 41.45 493 VAL B C 1
ATOM 6574 O O . VAL C 1 58 ? 15.970 68.515 -65.356 1.00 44.97 493 VAL B O 1
ATOM 6578 N N . VAL C 1 59 ? 13.880 68.093 -64.624 1.00 40.84 494 VAL B N 1
ATOM 6579 C CA . VAL C 1 59 ? 13.204 68.640 -65.794 1.00 37.22 494 VAL B CA 1
ATOM 6580 C C . VAL C 1 59 ? 12.503 69.922 -65.368 1.00 37.65 494 VAL B C 1
ATOM 6581 O O . VAL C 1 59 ? 11.486 69.881 -64.664 1.00 48.56 494 VAL B O 1
ATOM 6585 N N . PHE C 1 60 ? 13.042 71.064 -65.787 1.00 33.11 495 PHE B N 1
ATOM 6586 C CA . PHE C 1 60 ? 12.335 72.324 -65.607 1.00 36.72 495 PHE B CA 1
ATOM 6587 C C . PHE C 1 60 ? 11.183 72.396 -66.601 1.00 47.10 495 PHE B C 1
ATOM 6588 O O . PHE C 1 60 ? 11.376 72.182 -67.802 1.00 47.37 495 PHE B O 1
ATOM 6596 N N . GLN C 1 61 ? 9.982 72.677 -66.095 1.00 46.93 496 GLN B N 1
ATOM 6597 C CA . GLN C 1 61 ? 8.779 72.641 -66.920 1.00 52.03 496 GLN B CA 1
ATOM 6598 C C . GLN C 1 61 ? 8.911 73.550 -68.138 1.00 52.47 496 GLN B C 1
ATOM 6599 O O . GLN C 1 61 ? 9.293 74.718 -68.019 1.00 49.18 496 GLN B O 1
ATOM 6605 N N . ASP C 1 62 ? 8.598 72.995 -69.313 1.00 56.01 497 ASP B N 1
ATOM 6606 C CA . ASP C 1 62 ? 8.617 73.726 -70.583 1.00 63.75 497 ASP B CA 1
ATOM 6607 C C . ASP C 1 62 ? 10.006 74.269 -70.911 1.00 64.49 497 ASP B C 1
ATOM 6608 O O . ASP C 1 62 ? 10.140 75.332 -71.523 1.00 68.23 497 ASP B O 1
ATOM 6613 N N . GLU C 1 63 ? 11.049 73.547 -70.510 1.00 58.06 498 GLU B N 1
ATOM 6614 C CA . GLU C 1 63 ? 12.426 73.929 -70.794 1.00 51.06 498 GLU B CA 1
ATOM 6615 C C . GLU C 1 63 ? 13.180 72.718 -71.321 1.00 52.80 498 GLU B C 1
ATOM 6616 O O . GLU C 1 63 ? 13.174 71.656 -70.689 1.00 56.01 498 GLU B O 1
ATOM 6622 N N . GLU C 1 64 ? 13.817 72.877 -72.476 1.00 55.74 499 GLU B N 1
ATOM 6623 C CA . GLU C 1 64 ? 14.611 71.821 -73.084 1.00 63.28 499 GLU B CA 1
ATOM 6624 C C . GLU C 1 64 ? 16.087 72.059 -72.797 1.00 50.62 499 GLU B C 1
ATOM 6625 O O . GLU C 1 64 ? 16.549 73.204 -72.773 1.00 53.75 499 GLU B O 1
ATOM 6631 N N . ALA C 1 65 ? 16.824 70.973 -72.575 1.00 40.67 500 ALA B N 1
ATOM 6632 C CA . ALA C 1 65 ? 18.242 71.054 -72.263 1.00 49.41 500 ALA B CA 1
ATOM 6633 C C . ALA C 1 65 ? 18.989 69.965 -73.015 1.00 34.99 500 ALA B C 1
ATOM 6634 O O . ALA C 1 65 ? 18.434 68.906 -73.320 1.00 40.84 500 ALA B O 1
ATOM 6636 N N . LEU C 1 66 ? 20.261 70.237 -73.314 1.00 36.73 501 LEU B N 1
ATOM 6637 C CA . LEU C 1 66 ? 21.066 69.280 -74.065 1.00 41.27 501 LEU B CA 1
ATOM 6638 C C . LEU C 1 66 ? 21.536 68.116 -73.201 1.00 40.91 501 LEU B C 1
ATOM 6639 O O . LEU C 1 66 ? 21.715 67.006 -73.715 1.00 50.45 501 LEU B O 1
ATOM 6644 N N . ASP C 1 67 ? 21.732 68.340 -71.903 1.00 44.91 502 ASP B N 1
ATOM 6645 C CA . ASP C 1 67 ? 22.234 67.313 -71.000 1.00 39.42 502 ASP B CA 1
ATOM 6646 C C . ASP C 1 67 ? 21.538 67.476 -69.654 1.00 33.24 502 ASP B C 1
ATOM 6647 O O . ASP C 1 67 ? 20.790 68.431 -69.432 1.00 40.15 502 ASP B O 1
ATOM 6652 N N . TRP C 1 68 ? 21.790 66.530 -68.751 1.00 35.00 503 TRP B N 1
ATOM 6653 C CA . TRP C 1 68 ? 21.250 66.603 -67.399 1.00 34.56 503 TRP B CA 1
ATOM 6654 C C . TRP C 1 68 ? 22.114 67.412 -66.442 1.00 35.71 503 TRP B C 1
ATOM 6655 O O . TRP C 1 68 ? 21.595 67.906 -65.434 1.00 36.71 503 TRP B O 1
ATOM 6666 N N . GLY C 1 69 ? 23.410 67.561 -66.728 1.00 37.58 504 GLY B N 1
ATOM 6667 C CA . GLY C 1 69 ? 24.290 68.252 -65.797 1.00 25.97 504 GLY B CA 1
ATOM 6668 C C . GLY C 1 69 ? 23.933 69.715 -65.618 1.00 39.04 504 GLY B C 1
ATOM 6669 O O . GLY C 1 69 ? 23.984 70.243 -64.505 1.00 38.60 504 GLY B O 1
ATOM 6670 N N . GLY C 1 70 ? 23.578 70.388 -66.711 1.00 36.97 505 GLY B N 1
ATOM 6671 C CA . GLY C 1 70 ? 23.157 71.769 -66.671 1.00 28.53 505 GLY B CA 1
ATOM 6672 C C . GLY C 1 70 ? 21.994 72.020 -65.728 1.00 34.47 505 GLY B C 1
ATOM 6673 O O . GLY C 1 70 ? 22.105 72.781 -64.762 1.00 38.44 505 GLY B O 1
ATOM 6674 N N . PRO C 1 71 ? 20.844 71.395 -66.004 1.00 31.42 506 PRO B N 1
ATOM 6675 C CA . PRO C 1 71 ? 19.693 71.561 -65.099 1.00 33.96 506 PRO B CA 1
ATOM 6676 C C . PRO C 1 71 ? 19.973 71.121 -63.672 1.00 31.98 506 PRO B C 1
ATOM 6677 O O . PRO C 1 71 ? 19.463 71.741 -62.730 1.00 33.25 506 PRO B O 1
ATOM 6681 N N . ARG C 1 72 ? 20.760 70.060 -63.484 1.00 29.59 507 ARG B N 1
ATOM 6682 C CA . ARG C 1 72 ? 21.064 69.597 -62.133 1.00 29.34 507 ARG B CA 1
ATOM 6683 C C . ARG C 1 72 ? 21.823 70.660 -61.348 1.00 34.81 507 ARG B C 1
ATOM 6684 O O . ARG C 1 72 ? 21.474 70.970 -60.203 1.00 34.86 507 ARG B O 1
ATOM 6692 N N . ARG C 1 73 ? 22.868 71.232 -61.952 1.00 27.80 508 ARG B N 1
ATOM 6693 C CA . ARG C 1 73 ? 23.643 72.260 -61.266 1.00 28.15 508 ARG B CA 1
ATOM 6694 C C . ARG C 1 73 ? 22.797 73.495 -60.986 1.00 34.80 508 ARG B C 1
ATOM 6695 O O . ARG C 1 73 ? 22.942 74.130 -59.934 1.00 37.14 508 ARG B O 1
ATOM 6703 N N . GLU C 1 74 ? 21.908 73.855 -61.915 1.00 27.36 509 GLU B N 1
ATOM 6704 C CA . GLU C 1 74 ? 21.044 75.008 -61.685 1.00 29.08 509 GLU B CA 1
ATOM 6705 C C . GLU C 1 74 ? 20.024 74.726 -60.588 1.00 34.02 509 GLU B C 1
ATOM 6706 O O . GLU C 1 74 ? 19.726 75.606 -59.772 1.00 30.08 509 GLU B O 1
ATOM 6712 N N . TRP C 1 75 ? 19.477 73.508 -60.553 1.00 24.94 510 TRP B N 1
ATOM 6713 C CA . TRP C 1 75 ? 18.507 73.162 -59.519 1.00 27.98 510 TRP B CA 1
ATOM 6714 C C . TRP C 1 75 ? 19.141 73.201 -58.133 1.00 34.31 510 TRP B C 1
ATOM 6715 O O . TRP C 1 75 ? 18.560 73.748 -57.189 1.00 25.70 510 TRP B O 1
ATOM 6726 N N . PHE C 1 76 ? 20.341 72.630 -57.994 1.00 36.16 511 PHE B N 1
ATOM 6727 C CA . PHE C 1 76 ? 21.023 72.643 -56.703 1.00 34.50 511 PHE B CA 1
ATOM 6728 C C . PHE C 1 76 ? 21.291 74.066 -56.232 1.00 34.52 511 PHE B C 1
ATOM 6729 O O . PHE C 1 76 ? 21.088 74.388 -55.055 1.00 30.49 511 PHE B O 1
ATOM 6737 N N . GLU C 1 77 ? 21.752 74.932 -57.136 1.00 23.57 512 GLU B N 1
ATOM 6738 C CA . GLU C 1 77 ? 22.002 76.319 -56.762 1.00 34.51 512 GLU B CA 1
ATOM 6739 C C . GLU C 1 77 ? 20.705 77.048 -56.437 1.00 32.58 512 GLU B C 1
ATOM 6740 O O . GLU C 1 77 ? 20.629 77.779 -55.442 1.00 40.25 512 GLU B O 1
ATOM 6746 N N . LEU C 1 78 ? 19.672 76.862 -57.262 1.00 28.52 513 LEU B N 1
ATOM 6747 C CA . LEU C 1 78 ? 18.417 77.572 -57.043 1.00 35.00 513 LEU B CA 1
ATOM 6748 C C . LEU C 1 78 ? 17.704 77.075 -55.790 1.00 31.66 513 LEU B C 1
ATOM 6749 O O . LEU C 1 78 ? 17.121 77.872 -55.046 1.00 29.51 513 LEU B O 1
ATOM 6754 N N . ILE C 1 79 ? 17.740 75.764 -55.537 1.00 29.15 514 ILE B N 1
ATOM 6755 C CA . ILE C 1 79 ? 17.076 75.231 -54.351 1.00 36.10 514 ILE B CA 1
ATOM 6756 C C . ILE C 1 79 ? 17.830 75.626 -53.086 1.00 39.73 514 ILE B C 1
ATOM 6757 O O . ILE C 1 79 ? 17.222 75.791 -52.021 1.00 30.54 514 ILE B O 1
ATOM 6762 N N . CYS C 1 80 ? 19.154 75.791 -53.174 1.00 33.11 515 CYS B N 1
ATOM 6763 C CA . CYS C 1 80 ? 19.913 76.272 -52.024 1.00 31.58 515 CYS B CA 1
ATOM 6764 C C . CYS C 1 80 ? 19.507 77.691 -51.656 1.00 29.63 515 CYS B C 1
ATOM 6765 O O . CYS C 1 80 ? 19.331 78.010 -50.474 1.00 30.66 515 CYS B O 1
ATOM 6768 N N . LYS C 1 81 ? 19.357 78.560 -52.657 1.00 31.98 516 LYS B N 1
ATOM 6769 C CA . LYS C 1 81 ? 18.936 79.931 -52.390 1.00 44.58 516 LYS B CA 1
ATOM 6770 C C . LYS C 1 81 ? 17.540 79.962 -51.780 1.00 39.62 516 LYS B C 1
ATOM 6771 O O . LYS C 1 81 ? 17.305 80.643 -50.777 1.00 37.43 516 LYS B O 1
ATOM 6777 N N . ALA C 1 82 ? 16.604 79.205 -52.358 1.00 32.66 517 ALA B N 1
ATOM 6778 C CA . ALA C 1 82 ? 15.246 79.173 -51.821 1.00 32.48 517 ALA B CA 1
ATOM 6779 C C . ALA C 1 82 ? 15.235 78.727 -50.363 1.00 32.56 517 ALA B C 1
ATOM 6780 O O . ALA C 1 82 ? 14.447 79.235 -49.556 1.00 34.50 517 ALA B O 1
ATOM 6782 N N . LEU C 1 83 ? 16.109 77.786 -50.004 1.00 29.83 518 LEU B N 1
ATOM 6783 C CA . LEU C 1 83 ? 16.117 77.257 -48.645 1.00 32.01 518 LEU B CA 1
ATOM 6784 C C . LEU C 1 83 ? 16.811 78.200 -47.669 1.00 32.34 518 LEU B C 1
ATOM 6785 O O . LEU C 1 83 ? 16.378 78.331 -46.519 1.00 34.13 518 LEU B O 1
ATOM 6790 N N . PHE C 1 84 ? 17.884 78.864 -48.101 1.00 28.68 519 PHE B N 1
ATOM 6791 C CA . PHE C 1 84 ? 18.806 79.498 -47.169 1.00 27.54 519 PHE B CA 1
ATOM 6792 C C . PHE C 1 84 ? 19.008 80.998 -47.361 1.00 35.55 519 PHE B C 1
ATOM 6793 O O . PHE C 1 84 ? 19.730 81.605 -46.562 1.00 36.17 519 PHE B O 1
ATOM 6801 N N . ASP C 1 85 ? 18.417 81.621 -48.381 1.00 26.65 520 ASP B N 1
ATOM 6802 C CA . ASP C 1 85 ? 18.692 83.032 -48.638 1.00 43.63 520 ASP B CA 1
ATOM 6803 C C . ASP C 1 85 ? 17.760 83.975 -47.883 1.00 35.99 520 ASP B C 1
ATOM 6804 O O . ASP C 1 85 ? 17.761 85.177 -48.176 1.00 51.34 520 ASP B O 1
ATOM 6809 N N . THR C 1 86 ? 16.928 83.446 -46.976 1.00 35.81 521 THR B N 1
ATOM 6810 C CA . THR C 1 86 ? 16.173 84.223 -45.991 1.00 43.71 521 THR B CA 1
ATOM 6811 C C . THR C 1 86 ? 14.891 84.814 -46.585 1.00 43.59 521 THR B C 1
ATOM 6812 O O . THR C 1 86 ? 13.969 85.173 -45.843 1.00 46.45 521 THR B O 1
ATOM 6816 N N . THR C 1 87 ? 14.784 84.841 -47.919 1.00 37.23 522 THR B N 1
ATOM 6817 C CA . THR C 1 87 ? 13.656 85.510 -48.569 1.00 41.29 522 THR B CA 1
ATOM 6818 C C . THR C 1 87 ? 12.318 84.955 -48.090 1.00 37.05 522 THR B C 1
ATOM 6819 O O . THR C 1 87 ? 11.414 85.716 -47.726 1.00 43.40 522 THR B O 1
ATOM 6823 N N . ASN C 1 88 ? 12.170 83.632 -48.071 1.00 38.87 523 ASN B N 1
ATOM 6824 C CA . ASN C 1 88 ? 10.930 83.022 -47.606 1.00 27.42 523 ASN B CA 1
ATOM 6825 C C . ASN C 1 88 ? 10.897 82.837 -46.094 1.00 37.51 523 ASN B C 1
ATOM 6826 O O . ASN C 1 88 ? 9.921 82.289 -45.571 1.00 33.09 523 ASN B O 1
ATOM 6831 N N . GLN C 1 89 ? 11.943 83.268 -45.390 1.00 35.60 524 GLN B N 1
ATOM 6832 C CA . GLN C 1 89 ? 12.064 83.237 -43.934 1.00 43.10 524 GLN B CA 1
ATOM 6833 C C . GLN C 1 89 ? 12.121 81.828 -43.355 1.00 36.14 524 GLN B C 1
ATOM 6834 O O . GLN C 1 89 ? 11.955 81.667 -42.139 1.00 36.41 524 GLN B O 1
ATOM 6840 N N . LEU C 1 90 ? 12.336 80.798 -44.180 1.00 31.03 525 LEU B N 1
ATOM 6841 C CA . LEU C 1 90 ? 12.666 79.491 -43.620 1.00 29.94 525 LEU B CA 1
ATOM 6842 C C . LEU C 1 90 ? 13.931 79.588 -42.780 1.00 34.32 525 LEU B C 1
ATOM 6843 O O . LEU C 1 90 ? 14.030 78.977 -41.710 1.00 29.85 525 LEU B O 1
ATOM 6848 N N . PHE C 1 91 ? 14.907 80.351 -43.257 1.00 30.69 526 PHE B N 1
ATOM 6849 C CA . PHE C 1 91 ? 16.038 80.797 -42.464 1.00 29.01 526 PHE B CA 1
ATOM 6850 C C . PHE C 1 91 ? 15.966 82.311 -42.322 1.00 27.96 526 PHE B C 1
ATOM 6851 O O . PHE C 1 91 ? 15.318 82.998 -43.115 1.00 33.71 526 PHE B O 1
ATOM 6859 N N . THR C 1 92 ? 16.630 82.831 -41.294 1.00 26.64 527 THR B N 1
ATOM 6860 C CA . THR C 1 92 ? 16.553 84.250 -40.984 1.00 37.20 527 THR B CA 1
ATOM 6861 C C . THR C 1 92 ? 17.924 84.756 -40.558 1.00 36.44 527 THR B C 1
ATOM 6862 O O . THR C 1 92 ? 18.869 83.985 -40.374 1.00 39.48 527 THR B O 1
ATOM 6866 N N . ARG C 1 93 ? 18.023 86.075 -40.419 1.00 39.08 528 ARG B N 1
ATOM 6867 C CA . ARG C 1 93 ? 19.219 86.739 -39.925 1.00 41.29 528 ARG B CA 1
ATOM 6868 C C . ARG C 1 93 ? 18.885 87.492 -38.644 1.00 46.86 528 ARG B C 1
ATOM 6869 O O . ARG C 1 93 ? 17.746 87.921 -38.438 1.00 47.05 528 ARG B O 1
ATOM 6877 N N . PHE C 1 94 ? 19.891 87.655 -37.783 1.00 46.86 529 PHE B N 1
ATOM 6878 C CA . PHE C 1 94 ? 19.660 88.278 -36.485 1.00 41.08 529 PHE B CA 1
ATOM 6879 C C . PHE C 1 94 ? 19.620 89.798 -36.560 1.00 50.68 529 PHE B C 1
ATOM 6880 O O . PHE C 1 94 ? 19.022 90.432 -35.684 1.00 53.53 529 PHE B O 1
ATOM 6888 N N . SER C 1 95 ? 20.237 90.391 -37.577 1.00 45.33 530 SER B N 1
ATOM 6889 C CA . SER C 1 95 ? 20.077 91.804 -37.883 1.00 61.48 530 SER B CA 1
ATOM 6890 C C . SER C 1 95 ? 19.678 91.931 -39.345 1.00 64.67 530 SER B C 1
ATOM 6891 O O . SER C 1 95 ? 20.177 91.188 -40.196 1.00 57.35 530 SER B O 1
ATOM 6894 N N . ASP C 1 96 ? 18.780 92.873 -39.639 1.00 82.04 531 ASP B N 1
ATOM 6895 C CA . ASP C 1 96 ? 18.286 93.018 -41.004 1.00 85.89 531 ASP B CA 1
ATOM 6896 C C . ASP C 1 96 ? 19.350 93.619 -41.916 1.00 86.52 531 ASP B C 1
ATOM 6897 O O . ASP C 1 96 ? 19.128 94.653 -42.555 1.00 89.42 531 ASP B O 1
ATOM 6902 N N . ASN C 1 97 ? 20.505 92.967 -41.973 1.00 81.62 532 ASN B N 1
ATOM 6903 C CA . ASN C 1 97 ? 21.618 93.308 -42.843 1.00 62.43 532 ASN B CA 1
ATOM 6904 C C . ASN C 1 97 ? 21.794 92.176 -43.849 1.00 75.60 532 ASN B C 1
ATOM 6905 O O . ASN C 1 97 ? 21.182 91.113 -43.723 1.00 73.28 532 ASN B O 1
ATOM 6910 N N . ASN C 1 98 ? 22.630 92.397 -44.863 1.00 72.41 533 ASN B N 1
ATOM 6911 C CA . ASN C 1 98 ? 22.830 91.384 -45.888 1.00 59.48 533 ASN B CA 1
ATOM 6912 C C . ASN C 1 98 ? 24.162 90.654 -45.786 1.00 58.69 533 ASN B C 1
ATOM 6913 O O . ASN C 1 98 ? 24.352 89.657 -46.492 1.00 57.04 533 ASN B O 1
ATOM 6918 N N . GLN C 1 99 ? 25.088 91.107 -44.937 1.00 48.91 534 GLN B N 1
ATOM 6919 C CA . GLN C 1 99 ? 26.226 90.260 -44.601 1.00 57.26 534 GLN B CA 1
ATOM 6920 C C . GLN C 1 99 ? 25.868 89.208 -43.563 1.00 48.33 534 GLN B C 1
ATOM 6921 O O . GLN C 1 99 ? 26.538 88.171 -43.496 1.00 49.33 534 GLN B O 1
ATOM 6927 N N . ALA C 1 100 ? 24.830 89.454 -42.762 1.00 33.06 535 ALA B N 1
ATOM 6928 C CA . ALA C 1 100 ? 24.525 88.604 -41.620 1.00 40.29 535 ALA B CA 1
ATOM 6929 C C . ALA C 1 100 ? 24.388 87.148 -42.042 1.00 37.51 535 ALA B C 1
ATOM 6930 O O . ALA C 1 100 ? 23.789 86.833 -43.074 1.00 27.54 535 ALA B O 1
ATOM 6932 N N . LEU C 1 101 ? 24.974 86.262 -41.244 1.00 29.17 536 LEU B N 1
ATOM 6933 C CA . LEU C 1 101 ? 24.834 84.836 -41.478 1.00 32.55 536 LEU B CA 1
ATOM 6934 C C . LEU C 1 101 ? 23.410 84.389 -41.153 1.00 30.34 536 LEU B C 1
ATOM 6935 O O . LEU C 1 101 ? 22.689 85.032 -40.385 1.00 30.91 536 LEU B O 1
ATOM 6940 N N . VAL C 1 102 ? 23.005 83.273 -41.756 1.00 24.28 537 VAL B N 1
ATOM 6941 C CA . VAL C 1 102 ? 21.618 82.825 -41.708 1.00 25.83 537 VAL B CA 1
ATOM 6942 C C . VAL C 1 102 ? 21.466 81.726 -40.668 1.00 29.33 537 VAL B C 1
ATOM 6943 O O . VAL C 1 102 ? 22.400 80.967 -40.377 1.00 31.60 537 VAL B O 1
ATOM 6947 N N . HIS C 1 103 ? 20.266 81.643 -40.103 1.00 22.77 538 HIS B N 1
ATOM 6948 C CA . HIS C 1 103 ? 19.943 80.802 -38.961 1.00 26.20 538 HIS B CA 1
ATOM 6949 C C . HIS C 1 103 ? 18.549 80.251 -39.142 1.00 30.50 538 HIS B C 1
ATOM 6950 O O . HIS C 1 103 ? 17.695 80.897 -39.770 1.00 32.80 538 HIS B O 1
ATOM 6957 N N . PRO C 1 104 ? 18.264 79.050 -38.628 1.00 26.20 539 PRO B N 1
ATOM 6958 C CA . PRO C 1 104 ? 16.887 78.553 -38.637 1.00 30.80 539 PRO B CA 1
ATOM 6959 C C . PRO C 1 104 ? 15.954 79.532 -37.937 1.00 33.47 539 PRO B C 1
ATOM 6960 O O . PRO C 1 104 ? 16.315 80.151 -36.933 1.00 33.34 539 PRO B O 1
ATOM 6964 N N . ASN C 1 105 ? 14.747 79.675 -38.484 1.00 33.78 540 ASN B N 1
ATOM 6965 C CA . ASN C 1 105 ? 13.814 80.689 -38.016 1.00 40.76 540 ASN B CA 1
ATOM 6966 C C . ASN C 1 105 ? 12.755 80.056 -37.127 1.00 51.15 540 ASN B C 1
ATOM 6967 O O . ASN C 1 105 ? 11.925 79.281 -37.627 1.00 44.69 540 ASN B O 1
ATOM 6972 N N . PRO C 1 106 ? 12.735 80.345 -35.824 1.00 48.77 541 PRO B N 1
ATOM 6973 C CA . PRO C 1 106 ? 11.635 79.839 -34.990 1.00 59.36 541 PRO B CA 1
ATOM 6974 C C . PRO C 1 106 ? 10.329 80.577 -35.221 1.00 57.96 541 PRO B C 1
ATOM 6975 O O . PRO C 1 106 ? 9.257 79.990 -35.032 1.00 57.95 541 PRO B O 1
ATOM 6979 N N . ASN C 1 107 ? 10.387 81.844 -35.634 1.00 48.24 542 ASN B N 1
ATOM 6980 C CA . ASN C 1 107 ? 9.183 82.636 -35.848 1.00 51.19 542 ASN B CA 1
ATOM 6981 C C . ASN C 1 107 ? 8.919 82.812 -37.336 1.00 46.01 542 ASN B C 1
ATOM 6982 O O . ASN C 1 107 ? 8.638 83.921 -37.802 1.00 55.24 542 ASN B O 1
ATOM 6987 N N . ARG C 1 108 ? 9.005 81.720 -38.084 1.00 57.15 543 ARG B N 1
ATOM 6988 C CA . ARG C 1 108 ? 8.740 81.734 -39.509 1.00 48.89 543 ARG B CA 1
ATOM 6989 C C . ARG C 1 108 ? 7.236 81.708 -39.753 1.00 55.95 543 ARG B C 1
ATOM 6990 O O . ARG C 1 108 ? 6.460 81.400 -38.845 1.00 54.98 543 ARG B O 1
ATOM 6998 N N . PRO C 1 109 ? 6.794 82.059 -40.959 1.00 54.75 544 PRO B N 1
ATOM 6999 C CA . PRO C 1 109 ? 5.393 81.813 -41.316 1.00 53.63 544 PRO B CA 1
ATOM 7000 C C . PRO C 1 109 ? 5.028 80.360 -41.051 1.00 60.33 544 PRO B C 1
ATOM 7001 O O . PRO C 1 109 ? 5.761 79.439 -41.419 1.00 52.94 544 PRO B O 1
ATOM 7005 N N . ALA C 1 110 ? 3.881 80.159 -40.398 1.00 57.28 545 ALA B N 1
ATOM 7006 C CA . ALA C 1 110 ? 3.519 78.831 -39.916 1.00 44.40 545 ALA B CA 1
ATOM 7007 C C . ALA C 1 110 ? 3.339 77.821 -41.042 1.00 50.90 545 ALA B C 1
ATOM 7008 O O . ALA C 1 110 ? 3.451 76.614 -40.795 1.00 48.39 545 ALA B O 1
ATOM 7010 N N . HIS C 1 111 ? 3.066 78.276 -42.268 1.00 49.44 546 HIS B N 1
ATOM 7011 C CA . HIS C 1 111 ? 2.875 77.337 -43.368 1.00 55.72 546 HIS B CA 1
ATOM 7012 C C . HIS C 1 111 ? 4.166 76.621 -43.746 1.00 50.44 546 HIS B C 1
ATOM 7013 O O . HIS C 1 111 ? 4.111 75.584 -44.416 1.00 50.09 546 HIS B O 1
ATOM 7020 N N . LEU C 1 112 ? 5.318 77.142 -43.332 1.00 48.65 547 LEU B N 1
ATOM 7021 C CA . LEU C 1 112 ? 6.593 76.451 -43.511 1.00 45.69 547 LEU B CA 1
ATOM 7022 C C . LEU C 1 112 ? 6.703 75.414 -42.403 1.00 38.70 547 LEU B C 1
ATOM 7023 O O . LEU C 1 112 ? 7.083 75.732 -41.274 1.00 47.45 547 LEU B O 1
ATOM 7028 N N . ARG C 1 113 ? 6.375 74.166 -42.722 1.00 40.77 548 ARG B N 1
ATOM 7029 C CA . ARG C 1 113 ? 6.318 73.126 -41.709 1.00 39.30 548 ARG B CA 1
ATOM 7030 C C . ARG C 1 113 ? 7.709 72.572 -41.407 1.00 46.58 548 ARG B C 1
ATOM 7031 O O . ARG C 1 113 ? 8.686 72.830 -42.116 1.00 42.45 548 ARG B O 1
ATOM 7039 N N . LEU C 1 114 ? 7.783 71.797 -40.320 1.00 47.58 549 LEU B N 1
ATOM 7040 C CA . LEU C 1 114 ? 9.061 71.248 -39.878 1.00 41.16 549 LEU B CA 1
ATOM 7041 C C . LEU C 1 114 ? 9.649 70.301 -40.914 1.00 45.06 549 LEU B C 1
ATOM 7042 O O . LEU C 1 114 ? 10.872 70.124 -40.970 1.00 43.54 549 LEU B O 1
ATOM 7047 N N . LYS C 1 115 ? 8.800 69.682 -41.737 1.00 40.49 550 LYS B N 1
ATOM 7048 C CA . LYS C 1 115 ? 9.264 68.754 -42.758 1.00 37.42 550 LYS B CA 1
ATOM 7049 C C . LYS C 1 115 ? 10.111 69.435 -43.823 1.00 38.48 550 LYS B C 1
ATOM 7050 O O . LYS C 1 115 ? 10.804 68.741 -44.577 1.00 38.87 550 LYS B O 1
ATOM 7056 N N . MET C 1 116 ? 10.080 70.769 -43.894 1.00 34.08 551 MET B N 1
ATOM 7057 C CA . MET C 1 116 ? 10.943 71.493 -44.820 1.00 32.81 551 MET B CA 1
ATOM 7058 C C . MET C 1 116 ? 12.389 71.522 -44.342 1.00 37.18 551 MET B C 1
ATOM 7059 O O . MET C 1 116 ? 13.311 71.568 -45.165 1.00 40.24 551 MET B O 1
ATOM 7064 N N . TYR C 1 117 ? 12.610 71.506 -43.025 1.00 33.48 552 TYR B N 1
ATOM 7065 C CA . TYR C 1 117 ? 13.974 71.394 -42.520 1.00 32.71 552 TYR B CA 1
ATOM 7066 C C . TYR C 1 117 ? 14.540 70.002 -42.759 1.00 33.74 552 TYR B C 1
ATOM 7067 O O . TYR C 1 117 ? 15.755 69.849 -42.924 1.00 30.26 552 TYR B O 1
ATOM 7076 N N . GLU C 1 118 ? 13.680 68.981 -42.792 1.00 31.60 553 GLU B N 1
ATOM 7077 C CA . GLU C 1 118 ? 14.126 67.655 -43.206 1.00 31.79 553 GLU B CA 1
ATOM 7078 C C . GLU C 1 118 ? 14.575 67.662 -44.661 1.00 30.52 553 GLU B C 1
ATOM 7079 O O . GLU C 1 118 ? 15.612 67.082 -45.002 1.00 30.03 553 GLU B O 1
ATOM 7085 N N . PHE C 1 119 ? 13.796 68.305 -45.536 1.00 26.58 554 PHE B N 1
ATOM 7086 C CA . PHE C 1 119 ? 14.193 68.440 -46.934 1.00 33.36 554 PHE B CA 1
ATOM 7087 C C . PHE C 1 119 ? 15.514 69.189 -47.057 1.00 33.16 554 PHE B C 1
ATOM 7088 O O . PHE C 1 119 ? 16.404 68.782 -47.812 1.00 35.81 554 PHE B O 1
ATOM 7096 N N . ALA C 1 120 ? 15.655 70.295 -46.321 1.00 29.56 555 ALA B N 1
ATOM 7097 C CA . ALA C 1 120 ? 16.895 71.064 -46.369 1.00 34.82 555 ALA B CA 1
ATOM 7098 C C . ALA C 1 120 ? 18.081 70.228 -45.904 1.00 29.98 555 ALA B C 1
ATOM 7099 O O . ALA C 1 120 ? 19.178 70.329 -46.464 1.00 26.49 555 ALA B O 1
ATOM 7101 N N . GLY C 1 121 ? 17.880 69.397 -44.879 1.00 25.02 556 GLY B N 1
ATOM 7102 C CA . GLY C 1 121 ? 18.950 68.517 -44.438 1.00 27.05 556 GLY B CA 1
ATOM 7103 C C . GLY C 1 121 ? 19.308 67.472 -45.477 1.00 26.72 556 GLY B C 1
ATOM 7104 O O . GLY C 1 121 ? 20.488 67.186 -45.702 1.00 28.36 556 GLY B O 1
ATOM 7105 N N . ARG C 1 122 ? 18.298 66.886 -46.124 1.00 26.43 557 ARG B N 1
ATOM 7106 C CA . ARG C 1 122 ? 18.565 65.936 -47.199 1.00 34.23 557 ARG B CA 1
ATOM 7107 C C . ARG C 1 122 ? 19.252 66.619 -48.374 1.00 27.50 557 ARG B C 1
ATOM 7108 O O . ARG C 1 122 ? 20.127 66.031 -49.020 1.00 28.03 557 ARG B O 1
ATOM 7116 N N . LEU C 1 123 ? 18.864 67.863 -48.667 1.00 28.84 558 LEU B N 1
ATOM 7117 C CA . LEU C 1 123 ? 19.499 68.608 -49.749 1.00 27.73 558 LEU B CA 1
ATOM 7118 C C . LEU C 1 123 ? 20.980 68.830 -49.463 1.00 31.38 558 LEU B C 1
ATOM 7119 O O . LEU C 1 123 ? 21.832 68.603 -50.330 1.00 29.97 558 LEU B O 1
ATOM 7124 N N . VAL C 1 124 ? 21.303 69.276 -48.246 1.00 29.26 559 VAL B N 1
ATOM 7125 C CA . VAL C 1 124 ? 22.701 69.475 -47.872 1.00 25.49 559 VAL B CA 1
ATOM 7126 C C . VAL C 1 124 ? 23.458 68.153 -47.919 1.00 26.68 559 VAL B C 1
ATOM 7127 O O . VAL C 1 124 ? 24.580 68.081 -48.436 1.00 24.20 559 VAL B O 1
ATOM 7131 N N . GLY C 1 125 ? 22.857 67.087 -47.386 1.00 22.78 560 GLY B N 1
ATOM 7132 C CA . GLY C 1 125 ? 23.486 65.779 -47.469 1.00 24.56 560 GLY B CA 1
ATOM 7133 C C . GLY C 1 125 ? 23.677 65.317 -48.900 1.00 24.80 560 GLY B C 1
ATOM 7134 O O . GLY C 1 125 ? 24.678 64.675 -49.228 1.00 29.34 560 GLY B O 1
ATOM 7135 N N . LYS C 1 126 ? 22.719 65.641 -49.771 1.00 27.14 561 LYS B N 1
ATOM 7136 C CA . LYS C 1 126 ? 22.849 65.289 -51.181 1.00 28.80 561 LYS B CA 1
ATOM 7137 C C . LYS C 1 126 ? 24.018 66.026 -51.825 1.00 31.49 561 LYS B C 1
ATOM 7138 O O . LYS C 1 126 ? 24.737 65.459 -52.656 1.00 27.20 561 LYS B O 1
ATOM 7144 N N . CYS C 1 127 ? 24.221 67.294 -51.456 1.00 23.11 562 CYS B N 1
ATOM 7145 C CA . CYS C 1 127 ? 25.375 68.037 -51.954 1.00 27.36 562 CYS B CA 1
ATOM 7146 C C . CYS C 1 127 ? 26.676 67.357 -51.550 1.00 27.54 562 CYS B C 1
ATOM 7147 O O . CYS C 1 127 ? 27.583 67.184 -52.373 1.00 26.15 562 CYS B O 1
ATOM 7150 N N . LEU C 1 128 ? 26.785 66.969 -50.277 1.00 22.85 563 LEU B N 1
ATOM 7151 C CA . LEU C 1 128 ? 27.992 66.299 -49.805 1.00 30.15 563 LEU B CA 1
ATOM 7152 C C . LEU C 1 128 ? 28.189 64.958 -50.502 1.00 24.48 563 LEU B C 1
ATOM 7153 O O . LEU C 1 128 ? 29.318 64.592 -50.851 1.00 30.43 563 LEU B O 1
ATOM 7158 N N . TYR C 1 129 ? 27.102 64.210 -50.709 1.00 24.90 564 TYR B N 1
ATOM 7159 C CA . TYR C 1 129 ? 27.214 62.908 -51.358 1.00 25.66 564 TYR B CA 1
ATOM 7160 C C . TYR C 1 129 ? 27.613 63.052 -52.822 1.00 29.83 564 TYR B C 1
ATOM 7161 O O . TYR C 1 129 ? 28.524 62.362 -53.295 1.00 25.19 564 TYR B O 1
ATOM 7170 N N . GLU C 1 130 ? 26.925 63.929 -53.561 1.00 26.45 565 GLU B N 1
ATOM 7171 C CA . GLU C 1 130 ? 27.262 64.141 -54.966 1.00 29.99 565 GLU B CA 1
ATOM 7172 C C . GLU C 1 130 ? 28.714 64.574 -55.125 1.00 36.20 565 GLU B C 1
ATOM 7173 O O . GLU C 1 130 ? 29.418 64.094 -56.021 1.00 30.15 565 GLU B O 1
ATOM 7179 N N . SER C 1 131 ? 29.181 65.480 -54.261 1.00 30.51 566 SER B N 1
ATOM 7180 C CA . SER C 1 131 ? 30.554 65.965 -54.357 1.00 33.12 566 SER B CA 1
ATOM 7181 C C . SER C 1 131 ? 31.574 64.877 -54.052 1.00 26.90 566 SER B C 1
ATOM 7182 O O . SER C 1 131 ? 32.718 64.974 -54.507 1.00 31.83 566 SER B O 1
ATOM 7185 N N . SER C 1 132 ? 31.189 63.847 -53.298 1.00 30.80 567 SER B N 1
ATOM 7186 C CA . SER C 1 132 ? 32.099 62.754 -52.982 1.00 30.37 567 SER B CA 1
ATOM 7187 C C . SER C 1 132 ? 32.232 61.745 -54.115 1.00 32.97 567 SER B C 1
ATOM 7188 O O . SER C 1 132 ? 33.124 60.891 -54.058 1.00 29.11 567 SER B O 1
ATOM 7191 N N . LEU C 1 133 ? 31.376 61.820 -55.136 1.00 34.82 568 LEU B N 1
ATOM 7192 C CA . LEU C 1 133 ? 31.471 60.911 -56.272 1.00 34.26 568 LEU B CA 1
ATOM 7193 C C . LEU C 1 133 ? 32.595 61.280 -57.231 1.00 30.61 568 LEU B C 1
ATOM 7194 O O . LEU C 1 133 ? 32.973 60.453 -58.068 1.00 39.78 568 LEU B O 1
ATOM 7199 N N . GLY C 1 134 ? 33.131 62.484 -57.133 1.00 35.43 569 GLY B N 1
ATOM 7200 C CA . GLY C 1 134 ? 34.185 62.943 -58.018 1.00 33.99 569 GLY B CA 1
ATOM 7201 C C . GLY C 1 134 ? 34.039 64.423 -58.313 1.00 33.65 569 GLY B C 1
ATOM 7202 O O . GLY C 1 134 ? 32.988 65.031 -58.103 1.00 38.61 569 GLY B O 1
ATOM 7203 N N . GLY C 1 135 ? 35.124 65.015 -58.818 1.00 32.17 570 GLY B N 1
ATOM 7204 C CA . GLY C 1 135 ? 35.125 66.442 -59.096 1.00 24.76 570 GLY B CA 1
ATOM 7205 C C . GLY C 1 135 ? 34.089 66.858 -60.122 1.00 36.55 570 GLY B C 1
ATOM 7206 O O . GLY C 1 135 ? 33.563 67.973 -60.061 1.00 45.23 570 GLY B O 1
ATOM 7207 N N . ALA C 1 136 ? 33.782 65.977 -61.077 1.00 37.46 571 ALA B N 1
ATOM 7208 C CA . ALA C 1 136 ? 32.809 66.308 -62.110 1.00 37.95 571 ALA B CA 1
ATOM 7209 C C . ALA C 1 136 ? 31.382 66.355 -61.578 1.00 33.13 571 ALA B C 1
ATOM 7210 O O . ALA C 1 136 ? 30.502 66.899 -62.253 1.00 35.18 571 ALA B O 1
ATOM 7212 N N . TYR C 1 137 ? 31.132 65.795 -60.395 1.00 34.81 572 TYR B N 1
ATOM 7213 C CA . TYR C 1 137 ? 29.797 65.745 -59.811 1.00 35.24 572 TYR B CA 1
ATOM 7214 C C . TYR C 1 137 ? 29.625 66.724 -58.656 1.00 34.64 572 TYR B C 1
ATOM 7215 O O . TYR C 1 137 ? 28.632 66.636 -57.924 1.00 32.60 572 TYR B O 1
ATOM 7224 N N . LYS C 1 138 ? 30.570 67.646 -58.475 1.00 29.33 573 LYS B N 1
ATOM 7225 C CA . LYS C 1 138 ? 30.540 68.577 -57.353 1.00 33.01 573 LYS B CA 1
ATOM 7226 C C . LYS C 1 138 ? 29.245 69.383 -57.324 1.00 32.80 573 LYS B C 1
ATOM 7227 O O . LYS C 1 138 ? 28.789 69.892 -58.352 1.00 28.69 573 LYS B O 1
ATOM 7233 N N . GLN C 1 139 ? 28.649 69.486 -56.137 1.00 30.40 574 GLN B N 1
ATOM 7234 C CA . GLN C 1 139 ? 27.507 70.365 -55.895 1.00 32.76 574 GLN B CA 1
ATOM 7235 C C . GLN C 1 139 ? 27.755 71.081 -54.575 1.00 27.57 574 GLN B C 1
ATOM 7236 O O . GLN C 1 139 ? 27.717 70.455 -53.512 1.00 29.60 574 GLN B O 1
ATOM 7242 N N . LEU C 1 140 ? 28.013 72.384 -54.642 1.00 26.72 575 LEU B N 1
ATOM 7243 C CA . LEU C 1 140 ? 28.349 73.169 -53.462 1.00 29.62 575 LEU B CA 1
ATOM 7244 C C . LEU C 1 140 ? 27.095 73.767 -52.839 1.00 33.57 575 LEU B C 1
ATOM 7245 O O . LEU C 1 140 ? 26.171 74.182 -53.545 1.00 35.25 575 LEU B O 1
ATOM 7250 N N . VAL C 1 141 ? 27.067 73.803 -51.510 1.00 25.62 576 VAL B N 1
ATOM 7251 C CA . VAL C 1 141 ? 25.972 74.439 -50.787 1.00 26.31 576 VAL B CA 1
ATOM 7252 C C . VAL C 1 141 ? 26.125 75.951 -50.885 1.00 30.96 576 VAL B C 1
ATOM 7253 O O . VAL C 1 141 ? 27.185 76.502 -50.567 1.00 26.96 576 VAL B O 1
ATOM 7257 N N . ARG C 1 142 ? 25.068 76.624 -51.332 1.00 24.30 577 ARG B N 1
ATOM 7258 C CA . ARG C 1 142 ? 25.062 78.081 -51.462 1.00 28.26 577 ARG B CA 1
ATOM 7259 C C . ARG C 1 142 ? 24.345 78.650 -50.243 1.00 28.83 577 ARG B C 1
ATOM 7260 O O . ARG C 1 142 ? 23.128 78.834 -50.242 1.00 32.00 577 ARG B O 1
ATOM 7268 N N . ALA C 1 143 ? 25.115 78.932 -49.196 1.00 30.37 578 ALA B N 1
ATOM 7269 C CA . ALA C 1 143 ? 24.573 79.472 -47.958 1.00 29.16 578 ALA B CA 1
ATOM 7270 C C . ALA C 1 143 ? 25.721 79.997 -47.113 1.00 31.23 578 ALA B C 1
ATOM 7271 O O . ALA C 1 143 ? 26.840 79.479 -47.177 1.00 35.54 578 ALA B O 1
ATOM 7273 N N . ARG C 1 144 ? 25.429 81.026 -46.323 1.00 27.27 579 ARG B N 1
ATOM 7274 C CA . ARG C 1 144 ? 26.373 81.594 -45.363 1.00 31.00 579 ARG B CA 1
ATOM 7275 C C . ARG C 1 144 ? 25.766 81.375 -43.981 1.00 29.95 579 ARG B C 1
ATOM 7276 O O . ARG C 1 144 ? 25.054 82.235 -43.456 1.00 32.67 579 ARG B O 1
ATOM 7284 N N . PHE C 1 145 ? 26.052 80.215 -43.398 1.00 29.52 580 PHE B N 1
ATOM 7285 C CA . PHE C 1 145 ? 25.421 79.806 -42.153 1.00 26.38 580 PHE B CA 1
ATOM 7286 C C . PHE C 1 145 ? 26.076 80.484 -40.957 1.00 30.23 580 PHE B C 1
ATOM 7287 O O . PHE C 1 145 ? 27.266 80.814 -40.974 1.00 29.20 580 PHE B O 1
ATOM 7295 N N . THR C 1 146 ? 25.279 80.696 -39.911 1.00 26.30 581 THR B N 1
ATOM 7296 C CA . THR C 1 146 ? 25.834 81.102 -38.628 1.00 23.42 581 THR B CA 1
ATOM 7297 C C . THR C 1 146 ? 26.789 80.030 -38.114 1.00 23.64 581 THR B C 1
ATOM 7298 O O . THR C 1 146 ? 26.642 78.842 -38.411 1.00 23.24 581 THR B O 1
ATOM 7302 N N . ARG C 1 147 ? 27.784 80.462 -37.337 1.00 22.43 582 ARG B N 1
ATOM 7303 C CA . ARG C 1 147 ? 28.714 79.504 -36.750 1.00 22.12 582 ARG B CA 1
ATOM 7304 C C . ARG C 1 147 ? 28.020 78.589 -35.748 1.00 26.27 582 ARG B C 1
ATOM 7305 O O . ARG C 1 147 ? 28.381 77.412 -35.636 1.00 28.03 582 ARG B O 1
ATOM 7313 N N . SER C 1 148 ? 27.022 79.103 -35.021 1.00 22.64 583 SER B N 1
ATOM 7314 C CA . SER C 1 148 ? 26.337 78.286 -34.022 1.00 23.65 583 SER B CA 1
ATOM 7315 C C . SER C 1 148 ? 25.488 77.201 -34.674 1.00 21.29 583 SER B C 1
ATOM 7316 O O . SER C 1 148 ? 25.368 76.095 -34.134 1.00 28.79 583 SER B O 1
ATOM 7319 N N . PHE C 1 149 ? 24.883 77.496 -35.828 1.00 24.46 584 PHE B N 1
ATOM 7320 C CA . PHE C 1 149 ? 24.155 76.458 -36.553 1.00 26.60 584 PHE B CA 1
ATOM 7321 C C . PHE C 1 149 ? 25.101 75.368 -37.043 1.00 26.21 584 PHE B C 1
ATOM 7322 O O . PHE C 1 149 ? 24.787 74.176 -36.945 1.00 33.73 584 PHE B O 1
ATOM 7330 N N . LEU C 1 150 ? 26.259 75.760 -37.579 1.00 25.38 585 LEU B N 1
ATOM 7331 C CA . LEU C 1 150 ? 27.266 74.780 -37.973 1.00 26.69 585 LEU B CA 1
ATOM 7332 C C . LEU C 1 150 ? 27.730 73.958 -36.778 1.00 28.33 585 LEU B C 1
ATOM 7333 O O . LEU C 1 150 ? 27.953 72.747 -36.896 1.00 26.75 585 LEU B O 1
ATOM 7338 N N . ALA C 1 151 ? 27.888 74.602 -35.618 1.00 21.24 586 ALA B N 1
ATOM 7339 C CA . ALA C 1 151 ? 28.268 73.873 -34.412 1.00 25.86 586 ALA B CA 1
ATOM 7340 C C . ALA C 1 151 ? 27.187 72.886 -33.992 1.00 23.28 586 ALA B C 1
ATOM 7341 O O . ALA C 1 151 ? 27.497 71.807 -33.476 1.00 25.13 586 ALA B O 1
ATOM 7343 N N . GLN C 1 152 ? 25.916 73.237 -34.198 1.00 23.56 587 GLN B N 1
ATOM 7344 C CA . GLN C 1 152 ? 24.835 72.321 -33.853 1.00 25.72 587 GLN B CA 1
ATOM 7345 C C . GLN C 1 152 ? 24.785 71.132 -34.804 1.00 29.14 587 GLN B C 1
ATOM 7346 O O . GLN C 1 152 ? 24.388 70.034 -34.399 1.00 31.27 587 GLN B O 1
ATOM 7352 N N . ILE C 1 153 ? 25.180 71.330 -36.065 1.00 27.67 588 ILE B N 1
ATOM 7353 C CA . ILE C 1 153 ? 25.283 70.212 -36.999 1.00 30.80 588 ILE B CA 1
ATOM 7354 C C . ILE C 1 153 ? 26.327 69.212 -36.518 1.00 28.79 588 ILE B C 1
ATOM 7355 O O . ILE C 1 153 ? 26.114 67.994 -36.568 1.00 38.49 588 ILE B O 1
ATOM 7360 N N . ILE C 1 154 ? 27.469 69.708 -36.037 1.00 27.18 589 ILE B N 1
ATOM 7361 C CA . ILE C 1 154 ? 28.512 68.828 -35.522 1.00 33.00 589 ILE B CA 1
ATOM 7362 C C . ILE C 1 154 ? 28.166 68.272 -34.144 1.00 29.17 589 ILE B C 1
ATOM 7363 O O . ILE C 1 154 ? 28.701 67.228 -33.751 1.00 37.83 589 ILE B O 1
ATOM 7368 N N . GLY C 1 155 ? 27.273 68.924 -33.409 1.00 34.04 590 GLY B N 1
ATOM 7369 C CA . GLY C 1 155 ? 26.908 68.488 -32.081 1.00 28.23 590 GLY B CA 1
ATOM 7370 C C . GLY C 1 155 ? 27.657 69.152 -30.948 1.00 34.63 590 GLY B C 1
ATOM 7371 O O . GLY C 1 155 ? 27.806 68.537 -29.886 1.00 33.65 590 GLY B O 1
ATOM 7372 N N . LEU C 1 156 ? 28.134 70.376 -31.136 1.00 33.52 591 LEU B N 1
ATOM 7373 C CA . LEU C 1 156 ? 28.887 71.085 -30.115 1.00 32.54 591 LEU B CA 1
ATOM 7374 C C . LEU C 1 156 ? 27.956 71.900 -29.225 1.00 32.82 591 LEU B C 1
ATOM 7375 O O . LEU C 1 156 ? 26.846 72.271 -29.615 1.00 35.18 591 LEU B O 1
ATOM 7380 N N . ARG C 1 157 ? 28.423 72.171 -28.010 1.00 27.95 592 ARG B N 1
ATOM 7381 C CA . ARG C 1 157 ? 27.693 73.034 -27.096 1.00 33.07 592 ARG B CA 1
ATOM 7382 C C . ARG C 1 157 ? 27.848 74.489 -27.519 1.00 34.57 592 ARG B C 1
ATOM 7383 O O . ARG C 1 157 ? 28.829 74.870 -28.164 1.00 30.77 592 ARG B O 1
ATOM 7391 N N . MET C 1 158 ? 26.867 75.304 -27.152 1.00 28.13 593 MET B N 1
ATOM 7392 C CA . MET C 1 158 ? 26.895 76.709 -27.523 1.00 26.39 593 MET B CA 1
ATOM 7393 C C . MET C 1 158 ? 27.846 77.491 -26.625 1.00 27.23 593 MET B C 1
ATOM 7394 O O . MET C 1 158 ? 28.027 77.180 -25.445 1.00 30.43 593 MET B O 1
ATOM 7399 N N . HIS C 1 159 ? 28.459 78.515 -27.209 1.00 25.64 594 HIS B N 1
ATOM 7400 C CA . HIS C 1 159 ? 29.416 79.369 -26.525 1.00 27.67 594 HIS B CA 1
ATOM 7401 C C . HIS C 1 159 ? 29.139 80.808 -26.934 1.00 29.23 594 HIS B C 1
ATOM 7402 O O . HIS C 1 159 ? 28.688 81.068 -28.053 1.00 28.74 594 HIS B O 1
ATOM 7409 N N . TYR C 1 160 ? 29.401 81.746 -26.020 1.00 28.06 595 TYR B N 1
ATOM 7410 C CA . TYR C 1 160 ? 29.095 83.143 -26.311 1.00 25.47 595 TYR B CA 1
ATOM 7411 C C . TYR C 1 160 ? 29.933 83.695 -27.458 1.00 27.98 595 TYR B C 1
ATOM 7412 O O . TYR C 1 160 ? 29.566 84.723 -28.037 1.00 26.60 595 TYR B O 1
ATOM 7421 N N . LYS C 1 161 ? 31.046 83.036 -27.800 1.00 22.89 596 LYS B N 1
ATOM 7422 C CA . LYS C 1 161 ? 31.869 83.496 -28.916 1.00 28.07 596 LYS B CA 1
ATOM 7423 C C . LYS C 1 161 ? 31.091 83.503 -30.227 1.00 26.90 596 LYS B C 1
ATOM 7424 O O . LYS C 1 161 ? 31.405 84.288 -31.129 1.00 30.80 596 LYS B O 1
ATOM 7430 N N . TYR C 1 162 ? 30.075 82.644 -30.353 1.00 24.51 597 TYR B N 1
ATOM 7431 C CA . TYR C 1 162 ? 29.271 82.613 -31.569 1.00 28.78 597 TYR B CA 1
ATOM 7432 C C . TYR C 1 162 ? 28.495 83.905 -31.780 1.00 28.55 597 TYR B C 1
ATOM 7433 O O . TYR C 1 162 ? 28.086 84.190 -32.911 1.00 31.47 597 TYR B O 1
ATOM 7442 N N . PHE C 1 163 ? 28.273 84.685 -30.719 1.00 27.39 598 PHE B N 1
ATOM 7443 C CA . PHE C 1 163 ? 27.533 85.935 -30.863 1.00 28.94 598 PHE B CA 1
ATOM 7444 C C . PHE C 1 163 ? 28.263 86.914 -31.775 1.00 33.25 598 PHE B C 1
ATOM 7445 O O . PHE C 1 163 ? 27.627 87.664 -32.524 1.00 26.61 598 PHE B O 1
ATOM 7453 N N . GLU C 1 164 ? 29.599 86.923 -31.729 1.00 25.44 599 GLU B N 1
ATOM 7454 C CA . GLU C 1 164 ? 30.353 87.901 -32.509 1.00 31.64 599 GLU B CA 1
ATOM 7455 C C . GLU C 1 164 ? 30.113 87.726 -34.004 1.00 31.11 599 GLU B C 1
ATOM 7456 O O . GLU C 1 164 ? 30.007 88.712 -34.743 1.00 35.80 599 GLU B O 1
ATOM 7462 N N . THR C 1 165 ? 30.016 86.480 -34.468 1.00 35.30 600 THR B N 1
ATOM 7463 C CA . THR C 1 165 ? 29.781 86.210 -35.881 1.00 28.29 600 THR B CA 1
ATOM 7464 C C . THR C 1 165 ? 28.299 86.144 -36.230 1.00 31.89 600 THR B C 1
ATOM 7465 O O . THR C 1 165 ? 27.901 86.585 -37.314 1.00 35.49 600 THR B O 1
ATOM 7469 N N . ASP C 1 166 ? 27.471 85.605 -35.335 1.00 31.23 601 ASP B N 1
ATOM 7470 C CA . ASP C 1 166 ? 26.075 85.337 -35.661 1.00 30.26 601 ASP B CA 1
ATOM 7471 C C . ASP C 1 166 ? 25.145 86.493 -35.319 1.00 33.00 601 ASP B C 1
ATOM 7472 O O . ASP C 1 166 ? 24.114 86.662 -35.980 1.00 30.32 601 ASP B O 1
ATOM 7477 N N . ASP C 1 167 ? 25.475 87.285 -34.301 1.00 32.43 602 ASP B N 1
ATOM 7478 C CA . ASP C 1 167 ? 24.672 88.442 -33.901 1.00 31.55 602 ASP B CA 1
ATOM 7479 C C . ASP C 1 167 ? 25.617 89.545 -33.447 1.00 33.16 602 ASP B C 1
ATOM 7480 O O . ASP C 1 167 ? 25.724 89.845 -32.251 1.00 31.62 602 ASP B O 1
ATOM 7485 N N . PRO C 1 168 ? 26.331 90.172 -34.389 1.00 36.14 603 PRO B N 1
ATOM 7486 C CA . PRO C 1 168 ? 27.388 91.124 -33.993 1.00 32.01 603 PRO B CA 1
ATOM 7487 C C . PRO C 1 168 ? 26.881 92.294 -33.168 1.00 36.85 603 PRO B C 1
ATOM 7488 O O . PRO C 1 168 ? 27.586 92.753 -32.260 1.00 43.79 603 PRO B O 1
ATOM 7492 N N . GLU C 1 169 ? 25.679 92.797 -33.458 1.00 37.77 604 GLU B N 1
ATOM 7493 C CA . GLU C 1 169 ? 25.149 93.922 -32.694 1.00 48.13 604 GLU B CA 1
ATOM 7494 C C . GLU C 1 169 ? 24.909 93.536 -31.239 1.00 39.23 604 GLU B C 1
ATOM 7495 O O . GLU C 1 169 ? 25.209 94.314 -30.326 1.00 39.31 604 GLU B O 1
ATOM 7501 N N . PHE C 1 170 ? 24.370 92.337 -31.005 1.00 35.83 605 PHE B N 1
ATOM 7502 C CA . PHE C 1 170 ? 24.191 91.859 -29.638 1.00 26.78 605 PHE B CA 1
ATOM 7503 C C . PHE C 1 170 ? 25.533 91.628 -28.954 1.00 35.24 605 PHE B C 1
ATOM 7504 O O . PHE C 1 170 ? 25.673 91.871 -27.750 1.00 33.12 605 PHE B O 1
ATOM 7512 N N . TYR C 1 171 ? 26.532 91.155 -29.704 1.00 29.16 606 TYR B N 1
ATOM 7513 C CA . TYR C 1 171 ? 27.859 90.968 -29.127 1.00 30.96 606 TYR B CA 1
ATOM 7514 C C . TYR C 1 171 ? 28.496 92.302 -28.758 1.00 38.36 606 TYR B C 1
ATOM 7515 O O . TYR C 1 171 ? 29.108 92.432 -27.691 1.00 37.19 606 TYR B O 1
ATOM 7524 N N . LYS C 1 172 ? 28.363 93.307 -29.626 1.00 38.29 607 LYS B N 1
ATOM 7525 C CA . LYS C 1 172 ? 28.993 94.596 -29.363 1.00 42.76 607 LYS B CA 1
ATOM 7526 C C . LYS C 1 172 ? 28.323 95.326 -28.206 1.00 43.26 607 LYS B C 1
ATOM 7527 O O . LYS C 1 172 ? 28.998 96.027 -27.445 1.00 52.71 607 LYS B O 1
ATOM 7533 N N . SER C 1 173 ? 27.007 95.181 -28.058 1.00 36.45 608 SER B N 1
ATOM 7534 C CA . SER C 1 173 ? 26.297 95.852 -26.978 1.00 38.83 608 SER B CA 1
ATOM 7535 C C . SER C 1 173 ? 26.382 95.068 -25.673 1.00 35.83 608 SER B C 1
ATOM 7536 O O . SER C 1 173 ? 27.194 95.395 -24.802 1.00 57.75 608 SER B O 1
ATOM 7539 N N . LYS C 1 174 ? 25.563 94.023 -25.533 1.00 38.22 609 LYS B N 1
ATOM 7540 C CA . LYS C 1 174 ? 25.407 93.372 -24.234 1.00 32.10 609 LYS B CA 1
ATOM 7541 C C . LYS C 1 174 ? 26.611 92.505 -23.882 1.00 37.42 609 LYS B C 1
ATOM 7542 O O . LYS C 1 174 ? 27.152 92.602 -22.773 1.00 31.32 609 LYS B O 1
ATOM 7548 N N . VAL C 1 175 ? 27.047 91.648 -24.810 1.00 24.61 610 VAL B N 1
ATOM 7549 C CA . VAL C 1 175 ? 28.059 90.645 -24.480 1.00 29.25 610 VAL B CA 1
ATOM 7550 C C . VAL C 1 175 ? 29.368 91.313 -24.072 1.00 30.64 610 VAL B C 1
ATOM 7551 O O . VAL C 1 175 ? 29.963 90.974 -23.042 1.00 30.49 610 VAL B O 1
ATOM 7555 N N . CYS C 1 176 ? 29.839 92.267 -24.878 1.00 31.35 611 CYS B N 1
ATOM 7556 C CA . CYS C 1 176 ? 31.104 92.931 -24.574 1.00 42.26 611 CYS B CA 1
ATOM 7557 C C . CYS C 1 176 ? 31.024 93.721 -23.275 1.00 30.47 611 CYS B C 1
ATOM 7558 O O . CYS C 1 176 ? 32.008 93.805 -22.531 1.00 37.69 611 CYS B O 1
ATOM 7561 N N . PHE C 1 177 ? 29.862 94.312 -22.985 1.00 36.08 612 PHE B N 1
ATOM 7562 C CA . PHE C 1 177 ? 29.696 95.041 -21.732 1.00 35.61 612 PHE B CA 1
ATOM 7563 C C . PHE C 1 177 ? 29.867 94.114 -20.535 1.00 34.66 612 PHE B C 1
ATOM 7564 O O . PHE C 1 177 ? 30.547 94.456 -19.561 1.00 37.30 612 PHE B O 1
ATOM 7572 N N . ILE C 1 178 ? 29.247 92.934 -20.590 1.00 33.91 613 ILE B N 1
ATOM 7573 C CA . ILE C 1 178 ? 29.346 91.988 -19.484 1.00 33.91 613 ILE B CA 1
ATOM 7574 C C . ILE C 1 178 ? 30.778 91.486 -19.337 1.00 34.02 613 ILE B C 1
ATOM 7575 O O . ILE C 1 178 ? 31.283 91.321 -18.220 1.00 35.44 613 ILE B O 1
ATOM 7580 N N . LEU C 1 179 ? 31.460 91.251 -20.460 1.00 35.12 614 LEU B N 1
ATOM 7581 C CA . LEU C 1 179 ? 32.827 90.746 -20.419 1.00 39.97 614 LEU B CA 1
ATOM 7582 C C . LEU C 1 179 ? 33.816 91.752 -19.844 1.00 41.68 614 LEU B C 1
ATOM 7583 O O . LEU C 1 179 ? 34.888 91.349 -19.382 1.00 49.02 614 LEU B O 1
ATOM 7588 N N . ASN C 1 180 ? 33.489 93.045 -19.859 1.00 41.55 615 ASN B N 1
ATOM 7589 C CA . ASN C 1 180 ? 34.450 94.082 -19.510 1.00 48.49 615 ASN B CA 1
ATOM 7590 C C . ASN C 1 180 ? 34.091 94.891 -18.270 1.00 48.09 615 ASN B C 1
ATOM 7591 O O . ASN C 1 180 ? 34.866 95.778 -17.893 1.00 51.01 615 ASN B O 1
ATOM 7596 N N . ASN C 1 181 ? 32.958 94.628 -17.622 1.00 41.83 616 ASN B N 1
ATOM 7597 C CA . ASN C 1 181 ? 32.476 95.513 -16.572 1.00 42.95 616 ASN B CA 1
ATOM 7598 C C . ASN C 1 181 ? 32.031 94.730 -15.345 1.00 43.69 616 ASN B C 1
ATOM 7599 O O . ASN C 1 181 ? 31.782 93.522 -15.398 1.00 40.30 616 ASN B O 1
ATOM 7604 N N . ASP C 1 182 ? 31.935 95.455 -14.233 1.00 40.26 617 ASP B N 1
ATOM 7605 C CA . ASP C 1 182 ? 31.433 94.891 -12.990 1.00 31.26 617 ASP B CA 1
ATOM 7606 C C . ASP C 1 182 ? 29.933 94.643 -13.094 1.00 38.60 617 ASP B C 1
ATOM 7607 O O . ASP C 1 182 ? 29.193 95.444 -13.672 1.00 42.80 617 ASP B O 1
ATOM 7612 N N . MET C 1 183 ? 29.484 93.529 -12.519 1.00 38.60 618 MET B N 1
ATOM 7613 C CA . MET C 1 183 ? 28.086 93.126 -12.580 1.00 38.09 618 MET B CA 1
ATOM 7614 C C . MET C 1 183 ? 27.345 93.316 -11.264 1.00 34.84 618 MET B C 1
ATOM 7615 O O . MET C 1 183 ? 26.150 93.007 -11.195 1.00 41.40 618 MET B O 1
ATOM 7620 N N . SER C 1 184 ? 28.013 93.817 -10.221 1.00 35.66 619 SER B N 1
ATOM 7621 C CA . SER C 1 184 ? 27.420 93.838 -8.888 1.00 44.33 619 SER B CA 1
ATOM 7622 C C . SER C 1 184 ? 26.200 94.746 -8.794 1.00 45.87 619 SER B C 1
ATOM 7623 O O . SER C 1 184 ? 25.350 94.527 -7.925 1.00 49.36 619 SER B O 1
ATOM 7626 N N . GLU C 1 185 ? 26.091 95.752 -9.659 1.00 43.51 620 GLU B N 1
ATOM 7627 C CA . GLU C 1 185 ? 24.982 96.692 -9.614 1.00 44.45 620 GLU B CA 1
ATOM 7628 C C . GLU C 1 185 ? 24.018 96.536 -10.783 1.00 49.21 620 GLU B C 1
ATOM 7629 O O . GLU C 1 185 ? 23.082 97.334 -10.904 1.00 40.74 620 GLU B O 1
ATOM 7635 N N . MET C 1 186 ? 24.214 95.533 -11.641 1.00 36.28 621 MET B N 1
ATOM 7636 C CA . MET C 1 186 ? 23.348 95.353 -12.800 1.00 31.04 621 MET B CA 1
ATOM 7637 C C . MET C 1 186 ? 22.055 94.618 -12.469 1.00 33.47 621 MET B C 1
ATOM 7638 O O . MET C 1 186 ? 21.085 94.735 -13.226 1.00 34.04 621 MET B O 1
ATOM 7643 N N . GLU C 1 187 ? 22.021 93.875 -11.361 1.00 32.26 622 GLU B N 1
ATOM 7644 C CA . GLU C 1 187 ? 20.827 93.145 -10.927 1.00 34.74 622 GLU B CA 1
ATOM 7645 C C . GLU C 1 187 ? 20.303 92.225 -12.028 1.00 33.68 622 GLU B C 1
ATOM 7646 O O . GLU C 1 187 ? 19.097 92.120 -12.260 1.00 32.37 622 GLU B O 1
ATOM 7652 N N . LEU C 1 188 ? 21.220 91.549 -12.713 1.00 34.05 623 LEU B N 1
ATOM 7653 C CA . LEU C 1 188 ? 20.851 90.575 -13.729 1.00 29.97 623 LEU B CA 1
ATOM 7654 C C . LEU C 1 188 ? 20.636 89.208 -13.094 1.00 30.70 623 LEU B C 1
ATOM 7655 O O . LEU C 1 188 ? 21.344 88.827 -12.157 1.00 29.98 623 LEU B O 1
ATOM 7660 N N . VAL C 1 189 ? 19.656 88.472 -13.613 1.00 25.52 624 VAL B N 1
ATOM 7661 C CA . VAL C 1 189 ? 19.402 87.102 -13.194 1.00 28.77 624 VAL B CA 1
ATOM 7662 C C . VAL C 1 189 ? 19.469 86.197 -14.419 1.00 34.21 624 VAL B C 1
ATOM 7663 O O . VAL C 1 189 ? 19.471 86.654 -15.562 1.00 31.46 624 VAL B O 1
ATOM 7667 N N . PHE C 1 190 ? 19.513 84.890 -14.161 1.00 35.00 625 PHE B N 1
ATOM 7668 C CA . PHE C 1 190 ? 19.628 83.887 -15.219 1.00 23.31 625 PHE B CA 1
ATOM 7669 C C . PHE C 1 190 ? 18.268 83.639 -15.876 1.00 24.27 625 PHE B C 1
ATOM 7670 O O . PHE C 1 190 ? 17.739 82.529 -15.896 1.00 29.78 625 PHE B O 1
ATOM 7678 N N . ALA C 1 191 ? 17.704 84.712 -16.425 1.00 27.00 626 ALA B N 1
ATOM 7679 C CA . ALA C 1 191 ? 16.408 84.633 -17.081 1.00 28.76 626 ALA B CA 1
ATOM 7680 C C . ALA C 1 191 ? 16.284 85.786 -18.064 1.00 27.03 626 ALA B C 1
ATOM 7681 O O . ALA C 1 191 ? 16.886 86.845 -17.876 1.00 31.92 626 ALA B O 1
ATOM 7683 N N . GLU C 1 192 ? 15.496 85.565 -19.110 1.00 33.00 627 GLU B N 1
ATOM 7684 C CA . GLU C 1 192 ? 15.245 86.567 -20.134 1.00 34.60 627 GLU B CA 1
ATOM 7685 C C . GLU C 1 192 ? 13.806 87.050 -20.033 1.00 35.34 627 GLU B C 1
ATOM 7686 O O . GLU C 1 192 ? 12.885 86.250 -19.835 1.00 40.75 627 GLU B O 1
ATOM 7692 N N . GLU C 1 193 ? 13.616 88.357 -20.171 1.00 34.12 628 GLU B N 1
ATOM 7693 C CA . GLU C 1 193 ? 12.300 88.971 -20.094 1.00 38.01 628 GLU B CA 1
ATOM 7694 C C . GLU C 1 193 ? 11.839 89.396 -21.480 1.00 37.91 628 GLU B C 1
ATOM 7695 O O . GLU C 1 193 ? 12.608 89.978 -22.252 1.00 40.07 628 GLU B O 1
ATOM 7701 N N . LYS C 1 194 ? 10.581 89.094 -21.788 1.00 42.38 629 LYS B N 1
ATOM 7702 C CA . LYS C 1 194 ? 9.945 89.483 -23.039 1.00 46.12 629 LYS B CA 1
ATOM 7703 C C . LYS C 1 194 ? 8.768 90.394 -22.719 1.00 52.00 629 LYS B C 1
ATOM 7704 O O . LYS C 1 194 ? 7.993 90.112 -21.799 1.00 49.29 629 LYS B O 1
ATOM 7710 N N . TYR C 1 195 ? 8.651 91.490 -23.463 1.00 49.82 630 TYR B N 1
ATOM 7711 C CA . TYR C 1 195 ? 7.611 92.489 -23.260 1.00 47.61 630 TYR B CA 1
ATOM 7712 C C . TYR C 1 195 ? 6.711 92.563 -24.488 1.00 48.08 630 TYR B C 1
ATOM 7713 O O . TYR C 1 195 ? 7.180 92.406 -25.619 1.00 49.97 630 TYR B O 1
ATOM 7722 N N . ASN C 1 196 ? 5.420 92.811 -24.267 1.00 42.71 631 ASN B N 1
ATOM 7723 C CA . ASN C 1 196 ? 4.475 92.992 -25.360 1.00 47.13 631 ASN B CA 1
ATOM 7724 C C . ASN C 1 196 ? 4.657 94.387 -25.961 1.00 52.26 631 ASN B C 1
ATOM 7725 O O . ASN C 1 196 ? 5.576 95.136 -25.603 1.00 59.29 631 ASN B O 1
ATOM 7730 N N . LYS C 1 197 ? 3.748 94.762 -26.863 1.00 60.63 632 LYS B N 1
ATOM 7731 C CA . LYS C 1 197 ? 3.927 95.989 -27.610 1.00 56.57 632 LYS B CA 1
ATOM 7732 C C . LYS C 1 197 ? 3.700 97.208 -26.751 1.00 58.27 632 LYS B C 1
ATOM 7733 O O . LYS C 1 197 ? 4.356 98.237 -26.946 1.00 62.32 632 LYS B O 1
ATOM 7734 N N . SER C 1 198 ? 2.895 97.024 -25.740 1.00 47.16 633 SER B N 1
ATOM 7735 C CA . SER C 1 198 ? 2.443 98.060 -24.861 1.00 60.77 633 SER B CA 1
ATOM 7736 C C . SER C 1 198 ? 3.365 98.241 -23.675 1.00 60.08 633 SER B C 1
ATOM 7737 O O . SER C 1 198 ? 2.983 98.905 -22.708 1.00 44.90 633 SER B O 1
ATOM 7740 N N . GLY C 1 199 ? 4.560 97.655 -23.729 1.00 52.65 634 GLY B N 1
ATOM 7741 C CA . GLY C 1 199 ? 5.541 97.812 -22.674 1.00 47.66 634 GLY B CA 1
ATOM 7742 C C . GLY C 1 199 ? 5.224 97.070 -21.398 1.00 42.26 634 GLY B C 1
ATOM 7743 O O . GLY C 1 199 ? 5.702 97.462 -20.330 1.00 46.83 634 GLY B O 1
ATOM 7744 N N . GLN C 1 200 ? 4.436 96.003 -21.472 1.00 41.10 635 GLN B N 1
ATOM 7745 C CA . GLN C 1 200 ? 4.145 95.193 -20.300 1.00 50.05 635 GLN B CA 1
ATOM 7746 C C . GLN C 1 200 ? 4.959 93.908 -20.337 1.00 45.31 635 GLN B C 1
ATOM 7747 O O . GLN C 1 200 ? 5.233 93.356 -21.405 1.00 49.07 635 GLN B O 1
ATOM 7753 N N . LEU C 1 201 ? 5.331 93.429 -19.153 1.00 42.50 636 LEU B N 1
ATOM 7754 C CA . LEU C 1 201 ? 6.082 92.187 -19.044 1.00 41.90 636 LEU B CA 1
ATOM 7755 C C . LEU C 1 201 ? 5.210 91.024 -19.501 1.00 45.10 636 LEU B C 1
ATOM 7756 O O . LEU C 1 201 ? 4.191 90.719 -18.873 1.00 44.07 636 LEU B O 1
ATOM 7761 N N . ASP C 1 202 ? 5.608 90.380 -20.597 1.00 47.63 637 ASP B N 1
ATOM 7762 C CA . ASP C 1 202 ? 4.812 89.313 -21.191 1.00 49.51 637 ASP B CA 1
ATOM 7763 C C . ASP C 1 202 ? 5.212 87.932 -20.679 1.00 52.18 637 ASP B C 1
ATOM 7764 O O . ASP C 1 202 ? 4.347 87.127 -20.323 1.00 50.81 637 ASP B O 1
ATOM 7769 N N . LYS C 1 203 ? 6.511 87.644 -20.630 1.00 47.52 638 LYS B N 1
ATOM 7770 C CA . LYS C 1 203 ? 6.973 86.312 -20.266 1.00 44.05 638 LYS B CA 1
ATOM 7771 C C . LYS C 1 203 ? 8.386 86.400 -19.711 1.00 44.56 638 LYS B C 1
ATOM 7772 O O . LYS C 1 203 ? 9.189 87.231 -20.146 1.00 46.67 638 LYS B O 1
ATOM 7778 N N . VAL C 1 204 ? 8.677 85.535 -18.743 1.00 39.71 639 VAL B N 1
ATOM 7779 C CA . VAL C 1 204 ? 10.022 85.362 -18.207 1.00 41.91 639 VAL B CA 1
ATOM 7780 C C . VAL C 1 204 ? 10.471 83.946 -18.538 1.00 36.73 639 VAL B C 1
ATOM 7781 O O . VAL C 1 204 ? 9.846 82.973 -18.097 1.00 37.77 639 VAL B O 1
ATOM 7785 N N . VAL C 1 205 ? 11.551 83.829 -19.306 1.00 36.65 640 VAL B N 1
ATOM 7786 C CA . VAL C 1 205 ? 12.106 82.538 -19.699 1.00 27.36 640 VAL B CA 1
ATOM 7787 C C . VAL C 1 205 ? 13.427 82.353 -18.966 1.00 33.89 640 VAL B C 1
ATOM 7788 O O . VAL C 1 205 ? 14.368 83.133 -19.158 1.00 36.11 640 VAL B O 1
ATOM 7792 N N . GLU C 1 206 ? 13.496 81.323 -18.128 1.00 27.72 641 GLU B N 1
ATOM 7793 C CA . GLU C 1 206 ? 14.694 81.054 -17.348 1.00 29.01 641 GLU B CA 1
ATOM 7794 C C . GLU C 1 206 ? 15.730 80.309 -18.181 1.00 36.08 641 GLU B C 1
ATOM 7795 O O . GLU C 1 206 ? 15.394 79.426 -18.976 1.00 35.21 641 GLU B O 1
ATOM 7801 N N . LEU C 1 207 ? 17.000 80.672 -17.992 1.00 29.40 642 LEU B N 1
ATOM 7802 C CA . LEU C 1 207 ? 18.092 80.003 -18.687 1.00 32.90 642 LEU B CA 1
ATOM 7803 C C . LEU C 1 207 ? 18.387 78.624 -18.113 1.00 32.78 642 LEU B C 1
ATOM 7804 O O . LEU C 1 207 ? 18.989 77.794 -18.802 1.00 31.05 642 LEU B O 1
ATOM 7809 N N . MET C 1 208 ? 17.987 78.374 -16.870 1.00 29.91 643 MET B N 1
ATOM 7810 C CA . MET C 1 208 ? 18.041 77.050 -16.265 1.00 31.85 643 MET B CA 1
ATOM 7811 C C . MET C 1 208 ? 17.045 77.032 -15.115 1.00 34.18 643 MET B C 1
ATOM 7812 O O . MET C 1 208 ? 16.460 78.060 -14.764 1.00 32.17 643 MET B O 1
ATOM 7817 N N . THR C 1 209 ? 16.846 75.845 -14.543 1.00 29.93 644 THR B N 1
ATOM 7818 C CA . THR C 1 209 ? 15.898 75.687 -13.445 1.00 32.53 644 THR B CA 1
ATOM 7819 C C . THR C 1 209 ? 16.243 76.632 -12.301 1.00 26.71 644 THR B C 1
ATOM 7820 O O . THR C 1 209 ? 17.367 76.620 -11.791 1.00 33.56 644 THR B O 1
ATOM 7824 N N . GLY C 1 210 ? 15.274 77.452 -11.901 1.00 27.10 645 GLY B N 1
ATOM 7825 C CA . GLY C 1 210 ? 15.519 78.439 -10.869 1.00 28.83 645 GLY B CA 1
ATOM 7826 C C . GLY C 1 210 ? 16.355 79.619 -11.307 1.00 37.95 645 GLY B C 1
ATOM 7827 O O . GLY C 1 210 ? 16.838 80.368 -10.451 1.00 32.79 645 GLY B O 1
ATOM 7828 N N . GLY C 1 211 ? 16.541 79.808 -12.616 1.00 38.18 646 GLY B N 1
ATOM 7829 C CA . GLY C 1 211 ? 17.403 80.875 -13.097 1.00 29.14 646 GLY B CA 1
ATOM 7830 C C . GLY C 1 211 ? 16.920 82.263 -12.727 1.00 32.99 646 GLY B C 1
ATOM 7831 O O . GLY C 1 211 ? 17.727 83.185 -12.581 1.00 27.06 646 GLY B O 1
ATOM 7832 N N . ALA C 1 212 ? 15.605 82.439 -12.578 1.00 30.77 647 ALA B N 1
ATOM 7833 C CA . ALA C 1 212 ? 15.066 83.744 -12.209 1.00 38.04 647 ALA B CA 1
ATOM 7834 C C . ALA C 1 212 ? 15.474 84.172 -10.805 1.00 32.66 647 ALA B C 1
ATOM 7835 O O . ALA C 1 212 ? 15.508 85.376 -10.525 1.00 39.75 647 ALA B O 1
ATOM 7837 N N . GLN C 1 213 ? 15.787 83.222 -9.923 1.00 36.23 648 GLN B N 1
ATOM 7838 C CA . GLN C 1 213 ? 16.252 83.520 -8.574 1.00 44.25 648 GLN B CA 1
ATOM 7839 C C . GLN C 1 213 ? 17.766 83.404 -8.427 1.00 45.08 648 GLN B C 1
ATOM 7840 O O . GLN C 1 213 ? 18.269 83.380 -7.300 1.00 47.54 648 GLN B O 1
ATOM 7846 N N . THR C 1 214 ? 18.499 83.321 -9.532 1.00 32.27 649 THR B N 1
ATOM 7847 C CA . THR C 1 214 ? 19.952 83.205 -9.486 1.00 33.56 649 THR B CA 1
ATOM 7848 C C . THR C 1 214 ? 20.580 84.494 -9.990 1.00 31.22 649 THR B C 1
ATOM 7849 O O . THR C 1 214 ? 20.436 84.822 -11.178 1.00 38.09 649 THR B O 1
ATOM 7853 N N . PRO C 1 215 ? 21.275 85.249 -9.144 1.00 34.11 650 PRO B N 1
ATOM 7854 C CA . PRO C 1 215 ? 21.890 86.497 -9.607 1.00 27.40 650 PRO B CA 1
ATOM 7855 C C . PRO C 1 215 ? 23.099 86.241 -10.490 1.00 33.97 650 PRO B C 1
ATOM 7856 O O . PRO C 1 215 ? 23.821 85.253 -10.333 1.00 31.29 650 PRO B O 1
ATOM 7860 N N . VAL C 1 216 ? 23.311 87.152 -11.432 1.00 33.39 651 VAL B N 1
ATOM 7861 C CA . VAL C 1 216 ? 24.530 87.180 -12.229 1.00 25.09 651 VAL B CA 1
ATOM 7862 C C . VAL C 1 216 ? 25.577 87.972 -11.458 1.00 31.18 651 VAL B C 1
ATOM 7863 O O . VAL C 1 216 ? 25.358 89.140 -11.119 1.00 34.76 651 VAL B O 1
ATOM 7867 N N . THR C 1 217 ? 26.707 87.339 -11.174 1.00 31.86 652 THR B N 1
ATOM 7868 C CA . THR C 1 217 ? 27.812 87.968 -10.467 1.00 33.01 652 THR B CA 1
ATOM 7869 C C . THR C 1 217 ? 29.046 87.978 -11.364 1.00 37.96 652 THR B C 1
ATOM 7870 O O . THR C 1 217 ? 29.041 87.437 -12.473 1.00 35.58 652 THR B O 1
ATOM 7874 N N . ASN C 1 218 ? 30.112 88.615 -10.876 1.00 27.21 653 ASN B N 1
ATOM 7875 C CA . ASN C 1 218 ? 31.374 88.595 -11.606 1.00 31.14 653 ASN B CA 1
ATOM 7876 C C . ASN C 1 218 ? 31.932 87.182 -11.714 1.00 35.92 653 ASN B C 1
ATOM 7877 O O . ASN C 1 218 ? 32.597 86.849 -12.702 1.00 34.44 653 ASN B O 1
ATOM 7882 N N . ALA C 1 219 ? 31.672 86.341 -10.712 1.00 28.65 654 ALA B N 1
ATOM 7883 C CA . ALA C 1 219 ? 32.224 84.993 -10.688 1.00 34.58 654 ALA B CA 1
ATOM 7884 C C . ALA C 1 219 ? 31.495 84.025 -11.612 1.00 32.25 654 ALA B C 1
ATOM 7885 O O . ALA C 1 219 ? 32.072 82.995 -11.978 1.00 34.74 654 ALA B O 1
ATOM 7887 N N . ASN C 1 220 ? 30.251 84.317 -11.999 1.00 22.68 655 ASN B N 1
ATOM 7888 C CA . ASN C 1 220 ? 29.480 83.398 -12.830 1.00 28.08 655 ASN B CA 1
ATOM 7889 C C . ASN C 1 220 ? 29.010 84.014 -14.143 1.00 26.32 655 ASN B C 1
ATOM 7890 O O . ASN C 1 220 ? 28.224 83.381 -14.859 1.00 30.86 655 ASN B O 1
ATOM 7895 N N . LYS C 1 221 ? 29.462 85.225 -14.483 1.00 24.98 656 LYS B N 1
ATOM 7896 C CA . LYS C 1 221 ? 28.936 85.897 -15.667 1.00 28.28 656 LYS B CA 1
ATOM 7897 C C . LYS C 1 221 ? 29.324 85.191 -16.962 1.00 26.79 656 LYS B C 1
ATOM 7898 O O . LYS C 1 221 ? 28.619 85.340 -17.965 1.00 28.63 656 LYS B O 1
ATOM 7904 N N . ILE C 1 222 ? 30.416 84.423 -16.966 1.00 27.37 657 ILE B N 1
ATOM 7905 C CA . ILE C 1 222 ? 30.764 83.653 -18.156 1.00 24.16 657 ILE B CA 1
ATOM 7906 C C . ILE C 1 222 ? 29.782 82.505 -18.351 1.00 29.00 657 ILE B C 1
ATOM 7907 O O . ILE C 1 222 ? 29.338 82.232 -19.473 1.00 28.73 657 ILE B O 1
ATOM 7912 N N . PHE C 1 223 ? 29.423 81.817 -17.263 1.00 22.29 658 PHE B N 1
ATOM 7913 C CA . PHE C 1 223 ? 28.390 80.790 -17.348 1.00 26.01 658 PHE B CA 1
ATOM 7914 C C . PHE C 1 223 ? 27.063 81.382 -17.802 1.00 26.14 658 PHE B C 1
ATOM 7915 O O . PHE C 1 223 ? 26.285 80.712 -18.491 1.00 27.66 658 PHE B O 1
ATOM 7923 N N . TYR C 1 224 ? 26.792 82.633 -17.423 1.00 27.70 659 TYR B N 1
ATOM 7924 C CA . TYR C 1 224 ? 25.581 83.311 -17.872 1.00 26.22 659 TYR B CA 1
ATOM 7925 C C . TYR C 1 224 ? 25.605 83.536 -19.380 1.00 26.58 659 TYR B C 1
ATOM 7926 O O . TYR C 1 224 ? 24.616 83.266 -20.073 1.00 27.87 659 TYR B O 1
ATOM 7935 N N . LEU C 1 225 ? 26.731 84.025 -19.905 1.00 25.20 660 LEU B N 1
ATOM 7936 C CA . LEU C 1 225 ? 26.835 84.283 -21.338 1.00 26.61 660 LEU B CA 1
ATOM 7937 C C . LEU C 1 225 ? 26.671 83.002 -22.149 1.00 31.49 660 LEU B C 1
ATOM 7938 O O . LEU C 1 225 ? 25.998 82.998 -23.187 1.00 30.04 660 LEU B O 1
ATOM 7943 N N . ASN C 1 226 ? 27.282 81.904 -21.696 1.00 23.66 661 ASN B N 1
ATOM 7944 C CA . ASN C 1 226 ? 27.160 80.644 -22.424 1.00 25.65 661 ASN B CA 1
ATOM 7945 C C . ASN C 1 226 ? 25.734 80.111 -22.374 1.00 31.63 661 ASN B C 1
ATOM 7946 O O . ASN C 1 226 ? 25.237 79.561 -23.364 1.00 28.53 661 ASN B O 1
ATOM 7951 N N . LEU C 1 227 ? 25.059 80.259 -21.231 1.00 26.06 662 LEU B N 1
ATOM 7952 C CA . LEU C 1 227 ? 23.657 79.862 -21.159 1.00 27.62 662 LEU B CA 1
ATOM 7953 C C . LEU C 1 227 ? 22.775 80.787 -21.988 1.00 24.80 662 LEU B C 1
ATOM 7954 O O . LEU C 1 227 ? 21.724 80.361 -22.481 1.00 28.17 662 LEU B O 1
ATOM 7959 N N . LEU C 1 228 ? 23.178 82.051 -22.143 1.00 22.38 663 LEU B N 1
ATOM 7960 C CA . LEU C 1 228 ? 22.484 82.938 -23.070 1.00 25.13 663 LEU B CA 1
ATOM 7961 C C . LEU C 1 228 ? 22.649 82.461 -24.507 1.00 27.77 663 LEU B C 1
ATOM 7962 O O . LEU C 1 228 ? 21.686 82.459 -25.283 1.00 27.48 663 LEU B O 1
ATOM 7967 N N . ALA C 1 229 ? 23.867 82.059 -24.880 1.00 23.06 664 ALA B N 1
ATOM 7968 C CA . ALA C 1 229 ? 24.099 81.536 -26.221 1.00 26.06 664 ALA B CA 1
ATOM 7969 C C . ALA C 1 229 ? 23.300 80.263 -26.459 1.00 25.41 664 ALA B C 1
ATOM 7970 O O . ALA C 1 229 ? 22.738 80.068 -27.543 1.00 31.07 664 ALA B O 1
ATOM 7972 N N . GLN C 1 230 ? 23.239 79.385 -25.455 1.00 24.90 665 GLN B N 1
ATOM 7973 C CA . GLN C 1 230 ? 22.461 78.157 -25.587 1.00 29.02 665 GLN B CA 1
ATOM 7974 C C . GLN C 1 230 ? 20.989 78.462 -25.836 1.00 27.75 665 GLN B C 1
ATOM 7975 O O . GLN C 1 230 ? 20.350 77.827 -26.683 1.00 27.84 665 GLN B O 1
ATOM 7981 N N . TYR C 1 231 ? 20.435 79.431 -25.106 1.00 24.58 666 TYR B N 1
ATOM 7982 C CA . TYR C 1 231 ? 19.023 79.762 -25.264 1.00 24.98 666 TYR B CA 1
ATOM 7983 C C . TYR C 1 231 ? 18.759 80.455 -26.597 1.00 27.39 666 TYR B C 1
ATOM 7984 O O . TYR C 1 231 ? 17.852 80.067 -27.342 1.00 27.31 666 TYR B O 1
ATOM 7993 N N . ARG C 1 232 ? 19.545 81.485 -26.915 1.00 27.27 667 ARG B N 1
ATOM 7994 C CA . ARG C 1 232 ? 19.239 82.325 -28.068 1.00 31.80 667 ARG B CA 1
ATOM 7995 C C . ARG C 1 232 ? 19.620 81.677 -29.394 1.00 31.96 667 ARG B C 1
ATOM 7996 O O . ARG C 1 232 ? 19.014 81.994 -30.424 1.00 30.24 667 ARG B O 1
ATOM 8004 N N . LEU C 1 233 ? 20.606 80.776 -29.401 1.00 21.91 668 LEU B N 1
ATOM 8005 C CA . LEU C 1 233 ? 21.091 80.200 -30.647 1.00 25.72 668 LEU B CA 1
ATOM 8006 C C . LEU C 1 233 ? 20.701 78.744 -30.861 1.00 32.49 668 LEU B C 1
ATOM 8007 O O . LEU C 1 233 ? 20.716 78.287 -32.008 1.00 28.71 668 LEU B O 1
ATOM 8012 N N . ALA C 1 234 ? 20.350 78.010 -29.806 1.00 24.22 669 ALA B N 1
ATOM 8013 C CA . ALA C 1 234 ? 20.051 76.588 -29.937 1.00 28.64 669 ALA B CA 1
ATOM 8014 C C . ALA C 1 234 ? 18.669 76.217 -29.426 1.00 36.13 669 ALA B C 1
ATOM 8015 O O . ALA C 1 234 ? 17.888 75.606 -30.165 1.00 35.89 669 ALA B O 1
ATOM 8017 N N . SER C 1 235 ? 18.344 76.560 -28.175 1.00 27.48 670 SER B N 1
ATOM 8018 C CA . SER C 1 235 ? 17.093 76.099 -27.576 1.00 32.50 670 SER B CA 1
ATOM 8019 C C . SER C 1 235 ? 15.882 76.566 -28.374 1.00 29.45 670 SER B C 1
ATOM 8020 O O . SER C 1 235 ? 14.912 75.818 -28.540 1.00 34.78 670 SER B O 1
ATOM 8023 N N . GLN C 1 236 ? 15.917 77.800 -28.877 1.00 31.38 671 GLN B N 1
ATOM 8024 C CA . GLN C 1 236 ? 14.773 78.348 -29.595 1.00 38.09 671 GLN B CA 1
ATOM 8025 C C . GLN C 1 236 ? 14.561 77.712 -30.964 1.00 46.62 671 GLN B C 1
ATOM 8026 O O . GLN C 1 236 ? 13.508 77.935 -31.569 1.00 52.02 671 GLN B O 1
ATOM 8032 N N . VAL C 1 237 ? 15.523 76.938 -31.469 1.00 35.26 672 VAL B N 1
ATOM 8033 C CA . VAL C 1 237 ? 15.388 76.298 -32.774 1.00 40.11 672 VAL B CA 1
ATOM 8034 C C . VAL C 1 237 ? 15.613 74.799 -32.635 1.00 35.60 672 VAL B C 1
ATOM 8035 O O . VAL C 1 237 ? 16.032 74.134 -33.589 1.00 38.70 672 VAL B O 1
ATOM 8039 N N . LYS C 1 238 ? 15.331 74.260 -31.445 1.00 32.52 673 LYS B N 1
ATOM 8040 C CA . LYS C 1 238 ? 15.627 72.857 -31.164 1.00 33.77 673 LYS B CA 1
ATOM 8041 C C . LYS C 1 238 ? 14.938 71.924 -32.155 1.00 32.30 673 LYS B C 1
ATOM 8042 O O . LYS C 1 238 ? 15.571 71.025 -32.721 1.00 37.17 673 LYS B O 1
ATOM 8048 N N . GLU C 1 239 ? 13.635 72.117 -32.373 1.00 39.75 674 GLU B N 1
ATOM 8049 C CA . GLU C 1 239 ? 12.907 71.231 -33.277 1.00 44.03 674 GLU B CA 1
ATOM 8050 C C . GLU C 1 239 ? 13.366 71.408 -34.719 1.00 34.02 674 GLU B C 1
ATOM 8051 O O . GLU C 1 239 ? 13.545 70.422 -35.443 1.00 35.86 674 GLU B O 1
ATOM 8057 N N . GLU C 1 240 ? 13.552 72.658 -35.154 1.00 40.07 675 GLU B N 1
ATOM 8058 C CA . GLU C 1 240 ? 14.033 72.915 -36.508 1.00 32.46 675 GLU B CA 1
ATOM 8059 C C . GLU C 1 240 ? 15.370 72.227 -36.762 1.00 31.98 675 GLU B C 1
ATOM 8060 O O . GLU C 1 240 ? 15.569 71.608 -37.814 1.00 26.28 675 GLU B O 1
ATOM 8066 N N . VAL C 1 241 ? 16.298 72.322 -35.807 1.00 30.19 676 VAL B N 1
ATOM 8067 C CA . VAL C 1 241 ? 17.607 71.699 -35.978 1.00 29.05 676 VAL B CA 1
ATOM 8068 C C . VAL C 1 241 ? 17.493 70.179 -35.931 1.00 32.64 676 VAL B C 1
ATOM 8069 O O . VAL C 1 241 ? 18.181 69.470 -36.677 1.00 34.12 676 VAL B O 1
ATOM 8073 N N . GLU C 1 242 ? 16.622 69.652 -35.064 1.00 29.16 677 GLU B N 1
ATOM 8074 C CA . GLU C 1 242 ? 16.453 68.203 -34.976 1.00 32.24 677 GLU B CA 1
ATOM 8075 C C . GLU C 1 242 ? 15.927 67.624 -36.285 1.00 32.24 677 GLU B C 1
ATOM 8076 O O . GLU C 1 242 ? 16.385 66.566 -36.731 1.00 26.08 677 GLU B O 1
ATOM 8082 N N . HIS C 1 243 ? 14.968 68.304 -36.916 1.00 25.63 678 HIS B N 1
ATOM 8083 C CA . HIS C 1 243 ? 14.441 67.818 -38.187 1.00 33.82 678 HIS B CA 1
ATOM 8084 C C . HIS C 1 243 ? 15.453 68.004 -39.312 1.00 34.35 678 HIS B C 1
ATOM 8085 O O . HIS C 1 243 ? 15.536 67.170 -40.221 1.00 30.88 678 HIS B O 1
ATOM 8092 N N . PHE C 1 244 ? 16.225 69.093 -39.274 1.00 30.37 679 PHE B N 1
ATOM 8093 C CA . PHE C 1 244 ? 17.316 69.256 -40.230 1.00 32.22 679 PHE B CA 1
ATOM 8094 C C . PHE C 1 244 ? 18.307 68.104 -40.123 1.00 29.87 679 PHE B C 1
ATOM 8095 O O . PHE C 1 244 ? 18.700 67.509 -41.133 1.00 26.13 679 PHE B O 1
ATOM 8103 N N . LEU C 1 245 ? 18.716 67.772 -38.896 1.00 30.18 680 LEU B N 1
ATOM 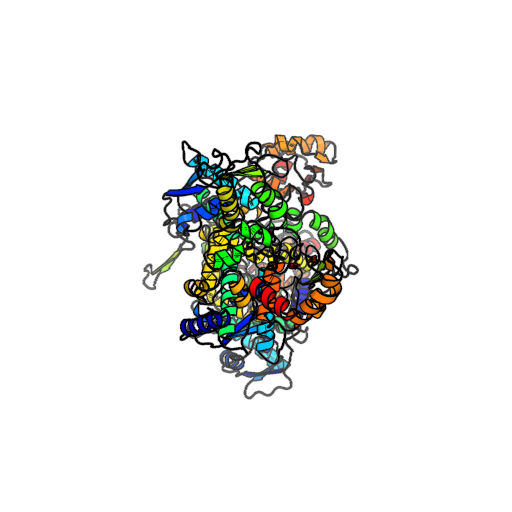8104 C CA . LEU C 1 245 ? 19.665 66.683 -38.698 1.00 31.14 680 LEU B CA 1
ATOM 8105 C C . LEU C 1 245 ? 19.067 65.336 -39.080 1.00 33.63 680 LEU B C 1
ATOM 8106 O O . LEU C 1 245 ? 19.788 64.461 -39.572 1.00 31.06 680 LEU B O 1
ATOM 8111 N N . LYS C 1 246 ? 17.763 65.148 -38.863 1.00 39.02 681 LYS B N 1
ATOM 8112 C CA . LYS C 1 246 ? 17.119 63.900 -39.263 1.00 44.72 681 LYS B CA 1
ATOM 8113 C C . LYS C 1 246 ? 17.244 63.672 -40.766 1.00 34.00 681 LYS B C 1
ATOM 8114 O O . LYS C 1 246 ? 17.523 62.552 -41.211 1.00 32.20 681 LYS B O 1
ATOM 8120 N N . GLY C 1 247 ? 17.042 64.722 -41.563 1.00 32.69 682 GLY B N 1
ATOM 8121 C CA . GLY C 1 247 ? 17.201 64.583 -43.002 1.00 29.78 682 GLY B CA 1
ATOM 8122 C C . GLY C 1 247 ? 18.652 64.438 -43.419 1.00 33.18 682 GLY B C 1
ATOM 8123 O O . GLY C 1 247 ? 18.983 63.602 -44.265 1.00 36.31 682 GLY B O 1
ATOM 8124 N N . LEU C 1 248 ? 19.537 65.249 -42.834 1.00 29.32 683 LEU B N 1
ATOM 8125 C CA . LEU C 1 248 ? 20.954 65.180 -43.176 1.00 27.62 683 LEU B CA 1
ATOM 8126 C C . LEU C 1 248 ? 21.553 63.825 -42.814 1.00 32.36 683 LEU B C 1
ATOM 8127 O O . LEU C 1 248 ? 22.355 63.270 -43.575 1.00 27.24 683 LEU B O 1
ATOM 8132 N N . ASN C 1 249 ? 21.182 63.278 -41.653 1.00 33.42 684 ASN B N 1
ATOM 8133 C CA . ASN C 1 249 ? 21.795 62.041 -41.181 1.00 34.86 684 ASN B CA 1
ATOM 8134 C C . ASN C 1 249 ? 21.344 60.815 -41.964 1.00 36.53 684 ASN B C 1
ATOM 8135 O O . ASN C 1 249 ? 21.958 59.752 -41.819 1.00 35.79 684 ASN B O 1
ATOM 8140 N N . GLU C 1 250 ? 20.296 60.930 -42.783 1.00 34.09 685 GLU B N 1
ATOM 8141 C CA . GLU C 1 250 ? 19.917 59.818 -43.648 1.00 40.32 685 GLU B CA 1
ATOM 8142 C C . GLU C 1 250 ? 20.934 59.602 -44.762 1.00 34.05 685 GLU B C 1
ATOM 8143 O O . GLU C 1 250 ? 21.155 58.462 -45.185 1.00 38.21 685 GLU B O 1
ATOM 8149 N N . LEU C 1 251 ? 21.561 60.674 -45.245 1.00 35.34 686 LEU B N 1
ATOM 8150 C CA . LEU C 1 251 ? 22.594 60.574 -46.268 1.00 34.34 686 LEU B CA 1
ATOM 8151 C C . LEU C 1 251 ? 24.003 60.659 -45.704 1.00 37.41 686 LEU B C 1
ATOM 8152 O O . LEU C 1 251 ? 24.912 60.017 -46.240 1.00 30.56 686 LEU B O 1
ATOM 8157 N N . VAL C 1 252 ? 24.202 61.426 -44.637 1.00 28.63 687 VAL B N 1
ATOM 8158 C CA . VAL C 1 252 ? 25.513 61.578 -44.012 1.00 27.87 687 VAL B CA 1
ATOM 8159 C C . VAL C 1 252 ? 25.383 61.217 -42.538 1.00 35.81 687 VAL B C 1
ATOM 8160 O O . VAL C 1 252 ? 24.915 62.043 -41.740 1.00 36.91 687 VAL B O 1
ATOM 8164 N N . PRO C 1 253 ? 25.768 60.007 -42.135 1.00 36.20 688 PRO B N 1
ATOM 8165 C CA . PRO C 1 253 ? 25.715 59.647 -40.714 1.00 45.76 688 PRO B CA 1
ATOM 8166 C C . PRO C 1 253 ? 26.474 60.649 -39.854 1.00 48.54 688 PRO B C 1
ATOM 8167 O O . PRO C 1 253 ? 27.544 61.133 -40.229 1.00 38.88 688 PRO B O 1
ATOM 8171 N N . GLU C 1 254 ? 25.898 60.962 -38.689 1.00 46.63 689 GLU B N 1
ATOM 8172 C CA . GLU C 1 254 ? 26.414 62.050 -37.864 1.00 46.72 689 GLU B CA 1
ATOM 8173 C C . GLU C 1 254 ? 27.843 61.787 -37.413 1.00 41.04 689 GLU B C 1
ATOM 8174 O O . GLU C 1 254 ? 28.609 62.732 -37.193 1.00 41.42 689 GLU B O 1
ATOM 8180 N N . ASN C 1 255 ? 28.212 60.513 -37.262 1.00 41.42 690 ASN B N 1
ATOM 8181 C CA . ASN C 1 255 ? 29.580 60.149 -36.909 1.00 44.32 690 ASN B CA 1
ATOM 8182 C C . ASN C 1 255 ? 30.608 60.737 -37.872 1.00 54.01 690 ASN B C 1
ATOM 8183 O O . ASN C 1 255 ? 31.748 61.007 -37.474 1.00 52.22 690 ASN B O 1
ATOM 8188 N N . LEU C 1 256 ? 30.229 60.957 -39.135 1.00 41.17 691 LEU B N 1
ATOM 8189 C CA . LEU C 1 256 ? 31.223 61.320 -40.141 1.00 41.84 691 LEU B CA 1
ATOM 8190 C C . LEU C 1 256 ? 31.550 62.807 -40.144 1.00 30.99 691 LEU B C 1
ATOM 8191 O O . LEU C 1 256 ? 32.650 63.188 -40.557 1.00 31.87 691 LEU B O 1
ATOM 8196 N N . LEU C 1 257 ? 30.629 63.656 -39.693 1.00 34.80 692 LEU B N 1
ATOM 8197 C CA . LEU C 1 257 ? 30.902 65.085 -39.622 1.00 35.23 692 LEU B CA 1
ATOM 8198 C C . LEU C 1 257 ? 31.695 65.479 -38.384 1.00 30.66 692 LEU B C 1
ATOM 8199 O O . LEU C 1 257 ? 32.161 66.621 -38.306 1.00 31.80 692 LEU B O 1
ATOM 8204 N N . ALA C 1 258 ? 31.870 64.565 -37.427 1.00 35.70 693 ALA B N 1
ATOM 8205 C CA . ALA C 1 258 ? 32.511 64.911 -36.163 1.00 39.15 693 ALA B CA 1
ATOM 8206 C C . ALA C 1 258 ? 33.985 65.267 -36.319 1.00 33.67 693 ALA B C 1
ATOM 8207 O O . ALA C 1 258 ? 34.557 65.884 -35.415 1.00 40.82 693 ALA B O 1
ATOM 8209 N N . ILE C 1 259 ? 34.613 64.898 -37.439 1.00 30.56 694 ILE B N 1
ATOM 8210 C CA . ILE C 1 259 ? 36.033 65.191 -37.626 1.00 35.22 694 ILE B CA 1
ATOM 8211 C C . ILE C 1 259 ? 36.293 66.621 -38.067 1.00 31.81 694 ILE B C 1
ATOM 8212 O O . ILE C 1 259 ? 37.456 67.040 -38.111 1.00 31.57 694 ILE B O 1
ATOM 8217 N N . PHE C 1 260 ? 35.251 67.382 -38.391 1.00 34.53 695 PHE B N 1
ATOM 8218 C CA . PHE C 1 260 ? 35.382 68.769 -38.810 1.00 27.51 695 PHE B CA 1
ATOM 8219 C C . PHE C 1 260 ? 34.981 69.712 -37.682 1.00 35.81 695 PHE B C 1
ATOM 8220 O O . PHE C 1 260 ? 34.131 69.387 -36.849 1.00 34.13 695 PHE B O 1
ATOM 8228 N N . ASP C 1 261 ? 35.603 70.889 -37.662 1.00 26.33 696 ASP B N 1
ATOM 8229 C CA . ASP C 1 261 ? 35.124 71.967 -36.814 1.00 26.01 696 ASP B CA 1
ATOM 8230 C C . ASP C 1 261 ? 34.094 72.789 -37.588 1.00 27.19 696 ASP B C 1
ATOM 8231 O O . ASP C 1 261 ? 33.709 72.447 -38.710 1.00 28.47 696 ASP B O 1
ATOM 8236 N N . GLU C 1 262 ? 33.633 73.887 -36.984 1.00 26.79 697 GLU B N 1
ATOM 8237 C CA . GLU C 1 262 ? 32.588 74.691 -37.613 1.00 25.57 697 GLU B CA 1
ATOM 8238 C C . GLU C 1 262 ? 33.068 75.280 -38.934 1.00 29.75 697 GLU B C 1
ATOM 8239 O O . GLU C 1 262 ? 32.363 75.217 -39.949 1.00 31.20 697 GLU B O 1
ATOM 8245 N N . ASN C 1 263 ? 34.272 75.858 -38.941 1.00 29.39 698 ASN B N 1
ATOM 8246 C CA . ASN C 1 263 ? 34.778 76.505 -40.147 1.00 25.32 698 ASN B CA 1
ATOM 8247 C C . ASN C 1 263 ? 35.108 75.488 -41.233 1.00 22.58 698 ASN B C 1
ATOM 8248 O O . ASN C 1 263 ? 34.847 75.732 -42.417 1.00 28.84 698 ASN B O 1
ATOM 8253 N N . GLU C 1 264 ? 35.688 74.345 -40.855 1.00 23.02 699 GLU B N 1
ATOM 8254 C CA . GLU C 1 264 ? 35.985 73.314 -41.844 1.00 29.88 699 GLU B CA 1
ATOM 8255 C C . GLU C 1 264 ? 34.712 72.763 -42.469 1.00 30.84 699 GLU B C 1
ATOM 8256 O O . GLU C 1 264 ? 34.701 72.424 -43.658 1.00 28.46 699 GLU B O 1
ATOM 8262 N N . LEU C 1 265 ? 33.634 72.669 -41.687 1.00 26.01 700 LEU B N 1
ATOM 8263 C CA . LEU C 1 265 ? 32.362 72.208 -42.231 1.00 27.40 700 LEU B CA 1
ATOM 8264 C C . LEU C 1 265 ? 31.853 73.150 -43.313 1.00 32.86 700 LEU B C 1
ATOM 8265 O O . LEU C 1 265 ? 31.282 72.704 -44.316 1.00 28.73 700 LEU B O 1
ATOM 8270 N N . GLU C 1 266 ? 32.048 74.459 -43.129 1.00 27.41 701 GLU B N 1
ATOM 8271 C CA . GLU C 1 266 ? 31.666 75.414 -44.165 1.00 27.84 701 GLU B CA 1
ATOM 8272 C C . GLU C 1 266 ? 32.458 75.176 -45.446 1.00 28.14 701 GLU B C 1
ATOM 8273 O O . GLU C 1 266 ? 31.891 75.151 -46.544 1.00 23.65 701 GLU B O 1
ATOM 8279 N N . LEU C 1 267 ? 33.778 75.003 -45.322 1.00 23.06 702 LEU B N 1
ATOM 8280 C CA . LEU C 1 267 ? 34.603 74.744 -46.498 1.00 28.84 702 LEU B CA 1
ATOM 8281 C C . LEU C 1 267 ? 34.197 73.442 -47.177 1.00 25.09 702 LEU B C 1
ATOM 8282 O O . LEU C 1 267 ? 34.209 73.346 -48.409 1.00 29.99 702 LEU B O 1
ATOM 8287 N N . LEU C 1 268 ? 33.834 72.429 -46.388 1.00 25.15 703 LEU B N 1
ATOM 8288 C CA . LEU C 1 268 ? 33.388 71.162 -46.959 1.00 22.95 703 LEU B CA 1
ATOM 8289 C C . LEU C 1 268 ? 32.091 71.339 -47.739 1.00 24.25 703 LEU B C 1
ATOM 8290 O O . LEU C 1 268 ? 31.951 70.834 -48.859 1.00 25.34 703 LEU B O 1
ATOM 8295 N N . MET C 1 269 ? 31.129 72.062 -47.161 1.00 20.61 704 MET B N 1
ATOM 8296 C CA . MET C 1 269 ? 29.830 72.237 -47.803 1.00 25.60 704 MET B CA 1
ATOM 8297 C C . MET C 1 269 ? 29.902 73.225 -48.962 1.00 26.37 704 MET B C 1
ATOM 8298 O O . MET C 1 269 ? 29.393 72.950 -50.054 1.00 27.94 704 MET B O 1
ATOM 8303 N N . CYS C 1 270 ? 30.522 74.383 -48.738 1.00 21.98 705 CYS B N 1
ATOM 8304 C CA . CYS C 1 270 ? 30.440 75.501 -49.668 1.00 34.13 705 CYS B CA 1
ATOM 8305 C C . CYS C 1 270 ? 31.666 75.655 -50.559 1.00 30.09 705 CYS B C 1
ATOM 8306 O O . CYS C 1 270 ? 31.623 76.454 -51.500 1.00 35.30 705 CYS B O 1
ATOM 8309 N N . GLY C 1 271 ? 32.744 74.920 -50.297 1.00 34.98 706 GLY B N 1
ATOM 8310 C CA . GLY C 1 271 ? 33.958 75.034 -51.077 1.00 27.17 706 GLY B CA 1
ATOM 8311 C C . GLY C 1 271 ? 34.823 76.198 -50.628 1.00 36.36 706 GLY B C 1
ATOM 8312 O O . GLY C 1 271 ? 34.450 77.011 -49.779 1.00 34.88 706 GLY B O 1
ATOM 8313 N N . THR C 1 272 ? 36.012 76.284 -51.229 1.00 43.24 707 THR B N 1
ATOM 8314 C CA . THR C 1 272 ? 36.957 77.334 -50.871 1.00 37.71 707 THR B CA 1
ATOM 8315 C C . THR C 1 272 ? 36.665 78.662 -51.559 1.00 43.11 707 THR B C 1
ATOM 8316 O O . THR C 1 272 ? 37.263 79.677 -51.189 1.00 62.90 707 THR B O 1
ATOM 8320 N N . GLY C 1 273 ? 35.757 78.686 -52.529 1.00 62.06 708 GLY B N 1
ATOM 8321 C CA . GLY C 1 273 ? 35.231 79.928 -53.071 1.00 66.34 708 GLY B CA 1
ATOM 8322 C C . GLY C 1 273 ? 36.138 80.706 -54.008 1.00 69.52 708 GLY B C 1
ATOM 8323 O O . GLY C 1 273 ? 37.284 80.329 -54.239 1.00 69.64 708 GLY B O 1
ATOM 8324 N N . ASP C 1 274 ? 35.614 81.784 -54.574 1.00 79.04 709 ASP B N 1
ATOM 8325 C CA . ASP C 1 274 ? 36.298 82.648 -55.533 1.00 83.36 709 ASP B CA 1
ATOM 8326 C C . ASP C 1 274 ? 36.641 83.985 -54.864 1.00 81.15 709 ASP B C 1
ATOM 8327 O O . ASP C 1 274 ? 35.983 84.997 -55.073 1.00 83.63 709 ASP B O 1
ATOM 8332 N N . ILE C 1 275 ? 37.675 83.985 -54.033 1.00 63.67 710 ILE B N 1
ATOM 8333 C CA . ILE C 1 275 ? 38.115 85.179 -53.314 1.00 51.99 710 ILE B CA 1
ATOM 8334 C C . ILE C 1 275 ? 39.144 85.882 -54.198 1.00 44.49 710 ILE B C 1
ATOM 8335 O O . ILE C 1 275 ? 40.259 85.386 -54.405 1.00 46.22 710 ILE B O 1
ATOM 8340 N N . SER C 1 276 ? 38.766 87.047 -54.717 1.00 42.29 711 SER B N 1
ATOM 8341 C CA . SER C 1 276 ? 39.648 87.844 -55.564 1.00 42.01 711 SER B CA 1
ATOM 8342 C C . SER C 1 276 ? 40.543 88.733 -54.707 1.00 40.51 711 SER B C 1
ATOM 8343 O O . SER C 1 276 ? 40.047 89.545 -53.919 1.00 40.07 711 SER B O 1
ATOM 8346 N N . VAL C 1 277 ? 41.860 88.577 -54.862 1.00 42.84 712 VAL B N 1
ATOM 8347 C CA . VAL C 1 277 ? 42.800 89.405 -54.112 1.00 42.78 712 VAL B CA 1
ATOM 8348 C C . VAL C 1 277 ? 42.726 90.857 -54.572 1.00 48.48 712 VAL B C 1
ATOM 8349 O O . VAL C 1 277 ? 42.934 91.781 -53.774 1.00 45.57 712 VAL B O 1
ATOM 8353 N N . SER C 1 278 ? 42.412 91.088 -55.850 1.00 48.26 713 SER B N 1
ATOM 8354 C CA . SER C 1 278 ? 42.259 92.454 -56.339 1.00 36.64 713 SER B CA 1
ATOM 8355 C C . SER C 1 278 ? 41.058 93.134 -55.694 1.00 38.93 713 SER B C 1
ATOM 8356 O O . SER C 1 278 ? 41.140 94.296 -55.280 1.00 49.23 713 SER B O 1
ATOM 8359 N N . ASP C 1 279 ? 39.930 92.424 -55.604 1.00 43.18 714 ASP B N 1
ATOM 8360 C CA . ASP C 1 279 ? 38.770 92.961 -54.898 1.00 48.30 714 ASP B CA 1
ATOM 8361 C C . ASP C 1 279 ? 39.082 93.191 -53.425 1.00 46.74 714 ASP B C 1
ATOM 8362 O O . ASP C 1 279 ? 38.594 94.154 -52.821 1.00 47.96 714 ASP B O 1
ATOM 8367 N N . PHE C 1 280 ? 39.891 92.312 -52.830 1.00 47.33 715 PHE B N 1
ATOM 8368 C CA . PHE C 1 280 ? 40.311 92.492 -51.444 1.00 42.20 715 PHE B CA 1
ATOM 8369 C C . PHE C 1 280 ? 41.112 93.780 -51.282 1.00 45.72 715 PHE B C 1
ATOM 8370 O O . PHE C 1 280 ? 40.780 94.632 -50.449 1.00 43.43 715 PHE B O 1
ATOM 8378 N N . LYS C 1 281 ? 42.169 93.943 -52.081 1.00 45.73 716 LYS B N 1
ATOM 8379 C CA . LYS C 1 281 ? 43.017 95.125 -51.956 1.00 41.98 716 LYS B CA 1
ATOM 8380 C C . LYS C 1 281 ? 42.259 96.399 -52.309 1.00 38.82 716 LYS B C 1
ATOM 8381 O O . LYS C 1 281 ? 42.486 97.452 -51.702 1.00 47.34 716 LYS B O 1
ATOM 8387 N N . ALA C 1 282 ? 41.353 96.325 -53.286 1.00 37.94 717 ALA B N 1
ATOM 8388 C CA . ALA C 1 282 ? 40.662 97.522 -53.748 1.00 40.55 717 ALA B CA 1
ATOM 8389 C C . ALA C 1 282 ? 39.638 98.041 -52.747 1.00 46.38 717 ALA B C 1
ATOM 8390 O O . ALA C 1 282 ? 39.198 99.188 -52.875 1.00 56.45 717 ALA B O 1
ATOM 8392 N N . HIS C 1 283 ? 39.243 97.234 -51.762 1.00 44.74 718 HIS B N 1
ATOM 8393 C CA . HIS C 1 283 ? 38.203 97.630 -50.819 1.00 46.21 718 HIS B CA 1
ATOM 8394 C C . HIS C 1 283 ? 38.646 97.541 -49.363 1.00 44.72 718 HIS B C 1
ATOM 8395 O O . HIS C 1 283 ? 37.816 97.725 -48.464 1.00 56.39 718 HIS B O 1
ATOM 8402 N N . ALA C 1 284 ? 39.921 97.272 -49.102 1.00 38.32 719 ALA B N 1
ATOM 8403 C CA . ALA C 1 284 ? 40.441 97.193 -47.744 1.00 39.60 719 ALA B CA 1
ATOM 8404 C C . ALA C 1 284 ? 41.107 98.512 -47.377 1.00 46.77 719 ALA B C 1
ATOM 8405 O O . ALA C 1 284 ? 41.950 99.017 -48.125 1.00 53.76 719 ALA B O 1
ATOM 8407 N N . VAL C 1 285 ? 40.725 99.065 -46.229 1.00 43.17 720 VAL B N 1
ATOM 8408 C CA . VAL C 1 285 ? 41.247 100.340 -45.750 1.00 42.14 720 VAL B CA 1
ATOM 8409 C C . VAL C 1 285 ? 42.288 100.075 -44.673 1.00 36.91 720 VAL B C 1
ATOM 8410 O O . VAL C 1 285 ? 42.029 99.334 -43.717 1.00 41.67 720 VAL B O 1
ATOM 8414 N N . VAL C 1 286 ? 43.463 100.678 -44.825 1.00 35.76 721 VAL B N 1
ATOM 8415 C CA . VAL C 1 286 ? 44.532 100.571 -43.838 1.00 33.90 721 VAL B CA 1
ATOM 8416 C C . VAL C 1 286 ? 44.406 101.743 -42.874 1.00 38.45 721 VAL B C 1
ATOM 8417 O O . VAL C 1 286 ? 44.410 102.905 -43.294 1.00 43.92 721 VAL B O 1
ATOM 8421 N N . VAL C 1 287 ? 44.293 101.442 -41.583 1.00 40.27 722 VAL B N 1
ATOM 8422 C CA . VAL C 1 287 ? 44.031 102.442 -40.554 1.00 40.38 722 VAL B CA 1
ATOM 8423 C C . VAL C 1 287 ? 45.290 102.627 -39.719 1.00 37.71 722 VAL B C 1
ATOM 8424 O O . VAL C 1 287 ? 45.747 101.689 -39.052 1.00 40.92 722 VAL B O 1
ATOM 8428 N N . GLY C 1 288 ? 45.849 103.837 -39.755 1.00 43.42 723 GLY B N 1
ATOM 8429 C CA . GLY C 1 288 ? 46.978 104.182 -38.914 1.00 27.44 723 GLY B CA 1
ATOM 8430 C C . GLY C 1 288 ? 48.269 103.509 -39.353 1.00 31.06 723 GLY B C 1
ATOM 8431 O O . GLY C 1 288 ? 48.418 103.038 -40.485 1.00 33.37 723 GLY B O 1
ATOM 8432 N N . GLY C 1 289 ? 49.213 103.472 -38.427 1.00 28.23 724 GLY B N 1
ATOM 8433 C CA . GLY C 1 289 ? 50.470 102.788 -38.651 1.00 32.59 724 GLY B CA 1
ATOM 8434 C C . GLY C 1 289 ? 51.605 103.738 -38.979 1.00 39.45 724 GLY B C 1
ATOM 8435 O O . GLY C 1 289 ? 51.407 104.838 -39.508 1.00 36.79 724 GLY B O 1
ATOM 8436 N N . SER C 1 290 ? 52.822 103.305 -38.658 1.00 40.22 725 SER B N 1
ATOM 8437 C CA . SER C 1 290 ? 54.011 104.062 -39.005 1.00 35.40 725 SER B CA 1
ATOM 8438 C C . SER C 1 290 ? 54.232 104.028 -40.517 1.00 38.65 725 SER B C 1
ATOM 8439 O O . SER C 1 290 ? 53.549 103.315 -41.258 1.00 35.18 725 SER B O 1
ATOM 8442 N N . TRP C 1 291 ? 55.202 104.822 -40.977 1.00 37.31 726 TRP B N 1
ATOM 8443 C CA . TRP C 1 291 ? 55.579 104.772 -42.386 1.00 38.33 726 TRP B CA 1
ATOM 8444 C C . TRP C 1 291 ? 56.050 103.377 -42.772 1.00 32.56 726 TRP B C 1
ATOM 8445 O O . TRP C 1 291 ? 55.667 102.848 -43.822 1.00 28.00 726 TRP B O 1
ATOM 8456 N N . HIS C 1 292 ? 56.902 102.775 -41.937 1.00 30.61 727 HIS B N 1
ATOM 8457 C CA . HIS C 1 292 ? 57.378 101.421 -42.200 1.00 30.41 727 HIS B CA 1
ATOM 8458 C C . HIS C 1 292 ? 56.217 100.447 -42.355 1.00 40.89 727 HIS B C 1
ATOM 8459 O O . HIS C 1 292 ? 56.245 99.570 -43.226 1.00 38.72 727 HIS B O 1
ATOM 8466 N N . PHE C 1 293 ? 55.183 100.588 -41.523 1.00 37.02 728 PHE B N 1
ATOM 8467 C CA . PHE C 1 293 ? 54.038 99.690 -41.618 1.00 42.23 728 PHE B CA 1
ATOM 8468 C C . PHE C 1 293 ? 53.245 99.939 -42.895 1.00 33.13 728 PHE B C 1
ATOM 8469 O O . PHE C 1 293 ? 52.943 99.002 -43.644 1.00 34.11 728 PHE B O 1
ATOM 8477 N N . ARG C 1 294 ? 52.893 101.199 -43.157 1.00 34.51 729 ARG B N 1
ATOM 8478 C CA . ARG C 1 294 ? 51.990 101.498 -44.263 1.00 36.97 729 ARG B CA 1
ATOM 8479 C C . ARG C 1 294 ? 52.653 101.295 -45.620 1.00 41.15 729 ARG B C 1
ATOM 8480 O O . ARG C 1 294 ? 51.962 101.008 -46.604 1.00 42.81 729 ARG B O 1
ATOM 8488 N N . GLU C 1 295 ? 53.978 101.435 -45.698 1.00 35.47 730 GLU B N 1
ATOM 8489 C CA . GLU C 1 295 ? 54.670 101.398 -46.979 1.00 40.03 730 GLU B CA 1
ATOM 8490 C C . GLU C 1 295 ? 55.532 100.163 -47.195 1.00 41.49 730 GLU B C 1
ATOM 8491 O O . GLU C 1 295 ? 55.835 99.844 -48.349 1.00 49.86 730 GLU B O 1
ATOM 8497 N N . LYS C 1 296 ? 55.934 99.462 -46.136 1.00 36.45 731 LYS B N 1
ATOM 8498 C CA . LYS C 1 296 ? 56.721 98.241 -46.274 1.00 39.17 731 LYS B CA 1
ATOM 8499 C C . LYS C 1 296 ? 55.981 97.005 -45.785 1.00 39.19 731 LYS B C 1
ATOM 8500 O O . LYS C 1 296 ? 55.883 96.016 -46.518 1.00 38.98 731 LYS B O 1
ATOM 8506 N N . VAL C 1 297 ? 55.457 97.035 -44.557 1.00 36.66 732 VAL B N 1
ATOM 8507 C CA . VAL C 1 297 ? 54.764 95.869 -44.013 1.00 36.27 732 VAL B CA 1
ATOM 8508 C C . VAL C 1 297 ? 53.540 95.531 -44.854 1.00 36.42 732 VAL B C 1
ATOM 8509 O O . VAL C 1 297 ? 53.265 94.358 -45.133 1.00 34.89 732 VAL B O 1
ATOM 8513 N N . MET C 1 298 ? 52.794 96.552 -45.283 1.00 34.11 733 MET B N 1
ATOM 8514 C CA . MET C 1 298 ? 51.584 96.306 -46.060 1.00 33.42 733 MET B CA 1
ATOM 8515 C C . MET C 1 298 ? 51.912 95.759 -47.445 1.00 33.85 733 MET B C 1
ATOM 8516 O O . MET C 1 298 ? 51.174 94.920 -47.975 1.00 38.45 733 MET B O 1
ATOM 8521 N N . ARG C 1 299 ? 53.010 96.221 -48.047 1.00 39.65 734 ARG B N 1
ATOM 8522 C CA . ARG C 1 299 ? 53.433 95.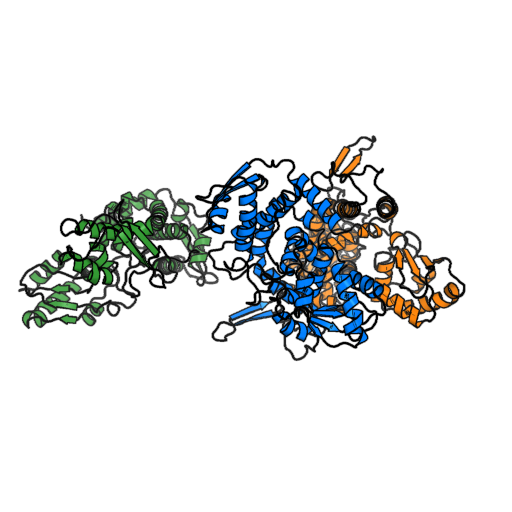662 -49.327 1.00 37.51 734 ARG B CA 1
ATOM 8523 C C . ARG C 1 299 ? 53.801 94.192 -49.184 1.00 41.49 734 ARG B C 1
ATOM 8524 O O . ARG C 1 299 ? 53.451 93.369 -50.039 1.00 41.18 734 ARG B O 1
ATOM 8532 N N . TRP C 1 300 ? 54.516 93.844 -48.111 1.00 36.68 735 TRP B N 1
ATOM 8533 C CA . TRP C 1 300 ? 54.777 92.438 -47.818 1.00 39.58 735 TRP B CA 1
ATOM 8534 C C . TRP C 1 300 ? 53.476 91.674 -47.606 1.00 38.43 735 TRP B C 1
ATOM 8535 O O . TRP C 1 300 ? 53.342 90.525 -48.042 1.00 32.92 735 TRP B O 1
ATOM 8546 N N . PHE C 1 301 ? 52.507 92.304 -46.938 1.00 43.39 736 PHE B N 1
ATOM 8547 C CA . PHE C 1 301 ? 51.236 91.650 -46.642 1.00 39.61 736 PHE B CA 1
ATOM 8548 C C . PHE C 1 301 ? 50.516 91.236 -47.921 1.00 37.73 736 PHE B C 1
ATOM 8549 O O . PHE C 1 301 ? 50.080 90.088 -48.058 1.00 35.95 736 PHE B O 1
ATOM 8557 N N . TRP C 1 302 ? 50.381 92.164 -48.870 1.00 35.00 737 TRP B N 1
ATOM 8558 C CA . TRP C 1 302 ? 49.671 91.852 -50.106 1.00 36.42 737 TRP B CA 1
ATOM 8559 C C . TRP C 1 302 ? 50.419 90.822 -50.942 1.00 37.32 737 TRP B C 1
ATOM 8560 O O . TRP C 1 302 ? 49.791 90.026 -51.649 1.00 35.22 737 TRP B O 1
ATOM 8571 N N . THR C 1 303 ? 51.752 90.824 -50.884 1.00 39.53 738 THR B N 1
ATOM 8572 C CA . THR C 1 303 ? 52.517 89.768 -51.539 1.00 38.41 738 THR B CA 1
ATOM 8573 C C . THR C 1 303 ? 52.237 88.411 -50.899 1.00 37.05 738 THR B C 1
ATOM 8574 O O . THR C 1 303 ? 52.127 87.397 -51.598 1.00 41.40 738 THR B O 1
ATOM 8578 N N . VAL C 1 304 ? 52.118 88.375 -49.569 1.00 37.79 739 VAL B N 1
ATOM 8579 C CA . VAL C 1 304 ? 51.790 87.127 -48.881 1.00 33.20 739 VAL B CA 1
ATOM 8580 C C . VAL C 1 304 ? 50.397 86.656 -49.279 1.00 34.04 739 VAL B C 1
ATOM 8581 O O . VAL C 1 304 ? 50.183 85.476 -49.583 1.00 36.96 739 VAL B O 1
ATOM 8585 N N . VAL C 1 305 ? 49.428 87.574 -49.276 1.00 28.99 740 VAL B N 1
ATOM 8586 C CA . VAL C 1 305 ? 48.051 87.219 -49.612 1.00 37.28 740 VAL B CA 1
ATOM 8587 C C . VAL C 1 305 ? 47.971 86.666 -51.030 1.00 45.04 740 VAL B C 1
ATOM 8588 O O . VAL C 1 305 ? 47.227 85.715 -51.301 1.00 44.21 740 VAL B O 1
ATOM 8592 N N . SER C 1 306 ? 48.748 87.239 -51.952 1.00 43.18 741 SER B N 1
ATOM 8593 C CA . SER C 1 306 ? 48.749 86.757 -53.329 1.00 44.24 741 SER B CA 1
ATOM 8594 C C . SER C 1 306 ? 49.404 85.389 -53.467 1.00 35.93 741 SER B C 1
ATOM 8595 O O . SER C 1 306 ? 49.207 84.724 -54.488 1.00 46.60 741 SER B O 1
ATOM 8598 N N . SER C 1 307 ? 50.173 84.955 -52.470 1.00 39.34 742 SER B N 1
ATOM 8599 C CA . SER C 1 307 ? 50.812 83.647 -52.503 1.00 41.59 742 SER B CA 1
ATOM 8600 C C . SER C 1 307 ? 50.006 82.568 -51.791 1.00 46.35 742 SER B C 1
ATOM 8601 O O . SER C 1 307 ? 50.385 81.394 -51.851 1.00 43.13 742 SER B O 1
ATOM 8604 N N . LEU C 1 308 ? 48.917 82.936 -51.121 1.00 40.28 743 LEU B N 1
ATOM 8605 C CA . LEU C 1 308 ? 48.133 81.967 -50.367 1.00 43.33 743 LEU B CA 1
ATOM 8606 C C . LEU C 1 308 ? 47.331 81.068 -51.299 1.00 36.64 743 LEU B C 1
ATOM 8607 O O . LEU C 1 308 ? 46.825 81.510 -52.334 1.00 37.26 743 LEU B O 1
ATOM 8612 N N . THR C 1 309 ? 47.221 79.794 -50.930 1.00 30.57 744 THR B N 1
ATOM 8613 C CA . THR C 1 309 ? 46.272 78.920 -51.600 1.00 44.53 744 THR B CA 1
ATOM 8614 C C . THR C 1 309 ? 44.850 79.406 -51.332 1.00 41.62 744 THR B C 1
ATOM 8615 O O . THR C 1 309 ? 44.596 80.179 -50.404 1.00 37.84 744 THR B O 1
ATOM 8619 N N . GLN C 1 310 ? 43.911 78.950 -52.165 1.00 35.47 745 GLN B N 1
ATOM 8620 C CA . GLN C 1 310 ? 42.533 79.400 -51.999 1.00 42.94 745 GLN B CA 1
ATOM 8621 C C . GLN C 1 310 ? 41.936 78.915 -50.684 1.00 39.91 745 GLN B C 1
ATOM 8622 O O . GLN C 1 310 ? 41.035 79.561 -50.139 1.00 41.53 745 GLN B O 1
ATOM 8628 N N . GLU C 1 311 ? 42.421 77.790 -50.154 1.00 33.09 746 GLU B N 1
ATOM 8629 C CA . GLU C 1 311 ? 41.958 77.349 -48.843 1.00 37.66 746 GLU B CA 1
ATOM 8630 C C . GLU C 1 311 ? 42.473 78.274 -47.748 1.00 38.65 746 GLU B C 1
ATOM 8631 O O . GLU C 1 311 ? 41.729 78.629 -46.826 1.00 39.36 746 GLU B O 1
ATOM 8637 N N . GLU C 1 312 ? 43.745 78.670 -47.831 1.00 35.86 747 GLU B N 1
ATOM 8638 C CA . GLU C 1 312 ? 44.277 79.644 -46.883 1.00 35.04 747 GLU B CA 1
ATOM 8639 C C . GLU C 1 312 ? 43.552 80.976 -47.013 1.00 30.13 747 GLU B C 1
ATOM 8640 O O . GLU C 1 312 ? 43.270 81.640 -46.009 1.00 29.67 747 GLU B O 1
ATOM 8646 N N . LEU C 1 313 ? 43.250 81.385 -48.249 1.00 30.05 748 LEU B N 1
ATOM 8647 C CA . LEU C 1 313 ? 42.442 82.580 -48.463 1.00 27.05 748 LEU B CA 1
ATOM 8648 C C . LEU C 1 313 ? 41.083 82.446 -47.792 1.00 35.83 748 LEU B C 1
ATOM 8649 O O . LEU C 1 313 ? 40.598 83.390 -47.155 1.00 31.10 748 LEU B O 1
ATOM 8654 N N . ALA C 1 314 ? 40.450 81.277 -47.930 1.00 34.76 749 ALA B N 1
ATOM 8655 C CA . ALA C 1 314 ? 39.165 81.046 -47.280 1.00 33.73 749 ALA B CA 1
ATOM 8656 C C . ALA C 1 314 ? 39.286 81.163 -45.766 1.00 30.79 749 ALA B C 1
ATOM 8657 O O . ALA C 1 314 ? 38.414 81.745 -45.110 1.00 30.40 749 ALA B O 1
ATOM 8659 N N . ARG C 1 315 ? 40.367 80.626 -45.193 1.00 22.84 750 ARG B N 1
ATOM 8660 C CA . ARG C 1 315 ? 40.536 80.700 -43.746 1.00 33.48 750 ARG B CA 1
ATOM 8661 C C . ARG C 1 315 ? 40.868 82.114 -43.288 1.00 33.96 750 ARG B C 1
ATOM 8662 O O . ARG C 1 315 ? 40.507 82.500 -42.171 1.00 31.05 750 ARG B O 1
ATOM 8670 N N . LEU C 1 316 ? 41.542 82.900 -44.131 1.00 35.58 751 LEU B N 1
ATOM 8671 C CA . LEU C 1 316 ? 41.777 84.302 -43.79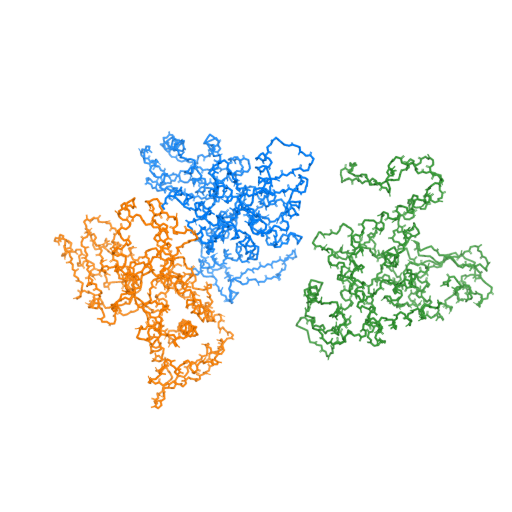8 1.00 30.99 751 LEU B CA 1
ATOM 8672 C C . LEU C 1 316 ? 40.467 85.074 -43.723 1.00 28.40 751 LEU B C 1
ATOM 8673 O O . LEU C 1 316 ? 40.289 85.929 -42.847 1.00 32.81 751 LEU B O 1
ATOM 8678 N N . LEU C 1 317 ? 39.535 84.787 -44.634 1.00 25.63 752 LEU B N 1
ATOM 8679 C CA . LEU C 1 317 ? 38.240 85.458 -44.600 1.00 26.95 752 LEU B CA 1
ATOM 8680 C C . LEU C 1 317 ? 37.420 85.014 -43.393 1.00 32.03 752 LEU B C 1
ATOM 8681 O O . LEU C 1 317 ? 36.731 85.831 -42.771 1.00 30.50 752 LEU B O 1
ATOM 8686 N N . GLN C 1 318 ? 37.477 83.723 -43.050 1.00 24.30 753 GLN B N 1
ATOM 8687 C CA . GLN C 1 318 ? 36.830 83.254 -41.828 1.00 31.10 753 GLN B CA 1
ATOM 8688 C C . GLN C 1 318 ? 37.453 83.901 -40.599 1.00 28.92 753 GLN B C 1
ATOM 8689 O O . GLN C 1 318 ? 36.746 84.281 -39.659 1.00 32.06 753 GLN B O 1
ATOM 8695 N N . PHE C 1 319 ? 38.782 84.025 -40.594 1.00 30.26 754 PHE B N 1
ATOM 8696 C CA . PHE C 1 319 ? 39.491 84.631 -39.472 1.00 33.49 754 PHE B CA 1
ATOM 8697 C C . PHE C 1 319 ? 39.051 86.072 -39.240 1.00 29.13 754 PHE B C 1
ATOM 8698 O O . PHE C 1 319 ? 38.931 86.515 -38.093 1.00 32.31 754 PHE B O 1
ATOM 8706 N N . THR C 1 320 ? 38.794 86.814 -40.317 1.00 29.92 755 THR B N 1
ATOM 8707 C CA . THR C 1 320 ? 38.567 88.251 -40.225 1.00 30.83 755 THR B CA 1
ATOM 8708 C C . THR C 1 320 ? 37.107 88.662 -40.359 1.00 35.34 755 THR B C 1
ATOM 8709 O O . THR C 1 320 ? 36.724 89.707 -39.824 1.00 36.63 755 THR B O 1
ATOM 8713 N N . THR C 1 321 ? 36.279 87.886 -41.063 1.00 28.22 756 THR B N 1
ATOM 8714 C CA . THR C 1 321 ? 34.884 88.253 -41.265 1.00 31.16 756 THR B CA 1
ATOM 8715 C C . THR C 1 321 ? 33.889 87.241 -40.717 1.00 37.72 756 THR B C 1
ATOM 8716 O O . THR C 1 321 ? 32.705 87.575 -40.599 1.00 31.94 756 THR B O 1
ATOM 8720 N N . GLY C 1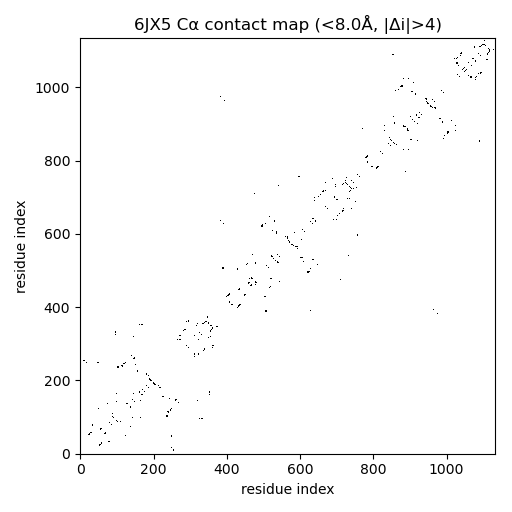 322 ? 34.322 86.027 -40.381 1.00 29.10 757 GLY B N 1
ATOM 8721 C CA . GLY C 1 322 ? 33.438 85.016 -39.845 1.00 31.22 757 GLY B CA 1
ATOM 8722 C C . GLY C 1 322 ? 32.919 84.016 -40.857 1.00 36.76 757 GLY B C 1
ATOM 8723 O O . GLY C 1 322 ? 32.279 83.036 -40.457 1.00 34.12 757 GLY B O 1
ATOM 8724 N N . SER C 1 323 ? 33.172 84.229 -42.146 1.00 29.42 758 SER B N 1
ATOM 8725 C CA . SER C 1 323 ? 32.731 83.299 -43.174 1.00 30.37 758 SER B CA 1
ATOM 8726 C C . SER C 1 323 ? 33.736 83.296 -44.316 1.00 33.24 758 SER B C 1
ATOM 8727 O O . SER C 1 323 ? 34.358 84.317 -44.618 1.00 33.31 758 SER B O 1
ATOM 8730 N N . SER C 1 324 ? 33.888 82.131 -44.946 1.00 33.52 759 SER B N 1
ATOM 8731 C CA . SER C 1 324 ? 34.761 81.996 -46.104 1.00 34.72 759 SER B CA 1
ATOM 8732 C C . SER C 1 324 ? 34.162 82.587 -47.370 1.00 35.45 759 SER B C 1
ATOM 8733 O O . SER C 1 324 ? 34.869 82.699 -48.378 1.00 39.46 759 SER B O 1
ATOM 8736 N N . GLN C 1 325 ? 32.888 82.962 -47.346 1.00 35.52 760 GLN B N 1
ATOM 8737 C CA . GLN C 1 325 ? 32.201 83.507 -48.507 1.00 37.68 760 GLN B CA 1
ATOM 8738 C C . GLN C 1 325 ? 31.882 84.973 -48.262 1.00 39.55 760 GLN B C 1
ATOM 8739 O O . GLN C 1 325 ? 31.349 85.329 -47.205 1.00 39.43 760 GLN B O 1
ATOM 8745 N N . LEU C 1 326 ? 32.214 85.817 -49.232 1.00 38.47 761 LEU B N 1
ATOM 8746 C CA . LEU C 1 326 ? 31.793 87.201 -49.180 1.00 40.60 761 LEU B CA 1
ATOM 8747 C C . LEU C 1 326 ? 30.277 87.276 -49.341 1.00 41.46 761 LEU B C 1
ATOM 8748 O O . LEU C 1 326 ? 29.655 86.356 -49.876 1.00 35.15 761 LEU B O 1
ATOM 8753 N N . PRO C 1 327 ? 29.656 88.356 -48.875 1.00 48.38 762 PRO B N 1
ATOM 8754 C CA . PRO C 1 327 ? 28.244 88.590 -49.193 1.00 46.62 762 PRO B CA 1
ATOM 8755 C C . PRO C 1 327 ? 28.049 88.692 -50.695 1.00 48.76 762 PRO B C 1
ATOM 8756 O O . PRO C 1 327 ? 29.032 88.823 -51.441 1.00 50.56 762 PRO B O 1
ATOM 8760 N N . PRO C 1 328 ? 26.794 88.620 -51.181 1.00 56.27 763 PRO B N 1
ATOM 8761 C CA . PRO C 1 328 ? 26.545 88.674 -52.631 1.00 61.39 763 PRO B CA 1
ATOM 8762 C C . PRO C 1 328 ? 27.337 89.739 -53.378 1.00 62.05 763 PRO B C 1
ATOM 8763 O O . PRO C 1 328 ? 27.851 89.477 -54.471 1.00 58.84 763 PRO B O 1
ATOM 8767 N N . GLY C 1 329 ? 27.457 90.934 -52.802 1.00 49.45 764 GLY B N 1
ATOM 8768 C CA . GLY C 1 329 ? 28.126 92.031 -53.471 1.00 58.26 764 GLY B CA 1
ATOM 8769 C C . GLY C 1 329 ? 29.635 92.066 -53.372 1.00 63.90 764 GLY B C 1
ATOM 8770 O O . GLY C 1 329 ? 30.243 93.059 -53.780 1.00 58.12 764 GLY B O 1
ATOM 8771 N N . GLY C 1 330 ? 30.266 91.016 -52.850 1.00 55.56 765 GLY B N 1
ATOM 8772 C CA . GLY C 1 330 ? 31.712 90.991 -52.737 1.00 45.78 765 GLY B CA 1
ATOM 8773 C C . GLY C 1 330 ? 32.230 91.780 -51.545 1.00 46.68 765 GLY B C 1
ATOM 8774 O O . GLY C 1 330 ? 31.523 92.033 -50.564 1.00 51.44 765 GLY B O 1
ATOM 8775 N N . PHE C 1 331 ? 33.504 92.175 -51.645 1.00 42.83 766 PHE B N 1
ATOM 8776 C CA . PHE C 1 331 ? 34.144 92.906 -50.555 1.00 46.37 766 PHE B CA 1
ATOM 8777 C C . PHE C 1 331 ? 33.474 94.251 -50.305 1.00 55.35 766 PHE B C 1
ATOM 8778 O O . PHE C 1 331 ? 33.513 94.763 -49.180 1.00 55.68 766 PHE B O 1
ATOM 8786 N N . ALA C 1 332 ? 32.868 94.843 -51.337 1.00 55.19 767 ALA B N 1
ATOM 8787 C CA . ALA C 1 332 ? 32.148 96.099 -51.162 1.00 60.46 767 ALA B CA 1
ATOM 8788 C C . ALA C 1 332 ? 30.916 95.944 -50.278 1.00 51.96 767 ALA B C 1
ATOM 8789 O O . ALA C 1 332 ? 30.416 96.943 -49.752 1.00 54.39 767 ALA B O 1
ATOM 8791 N N . ALA C 1 333 ? 30.415 94.722 -50.112 1.00 51.03 768 ALA B N 1
ATOM 8792 C CA . ALA C 1 333 ? 29.179 94.461 -49.387 1.00 50.26 768 ALA B CA 1
ATOM 8793 C C . ALA C 1 333 ? 29.389 94.178 -47.903 1.00 53.44 768 ALA B C 1
ATOM 8794 O O . ALA C 1 333 ? 28.452 93.723 -47.240 1.00 68.07 768 ALA B O 1
ATOM 8796 N N . LEU C 1 334 ? 30.581 94.425 -47.365 1.00 55.83 769 LEU B N 1
ATOM 8797 C CA . LEU C 1 334 ? 30.850 94.049 -45.982 1.00 49.24 769 LEU B CA 1
ATOM 8798 C C . LEU C 1 334 ? 30.127 94.989 -45.021 1.00 54.64 769 LEU B C 1
ATOM 8799 O O . LEU C 1 334 ? 30.054 96.200 -45.252 1.00 48.67 769 LEU B O 1
ATOM 8804 N N . CYS C 1 335 ? 29.582 94.408 -43.933 1.00 69.89 770 CYS B N 1
ATOM 8805 C CA . CYS C 1 335 ? 28.869 95.087 -42.848 1.00 61.91 770 CYS B CA 1
ATOM 8806 C C . CYS C 1 335 ? 29.536 96.421 -42.494 1.00 56.41 770 CYS B C 1
ATOM 8807 O O . CYS C 1 335 ? 28.989 97.464 -42.874 1.00 78.45 770 CYS B O 1
ATOM 8808 N N . PRO C 1 336 ? 30.695 96.484 -41.780 1.00 52.07 771 PRO B N 1
ATOM 8809 C CA . PRO C 1 336 ? 31.577 97.630 -42.032 1.00 53.12 771 PRO B CA 1
ATOM 8810 C C . PRO C 1 336 ? 32.671 97.232 -43.007 1.00 47.61 771 PRO B C 1
ATOM 8811 O O . PRO C 1 336 ? 33.066 96.062 -43.044 1.00 49.02 771 PRO B O 1
ATOM 8815 N N . SER C 1 337 ? 33.139 98.179 -43.820 1.00 46.86 772 SER B N 1
ATOM 8816 C CA . SER C 1 337 ? 34.169 97.881 -44.807 1.00 43.97 772 SER B CA 1
ATOM 8817 C C . SER C 1 337 ? 35.376 97.232 -44.141 1.00 42.13 772 SER B C 1
ATOM 8818 O O . SER C 1 337 ? 35.719 97.539 -42.995 1.00 43.30 772 SER B O 1
ATOM 8821 N N . PHE C 1 338 ? 36.010 96.310 -44.866 1.00 35.65 773 PHE B N 1
ATOM 8822 C CA . PHE C 1 338 ? 37.174 95.613 -44.335 1.00 33.84 773 PHE B CA 1
ATOM 8823 C C . PHE C 1 338 ? 38.262 96.611 -43.963 1.00 41.39 773 PHE B C 1
ATOM 8824 O O . PHE C 1 338 ? 38.609 97.496 -44.751 1.00 46.01 773 PHE B O 1
ATOM 8832 N N . GLN C 1 339 ? 38.793 96.472 -42.753 1.00 45.22 774 GLN B N 1
ATOM 8833 C CA . GLN C 1 339 ? 39.835 97.354 -42.255 1.00 36.03 774 GLN B CA 1
ATOM 8834 C C . GLN C 1 339 ? 41.024 96.528 -41.796 1.00 40.74 774 GLN B C 1
ATOM 8835 O O . GLN C 1 339 ? 40.860 95.501 -41.131 1.00 35.88 774 GLN B O 1
ATOM 8841 N N . ILE C 1 340 ? 42.218 96.980 -42.157 1.00 38.36 775 ILE B N 1
ATOM 8842 C CA . ILE C 1 340 ? 43.461 96.412 -41.656 1.00 33.52 775 ILE B CA 1
ATOM 8843 C C . ILE C 1 340 ? 44.027 97.422 -40.668 1.00 37.51 775 ILE B C 1
ATOM 8844 O O . ILE C 1 340 ? 44.561 98.466 -41.060 1.00 44.07 775 ILE B O 1
ATOM 8849 N N . ILE C 1 341 ? 43.903 97.120 -39.380 1.00 38.07 776 ILE B N 1
ATOM 8850 C CA . ILE C 1 341 ? 44.321 98.029 -38.320 1.00 32.70 776 ILE B CA 1
ATOM 8851 C C . ILE C 1 341 ? 45.772 97.742 -37.968 1.00 39.10 776 ILE B C 1
ATOM 8852 O O . ILE C 1 341 ? 46.161 96.583 -37.785 1.00 38.99 776 ILE B O 1
ATOM 8857 N N . ALA C 1 342 ? 46.574 98.798 -37.878 1.00 35.16 777 ALA B N 1
ATOM 8858 C CA . ALA C 1 342 ? 47.965 98.671 -37.461 1.00 39.42 777 ALA B CA 1
ATOM 8859 C C . ALA C 1 342 ? 48.011 98.482 -35.951 1.00 33.73 777 ALA B C 1
ATOM 8860 O O . ALA C 1 342 ? 47.697 99.405 -35.191 1.00 46.92 777 ALA B O 1
ATOM 8862 N N . ALA C 1 343 ? 48.398 97.288 -35.514 1.00 42.57 778 ALA B N 1
ATOM 8863 C CA . ALA C 1 343 ? 48.457 96.999 -34.093 1.00 44.18 778 ALA B CA 1
ATOM 8864 C C . ALA C 1 343 ? 49.667 97.683 -33.460 1.00 48.54 778 ALA B C 1
ATOM 8865 O O . ALA C 1 343 ? 50.720 97.810 -34.090 1.00 51.56 778 ALA B O 1
ATOM 8867 N N . PRO C 1 344 ? 49.543 98.135 -32.209 1.00 55.60 779 PRO B N 1
ATOM 8868 C CA . PRO C 1 344 ? 50.681 98.781 -31.543 1.00 45.25 779 PRO B CA 1
ATOM 8869 C C . PRO C 1 344 ? 51.646 97.781 -30.926 1.00 48.49 779 PRO B C 1
ATOM 8870 O O . PRO C 1 344 ? 52.199 98.030 -29.850 1.00 56.78 779 PRO B O 1
ATOM 8874 N N . THR C 1 345 ? 51.858 96.651 -31.595 1.00 51.22 780 THR B N 1
ATOM 8875 C CA . THR C 1 345 ? 52.763 95.615 -31.123 1.00 46.65 780 THR B CA 1
ATOM 8876 C C . THR C 1 345 ? 53.780 95.301 -32.212 1.00 51.75 780 THR B C 1
ATOM 8877 O O . THR C 1 345 ? 53.652 95.734 -33.361 1.00 45.91 780 THR B O 1
ATOM 8881 N N . HIS C 1 346 ? 54.798 94.531 -31.837 1.00 57.30 781 HIS B N 1
ATOM 8882 C CA . HIS C 1 346 ? 55.933 94.248 -32.707 1.00 52.49 781 HIS B CA 1
ATOM 8883 C C . HIS C 1 346 ? 56.195 92.750 -32.719 1.00 48.64 781 HIS B C 1
ATOM 8884 O O . HIS C 1 346 ? 56.386 92.144 -31.660 1.00 60.07 781 HIS B O 1
ATOM 8891 N N . SER C 1 347 ? 56.194 92.160 -33.916 1.00 49.85 782 SER B N 1
ATOM 8892 C CA . SER C 1 347 ? 56.586 90.765 -34.129 1.00 57.32 782 SER B CA 1
ATOM 8893 C C . SER C 1 347 ? 55.682 89.779 -33.392 1.00 56.27 782 SER B C 1
ATOM 8894 O O . SER C 1 347 ? 56.109 88.675 -33.045 1.00 59.99 782 SER B O 1
ATOM 8897 N N . THR C 1 348 ? 54.430 90.154 -33.146 1.00 52.61 783 THR B N 1
ATOM 8898 C CA . THR C 1 348 ? 53.471 89.259 -32.521 1.00 54.98 783 THR B CA 1
ATOM 8899 C C . THR C 1 348 ? 52.528 88.689 -33.580 1.00 57.41 783 THR B C 1
ATOM 8900 O O . THR C 1 348 ? 52.626 88.997 -34.771 1.00 50.83 783 THR B O 1
ATOM 8904 N N . LEU C 1 349 ? 51.597 87.844 -33.134 1.00 47.36 784 LEU B N 1
ATOM 8905 C CA . LEU C 1 349 ? 50.676 87.207 -34.066 1.00 40.35 784 LEU B CA 1
ATOM 8906 C C . LEU C 1 349 ? 49.532 88.153 -34.412 1.00 42.70 784 LEU B C 1
ATOM 8907 O O . LEU C 1 349 ? 49.036 88.874 -33.536 1.00 40.44 784 LEU B O 1
ATOM 8912 N N . PRO C 1 350 ? 49.098 88.188 -35.669 1.00 34.16 785 PRO B N 1
ATOM 8913 C CA . PRO C 1 350 ? 47.949 89.016 -36.032 1.00 35.70 785 PRO B CA 1
ATOM 8914 C C . PRO C 1 350 ? 46.685 88.545 -35.326 1.00 42.75 785 PRO B C 1
ATOM 8915 O O . PRO C 1 350 ? 46.503 87.355 -35.060 1.00 43.98 785 PRO B O 1
ATOM 8919 N N . THR C 1 351 ? 45.815 89.498 -35.020 1.00 35.23 786 THR B N 1
ATOM 8920 C CA . THR C 1 351 ? 44.523 89.229 -34.410 1.00 34.10 786 THR B CA 1
ATOM 8921 C C . THR C 1 351 ? 43.429 89.836 -35.277 1.00 46.32 786 THR B C 1
ATOM 8922 O O . THR C 1 351 ? 43.696 90.571 -36.231 1.00 41.98 786 THR B O 1
ATOM 8926 N N . ALA C 1 352 ? 42.182 89.521 -34.938 1.00 33.61 787 ALA B N 1
ATOM 8927 C CA . ALA C 1 352 ? 41.059 89.967 -35.746 1.00 37.53 787 ALA B CA 1
ATOM 8928 C C . ALA C 1 352 ? 39.841 90.186 -34.864 1.00 40.20 787 ALA B C 1
ATOM 8929 O O . ALA C 1 352 ? 39.697 89.566 -33.807 1.00 40.46 787 ALA B O 1
ATOM 8931 N N . HIS C 1 353 ? 38.971 91.086 -35.313 1.00 36.24 788 HIS B N 1
ATOM 8932 C CA . HIS C 1 353 ? 37.662 91.314 -34.705 1.00 34.35 788 HIS B CA 1
ATOM 8933 C C . HIS C 1 353 ? 36.632 91.166 -35.821 1.00 39.73 788 HIS B C 1
ATOM 8934 O O . HIS C 1 353 ? 36.429 92.093 -36.611 1.00 35.28 788 HIS B O 1
ATOM 8941 N N . THR C 1 354 ? 35.995 89.992 -35.889 1.00 34.05 789 THR B N 1
ATOM 8942 C CA . THR C 1 354 ? 35.107 89.694 -37.009 1.00 26.95 789 THR B CA 1
ATOM 8943 C C . THR C 1 354 ? 33.902 90.623 -37.042 1.00 31.56 789 THR B C 1
ATOM 8944 O O . THR C 1 354 ? 33.395 90.939 -38.125 1.00 35.62 789 THR B O 1
ATOM 8948 N N . CYS C 1 355 ? 33.427 91.070 -35.876 1.00 29.47 790 CYS B N 1
ATOM 8949 C CA . CYS C 1 355 ? 32.263 91.949 -35.850 1.00 35.20 790 CYS B CA 1
ATOM 8950 C C . CYS C 1 355 ? 32.539 93.297 -36.505 1.00 38.61 790 CYS B C 1
ATOM 8951 O O . CYS C 1 355 ? 31.588 94.003 -36.858 1.00 44.40 790 CYS B O 1
ATOM 8954 N N . PHE C 1 356 ? 33.808 93.668 -36.682 1.00 42.84 791 PHE B N 1
ATOM 8955 C CA . PHE C 1 356 ? 34.168 94.871 -37.417 1.00 47.05 791 PHE B CA 1
ATOM 8956 C C . PHE C 1 356 ? 34.833 94.580 -38.756 1.00 44.95 791 PHE B C 1
ATOM 8957 O O . PHE C 1 356 ? 35.251 95.524 -39.435 1.00 48.00 791 PHE B O 1
ATOM 8965 N N . ASN C 1 357 ? 34.924 93.312 -39.160 1.00 34.86 792 ASN B N 1
ATOM 8966 C CA . ASN C 1 357 ? 35.695 92.908 -40.338 1.00 41.79 792 ASN B CA 1
ATOM 8967 C C . ASN C 1 357 ? 37.093 93.524 -40.308 1.00 43.94 792 ASN B C 1
ATOM 8968 O O . ASN C 1 357 ? 37.573 94.097 -41.289 1.00 39.28 792 ASN B O 1
ATOM 8973 N N . GLN C 1 358 ? 37.753 93.396 -39.162 1.00 38.72 793 GLN B N 1
ATOM 8974 C CA . GLN C 1 358 ? 39.061 93.990 -38.935 1.00 39.56 793 GLN B CA 1
ATOM 8975 C C . GLN C 1 358 ? 40.135 92.923 -38.786 1.00 34.72 793 GLN B C 1
ATOM 8976 O O . GLN C 1 358 ? 39.940 91.922 -38.090 1.00 40.78 793 GLN B O 1
ATOM 8982 N N . LEU C 1 359 ? 41.267 93.148 -39.446 1.00 37.29 794 LEU B N 1
ATOM 8983 C CA . LEU C 1 359 ? 42.491 92.394 -39.211 1.00 35.00 794 LEU B CA 1
ATOM 8984 C C . LEU C 1 359 ? 43.488 93.327 -38.538 1.00 36.50 794 LEU B C 1
ATOM 8985 O O . LEU C 1 359 ? 43.799 94.397 -39.073 1.00 34.51 794 LEU B O 1
ATOM 8990 N N . CYS C 1 360 ? 43.983 92.925 -37.371 1.00 39.92 795 CYS B N 1
ATOM 8991 C CA . CYS C 1 360 ? 44.931 93.722 -36.601 1.00 30.72 795 CYS B CA 1
ATOM 8992 C C . CYS C 1 360 ? 46.333 93.202 -36.885 1.00 38.27 795 CYS B C 1
ATOM 8993 O O . CYS C 1 360 ? 46.682 92.085 -36.488 1.00 37.68 795 CYS B O 1
ATOM 8996 N N . LEU C 1 361 ? 47.135 94.014 -37.569 1.00 36.55 796 LEU B N 1
ATOM 8997 C CA . LEU C 1 361 ? 48.436 93.587 -38.056 1.00 36.76 796 LEU B CA 1
ATOM 8998 C C . LEU C 1 361 ? 49.539 94.311 -37.308 1.00 42.60 796 LEU B C 1
ATOM 8999 O O . LEU C 1 361 ? 49.635 95.547 -37.399 1.00 43.10 796 LEU B O 1
ATOM 9004 N N . PRO C 1 362 ? 50.384 93.609 -36.559 1.00 44.63 797 PRO B N 1
ATOM 9005 C CA . PRO C 1 362 ? 51.550 94.254 -35.950 1.00 40.79 797 PRO B CA 1
ATOM 9006 C C . PRO C 1 362 ? 52.567 94.639 -37.014 1.00 46.10 797 PRO B C 1
ATOM 9007 O O . PRO C 1 362 ? 52.427 94.326 -38.198 1.00 41.38 797 PRO B O 1
ATOM 9011 N N . THR C 1 363 ? 53.614 95.325 -36.573 1.00 39.33 798 THR B N 1
ATOM 9012 C CA . THR C 1 363 ? 54.715 95.660 -37.460 1.00 37.48 798 THR B CA 1
ATOM 9013 C C . THR C 1 363 ? 55.750 94.542 -37.454 1.00 38.27 798 THR B C 1
ATOM 9014 O O . THR C 1 363 ? 55.953 93.858 -36.446 1.00 44.57 798 THR B O 1
ATOM 9018 N N . TYR C 1 364 ? 56.393 94.350 -38.601 1.00 38.24 799 TYR B N 1
ATOM 9019 C CA . TYR C 1 364 ? 57.348 93.271 -38.790 1.00 37.53 799 TYR B CA 1
ATOM 9020 C C . TYR C 1 364 ? 58.597 93.806 -39.476 1.00 35.39 799 TYR B C 1
ATOM 9021 O O . TYR C 1 364 ? 58.594 94.890 -40.064 1.00 34.91 799 TYR B O 1
ATOM 9030 N N . ASP C 1 365 ? 59.670 93.019 -39.402 1.00 38.58 800 ASP B N 1
ATOM 9031 C CA . ASP C 1 365 ? 60.981 93.453 -39.863 1.00 34.48 800 ASP B CA 1
ATOM 9032 C C . ASP C 1 365 ? 61.386 92.853 -41.202 1.00 44.47 800 ASP B C 1
ATOM 9033 O O . ASP C 1 365 ? 62.383 93.299 -41.782 1.00 42.31 800 ASP B O 1
ATOM 9038 N N . SER C 1 366 ? 60.649 91.868 -41.708 1.00 38.67 801 SER B N 1
ATOM 9039 C CA . SER C 1 366 ? 61.010 91.237 -42.969 1.00 42.02 801 SER B CA 1
ATOM 9040 C C . SER C 1 366 ? 59.767 90.621 -43.590 1.00 38.99 801 SER B C 1
ATOM 9041 O O . SER C 1 366 ? 58.757 90.397 -42.917 1.00 40.18 801 SER B O 1
ATOM 9044 N N . TYR C 1 367 ? 59.858 90.355 -44.895 1.00 44.26 802 TYR B N 1
ATOM 9045 C CA . TYR C 1 367 ? 58.752 89.718 -45.604 1.00 45.08 802 TYR B CA 1
ATOM 9046 C C . TYR C 1 367 ? 58.454 88.340 -45.029 1.00 45.48 802 TYR B C 1
ATOM 9047 O O . TYR C 1 367 ? 57.295 88.004 -44.760 1.00 46.04 802 TYR B O 1
ATOM 9056 N N . GLU C 1 368 ? 59.493 87.521 -44.842 1.00 45.62 803 GLU B N 1
ATOM 9057 C CA . GLU C 1 368 ? 59.280 86.155 -44.376 1.00 44.04 803 GLU B CA 1
ATOM 9058 C C . GLU C 1 368 ? 58.691 86.128 -42.973 1.00 51.36 803 GLU B C 1
ATOM 9059 O O . GLU C 1 368 ? 58.013 85.162 -42.604 1.00 49.18 803 GLU B O 1
ATOM 9065 N N . GLU C 1 369 ? 58.930 87.175 -42.182 1.00 44.99 804 GLU B N 1
ATOM 9066 C CA . GLU C 1 369 ? 58.248 87.293 -40.898 1.00 42.16 804 GLU B CA 1
ATOM 9067 C C . GLU C 1 369 ? 56.750 87.498 -41.091 1.00 47.13 804 GLU B C 1
ATOM 9068 O O . GLU C 1 369 ? 55.939 86.902 -40.374 1.00 43.76 804 GLU B O 1
ATOM 9074 N N . VAL C 1 370 ? 56.365 88.340 -42.054 1.00 41.24 805 VAL B N 1
ATOM 9075 C CA . VAL C 1 370 ? 54.950 88.521 -42.366 1.00 42.35 805 VAL B CA 1
ATOM 9076 C C . VAL C 1 370 ? 54.351 87.219 -42.883 1.00 45.27 805 VAL B C 1
ATOM 9077 O O . VAL C 1 370 ? 53.227 86.849 -42.524 1.00 41.10 805 VAL B O 1
ATOM 9081 N N . HIS C 1 371 ? 55.091 86.510 -43.738 1.00 46.90 806 HIS B N 1
ATOM 9082 C CA . HIS C 1 371 ? 54.629 85.220 -44.241 1.00 49.14 806 HIS B CA 1
ATOM 9083 C C . HIS C 1 371 ? 54.409 84.231 -43.102 1.00 42.27 806 HIS B C 1
ATOM 9084 O O . HIS C 1 371 ? 53.363 83.578 -43.023 1.00 46.63 806 HIS B O 1
ATOM 9091 N N . ARG C 1 372 ? 55.395 84.105 -42.210 1.00 45.09 807 ARG B N 1
ATOM 9092 C CA . ARG C 1 372 ? 55.291 83.160 -41.101 1.00 44.36 807 ARG B CA 1
ATOM 9093 C C . ARG C 1 372 ? 54.090 83.467 -40.215 1.00 44.26 807 ARG B C 1
ATOM 9094 O O . ARG C 1 372 ? 53.291 82.578 -39.903 1.00 50.18 807 ARG B O 1
ATOM 9095 N N . MET C 1 373 ? 53.947 84.726 -39.799 1.00 42.12 808 MET B N 1
ATOM 9096 C CA . MET C 1 373 ? 52.945 85.059 -38.792 1.00 42.81 808 MET B CA 1
ATOM 9097 C C . MET C 1 373 ? 51.532 85.013 -39.361 1.00 43.74 808 MET B C 1
ATOM 9098 O O . MET C 1 373 ? 50.590 84.633 -38.656 1.00 46.16 808 MET B O 1
ATOM 9103 N N . LEU C 1 374 ? 51.355 85.402 -40.626 1.00 35.96 809 LEU B N 1
ATOM 9104 C CA . LEU C 1 374 ? 50.017 85.362 -41.211 1.00 43.71 809 LEU B CA 1
ATOM 9105 C C . LEU C 1 374 ? 49.538 83.928 -41.402 1.00 42.15 809 LEU B C 1
ATOM 9106 O O . LEU C 1 374 ? 48.347 83.640 -41.239 1.00 46.31 809 LEU B O 1
ATOM 9111 N N . GLN C 1 375 ? 50.450 83.013 -41.742 1.00 43.33 810 GLN B N 1
ATOM 9112 C CA . GLN C 1 375 ? 50.055 81.621 -41.931 1.00 48.75 810 GLN B CA 1
ATOM 9113 C C . GLN C 1 375 ? 49.753 80.947 -40.598 1.00 52.99 810 GLN B C 1
ATOM 9114 O O . GLN C 1 375 ? 48.833 80.127 -40.505 1.00 62.72 810 GLN B O 1
ATOM 9120 N N . LEU C 1 376 ? 50.518 81.279 -39.557 1.00 50.89 811 LEU B N 1
ATOM 9121 C CA . LEU C 1 376 ? 50.215 80.778 -38.220 1.00 49.23 811 LEU B CA 1
ATOM 9122 C C . LEU C 1 376 ? 48.848 81.263 -37.750 1.00 53.02 811 LEU B C 1
ATOM 9123 O O . LEU C 1 376 ? 48.047 80.485 -37.219 1.00 65.17 811 LEU B O 1
ATOM 9128 N N . ALA C 1 377 ? 48.566 82.556 -37.939 1.00 44.86 812 ALA B N 1
ATOM 9129 C CA . ALA C 1 377 ? 47.344 83.157 -37.417 1.00 47.12 812 ALA B CA 1
ATOM 9130 C C . ALA C 1 377 ? 46.078 82.608 -38.063 1.00 51.59 812 ALA B C 1
ATOM 9131 O O . ALA C 1 377 ? 45.008 82.689 -37.452 1.00 42.96 812 ALA B O 1
ATOM 9133 N N . ILE C 1 378 ? 46.164 82.059 -39.275 1.00 50.46 813 ILE B N 1
ATOM 9134 C CA . ILE C 1 378 ? 44.993 81.520 -39.959 1.00 58.58 813 ILE B CA 1
ATOM 9135 C C . ILE C 1 378 ? 44.966 80.002 -39.967 1.00 64.33 813 ILE B C 1
ATOM 9136 O O . ILE C 1 378 ? 44.064 79.414 -40.583 1.00 64.83 813 ILE B O 1
ATOM 9141 N N . SER C 1 379 ? 45.909 79.346 -39.299 1.00 54.96 814 SER B N 1
ATOM 9142 C CA . SER C 1 379 ? 45.907 77.891 -39.214 1.00 60.59 814 SER B CA 1
ATOM 9143 C C . SER C 1 379 ? 45.355 77.421 -37.870 1.00 70.06 814 SER B C 1
ATOM 9144 O O . SER C 1 379 ? 44.899 78.226 -37.057 1.00 58.17 814 SER B O 1
#

CATH classification: 3.30.2160.10 (+1 more: 3.30.2410.10)

GO terms:
  GO:0061630 ubiquitin protein ligase activity (F, IDA)
  GO:1990390 protein K33-linked ubiquitination (P, IDA)
  GO:0016567 protein ubiquitination (P, IDA)
  GO:0070979 protein K11-linked ubiquitination (P, IDA)
  GO:0005515 protein binding (F, IPI)
  GO:0004842 ubiquitin-protein transferase activity (F, IDA)
  GO:0005829 cytosol (C, IDA)
  GO:0043066 negative regulation of apoptotic process (P, IDA)
  GO:0006511 ubiquitin-dependent protein catabolic process (P, IDA)
  GO:0061630 ubiquitin protein ligase activity (F, EXP)

Secondary structure (DSSP, 8-state):
--HHHHHHHHHHHHHHHTTTS---EEEEEE-GGGHHHHHHHHTTT--TGGGGSEEEEEETT---S-SHHHHHHHHHHHHHHHHSSTTSSEEESSSSSSPPEEE-TT--TTS-THHHHHHHHHHHHHHHHHHT-GGG-------B-HHHHHHHHTPPP-TTHHHHH-HHHIIIIIHHHHHS--TTT--BSEEEEE-TTS-EEEEEESSTTGGGSB--TTTHHHHHHHHHHHHHTGGGHHHHHHHHHHHHHHS-GGGGGGS-HHHHHHHHH-S----HHHHHHHPEEE---HHIIIIIHHHHHHHHHHS-HHHHHHHHHHHHSSSS--TTGGGG-SSPPEEEEEEEES---EEEGGGTEEEEEE-SSHHHHHHHHHHHT-/--HHHHHHHHHHHHHHHTTTS---EEEEEE-STTHHHHHHHHTTT--TGGGGSEEEEEETT---S-SHHHHHHHHHHHHHHHHSSTTSSEEESSS-SSSPEEE-TTS-TTS-THHHHHHHHHHHHHHHHHHT-GGG-------B-HHHHHHHHTPPP-TTHHHHH-HHHIIIIIHHHHHS--TTT--BSEEEEE-TTS-EEEEEESSTTGGGSB--TTTHHHHHHHHHIIIIIGGGHHHHHHHHHHHHHHS-HHHHTTS-HHHHHHHHH-S----HHHHHHHPEEE---HHIIIIIHHHHHHHHHHS-HHHHHHHHHHHHSSSS--TTGGGG-SSPPEEEEEEEES---EEEGGGTEEEEEE-SSHHHHHHHHHHHT-/--HHHHHHHHHHHHHHHTTTS---EEEEEE-STTHHHHHHHHTTT--TGGGGSEEEEEETT---S-SHHHHHHHHHHHHHHHHSSTTSSEEESSS-SSSPEEE-TT--TTS-THHHHHHHHHHHHHHHHHHT-GGG-------B-HHHHHHHHTPPP-TTHHHHH-HHHIIIIIHHHHHS--TTT--BSEEEEE-TTS-EEEEEESSTTGGGSB--TTTHHHHHHHHHHHHHTGGGHHHHHHHHHHHHHHS-HHHHTTS-HHHHHHHHH-S----HHHHHHHPEEES--HHIIIIIHHHHHHHHHHS-HHHHHHHHHHHHSSSS--TTGGGG-SSPPEEEEEEEES---EE-GGG--EEEEE-SSHHHHHHHHHHHT-

B-factor: mean 38.97, std 11.99, range [14.32, 109.12]